Protein 6Q2F (pdb70)

Foldseek 3Di:
DDDLLVCLQPPDLVLFFAFEAEECQLADLVLLLVFLVLLLQRHNAYEYADANDDFDHPDPDGDAVDQVVLQSLLSNLVSCQVSNHAYAYACAHGHDAQFWAVQPQLFFFKAKWKDKDWFFAQDWFDDFDDAFDFEAALYGNDHHPPDRKDKFFAFKKKFKFFQFDDDDQFFKQKPVGDTFDSVQQVDPFLAAGTQHDADPVGFIKIKGAAPFWDKFFKKKWAKAPCVVSWKKKWKWADQPVPDTDTFGIFDYDNDMAMAGEAIDIHRMMMITIDGNTTRHIDTDNDGWQGRLCVLLFSADLFLVVSDHYPNFDWFTALVRMDTQRVQQDPSRDGGDNRHHDPPRMIMMMMTMMMMHNFFWDDDHPPNTIGGRGHLLAQVSLLVSSVVVQCSCVSNPLVQAPGRNAAYERPEDQGHTGQDDRCLVLLCVPLVDRCVSLVVSSVTGGHTTSLQNQQSSVSSLLSSQVSNLCRNVVSNLVSCVVSNHFYEYQYNAAAASRYASNVLSGLEYYEWEDDDLVVDTQFLRLLSLQRQLSCQFSVSLAYEYAQKYLQPLNDDLQRRLLSLLSCLLSQHLHYHYHHAYRDSDDQFAVEEDPPSMDDNQTCRWQVSSNSLVSLLSSSSSSVSSPAHWEFAEAEEAADTHYSCSLGSHPHDPQDDFLTHYGYDYQCSLQPAWADDAAWTAGPSGHIYNEYEYHHPRLEAPSSLVSVLVRQLVRYEYEAAQRDYYSHCSCVNVVNPPVSVVSSCQQCVPPQWDRHNNHIYHHDSRVVVVCVCPNDGAKDKDFDDPPFGWRWIWHDDPQFIKIKTWRAFQAKTWIWMKHQDAQFQKWKARSSNSDIGGFWWAGDDRIIIGTDIAHHGRMIMTTGRHGDPDRGDDDDDDDKDFDDWPFAKKKKAADPLFQAPRIDIDRGQAQQLPDPDLSSNLGAHKIKIKDKDADADQFDPPKWKKKFLADAQAKKFKAKQNRTQHMAGHPRRMTTCNVPYDHTMIIMMIIGGHGNVSLLLSCQDPPDPHSHDYSRDDHVPDDDDGHGRRDRITMMMD

Nearest PDB structures (foldseek):
  6q2f-assembly1_A  TM=1.001E+00  e=0.000E+00  Novosphingobium sp. PP1Y
  5mqn-assembly1_A  TM=7.821E-01  e=3.976E-82  Bacteroides thetaiotaomicron
  5mwk-assembly1_A  TM=7.846E-01  e=4.040E-81  Bacteroides thetaiotaomicron
  6mvf-assembly2_E  TM=7.268E-01  e=2.189E-05  Faecalibacterium prausnitzii L2-6
  6org-assembly2_B  TM=3.106E-01  e=8.704E-05  Streptococcus pneumoniae TIGR4

Radius of gyration: 33.05 Å; Cα contacts (8 Å, |Δi|>4): 2681; chains: 1; bounding box: 80×72×104 Å

Secondary structure (DSSP, 8-state):
---HHHHHHS--GGGSPEEEEE------HHHHHHHHH--TT---EEEEEB--------SSSPPP--HHHHHHHHHHHHHHHHHT-EEEEESSSBSBSSB-TTS-GGGB-EEEEEEEEEE-SSEE--SBPPPPP--SSSSTTPPPP-----EEEEEEEEEEEE--------EEE-SS-PEE-GGGGSSS-TT---PPPPBTTB--EEEEEEEEEEEEEEEEEE-S---------EEEEESSSS-EEEEEE----SS-EEEEEEEEEEEEEEEE-------EEEEESS-B-TTHHHHTT-----GGG-PPP----B-B-GGG-EE-GGGB-TTSBB--EE----TTEEEEEEEEEEEE---B-BS--GGG--BBB-TT-HHHHHHHHHHHH--HHHH-----SSSEEEEEEPPP------B----HHHHHHHSS--GGGGGGGGTB-BSBHHHHHHHHHHHHHHHHHHIIIIIIIHHHHHHHHTT-EEEE----SS--------TTSSB--B-----TTT---HHHHH--HHHHHHHHHS----EEE--B--TT---HHHHHHHHHHHHHHT--EEEES-------SSSSEE--BTTBB---STTSTT---HHHHHHHHHHHHHHHSSEE--SEEEE--SSS-HHHHTSSS--SSS-SSS-EEEE-HHIIIII-EEETTEEE-TTS-EESEEEE-TTTT--HHHHHHHHHHHHTT-EEESPPP---S-SHHHHTT-HHHHHHHHHHH--SSSEEEETTEEEE--S-HHHHHH-----SEEEESS-TT----EEEEEETTEEEEEEE--SSS-EEEEEEES--SEEEEEEETTTTEEEE--EEEETTEEEEEEEE-TT-EEEEEEEEEPSSSEE-PPP---EEEEE--S-EEEEE-SSSSS-SEEEESS---GGG-SSHHHHT--SEEEEEEEEEE-S--SSS--EEEE-BEEESEEEEEETTEEEEEE-SSS-EEE-TTT--SEEEEEEEEEE--SHHHHHHHTSTT-----EE-----TTPPPPP-EEEE--EEEE-

InterPro domains:
  IPR008979 Galactose-binding-like domain superfamily [SSF49785] (982-1139)
  IPR033400 Alpha-L-rhamnosidase RhaM [PF17132] (47-945)
  IPR054593 Beta-mannosidase-like, galactose-binding domain-like [PF22666] (1030-1109)

Structure (mmCIF, N/CA/C/O backbone):
data_6Q2F
#
_entry.id   6Q2F
#
_cell.length_a   80.809
_cell.length_b   114.570
_cell.length_c   158.797
_cell.angle_alpha   90.000
_cell.angle_beta   90.000
_cell.angle_gamma   90.000
#
_symmetry.space_group_name_H-M   'P 2 21 21'
#
loop_
_entity.id
_entity.type
_entity.pdbx_description
1 polymer 'Glycoside hydrolase family protein'
2 non-polymer 'SODIUM ION'
3 water water
#
loop_
_atom_site.group_PDB
_atom_site.id
_atom_site.type_symbol
_atom_site.label_atom_id
_atom_site.label_alt_id
_atom_site.label_comp_id
_atom_site.label_asym_id
_atom_site.label_entity_id
_atom_site.label_seq_id
_atom_site.pdbx_PDB_ins_code
_atom_site.Cartn_x
_atom_site.Cartn_y
_atom_site.Cartn_z
_atom_site.occupancy
_atom_site.B_iso_or_equiv
_atom_site.auth_seq_id
_atom_site.auth_comp_id
_atom_site.auth_asym_id
_atom_site.auth_atom_id
_atom_site.pdbx_PDB_model_num
ATOM 1 N N . GLU A 1 39 ? -12.90805 73.01764 31.11668 1.000 78.16943 38 GLU A N 1
ATOM 2 C CA . GLU A 1 39 ? -13.68503 72.50062 29.98668 1.000 79.69957 38 GLU A CA 1
ATOM 3 C C . GLU A 1 39 ? -12.89401 72.32261 28.67269 1.000 77.18250 38 GLU A C 1
ATOM 4 O O . GLU A 1 39 ? -13.02600 71.28159 28.02770 1.000 82.31713 38 GLU A O 1
ATOM 6 N N . PRO A 1 40 ? -12.10101 73.31960 28.24868 1.000 69.23821 39 PRO A N 1
ATOM 7 C CA . PRO A 1 40 ? -11.39399 73.17259 26.96770 1.000 62.69735 39 PRO A CA 1
ATOM 8 C C . PRO A 1 40 ? -10.37599 72.04659 27.00473 1.000 57.43369 39 PRO A C 1
ATOM 9 O O . PRO A 1 40 ? -9.73100 71.79461 28.02574 1.000 51.14790 39 PRO A O 1
ATOM 13 N N . SER A 1 41 ? -10.25097 71.35957 25.87274 1.000 55.81932 40 SER A N 1
ATOM 14 C CA . SER A 1 41 ? -9.20197 70.36757 25.71377 1.000 51.80687 40 SER A CA 1
ATOM 15 C C . SER A 1 41 ? -7.83497 71.03658 25.71178 1.000 49.77377 40 SER A C 1
ATOM 16 O O . SER A 1 41 ? -7.70697 72.25558 25.55376 1.000 42.98577 40 SER A O 1
ATOM 19 N N . LEU A 1 42 ? -6.79897 70.21259 25.87480 1.000 45.83917 41 LEU A N 1
ATOM 20 C CA . LEU A 1 42 ? -5.44697 70.74059 25.78481 1.000 43.17855 41 LEU A CA 1
ATOM 21 C C . LEU A 1 42 ? -5.16695 71.30057 24.38981 1.000 44.73226 41 LEU A C 1
ATOM 22 O O . LEU A 1 42 ? -4.44796 72.29957 24.24880 1.000 43.17685 41 LEU A O 1
ATOM 27 N N . GLU A 1 43 ? -5.75094 70.68755 23.35281 1.000 40.26606 42 GLU A N 1
ATOM 28 C CA . GLU A 1 43 ? -5.56792 71.19653 21.99480 1.000 42.66530 42 GLU A CA 1
ATOM 29 C C . GLU A 1 43 ? -6.17893 72.57953 21.83877 1.000 37.92789 42 GLU A C 1
ATOM 30 O O . GLU A 1 43 ? -5.58392 73.45752 21.20777 1.000 37.66261 42 GLU A O 1
ATOM 36 N N . GLN A 1 44 ? -7.37193 72.78653 22.39575 1.000 37.52855 43 GLN A N 1
ATOM 37 C CA . GLN A 1 44 ? -8.01294 74.09653 22.31473 1.000 40.23657 43 GLN A CA 1
ATOM 38 C C . GLN A 1 44 ? -7.25495 75.12654 23.13872 1.000 38.94959 43 GLN A C 1
ATOM 39 O O . GLN A 1 44 ? -7.02395 76.24854 22.68270 1.000 37.41572 43 GLN A O 1
ATOM 45 N N . ALA A 1 45 ? -6.86197 74.76256 24.36473 1.000 35.38388 44 ALA A N 1
ATOM 46 C CA . ALA A 1 45 ? -6.07398 75.68358 25.17373 1.000 31.17817 44 ALA A CA 1
ATOM 47 C C . ALA A 1 45 ? -4.76897 76.02957 24.47074 1.000 33.78652 44 ALA A C 1
ATOM 48 O O . ALA A 1 45 ? -4.31698 77.17758 24.51473 1.000 28.29449 44 ALA A O 1
ATOM 50 N N . PHE A 1 46 ? -4.14796 75.04157 23.80976 1.000 32.43149 45 PHE A N 1
ATOM 51 C CA . PHE A 1 46 ? -2.90595 75.31556 23.08977 1.000 30.93390 45 PHE A CA 1
ATOM 52 C C . PHE A 1 46 ? -3.13494 76.28254 21.94075 1.000 32.10218 45 PHE A C 1
ATOM 53 O O . PHE A 1 46 ? -2.28094 77.12954 21.66675 1.000 35.45305 45 PHE A O 1
ATOM 61 N N . LYS A 1 47 ? -4.27793 76.19553 21.27074 1.000 36.98014 46 LYS A N 1
ATOM 62 C CA . LYS A 1 47 ? -4.55392 77.16251 20.21772 1.000 40.24904 46 LYS A CA 1
ATOM 63 C C . LYS A 1 47 ? -4.70694 78.57752 20.78770 1.000 41.18686 46 LYS A C 1
ATOM 64 O O . LYS A 1 47 ? -4.12193 79.53051 20.25369 1.000 38.47290 46 LYS A O 1
ATOM 70 N N . ASP A 1 48 ? -5.46795 78.72653 21.88769 1.000 32.22243 47 ASP A N 1
ATOM 71 C CA . ASP A 1 48 ? -5.74697 80.02654 22.52266 1.000 33.65008 47 ASP A CA 1
ATOM 72 C C . ASP A 1 48 ? -5.51999 79.93656 24.02667 1.000 31.38732 47 ASP A C 1
ATOM 73 O O . ASP A 1 48 ? -6.44899 79.67157 24.79766 1.000 29.70934 47 ASP A O 1
ATOM 78 N N . PRO A 1 49 ? -4.28899 80.17358 24.47468 1.000 30.00053 48 PRO A N 1
ATOM 79 C CA . PRO A 1 49 ? -3.94801 79.88260 25.86669 1.000 29.28398 48 PRO A CA 1
ATOM 80 C C . PRO A 1 49 ? -4.77202 80.69561 26.82766 1.000 33.87938 48 PRO A C 1
ATOM 81 O O . PRO A 1 49 ? -5.17203 81.83960 26.53064 1.000 27.21833 48 PRO A O 1
ATOM 85 N N . PRO A 1 50 ? -5.08604 80.14863 28.00067 1.000 32.04988 49 PRO A N 1
ATOM 86 C CA . PRO A 1 50 ? -5.78305 80.92764 29.02665 1.000 28.14602 49 PRO A CA 1
ATOM 87 C C . PRO A 1 50 ? -4.83807 81.91166 29.70464 1.000 30.58215 49 PRO A C 1
ATOM 88 O O . PRO A 1 50 ? -3.61907 81.86066 29.53966 1.000 30.66331 49 PRO A O 1
ATOM 92 N N . SER A 1 51 ? -5.43808 82.81867 30.48962 1.000 28.35005 50 SER A N 1
ATOM 93 C CA . SER A 1 51 ? -4.67510 83.84568 31.20862 1.000 35.47270 50 SER A CA 1
ATOM 94 C C . SER A 1 51 ? -3.54110 83.24970 32.03064 1.000 28.87483 50 SER A C 1
ATOM 95 O O . SER A 1 51 ? -2.43411 83.79470 32.06965 1.000 25.45758 50 SER A O 1
ATOM 98 N N . SER A 1 52 ? -3.79911 82.12971 32.69465 1.000 25.27029 51 SER A N 1
ATOM 99 C CA . SER A 1 52 ? -2.78112 81.50672 33.52968 1.000 28.05798 51 SER A CA 1
ATOM 100 C C . SER A 1 52 ? -1.52510 81.14572 32.74870 1.000 28.34467 51 SER A C 1
ATOM 101 O O . SER A 1 52 ? -0.45611 80.98373 33.34572 1.000 26.09156 51 SER A O 1
ATOM 104 N N . ALA A 1 53 ? -1.63409 80.96370 31.43670 1.000 21.76865 52 ALA A N 1
ATOM 105 C CA . ALA A 1 53 ? -0.46907 80.61169 30.63972 1.000 22.78928 52 ALA A CA 1
ATOM 106 C C . ALA A 1 53 ? 0.23193 81.82868 30.06071 1.000 24.72802 52 ALA A C 1
ATOM 107 O O . ALA A 1 53 ? 1.34694 81.69868 29.54873 1.000 25.71023 52 ALA A O 1
ATOM 109 N N . ARG A 1 54 ? -0.37108 82.99168 30.14869 1.000 25.72185 53 ARG A N 1
ATOM 110 C CA . ARG A 1 54 ? 0.17393 84.12967 29.42668 1.000 27.13165 53 ARG A CA 1
ATOM 111 C C . ARG A 1 54 ? 1.25591 84.81969 30.25668 1.000 29.84925 53 ARG A C 1
ATOM 112 O O . ARG A 1 54 ? 1.12790 84.92571 31.47568 1.000 26.27371 53 ARG A O 1
ATOM 120 N N . PRO A 1 55 ? 2.34492 85.26368 29.63469 1.000 27.79192 54 PRO A N 1
ATOM 121 C CA . PRO A 1 55 ? 3.45291 85.79870 30.41669 1.000 24.08146 54 PRO A CA 1
ATOM 122 C C . PRO A 1 55 ? 3.09589 87.14571 31.01867 1.000 25.49749 54 PRO A C 1
ATOM 123 O O . PRO A 1 55 ? 2.18890 87.85370 30.56664 1.000 24.17794 54 PRO A O 1
ATOM 127 N N . ARG A 1 56 ? 3.82488 87.47973 32.07367 1.000 22.69374 55 ARG A N 1
ATOM 128 C CA . ARG A 1 56 ? 3.70986 88.76774 32.73265 1.000 30.04146 55 ARG A CA 1
ATOM 129 C C . ARG A 1 56 ? 4.84387 89.66874 32.25965 1.000 27.45701 55 ARG A C 1
ATOM 130 O O . ARG A 1 56 ? 5.79088 89.22173 31.60667 1.000 25.82499 55 ARG A O 1
ATOM 138 N N . VAL A 1 57 ? 4.74786 90.95574 32.59663 1.000 23.81392 56 VAL A N 1
ATOM 139 C CA . VAL A 1 57 ? 5.86186 91.87774 32.39263 1.000 26.77069 56 VAL A CA 1
ATOM 140 C C . VAL A 1 57 ? 6.10584 92.67276 33.67062 1.000 27.52535 56 VAL A C 1
ATOM 141 O O . VAL A 1 57 ? 5.19682 92.92977 34.46060 1.000 24.36662 56 VAL A O 1
ATOM 145 N N . TRP A 1 58 ? 7.35283 93.05477 33.87563 1.000 25.22658 57 TRP A N 1
ATOM 146 C CA . TRP A 1 58 ? 7.65081 94.09879 34.82662 1.000 23.56124 57 TRP A CA 1
ATOM 147 C C . TRP A 1 58 ? 7.32382 95.44478 34.18359 1.000 25.97890 57 TRP A C 1
ATOM 148 O O . TRP A 1 58 ? 7.46783 95.63476 32.96859 1.000 27.16873 57 TRP A O 1
ATOM 159 N N . TRP A 1 59 ? 6.85680 96.38079 35.00757 1.000 26.08964 58 TRP A N 1
ATOM 160 C CA . TRP A 1 59 ? 6.24180 97.62078 34.50954 1.000 23.94268 58 TRP A CA 1
ATOM 161 C C . TRP A 1 59 ? 6.71879 98.78079 35.38553 1.000 26.41229 58 TRP A C 1
ATOM 162 O O . TRP A 1 59 ? 6.02777 99.22580 36.30352 1.000 29.80757 58 TRP A O 1
ATOM 173 N N . HIS A 1 60 ? 7.91979 99.26479 35.09554 1.000 28.44463 59 HIS A N 1
ATOM 174 C CA . HIS A 1 60 ? 8.55477 100.27581 35.92753 1.000 31.43655 59 HIS A CA 1
ATOM 175 C C . HIS A 1 60 ? 7.98477 101.65680 35.63750 1.000 30.30377 59 HIS A C 1
ATOM 176 O O . HIS A 1 60 ? 7.87879 102.06178 34.48150 1.000 26.81179 59 HIS A O 1
ATOM 183 N N . TRP A 1 61 ? 7.62276 102.37682 36.69149 1.000 27.94013 60 TRP A N 1
ATOM 184 C CA . TRP A 1 61 ? 7.28975 103.79281 36.60746 1.000 28.70739 60 TRP A CA 1
ATOM 185 C C . TRP A 1 61 ? 8.57374 104.58282 36.84147 1.000 33.37746 60 TRP A C 1
ATOM 186 O O . TRP A 1 61 ? 9.10173 104.59284 37.95247 1.000 31.15069 60 TRP A O 1
ATOM 205 N N . ASN A 1 63 ? 10.77572 107.38185 37.70745 1.000 33.30461 62 ASN A N 1
ATOM 206 C CA . ASN A 1 63 ? 11.07671 108.68786 38.30243 1.000 27.73827 62 ASN A CA 1
ATOM 207 C C . ASN A 1 63 ? 9.90371 109.66185 38.16440 1.000 26.36718 62 ASN A C 1
ATOM 208 O O . ASN A 1 63 ? 10.07171 110.81384 37.76939 1.000 27.91867 62 ASN A O 1
ATOM 213 N N . GLY A 1 64 ? 8.70270 109.19885 38.49540 1.000 32.16919 63 GLY A N 1
ATOM 214 C CA . GLY A 1 64 ? 7.54670 110.07284 38.44037 1.000 29.95368 63 GLY A CA 1
ATOM 215 C C . GLY A 1 64 ? 6.98572 110.32982 37.04636 1.000 32.38453 63 GLY A C 1
ATOM 216 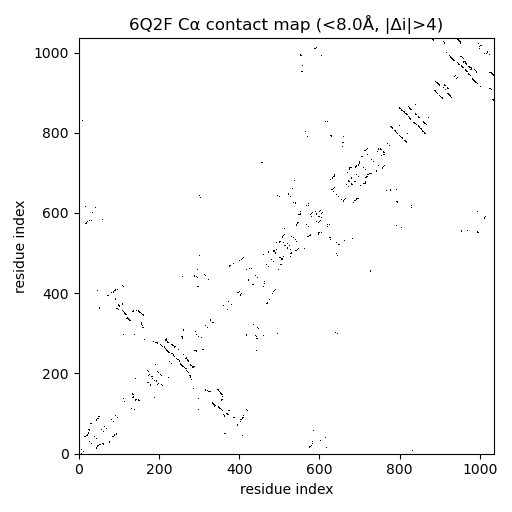O O . GLY A 1 64 ? 5.98372 111.05181 36.92533 1.000 28.30756 63 GLY A O 1
ATOM 217 N N . ASN A 1 65 ? 7.58773 109.77781 35.98937 1.000 32.09842 64 ASN A N 1
ATOM 218 C CA . ASN A 1 65 ? 7.07075 109.94478 34.62736 1.000 32.59117 64 ASN A CA 1
ATOM 219 C C . ASN A 1 65 ? 5.85676 109.03777 34.43536 1.000 34.39708 64 ASN A C 1
ATOM 220 O O . ASN A 1 65 ? 5.95077 107.91677 33.92738 1.000 28.37129 64 ASN A O 1
ATOM 225 N N . ILE A 1 66 ? 4.68675 109.54478 34.83034 1.000 30.72033 65 ILE A N 1
ATOM 226 C CA . ILE A 1 66 ? 3.47975 108.73277 34.97933 1.000 26.93233 65 ILE A CA 1
ATOM 227 C C . ILE A 1 66 ? 2.27675 109.56376 34.57531 1.000 31.64872 65 ILE A C 1
ATOM 228 O O . ILE A 1 66 ? 2.12574 110.69577 35.03429 1.000 30.34992 65 ILE A O 1
ATOM 233 N N . THR A 1 67 ? 1.39977 109.00074 33.74330 1.000 26.31871 66 THR A N 1
ATOM 234 C CA . THR A 1 67 ? 0.08777 109.59974 33.52428 1.000 32.18972 66 THR A CA 1
ATOM 235 C C . THR A 1 67 ? -0.95323 108.49073 33.45628 1.000 35.10829 66 THR A C 1
ATOM 236 O O . THR A 1 67 ? -0.65722 107.36273 33.04630 1.000 35.72724 66 THR A O 1
ATOM 240 N N . LYS A 1 68 ? -2.18923 108.83073 33.84026 1.000 24.02120 67 LYS A N 1
ATOM 241 C CA . LYS A 1 68 ? -3.29023 107.88972 33.67026 1.000 26.40724 67 LYS A CA 1
ATOM 242 C C . LYS A 1 68 ? -3.53521 107.58570 32.19926 1.000 29.40641 67 LYS A C 1
ATOM 243 O O . LYS A 1 68 ? -3.84520 106.44669 31.83627 1.000 30.22427 67 LYS A O 1
ATOM 249 N N . ASP A 1 69 ? -3.41020 108.59769 31.34125 1.000 27.08518 68 ASP A N 1
ATOM 250 C CA . ASP A 1 69 ? -3.59518 108.37466 29.91825 1.000 28.28956 68 ASP A CA 1
ATOM 251 C C . ASP A 1 69 ? -2.64817 107.30466 29.40928 1.000 26.71355 68 ASP A C 1
ATOM 252 O O . ASP A 1 69 ? -3.05516 106.41365 28.65929 1.000 33.05419 68 ASP A O 1
ATOM 257 N N . GLY A 1 70 ? -1.38818 107.36467 29.83029 1.000 27.09744 69 GLY A N 1
ATOM 258 C CA . GLY A 1 70 ? -0.42317 106.37667 29.40432 1.000 23.80660 69 GLY A CA 1
ATOM 259 C C . GLY A 1 70 ? -0.65917 105.00768 30.01834 1.000 28.36812 69 GLY A C 1
ATOM 260 O O . GLY A 1 70 ? -0.40416 103.98667 29.37336 1.000 28.79387 69 GLY A O 1
ATOM 261 N N . ILE A 1 71 ? -1.13718 104.96870 31.26333 1.000 26.40780 70 ILE A N 1
ATOM 262 C CA . ILE A 1 71 ? -1.39519 103.70270 31.93735 1.000 26.87757 70 ILE A CA 1
ATOM 263 C C . ILE A 1 71 ? -2.43718 102.90169 31.16735 1.000 27.96706 70 ILE A C 1
ATOM 264 O O . ILE A 1 71 ? -2.29117 101.68869 30.95337 1.000 25.64956 70 ILE A O 1
ATOM 269 N N . ARG A 1 72 ? -3.50917 103.57168 30.74132 1.000 25.19881 71 ARG A N 1
ATOM 270 C CA . ARG A 1 72 ? -4.54116 102.90166 29.96732 1.000 31.31340 71 ARG A CA 1
ATOM 271 C C . ARG A 1 72 ? -3.99214 102.37564 28.65034 1.000 30.58586 71 ARG A C 1
ATOM 272 O O . ARG A 1 72 ? -4.26013 101.22464 28.28435 1.000 25.46511 71 ARG A O 1
ATOM 280 N N . LYS A 1 73 ? -3.23213 103.20863 27.91633 1.000 24.14600 72 LYS A N 1
ATOM 281 C CA . LYS A 1 73 ? -2.68112 102.76462 26.64035 1.000 29.59715 72 LYS A CA 1
ATOM 282 C C . LYS A 1 73 ? -1.66511 101.64062 26.83238 1.000 29.28574 72 LYS A C 1
ATOM 283 O O . LYS A 1 73 ? -1.59010 100.72261 26.00839 1.000 32.38495 72 LYS A O 1
ATOM 289 N N . ASP A 1 74 ? -0.86313 101.70264 27.90339 1.000 21.76817 73 ASP A N 1
ATOM 290 C CA . ASP A 1 74 ? -0.00513 100.56465 28.24642 1.000 26.16358 73 ASP A CA 1
ATOM 291 C C . ASP A 1 74 ? -0.82112 99.29565 28.42143 1.000 28.57264 73 ASP A C 1
ATOM 292 O O . ASP A 1 74 ? -0.50311 98.24964 27.83645 1.000 32.91675 73 ASP A O 1
ATOM 297 N N . LEU A 1 75 ? -1.86114 99.35166 29.25941 1.000 29.75300 74 LEU A N 1
ATOM 298 C CA . LEU A 1 75 ? -2.55613 98.11466 29.59542 1.000 28.33154 74 LEU A CA 1
ATOM 299 C C . LEU A 1 75 ? -3.43012 97.64464 28.43942 1.000 30.78854 74 LEU A C 1
ATOM 300 O O . LEU A 1 75 ? -3.62111 96.43664 28.26343 1.000 30.03577 74 LEU A O 1
ATOM 305 N N . GLU A 1 76 ? -3.93111 98.57063 27.62140 1.000 28.49459 75 GLU A N 1
ATOM 306 C CA . GLU A 1 76 ? -4.64409 98.15561 26.42039 1.000 33.33873 75 GLU A CA 1
ATOM 307 C C . GLU A 1 76 ? -3.69308 97.51659 25.41242 1.000 36.16032 75 GLU A C 1
ATOM 308 O O . GLU A 1 76 ? -4.07906 96.57658 24.70843 1.000 31.99974 75 GLU A O 1
ATOM 314 N N . TRP A 1 77 ? -2.45208 98.01660 25.31342 1.000 27.87480 76 TRP A N 1
ATOM 315 C CA . TRP A 1 77 ? -1.46406 97.36159 24.45745 1.000 31.71465 76 TRP A CA 1
ATOM 316 C C . TRP A 1 77 ? -1.20206 95.92760 24.91747 1.000 31.31805 76 TRP A C 1
ATOM 317 O O . TRP A 1 77 ? -1.15505 94.99958 24.10549 1.000 31.00754 76 TRP A O 1
ATOM 336 N N . LYS A 1 79 ? -3.12408 93.89361 26.54448 1.000 25.39703 78 LYS A N 1
ATOM 337 C CA . LYS A 1 79 ? -4.22507 93.03160 26.12148 1.000 30.03067 78 LYS A CA 1
ATOM 338 C C . LYS A 1 79 ? -4.10705 92.66958 24.64849 1.000 31.48486 78 LYS A C 1
ATOM 339 O O . LYS A 1 79 ? -4.21304 91.49057 24.29650 1.000 37.15255 78 LYS A O 1
ATOM 345 N N . ARG A 1 80 ? -3.87804 93.66457 23.77247 1.000 27.70908 79 ARG A N 1
ATOM 346 C CA . ARG A 1 80 ? -3.78102 93.37654 22.33448 1.000 36.31553 79 ARG A CA 1
ATOM 347 C C . ARG A 1 80 ? -2.74801 92.29554 22.06351 1.000 32.17223 79 ARG A C 1
ATOM 348 O O . ARG A 1 80 ? -2.94700 91.41553 21.21952 1.000 35.17995 79 ARG A O 1
ATOM 356 N N . VAL A 1 81 ? -1.63402 92.34756 22.79352 1.000 29.31254 80 VAL A N 1
ATOM 357 C CA . VAL A 1 81 ? -0.46301 91.52856 22.53055 1.000 28.04389 80 VAL A CA 1
ATOM 358 C C . VAL A 1 81 ? -0.47802 90.21957 23.32657 1.000 30.35655 80 VAL A C 1
ATOM 359 O O . VAL A 1 81 ? 0.42599 89.39258 23.17060 1.000 29.95657 80 VAL A O 1
ATOM 363 N N . GLY A 1 82 ? -1.49303 90.00258 24.16456 1.000 27.29393 81 GLY A N 1
ATOM 364 C CA . GLY A 1 82 ? -1.67803 88.75559 24.88258 1.000 33.57850 81 GLY A CA 1
ATOM 365 C C . GLY A 1 82 ? -0.91605 88.61062 26.18359 1.000 30.92802 81 GLY A C 1
ATOM 366 O O . GLY A 1 82 ? -0.66505 87.48162 26.61061 1.000 29.81873 81 GLY A O 1
ATOM 367 N N . ILE A 1 83 ? -0.54406 89.70063 26.82258 1.000 27.33178 82 ILE A N 1
ATOM 368 C CA . ILE A 1 83 ? 0.17892 89.65265 28.08359 1.000 26.45290 82 ILE A CA 1
ATOM 369 C C . ILE A 1 83 ? -0.82209 89.37166 29.19158 1.000 24.38232 82 ILE A C 1
ATOM 370 O O . ILE A 1 83 ? -1.96109 89.83766 29.13556 1.000 28.52713 82 ILE A O 1
ATOM 375 N N . GLY A 1 84 ? -0.42610 88.55568 30.17060 1.000 27.67328 83 GLY A N 1
ATOM 376 C CA . GLY A 1 84 ? -1.36111 88.11769 31.18859 1.000 24.19007 83 GLY A CA 1
ATOM 377 C C . GLY A 1 84 ? -1.32013 88.92371 32.47658 1.000 25.43742 83 GLY A C 1
ATOM 378 O O . GLY A 1 84 ? -2.19414 88.78672 33.33457 1.000 27.22312 83 GLY A O 1
ATOM 379 N N . GLY A 1 85 ? -0.30814 89.75272 32.64858 1.000 22.61831 84 GLY A N 1
ATOM 380 C CA . GLY A 1 85 ? -0.21916 90.49474 33.89357 1.000 19.81169 84 GLY A CA 1
ATOM 381 C C . GLY A 1 85 ? 1.01984 91.35375 33.90857 1.000 24.84106 84 GLY A C 1
ATOM 382 O O . GLY A 1 85 ? 1.82685 91.34273 32.97158 1.000 20.99985 84 GLY A O 1
ATOM 383 N N . LEU A 1 86 ? 1.15582 92.10876 34.98856 1.000 23.12777 85 LEU A N 1
ATOM 384 C CA . LEU A 1 86 ? 2.19682 93.11977 35.04756 1.000 30.33125 85 LEU A CA 1
ATOM 385 C C . LEU A 1 86 ? 2.54680 93.37279 36.50156 1.000 30.18978 85 LEU A C 1
ATOM 386 O O . LEU A 1 86 ? 1.70678 93.23480 37.38755 1.000 25.84002 85 LEU A O 1
ATOM 391 N N . GLN A 1 87 ? 3.79879 93.73080 36.73657 1.000 27.27242 86 GLN A N 1
ATOM 392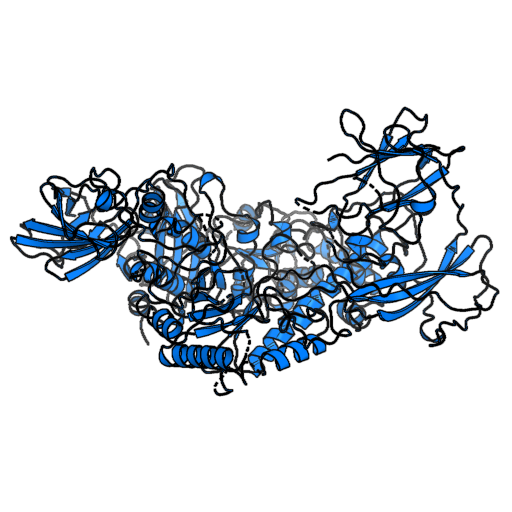 C CA . GLN A 1 87 ? 4.31277 93.88483 38.09358 1.000 21.77017 86 GLN A CA 1
ATOM 393 C C . GLN A 1 87 ? 4.92077 95.27383 38.18856 1.000 26.81182 86 GLN A C 1
ATOM 394 O O . GLN A 1 87 ? 5.94677 95.55482 37.56357 1.000 27.58655 86 GLN A O 1
ATOM 400 N N . ASN A 1 88 ? 4.25775 96.14584 38.92954 1.000 25.65082 87 ASN A N 1
ATOM 401 C CA . ASN A 1 88 ? 4.61275 97.55384 38.97252 1.000 22.21321 87 ASN A CA 1
ATOM 402 C C . ASN A 1 88 ? 5.77473 97.81786 39.92253 1.000 22.15568 87 ASN A C 1
ATOM 403 O O . ASN A 1 88 ? 5.88672 97.19188 40.97355 1.000 24.63621 87 ASN A O 1
ATOM 408 N N . PHE A 1 89 ? 6.62273 98.77986 39.55253 1.000 28.91907 88 PHE A N 1
ATOM 409 C CA . PHE A 1 89 ? 7.64472 99.34088 40.42954 1.000 26.55397 88 PHE A CA 1
ATOM 410 C C . PHE A 1 89 ? 7.62371 100.84687 40.28651 1.000 29.07876 88 PHE A C 1
ATOM 411 O O . PHE A 1 89 ? 7.58673 101.36586 39.15850 1.000 27.99219 88 PHE A O 1
ATOM 419 N N . ASP A 1 90 ? 7.64470 101.55189 41.41750 1.000 25.53600 89 ASP A N 1
ATOM 420 C CA . ASP A 1 90 ? 7.92369 102.98789 41.38648 1.000 31.87677 89 ASP A CA 1
ATOM 421 C C . ASP A 1 90 ? 9.42569 103.14290 41.58750 1.000 30.99723 89 ASP A C 1
ATOM 422 O O . ASP A 1 90 ? 9.91567 103.04992 42.71051 1.000 25.25363 89 ASP A O 1
ATOM 427 N N . ALA A 1 91 ? 10.15570 103.38289 40.50050 1.000 26.95231 90 ALA A N 1
ATOM 428 C CA . ALA A 1 91 ? 11.61770 103.33289 40.49752 1.000 25.88663 90 ALA A CA 1
ATOM 429 C C . ALA A 1 91 ? 12.19470 104.74290 40.47051 1.000 31.01979 90 ALA A C 1
ATOM 430 O O . ALA A 1 91 ? 12.01171 105.46988 39.48750 1.000 31.24085 90 ALA A O 1
ATOM 432 N N . ASN A 1 92 ? 12.91568 105.11292 41.53251 1.000 31.39553 91 ASN A N 1
ATOM 433 C CA . ASN A 1 92 ? 13.46267 106.46192 41.67850 1.000 34.12210 91 ASN A CA 1
ATOM 434 C C . ASN A 1 92 ? 14.87768 106.53192 41.10352 1.000 45.51429 91 ASN A C 1
ATOM 435 O O . ASN A 1 92 ? 15.84567 106.83793 41.79153 1.000 55.25397 91 ASN A O 1
ATOM 440 N N . LEU A 1 93 ? 14.98570 106.20990 39.81852 1.000 44.14058 92 LEU A N 1
ATOM 441 C CA . LEU A 1 93 ? 16.23371 106.33289 39.07754 1.000 33.76655 92 LEU A CA 1
ATOM 442 C C . LEU A 1 93 ? 16.17171 107.59788 38.23552 1.000 36.69614 92 LEU A C 1
ATOM 443 O O . LEU A 1 93 ? 15.16472 107.84986 37.56550 1.000 38.10318 92 LEU A O 1
ATOM 448 N N . GLN A 1 94 ? 17.24171 108.38388 38.27452 1.000 37.48747 93 GLN A N 1
ATOM 449 C CA . GLN A 1 94 ? 17.27671 109.66487 37.58250 1.000 37.47230 93 GLN A CA 1
ATOM 450 C C . GLN A 1 94 ? 16.91673 109.50985 36.10050 1.000 40.97026 93 GLN A C 1
ATOM 451 O O . GLN A 1 94 ? 17.60575 108.81384 35.35052 1.000 37.87055 93 GLN A O 1
ATOM 457 N N . THR A 1 95 ? 15.82174 110.15184 35.69447 1.000 36.04874 94 THR A N 1
ATOM 458 C CA . THR A 1 95 ? 15.24875 110.02281 34.35747 1.000 38.09663 94 THR A CA 1
ATOM 459 C C . THR A 1 95 ? 14.76375 111.39880 33.92544 1.000 35.07891 94 THR A C 1
ATOM 460 O O . THR A 1 95 ? 14.11774 112.09381 34.72242 1.000 36.17891 94 THR A O 1
ATOM 464 N N . PRO A 1 96 ? 15.03077 111.81779 32.68644 1.000 34.89470 95 PRO A N 1
ATOM 465 C CA . PRO A 1 96 ? 14.54677 113.13278 32.24941 1.000 37.94884 95 PRO A CA 1
ATOM 466 C C . PRO A 1 96 ? 13.03477 113.22377 32.37339 1.000 31.14501 95 PRO A C 1
ATOM 467 O O . PRO A 1 96 ? 12.30777 112.23977 32.21939 1.000 34.52735 95 PRO A O 1
ATOM 471 N N . GLN A 1 97 ? 12.57176 114.41578 32.71136 1.000 35.25618 96 GLN A N 1
ATOM 472 C CA . GLN A 1 97 ? 11.14575 114.66777 32.84934 1.000 42.94045 96 GLN A CA 1
ATOM 473 C C . GLN A 1 97 ? 10.56377 114.89675 31.46133 1.000 36.41044 96 GLN A C 1
ATOM 474 O O . GLN A 1 97 ? 10.91978 115.85674 30.78032 1.000 40.95442 96 GLN A O 1
ATOM 480 N N . ILE A 1 98 ? 9.68578 113.99674 31.03533 1.000 33.56300 97 ILE A N 1
ATOM 481 C CA . ILE A 1 98 ? 8.97880 114.12871 29.77132 1.000 39.77100 97 ILE A CA 1
ATOM 482 C C . ILE A 1 98 ? 7.49179 114.27171 29.98330 1.000 38.84508 97 ILE A C 1
ATOM 483 O O . ILE A 1 98 ? 6.73380 114.33669 29.01229 1.000 42.65116 97 ILE A O 1
ATOM 488 N N . VAL A 1 99 ? 7.05078 114.31973 31.22529 1.000 34.61038 98 VAL A N 1
ATOM 489 C CA . VAL A 1 99 ? 5.68777 114.65873 31.54227 1.000 34.77507 98 VAL A CA 1
ATOM 490 C C . VAL A 1 99 ? 5.63976 116.09974 32.02725 1.000 37.01566 98 VAL A C 1
ATOM 491 O O . VAL A 1 99 ? 6.63775 116.68775 32.45825 1.000 37.00807 98 VAL A O 1
ATOM 495 N N . ASP A 1 100 ? 4.43976 116.66573 31.97122 1.000 39.03345 99 ASP A N 1
ATOM 496 C CA . ASP A 1 100 ? 4.21174 118.01974 32.44820 1.000 36.95639 99 ASP A CA 1
ATOM 497 C C . ASP A 1 100 ? 4.59772 118.17276 33.92020 1.000 35.99768 99 ASP A C 1
ATOM 498 O O . ASP A 1 100 ? 5.17672 119.19277 34.31419 1.000 41.84978 99 ASP A O 1
ATOM 503 N N . HIS A 1 101 ? 4.31072 117.16377 34.74221 1.000 38.13112 100 HIS A N 1
ATOM 504 C CA . HIS A 1 101 ? 4.72170 117.19380 36.14222 1.000 39.97872 100 HIS A CA 1
ATOM 505 C C . HIS A 1 101 ? 4.90470 115.77681 36.67824 1.000 43.35268 100 HIS A C 1
ATOM 506 O O . HIS A 1 101 ? 4.03870 114.91080 36.49325 1.000 37.06562 100 HIS A O 1
ATOM 513 N N . ARG A 1 102 ? 6.02069 115.56082 37.36926 1.000 42.15072 101 ARG A N 1
ATOM 514 C CA . ARG A 1 102 ? 6.30969 114.25483 37.93728 1.000 38.09464 101 ARG A CA 1
ATOM 515 C C . ARG A 1 102 ? 5.30968 113.92084 39.03428 1.000 37.86465 101 ARG A C 1
ATOM 516 O O . ARG A 1 102 ? 4.90566 114.78585 39.81826 1.000 36.25319 101 ARG A O 1
ATOM 524 N N . LEU A 1 103 ? 4.89768 112.65584 39.07629 1.000 33.90368 102 LEU A N 1
ATOM 525 C CA . LEU A 1 103 ? 4.02267 112.16386 40.12929 1.000 34.94816 102 LEU A CA 1
ATOM 526 C C . LEU A 1 103 ? 4.89566 111.56888 41.22331 1.000 36.58517 102 LEU A C 1
ATOM 527 O O . LEU A 1 103 ? 5.63966 110.61888 40.97333 1.000 33.92043 102 LEU A O 1
ATOM 532 N N . VAL A 1 104 ? 4.81964 112.13889 42.42730 1.000 32.55304 103 VAL A N 1
ATOM 533 C CA . VAL A 1 104 ? 5.67863 111.72392 43.53232 1.000 24.52920 103 VAL A CA 1
ATOM 534 C C . VAL A 1 104 ? 5.00362 110.59192 44.30033 1.000 27.78340 103 VAL A C 1
ATOM 535 O O . VAL A 1 104 ? 3.83362 110.69893 44.69831 1.000 28.62764 103 VAL A O 1
ATOM 539 N N . TYR A 1 105 ? 5.76262 109.52793 44.54535 1.000 25.30609 104 TYR A N 1
ATOM 540 C CA . TYR A 1 105 ? 5.29162 108.31694 45.21336 1.000 24.97168 104 TYR A CA 1
ATOM 541 C C . TYR A 1 105 ? 4.41660 108.60896 46.43035 1.000 27.39968 104 TYR A C 1
ATOM 542 O O . TYR A 1 105 ? 4.83759 109.31097 47.35034 1.000 27.74313 104 TYR A O 1
ATOM 559 N N . THR A 1 107 ? 1.83159 110.50195 46.88729 1.000 31.51797 106 THR A N 1
ATOM 560 C CA . THR A 1 107 ? 1.03358 111.71795 46.93626 1.000 28.19482 106 THR A CA 1
ATOM 561 C C . THR A 1 107 ? -0.33741 111.45893 46.31524 1.000 31.08407 106 THR A C 1
ATOM 562 O O . THR A 1 107 ? -0.51639 110.48892 45.57325 1.000 30.30821 106 THR A O 1
ATOM 566 N N . PRO A 1 108 ? -1.32942 112.31093 46.61222 1.000 33.31167 107 PRO A N 1
ATOM 567 C CA . PRO A 1 108 ? -2.66741 112.10092 46.02720 1.000 31.87288 107 PRO A CA 1
ATOM 568 C C . PRO A 1 108 ? -2.67839 111.80390 44.53321 1.000 34.41482 107 PRO A C 1
ATOM 569 O O . PRO A 1 108 ? -3.29938 110.82089 44.11821 1.000 35.12902 107 PRO A O 1
ATOM 573 N N . GLU A 1 109 ? -1.97738 112.58589 43.71120 1.000 37.91167 108 GLU A N 1
ATOM 574 C CA . GLU A 1 109 ? -2.02236 112.33686 42.27321 1.000 36.80446 108 GLU A CA 1
ATOM 575 C C . GLU A 1 109 ? -1.36335 111.01486 41.91324 1.000 36.15568 108 GLU A C 1
ATOM 576 O O . GLU A 1 109 ? -1.84133 110.30984 41.01724 1.000 29.40549 108 GLU A O 1
ATOM 582 N N . TRP A 1 110 ? -0.27036 110.66688 42.59126 1.000 27.23338 109 TRP A N 1
ATOM 583 C CA . TRP A 1 110 ? 0.33565 109.35788 42.40128 1.000 23.14253 109 TRP A CA 1
ATOM 584 C C . TRP A 1 110 ? -0.63035 108.25188 42.81329 1.000 28.71337 109 TRP A C 1
ATOM 585 O O . TRP A 1 110 ? -0.80034 107.25187 42.09430 1.000 28.69803 109 TRP A O 1
ATOM 596 N N . LYS A 1 111 ? -1.28137 108.41389 43.96928 1.000 26.21431 110 LYS A N 1
ATOM 597 C CA . LYS A 1 111 ? -2.16637 107.35590 44.44228 1.000 29.38452 110 LYS A CA 1
ATOM 598 C C . LYS A 1 111 ? -3.34635 107.18288 43.50827 1.000 23.72346 110 LYS A C 1
ATOM 599 O O . LYS A 1 111 ? -3.78035 106.05087 43.25128 1.000 27.65987 110 LYS A O 1
ATOM 605 N N . ASP A 1 112 ? -3.86135 108.28587 42.97325 1.000 27.76940 111 ASP A N 1
ATOM 606 C CA . ASP A 1 112 ? -4.95834 108.18685 42.02123 1.000 29.42567 111 ASP A CA 1
ATOM 607 C C . ASP A 1 112 ? -4.50632 107.50683 40.73425 1.000 28.10842 111 ASP A C 1
ATOM 608 O O . ASP A 1 112 ? -5.25931 106.71982 40.14825 1.000 28.93522 111 ASP A O 1
ATOM 613 N N . ALA A 1 113 ? -3.27431 107.76383 40.30026 1.000 30.11482 112 ALA A N 1
ATOM 614 C CA . ALA A 1 113 ? -2.74230 107.02881 39.15628 1.000 31.41575 112 ALA A CA 1
ATOM 615 C C . ALA A 1 113 ? -2.68029 105.53382 39.44530 1.000 32.39895 112 ALA A C 1
ATOM 616 O O . ALA A 1 113 ? -3.11028 104.72080 38.62631 1.000 30.84111 112 ALA A O 1
ATOM 618 N N . PHE A 1 114 ? -2.16631 105.14884 40.60732 1.000 25.84577 113 PHE A N 1
ATOM 619 C CA . PHE A 1 114 ? -2.05831 103.72684 40.90634 1.000 26.12135 113 PHE A CA 1
ATOM 620 C C . PHE A 1 114 ? -3.43330 103.09084 41.03733 1.000 27.57289 113 PHE A C 1
ATOM 621 O O . PHE A 1 114 ? -3.65129 101.96783 40.56135 1.000 26.58921 113 PHE A O 1
ATOM 629 N N . ARG A 1 115 ? -4.35932 103.77984 41.70331 1.000 28.05151 114 ARG A N 1
ATOM 630 C CA . ARG A 1 115 ? -5.73232 103.29584 41.77730 1.000 26.43588 114 ARG A CA 1
ATOM 631 C C . ARG A 1 115 ? -6.29430 103.05182 40.38530 1.000 28.22913 114 ARG A C 1
ATOM 632 O O . ARG A 1 115 ? -6.96629 102.04581 40.13830 1.000 25.16618 114 ARG A O 1
ATOM 640 N N . PHE A 1 116 ? -6.03829 103.97880 39.46928 1.000 24.20486 115 PHE A N 1
ATOM 641 C CA . PHE A 1 116 ? -6.47527 103.80778 38.09428 1.000 22.90006 115 PHE A CA 1
ATOM 642 C C . PHE A 1 116 ? -5.83626 102.58477 37.46031 1.000 26.27508 115 PHE A C 1
ATOM 643 O O . PHE A 1 116 ? -6.51124 101.82176 36.76931 1.000 27.71102 115 PHE A O 1
ATOM 651 N N . ALA A 1 117 ? -4.53326 102.38978 37.67333 1.000 25.79661 116 ALA A N 1
ATOM 652 C CA . ALA A 1 117 ? -3.87425 101.18578 37.17936 1.000 22.52283 116 ALA A CA 1
ATOM 653 C C . ALA A 1 117 ? -4.54625 99.94078 37.71937 1.000 31.74304 116 ALA A C 1
ATOM 654 O O . ALA A 1 117 ? -4.74523 98.96377 36.99038 1.000 28.65271 116 ALA A O 1
ATOM 656 N N . ALA A 1 118 ? -4.91026 99.95280 38.99936 1.000 28.92115 117 ALA A N 1
ATOM 657 C CA . ALA A 1 118 ? -5.50527 98.75681 39.57837 1.000 27.64578 117 ALA A CA 1
ATOM 658 C C . ALA A 1 118 ? -6.87626 98.49479 38.96936 1.000 28.28702 117 ALA A C 1
ATOM 659 O O . ALA A 1 118 ? -7.23725 97.34479 38.70137 1.000 27.33203 117 ALA A O 1
ATOM 661 N N . HIS A 1 119 ? -7.65226 99.56078 38.73033 1.000 28.47851 118 HIS A N 1
ATOM 662 C CA . HIS A 1 119 ? -8.97625 99.37777 38.14832 1.000 31.46468 118 HIS A CA 1
ATOM 663 C C . HIS A 1 119 ? -8.88023 98.94875 36.69433 1.000 32.70673 118 HIS A C 1
ATOM 664 O O . HIS A 1 119 ? -9.72222 98.18374 36.21133 1.000 31.54368 118 HIS A O 1
ATOM 671 N N . GLU A 1 120 ? -7.86922 99.44374 35.97933 1.000 28.44950 119 GLU A N 1
ATOM 672 C CA . GLU A 1 120 ? -7.69020 99.04172 34.59034 1.000 30.54153 119 GLU A CA 1
ATOM 673 C C . GLU A 1 120 ? -7.25920 97.59072 34.50437 1.000 35.89782 119 GLU A C 1
ATOM 674 O O . GLU A 1 120 ? -7.70118 96.86470 33.60737 1.000 28.10447 119 GLU A O 1
ATOM 680 N N . ALA A 1 121 ? -6.38021 97.14974 35.40939 1.000 30.14873 120 ALA A N 1
ATOM 681 C CA . ALA A 1 121 ? -5.99220 95.74174 35.39941 1.000 27.03326 120 ALA A CA 1
ATOM 682 C C . ALA A 1 121 ? -7.18920 94.86274 35.72641 1.000 28.70808 120 ALA A C 1
ATOM 683 O O . ALA A 1 121 ? -7.41619 93.83973 35.07642 1.000 26.95934 120 ALA A O 1
ATOM 685 N N . ASP A 1 122 ? -7.98122 95.26075 36.72840 1.000 28.00405 121 ASP A N 1
ATOM 686 C CA . ASP A 1 122 ? -9.21222 94.54375 37.02139 1.000 28.94370 121 ASP A CA 1
ATOM 687 C C . ASP A 1 122 ? -10.11920 94.51073 35.79538 1.000 30.72526 121 ASP A C 1
ATOM 688 O O . ASP A 1 122 ? -10.59119 93.44572 35.39239 1.000 29.12478 121 ASP A O 1
ATOM 693 N N . ARG A 1 123 ? -10.36620 95.67372 35.18636 1.000 31.78271 122 ARG A N 1
ATOM 694 C CA . ARG A 1 123 ? -11.25418 95.74070 34.02735 1.000 31.78362 122 ARG A CA 1
ATOM 695 C C . ARG A 1 123 ? -10.72716 94.89368 32.86937 1.000 33.67296 122 ARG A C 1
ATOM 696 O O . ARG A 1 123 ? -11.49915 94.21667 32.18037 1.000 31.40521 122 ARG A O 1
ATOM 704 N N . LEU A 1 124 ? -9.41916 94.91868 32.64138 1.000 27.82923 123 LEU A N 1
ATOM 705 C CA . LEU A 1 124 ? -8.80214 94.25367 31.50740 1.000 27.80470 123 LEU A CA 1
ATOM 706 C C . LEU A 1 124 ? -8.37814 92.82167 31.80843 1.000 32.39968 123 LEU A C 1
ATOM 707 O O . LEU A 1 124 ? -7.84213 92.15166 30.91945 1.000 35.44376 123 LEU A O 1
ATOM 712 N N . ASP A 1 125 ? -8.60815 92.33569 33.02743 1.000 31.08370 124 ASP A N 1
ATOM 713 C CA . ASP A 1 125 ? -8.26715 90.96770 33.40946 1.000 33.54047 124 ASP A CA 1
ATOM 714 C C . ASP A 1 125 ? -6.76315 90.70770 33.27948 1.000 31.28943 124 ASP A C 1
ATOM 715 O O . ASP A 1 125 ? -6.32214 89.71470 32.70850 1.000 36.81971 124 ASP A O 1
ATOM 720 N N . LEU A 1 126 ? -5.98316 91.63572 33.84448 1.000 25.05645 125 LEU A N 1
ATOM 721 C CA . LEU A 1 126 ? -4.53516 91.51172 33.97450 1.000 19.96040 125 LEU A CA 1
ATOM 722 C C . LEU A 1 126 ? -4.19618 91.35575 35.44951 1.000 27.62002 125 LEU A C 1
ATOM 723 O O . LEU A 1 126 ? -4.67120 92.13376 36.27849 1.000 32.43259 125 LEU A O 1
ATOM 728 N N . GLU A 1 127 ? -3.37918 90.35976 35.77053 1.000 27.22612 126 GLU A N 1
ATOM 729 C CA . GLU A 1 127 ? -2.91120 90.17178 37.14154 1.000 30.50376 126 GLU A CA 1
ATOM 730 C C . GLU A 1 127 ? -1.89821 91.25479 37.49254 1.000 29.24505 126 GLU A C 1
ATOM 731 O O . GLU A 1 127 ? -0.81620 91.31078 36.90555 1.000 27.81781 126 GLU A O 1
ATOM 737 N N . LEU A 1 128 ? -2.22022 92.09480 38.47352 1.000 27.00283 127 LEU A N 1
ATOM 738 C CA . LEU A 1 128 ? -1.33723 93.18981 38.86251 1.000 25.82110 127 LEU A CA 1
ATOM 739 C C . LEU A 1 128 ? -0.57525 92.81184 40.12553 1.000 26.76122 127 LEU A C 1
ATOM 740 O O . LEU A 1 128 ? -1.17726 92.37085 41.10953 1.000 20.97097 127 LEU A O 1
ATOM 745 N N . ALA A 1 129 ? 0.74475 92.97784 40.09154 1.000 21.23224 128 ALA A N 1
ATOM 746 C CA . ALA A 1 129 ? 1.59474 92.77386 41.25256 1.000 23.08599 128 ALA A CA 1
ATOM 747 C C . ALA A 1 129 ? 2.34073 94.05487 41.60955 1.000 29.58348 128 ALA A C 1
ATOM 748 O O . ALA A 1 129 ? 2.57173 94.92886 40.76754 1.000 25.58941 128 ALA A O 1
ATOM 750 N N . ILE A 1 130 ? 2.72071 94.14889 42.88055 1.000 21.94976 129 ILE A N 1
ATOM 751 C CA . ILE A 1 130 ? 3.59070 95.21090 43.37055 1.000 25.67934 129 ILE A CA 1
ATOM 752 C C . ILE A 1 130 ? 4.78469 94.57292 44.05157 1.000 27.72761 129 ILE A C 1
ATOM 753 O O . ILE A 1 130 ? 4.73969 93.42193 44.47959 1.000 23.98792 129 ILE A O 1
ATOM 758 N N . ALA A 1 131 ? 5.86669 95.33993 44.14357 1.000 22.27438 130 ALA A N 1
ATOM 759 C CA . ALA A 1 131 ? 7.01568 94.89394 44.90960 1.000 23.78214 130 ALA A CA 1
ATOM 760 C C . ALA A 1 131 ? 6.72066 95.02297 46.40359 1.000 26.93178 130 ALA A C 1
ATOM 761 O O . ALA A 1 131 ? 5.79265 95.72197 46.81957 1.000 28.35687 130 ALA A O 1
ATOM 763 N N . ALA A 1 132 ? 7.53565 94.34298 47.21261 1.000 21.75145 131 ALA A N 1
ATOM 764 C CA . ALA A 1 132 ? 7.33863 94.30200 48.66161 1.000 22.49169 131 ALA A CA 1
ATOM 765 C C . ALA A 1 132 ? 7.92262 95.51902 49.38060 1.000 24.68150 131 ALA A C 1
ATOM 766 O O . ALA A 1 132 ? 7.97660 95.52704 50.60860 1.000 20.95938 131 ALA A O 1
ATOM 768 N N . SER A 1 133 ? 8.35362 96.54601 48.65459 1.000 30.11472 132 SER A N 1
ATOM 769 C CA . SER A 1 133 ? 8.89561 97.75302 49.26458 1.000 25.26041 132 SER A CA 1
ATOM 770 C C . SER A 1 133 ? 8.80562 98.87800 48.24456 1.000 29.61531 132 SER A C 1
ATOM 771 O O . SER A 1 133 ? 8.75364 98.61998 47.03956 1.000 28.33860 132 SER A O 1
ATOM 774 N N . PRO A 1 134 ? 8.77561 100.13301 48.68654 1.000 30.50167 133 PRO A N 1
ATOM 775 C CA . PRO A 1 134 ? 8.95862 101.23100 47.73352 1.000 26.07313 133 PRO A CA 1
ATOM 776 C C . PRO A 1 134 ? 10.25263 100.98699 46.97454 1.000 26.70987 133 PRO A C 1
ATOM 777 O O . PRO A 1 134 ? 11.24162 100.49500 47.53956 1.000 25.34049 133 PRO A O 1
ATOM 781 N N . GLY A 1 135 ? 10.24564 101.31497 45.68654 1.000 28.22203 134 GLY A N 1
ATOM 782 C CA . GLY A 1 135 ? 11.33466 100.90896 44.81556 1.000 25.98318 134 GLY A CA 1
ATOM 783 C C . GLY A 1 135 ? 11.07267 99.50395 44.33358 1.000 26.07575 134 GLY A C 1
ATOM 784 O O . GLY A 1 135 ? 9.96567 99.20194 43.89257 1.000 29.77161 134 GLY A O 1
ATOM 785 N N . TRP A 1 136 ? 12.05167 98.65196 44.45760 1.000 22.61518 135 TRP A N 1
ATOM 786 C CA . TRP A 1 136 ? 11.84868 97.29295 44.04962 1.000 25.84979 135 TRP A CA 1
ATOM 787 C C . TRP A 1 136 ? 12.31567 96.25697 45.00064 1.000 27.86030 135 TRP A C 1
ATOM 788 O O . TRP A 1 136 ? 11.86468 95.15396 44.93366 1.000 31.31722 135 TRP A O 1
ATOM 799 N N . SER A 1 137 ? 13.15466 96.59099 45.96165 1.000 24.27118 136 SER A N 1
ATOM 800 C CA . SER A 1 137 ? 13.60265 95.63600 46.96067 1.000 28.60612 136 SER A CA 1
ATOM 801 C C . SER A 1 137 ? 14.13163 96.30402 48.23367 1.000 32.79237 136 SER A C 1
ATOM 802 O O . SER A 1 137 ? 14.56363 97.39203 48.18066 1.000 31.24427 136 SER A O 1
ATOM 805 N N . GLU A 1 138 ? 14.08762 95.64904 49.38068 1.000 30.76235 137 GLU A N 1
ATOM 806 C CA . GLU A 1 138 ? 13.53862 94.33104 49.57969 1.000 23.55108 137 GLU A CA 1
ATOM 807 C C . GLU A 1 138 ? 12.27261 94.49505 50.39867 1.000 25.31111 137 GLU A C 1
ATOM 808 O O . GLU A 1 138 ? 11.20662 94.38704 49.88866 1.000 27.59125 137 GLU A O 1
ATOM 814 N N . THR A 1 139 ? 12.42659 94.77207 51.67767 1.000 25.66456 138 THR A N 1
ATOM 815 C CA . THR A 1 139 ? 11.33658 95.01408 52.59865 1.000 23.03868 138 THR A CA 1
ATOM 816 C C . THR A 1 139 ? 11.83856 96.04010 53.58064 1.000 31.67665 138 THR A C 1
ATOM 817 O O . THR A 1 139 ? 12.33355 95.73312 54.61865 1.000 30.09604 138 THR A O 1
ATOM 821 N N . GLY A 1 140 ? 11.69756 97.28609 53.20062 1.000 24.13071 139 GLY A N 1
ATOM 822 C CA . GLY A 1 140 ? 12.22655 98.39611 53.96361 1.000 26.99971 139 GLY A CA 1
ATOM 823 C C . GLY A 1 140 ? 11.47655 99.66710 53.61558 1.000 30.25056 139 GLY A C 1
ATOM 824 O O . GLY A 1 140 ? 10.92956 99.82008 52.51357 1.000 29.08548 139 GLY A O 1
ATOM 825 N N . GLY A 1 141 ? 11.45353 100.58111 54.58357 1.000 24.76240 140 GLY A N 1
ATOM 826 C CA . GLY A 1 141 ? 10.83253 101.87111 54.41454 1.000 22.05697 140 GLY A CA 1
ATOM 827 C C . GLY A 1 141 ? 10.89951 102.64713 55.71253 1.000 27.26479 140 GLY A C 1
ATOM 828 O O . GLY A 1 141 ? 11.26149 102.10715 56.76154 1.000 29.18052 140 GLY A O 1
ATOM 829 N N . PRO A 1 142 ? 10.56850 103.94413 55.67350 1.000 30.49160 141 PRO A N 1
ATOM 830 C CA . PRO A 1 142 ? 10.73548 104.76715 56.88049 1.000 32.32397 141 PRO A CA 1
ATOM 831 C C . PRO A 1 142 ? 9.80747 104.38516 58.01748 1.000 30.13592 141 PRO A C 1
ATOM 832 O O . PRO A 1 142 ? 9.97945 104.90818 59.11848 1.000 31.91700 141 PRO A O 1
ATOM 836 N N . TRP A 1 143 ? 8.82848 103.51515 57.80049 1.000 30.53766 142 TRP A N 1
ATOM 837 C CA . TRP A 1 143 ? 8.00346 103.08217 58.92148 1.000 28.74964 142 TRP A CA 1
ATOM 838 C C . TRP A 1 143 ? 8.65546 101.95318 59.71451 1.000 33.11852 142 TRP A C 1
ATOM 839 O O . TRP A 1 143 ? 8.06345 101.44219 60.67751 1.000 31.02375 142 TRP A O 1
ATOM 850 N N . VAL A 1 144 ? 9.87046 101.56518 59.35053 1.000 24.91366 143 VAL A N 1
ATOM 851 C CA . VAL A 1 144 ? 10.64346 100.60620 60.12755 1.000 25.89083 143 VAL A CA 1
ATOM 852 C C . VAL A 1 144 ? 11.37144 101.37822 61.22555 1.000 34.47582 143 VAL A C 1
ATOM 853 O O . VAL A 1 144 ? 12.30144 102.13922 60.94855 1.000 32.76460 143 VAL A O 1
ATOM 857 N N . LYS A 1 145 ? 10.94142 101.19823 62.46855 1.000 34.46424 144 LYS A N 1
ATOM 858 C CA . LYS A 1 145 ? 11.57041 101.89125 63.57955 1.000 33.68978 144 LYS A CA 1
ATOM 859 C C . LYS A 1 145 ? 13.04241 101.48526 63.66057 1.000 34.34764 144 LYS A C 1
ATOM 860 O O . LYS A 1 145 ? 13.39942 100.36826 63.27459 1.000 33.02597 144 LYS A O 1
ATOM 866 N N . PRO A 1 146 ? 13.91740 102.37727 64.14257 1.000 35.46783 145 PRO A N 1
ATOM 867 C CA . PRO A 1 146 ? 15.34740 102.02228 64.26359 1.000 30.89930 145 PRO A CA 1
ATOM 868 C C . PRO A 1 146 ? 15.59039 100.67729 64.94262 1.000 31.27028 145 PRO A C 1
ATOM 869 O O . PRO A 1 146 ? 16.39740 99.87029 64.45764 1.000 32.28354 145 PRO A O 1
ATOM 873 N N . GLN A 1 147 ? 14.89838 100.41131 66.05661 1.000 32.85918 146 GLN A N 1
ATOM 874 C CA . GLN A 1 147 ? 15.03138 99.13732 66.75863 1.000 38.54289 146 GLN A CA 1
ATOM 875 C C . GLN A 1 147 ? 14.73939 97.92930 65.86665 1.000 40.03425 146 GLN A C 1
ATOM 876 O O . GLN A 1 147 ? 15.25339 96.83931 66.13667 1.000 32.51511 146 GLN A O 1
ATOM 882 N N . ASP A 1 148 ? 13.95041 98.09628 64.80764 1.000 34.32883 147 ASP A N 1
ATOM 883 C CA . ASP A 1 148 ? 13.53842 96.98227 63.96265 1.000 31.23816 147 ASP A CA 1
ATOM 884 C C . ASP A 1 148 ? 14.35744 96.85225 62.67966 1.000 33.30850 147 ASP A C 1
ATOM 885 O O . ASP A 1 148 ? 14.00145 96.05024 61.80867 1.000 33.24696 147 ASP A O 1
ATOM 890 N N . GLY A 1 149 ? 15.44744 97.59825 62.54266 1.000 28.18317 148 GLY A N 1
ATOM 891 C CA . GLY A 1 149 ? 16.28045 97.42924 61.37268 1.000 29.42240 148 GLY A CA 1
ATOM 892 C C . GLY A 1 149 ? 17.21946 96.23925 61.49571 1.000 32.74014 148 GLY A C 1
ATOM 893 O O . GLY A 1 149 ? 17.32845 95.58926 62.54272 1.000 29.14815 148 GLY A O 1
ATOM 894 N N . LEU A 1 150 ? 17.91247 95.95423 60.39672 1.000 30.24893 149 LEU A N 1
ATOM 895 C CA . LEU A 1 150 ? 18.89248 94.87724 60.40075 1.000 33.38644 149 LEU A CA 1
ATOM 896 C C . LEU A 1 150 ? 19.97846 95.17026 61.42776 1.000 29.74471 149 LEU A C 1
ATOM 897 O O . LEU A 1 150 ? 20.40646 96.31226 61.58375 1.000 30.24372 149 LEU A O 1
ATOM 902 N N . LYS A 1 151 ? 20.42246 94.12827 62.13178 1.000 28.60324 150 LYS A N 1
ATOM 903 C CA . LYS A 1 151 ? 21.31244 94.26629 63.27879 1.000 28.74833 150 LYS A CA 1
ATOM 904 C C . LYS A 1 151 ? 22.56045 93.40829 63.11082 1.000 28.41923 150 LYS A C 1
ATOM 905 O O . LYS A 1 151 ? 22.49546 92.28328 62.60384 1.000 29.74136 150 LYS A O 1
ATOM 911 N N . LYS A 1 152 ? 23.68344 93.92131 63.60683 1.000 28.22749 151 LYS A N 1
ATOM 912 C CA . LYS A 1 152 ? 24.93544 93.18431 63.67886 1.000 31.14653 151 LYS A CA 1
ATOM 913 C C . LYS A 1 152 ? 25.41242 93.16234 65.12386 1.000 32.20901 151 LYS A C 1
ATOM 914 O O . LYS A 1 152 ? 25.22641 94.13135 65.86785 1.000 28.71394 151 LYS A O 1
ATOM 920 N N . LEU A 1 153 ? 26.06642 92.06734 65.49689 1.000 35.99862 152 LEU A N 1
ATOM 921 C CA . LEU A 1 153 ? 26.63741 91.94437 66.83090 1.000 34.37159 152 LEU A CA 1
ATOM 922 C C . LEU A 1 153 ? 27.86040 92.85338 66.97390 1.000 39.75373 152 LEU A C 1
ATOM 923 O O . LEU A 1 153 ? 28.67741 92.96536 66.05691 1.000 35.92704 152 LEU A O 1
ATOM 928 N N . VAL A 1 154 ? 27.97738 93.51739 68.13289 1.000 33.83931 153 VAL A N 1
ATOM 929 C CA . VAL A 1 154 ? 29.12337 94.36240 68.46689 1.000 28.86049 153 VAL A CA 1
ATOM 930 C C . VAL A 1 154 ? 29.48636 94.08243 69.91790 1.000 36.07711 153 VAL A C 1
ATOM 931 O O . VAL A 1 154 ? 28.70635 93.49844 70.67190 1.000 38.46630 153 VAL A O 1
ATOM 935 N N . TRP A 1 155 ? 30.67635 94.52344 70.32291 1.000 37.45821 154 TRP A N 1
ATOM 936 C CA . TRP A 1 155 ? 31.12433 94.15446 71.65892 1.000 40.22993 154 TRP A CA 1
ATOM 937 C C . TRP A 1 155 ? 32.21732 95.08747 72.13692 1.000 46.40535 154 TRP A C 1
ATOM 938 O O . TRP A 1 155 ? 32.94533 95.67747 71.33392 1.000 44.36744 154 TRP A O 1
ATOM 949 N N . SER A 1 156 ? 32.31531 95.19950 73.46292 1.000 50.14414 155 SER A N 1
ATOM 950 C CA . SER A 1 156 ? 33.48529 95.72351 74.14493 1.000 46.73082 155 SER A CA 1
ATOM 951 C C . SER A 1 156 ? 34.05529 94.62153 75.02495 1.000 50.96025 155 SER A C 1
ATOM 952 O O . SER A 1 156 ? 33.35329 93.67653 75.39596 1.000 42.02697 155 SER A O 1
ATOM 955 N N . GLU A 1 157 ? 35.33528 94.74454 75.32497 1.000 55.57403 156 GLU A N 1
ATOM 956 C CA . GLU A 1 157 ? 36.07328 93.79255 76.11699 1.000 55.47082 156 GLU A CA 1
ATOM 957 C C . GLU A 1 157 ? 36.81226 94.38457 77.28699 1.000 54.72155 156 GLU A C 1
ATOM 958 O O . GLU A 1 157 ? 37.36126 95.44158 77.21098 1.000 54.38323 156 GLU A O 1
ATOM 964 N N . THR A 1 158 ? 36.84725 93.66159 78.37600 1.000 55.35800 157 THR A N 1
ATOM 965 C CA . THR A 1 158 ? 37.53923 94.14961 79.55901 1.000 57.40904 157 THR A CA 1
ATOM 966 C C . THR A 1 158 ? 38.23723 92.97563 80.23203 1.000 54.17884 157 THR A C 1
ATOM 967 O O . THR A 1 158 ? 37.86223 91.81662 80.04205 1.000 59.03102 157 THR A O 1
ATOM 971 N N . THR A 1 159 ? 39.27822 93.27964 80.99704 1.000 53.87862 158 THR A N 1
ATOM 972 C CA . THR A 1 159 ? 40.00021 92.27966 81.76707 1.000 60.21833 158 THR A CA 1
ATOM 973 C C . THR A 1 159 ? 39.84219 92.55668 83.25706 1.000 62.96216 158 THR A C 1
ATOM 974 O O . THR A 1 159 ? 39.73618 93.71369 83.67904 1.000 64.54266 158 THR A O 1
ATOM 978 N N . LEU A 1 160 ? 39.82318 91.47969 84.04908 1.000 68.17372 159 LEU A N 1
ATOM 979 C CA . LEU A 1 160 ? 39.71916 91.54871 85.50308 1.000 63.01409 159 LEU A CA 1
ATOM 980 C C . LEU A 1 160 ? 40.66616 90.53873 86.13410 1.000 64.36132 159 LEU A C 1
ATOM 981 O O . LEU A 1 160 ? 41.08117 89.56672 85.49812 1.000 64.10501 159 LEU A O 1
ATOM 986 N N . ALA A 1 161 ? 40.96414 90.75775 87.42010 1.000 61.28459 160 ALA A N 1
ATOM 987 C CA . ALA A 1 161 ? 41.92214 89.94877 88.17013 1.000 54.74514 160 ALA A CA 1
ATOM 988 C C . ALA A 1 161 ? 41.33413 88.64077 88.70014 1.000 63.18038 160 ALA A C 1
ATOM 989 O O . ALA A 1 161 ? 41.93714 87.57577 88.53317 1.000 73.00212 160 ALA A O 1
ATOM 991 N N . GLY A 1 162 ? 40.17913 88.69378 89.35813 1.000 63.15600 161 GLY A N 1
ATOM 992 C CA . GLY A 1 162 ? 39.68612 87.50879 90.03914 1.000 67.12327 161 GLY A CA 1
ATOM 993 C C . GLY A 1 162 ? 40.13410 87.47081 91.48614 1.000 70.73063 161 GLY A C 1
ATOM 994 O O . GLY A 1 162 ? 41.28910 87.15382 91.78116 1.000 70.19642 161 GLY A O 1
ATOM 995 N N . GLY A 1 163 ? 39.21609 87.76782 92.39713 1.000 73.39217 162 GLY A N 1
ATOM 996 C CA . GLY A 1 163 ? 39.59107 88.17984 93.73213 1.000 80.43168 162 GLY A CA 1
ATOM 997 C C . GLY A 1 163 ? 39.52106 89.68984 93.78010 1.000 86.58986 162 GLY A C 1
ATOM 998 O O . GLY A 1 163 ? 40.40005 90.36986 94.31910 1.000 88.31233 162 GLY A O 1
ATOM 999 N N . GLN A 1 164 ? 38.46507 90.21983 93.17308 1.000 87.25340 163 GLN A N 1
ATOM 1000 C CA . GLN A 1 164 ? 38.22007 91.64883 93.07705 1.000 83.70854 163 GLN A CA 1
ATOM 1001 C C . GLN A 1 164 ? 36.77707 91.85181 92.64903 1.000 86.52915 163 GLN A C 1
ATOM 1002 O O . GLN A 1 164 ? 36.25808 91.08580 91.83104 1.000 90.72182 163 GLN A O 1
ATOM 1004 N N . ARG A 1 165 ? 36.13306 92.86382 93.22001 1.000 87.21704 164 ARG A N 1
ATOM 1005 C CA . ARG A 1 165 ? 34.82706 93.30081 92.75198 1.000 84.82147 164 ARG A CA 1
ATOM 1006 C C . ARG A 1 165 ? 35.04407 94.30879 91.62997 1.000 79.28698 164 ARG A C 1
ATOM 1007 O O . ARG A 1 165 ? 35.76607 95.29380 91.81397 1.000 84.95562 164 ARG A O 1
ATOM 1015 N N . PHE A 1 166 ? 34.44509 94.05177 90.46897 1.000 80.40532 165 PHE A N 1
ATOM 1016 C CA . PHE A 1 166 ? 34.59710 94.94575 89.32596 1.000 83.64296 165 PHE A CA 1
ATOM 1017 C C . PHE A 1 166 ? 34.18409 96.35776 89.70693 1.000 88.99716 165 PHE A C 1
ATOM 1018 O O . PHE A 1 166 ? 33.11808 96.57076 90.29291 1.000 85.46229 165 PHE A O 1
ATOM 1026 N N . VAL A 1 167 ? 35.02609 97.32476 89.35892 1.000 90.97924 166 VAL A N 1
ATOM 1027 C CA . VAL A 1 167 ? 34.82208 98.71676 89.72790 1.000 94.32130 166 VAL A CA 1
ATOM 1028 C C . VAL A 1 167 ? 34.62609 99.53474 88.46288 1.000 95.37722 166 VAL A C 1
ATOM 1029 O O . VAL A 1 167 ? 35.31911 99.32773 87.45790 1.000 100.08871 166 VAL A O 1
ATOM 1033 N N . GLY A 1 168 ? 33.67509 100.45374 88.51486 1.000 90.53331 167 GLY A N 1
ATOM 1034 C CA . GLY A 1 168 ? 33.40410 101.31472 87.38984 1.000 84.73014 167 GLY A CA 1
ATOM 1035 C C . GLY A 1 168 ? 32.43711 100.69770 86.39884 1.000 81.08374 167 GLY A C 1
ATOM 1036 O O . GLY A 1 168 ? 31.64811 99.79470 86.69784 1.000 78.48209 167 GLY A O 1
ATOM 1037 N N . ARG A 1 169 ? 32.52013 101.19668 85.17883 1.000 81.54844 168 ARG A N 1
ATOM 1038 C CA . ARG A 1 169 ? 31.54514 100.87166 84.15682 1.000 80.94020 168 ARG A CA 1
ATOM 1039 C C . ARG A 1 169 ? 32.15216 100.00364 83.06784 1.000 71.99742 168 ARG A C 1
ATOM 1040 O O . ARG A 1 169 ? 33.27717 100.24264 82.61786 1.000 66.60446 168 ARG A O 1
ATOM 1048 N N . LEU A 1 170 ? 31.39517 98.99264 82.65285 1.000 69.71826 169 LEU A N 1
ATOM 1049 C CA . LEU A 1 170 ? 31.71219 98.27362 81.42887 1.000 56.82604 169 LEU A CA 1
ATOM 1050 C C . LEU A 1 170 ? 31.54720 99.21260 80.24585 1.000 54.79972 169 LEU A C 1
ATOM 1051 O O . LEU A 1 170 ? 30.45220 99.73359 80.01683 1.000 58.98028 169 LEU A O 1
ATOM 1056 N N . ALA A 1 171 ? 32.63521 99.42959 79.50586 1.000 52.85966 170 ALA A N 1
ATOM 1057 C CA . ALA A 1 171 ? 32.58822 100.22557 78.28185 1.000 48.41470 170 ALA A CA 1
ATOM 1058 C C . ALA A 1 171 ? 31.44224 99.76655 77.38584 1.000 46.62346 170 ALA A C 1
ATOM 1059 O O . ALA A 1 171 ? 31.26424 98.57255 77.14386 1.000 45.61809 170 ALA A O 1
ATOM 1061 N N . SER A 1 172 ? 30.64924 100.72654 76.93481 1.000 49.91623 171 SER A N 1
ATOM 1062 C CA . SER A 1 172 ? 29.55625 100.44452 76.02380 1.000 49.37382 171 SER A CA 1
ATOM 1063 C C . SER A 1 172 ? 30.09727 99.89251 74.70382 1.000 49.03217 171 SER A C 1
ATOM 1064 O O . SER A 1 172 ? 31.12027 100.36350 74.20383 1.000 48.94857 171 SER A O 1
ATOM 1067 N N . PRO A 1 173 ? 29.45928 98.87349 74.13983 1.000 44.25080 172 PRO A N 1
ATOM 1068 C CA . PRO A 1 173 ? 29.78430 98.45547 72.77084 1.000 46.03697 172 PRO A CA 1
ATOM 1069 C C . PRO A 1 173 ? 29.50931 99.57646 71.78582 1.000 47.80677 172 PRO A C 1
ATOM 1070 O O . PRO A 1 173 ? 28.67230 100.45246 72.05079 1.000 38.75506 172 PRO A O 1
ATOM 1074 N N . PRO A 1 174 ? 30.17732 99.57944 70.63283 1.000 48.08266 173 PRO A N 1
ATOM 1075 C CA . PRO A 1 174 ? 29.90133 100.61143 69.62881 1.000 43.01398 173 PRO A CA 1
ATOM 1076 C C . PRO A 1 174 ? 28.41934 100.67741 69.30679 1.000 43.32109 173 PRO A C 1
ATOM 1077 O O . PRO A 1 174 ? 27.71634 99.66541 69.30279 1.000 43.98290 173 PRO A O 1
ATOM 1081 N N . GLY A 1 175 ? 27.94334 101.89541 69.05376 1.000 40.17886 174 GLY A N 1
ATOM 1082 C CA . GLY A 1 175 ? 26.60834 102.10939 68.54074 1.000 34.72583 174 GLY A CA 1
ATOM 1083 C C . GLY A 1 175 ? 26.56136 102.59337 67.10073 1.000 42.64423 174 GLY A C 1
ATOM 1084 O O . GLY A 1 175 ? 25.50336 102.99336 66.63871 1.000 36.62050 174 GLY A O 1
ATOM 1085 N N . THR A 1 176 ? 27.70137 102.56937 66.39575 1.000 39.49129 175 THR A N 1
ATOM 1086 C CA . THR A 1 176 ? 27.78438 103.09034 65.03674 1.000 40.52076 175 THR A CA 1
ATOM 1087 C C . THR A 1 176 ? 26.96740 102.25133 64.06074 1.000 39.61404 175 THR A C 1
ATOM 1088 O O . THR A 1 176 ? 27.07040 101.02233 64.03576 1.000 39.38734 175 THR A O 1
ATOM 1092 N N . THR A 1 177 ? 26.18241 102.92931 63.22872 1.000 40.86439 176 THR A N 1
ATOM 1093 C CA . THR A 1 177 ? 25.54542 102.27129 62.10072 1.000 37.15575 176 THR A CA 1
ATOM 1094 C C . THR A 1 177 ? 26.59944 101.92328 61.04574 1.000 38.81451 176 THR A C 1
ATOM 1095 O O . THR A 1 177 ? 27.42244 102.76328 60.67674 1.000 36.43246 176 THR A O 1
ATOM 1099 N N . GLY A 1 178 ? 26.58745 100.67727 60.56976 1.000 31.50785 177 GLY A N 1
ATOM 1100 C CA . GLY A 1 178 ? 27.64046 100.20826 59.70078 1.000 32.98260 177 GLY A CA 1
ATOM 1101 C C . GLY A 1 178 ? 27.78047 98.70226 59.78281 1.000 35.11171 177 GLY A C 1
ATOM 1102 O O . GLY A 1 178 ? 26.96146 98.02827 60.40681 1.000 30.07157 177 GLY A O 1
ATOM 1103 N N . PRO A 1 179 ? 28.82748 98.14526 59.14983 1.000 37.76497 178 PRO A N 1
ATOM 1104 C CA . PRO A 1 179 ? 28.89049 96.68625 58.96785 1.000 32.89028 178 PRO A CA 1
ATOM 1105 C C . PRO A 1 179 ? 29.57648 95.93428 60.10087 1.000 41.03112 178 PRO A C 1
ATOM 1106 O O . PRO A 1 179 ? 29.40748 94.71428 60.22289 1.000 35.79223 178 PRO A O 1
ATOM 1110 N N . PHE A 1 180 ? 30.43346 96.60129 60.85388 1.000 38.94241 179 PHE A N 1
ATOM 1111 C CA . PHE A 1 180 ? 31.17045 95.92831 61.89290 1.000 38.48246 179 PHE A CA 1
ATOM 1112 C C . PHE A 1 180 ? 31.75044 96.87033 62.92289 1.000 41.37541 179 PHE A C 1
ATOM 1113 O O . PHE A 1 180 ? 32.38744 97.81933 62.56488 1.000 37.34003 179 PHE A O 1
ATOM 1121 N N . GLN A 1 181 ? 31.52442 96.60035 64.19189 1.000 35.25385 180 GLN A N 1
ATOM 1122 C CA . GLN A 1 181 ? 32.06240 97.41037 65.26388 1.000 37.37239 180 GLN A CA 1
ATOM 1123 C C . GLN A 1 181 ? 31.86440 98.89636 65.03586 1.000 39.81169 180 GLN A C 1
ATOM 1124 O O . GLN A 1 181 ? 30.77040 99.38036 64.97784 1.000 39.17427 180 GLN A O 1
ATOM 1130 N N . THR A 1 182 ? 32.96940 99.61037 64.93986 1.000 37.04180 181 THR A N 1
ATOM 1131 C CA . THR A 1 182 ? 32.96440 101.03736 64.71184 1.000 41.11253 181 THR A CA 1
ATOM 1132 C C . THR A 1 182 ? 32.91041 101.48834 63.26183 1.000 47.44706 181 THR A C 1
ATOM 1133 O O . THR A 1 182 ? 32.83341 102.64933 63.02181 1.000 44.55899 181 THR A O 1
ATOM 1137 N N . LEU A 1 183 ? 32.95643 100.57932 62.31185 1.000 41.53409 182 LEU A N 1
ATOM 1138 C CA . LEU A 1 183 ? 32.99545 100.95130 60.90284 1.000 40.96814 182 LEU A CA 1
ATOM 1139 C C . LEU A 1 183 ? 31.71645 101.66329 60.47481 1.000 42.59310 182 LEU A C 1
ATOM 1140 O O . LEU A 1 183 ? 30.60744 101.27929 60.85380 1.000 44.90229 182 LEU A O 1
ATOM 1145 N N . HIS A 1 184 ? 31.87745 102.68428 59.64980 1.000 39.18757 183 HIS A N 1
ATOM 1146 C CA . HIS A 1 184 ? 30.76446 103.39326 59.03877 1.000 39.94610 183 HIS A CA 1
ATOM 1147 C C . HIS A 1 184 ? 30.36748 102.72124 57.73578 1.000 42.87947 183 HIS A C 1
ATOM 1148 O O . HIS A 1 184 ? 31.10649 101.89924 57.19080 1.000 45.26431 183 HIS A O 1
ATOM 1155 N N . PRO A 1 185 ? 29.19148 103.04623 57.19876 1.000 45.05198 184 PRO A N 1
ATOM 1156 C CA . PRO A 1 185 ? 28.86550 102.62521 55.83176 1.000 51.59757 184 PRO A CA 1
ATOM 1157 C C . PRO A 1 185 ? 29.73351 103.37419 54.83676 1.000 62.44927 184 PRO A C 1
ATOM 1158 O O . PRO A 1 185 ? 30.26351 104.44620 55.15875 1.000 62.84446 184 PRO A O 1
ATOM 1162 N N . PRO A 1 186 ? 29.91853 102.85318 53.62677 1.000 81.82975 185 PRO A N 1
ATOM 1163 C CA . PRO A 1 186 ? 30.91754 103.42517 52.71377 1.000 89.50740 185 PRO A CA 1
ATOM 1164 C C . PRO A 1 186 ? 30.48154 104.75015 52.09375 1.000 97.72383 185 PRO A C 1
ATOM 1165 O O . PRO A 1 186 ? 29.32254 105.16315 52.16873 1.000 93.62329 185 PRO A O 1
ATOM 1169 N N . VAL A 1 187 ? 31.47355 105.40815 51.48675 1.000 105.98744 186 VAL A N 1
ATOM 1170 C CA . VAL A 1 187 ? 31.33756 106.57613 50.60773 1.000 110.45917 186 VAL A CA 1
ATOM 1171 C C . VAL A 1 187 ? 29.94056 106.75812 50.00071 1.000 108.01491 186 VAL A C 1
ATOM 1172 O O . VAL A 1 187 ? 29.11755 107.51312 50.52369 1.000 106.62329 186 VAL A O 1
ATOM 1176 N N . GLY A 1 202 ? 22.18744 108.65223 59.07258 1.000 66.62399 201 GLY A N 1
ATOM 1177 C CA . GLY A 1 202 ? 22.38942 109.16425 60.41457 1.000 68.57087 201 GLY A CA 1
ATOM 1178 C C . GLY A 1 202 ? 21.59841 108.40126 61.46958 1.000 62.97819 201 GLY A C 1
ATOM 1179 O O . GLY A 1 202 ? 21.80139 108.60028 62.66958 1.000 62.51663 201 GLY A O 1
ATOM 1180 N N . VAL A 1 203 ? 20.68842 107.54225 61.03158 1.000 48.59650 202 VAL A N 1
ATOM 1181 C CA . VAL A 1 203 ? 19.85641 106.78326 61.96158 1.000 48.60397 202 VAL A CA 1
ATOM 1182 C C . VAL A 1 203 ? 20.69440 105.68428 62.60261 1.000 39.16554 202 VAL A C 1
ATOM 1183 O O . VAL A 1 203 ? 21.51741 105.03527 61.94563 1.000 34.30709 202 VAL A O 1
ATOM 1187 N N . SER A 1 204 ? 20.51539 105.48930 63.90261 1.000 33.99952 203 SER A N 1
ATOM 1188 C CA . SER A 1 204 ? 21.32838 104.51831 64.61263 1.000 41.16870 203 SER A CA 1
ATOM 1189 C C . SER A 1 204 ? 20.50937 103.91233 65.73663 1.000 38.18631 203 SER A C 1
ATOM 1190 O O . SER A 1 204 ? 19.48836 104.46133 66.14761 1.000 46.07414 203 SER A O 1
ATOM 1193 N N . TYR A 1 205 ? 20.97437 102.77033 66.23266 1.000 44.24399 204 TYR A N 1
ATOM 1194 C CA . TYR A 1 205 ? 20.35136 102.14235 67.39266 1.000 44.39804 204 TYR A CA 1
ATOM 1195 C C . TYR A 1 205 ? 21.33735 101.17136 68.01769 1.000 42.49161 204 TYR A C 1
ATOM 1196 O O . TYR A 1 205 ? 21.96436 100.38236 67.30571 1.000 38.80136 204 TYR A O 1
ATOM 1205 N N . ALA A 1 206 ? 21.48633 101.25339 69.33769 1.000 41.94680 205 ALA A N 1
ATOM 1206 C CA . ALA A 1 206 ? 22.36633 100.38640 70.10471 1.000 43.25582 205 ALA A CA 1
ATOM 1207 C C . ALA A 1 206 ? 21.51032 99.59941 71.08571 1.000 44.60163 205 ALA A C 1
ATOM 1208 O O . ALA A 1 206 ? 20.80431 100.18542 71.91069 1.000 41.06437 205 ALA A O 1
ATOM 1210 N N . GLY A 1 207 ? 21.54233 98.27041 70.97073 1.000 44.09059 206 GLY A N 1
ATOM 1211 C CA . GLY A 1 207 ? 20.83132 97.40542 71.87674 1.000 38.07725 206 GLY A CA 1
ATOM 1212 C C . GLY A 1 207 ? 21.79831 96.57444 72.70076 1.000 36.26247 206 GLY A C 1
ATOM 1213 O O . GLY A 1 207 ? 22.99931 96.50344 72.42478 1.000 40.06914 206 GLY A O 1
ATOM 1214 N N . GLU A 1 208 ? 21.24730 95.93545 73.71377 1.000 42.07053 207 GLU A N 1
ATOM 1215 C CA . GLU A 1 208 ? 22.00029 95.03547 74.56779 1.000 46.57704 207 GLU A CA 1
ATOM 1216 C C . GLU A 1 208 ? 21.76930 93.59346 74.15081 1.000 40.14451 207 GLU A C 1
ATOM 1217 O O . GLU A 1 208 ? 20.70631 93.23745 73.64280 1.000 40.59405 207 GLU A O 1
ATOM 1223 N N . VAL A 1 209 ? 22.79030 92.76547 74.36984 1.000 45.23498 208 VAL A N 1
ATOM 1224 C CA . VAL A 1 209 ? 22.73331 91.33547 74.09586 1.000 45.94272 208 VAL A CA 1
ATOM 1225 C C . VAL A 1 209 ? 23.03030 90.52349 75.34887 1.000 49.28916 208 VAL A C 1
ATOM 1226 O O . VAL A 1 209 ? 22.31530 89.57049 75.67188 1.000 50.09545 208 VAL A O 1
ATOM 1230 N N . GLY A 1 210 ? 24.08029 90.88750 76.06488 1.000 44.66396 209 GLY A N 1
ATOM 1231 C CA . GLY A 1 210 ? 24.40428 90.21852 77.30490 1.000 42.21728 209 GLY A CA 1
ATOM 1232 C C . GLY A 1 210 ? 25.83527 90.49853 77.70791 1.000 46.94553 209 GLY A C 1
ATOM 1233 O O . GLY A 1 210 ? 26.59028 91.16853 77.00291 1.000 45.93530 209 GLY A O 1
ATOM 1234 N N . VAL A 1 211 ? 26.18926 89.96155 78.87392 1.000 40.33992 210 VAL A N 1
ATOM 1235 C CA . VAL A 1 211 ? 27.52825 90.08057 79.42594 1.000 40.16147 210 VAL A CA 1
ATOM 1236 C C . VAL A 1 211 ? 28.01225 88.68558 79.76497 1.000 43.13808 210 VAL A C 1
ATOM 1237 O O . VAL A 1 211 ? 27.33125 87.94158 80.47897 1.000 46.90685 210 VAL A O 1
ATOM 1241 N N . LEU A 1 212 ? 29.17226 88.32457 79.24499 1.000 40.94843 211 LEU A N 1
ATOM 1242 C CA . LEU A 1 212 ? 29.77526 87.03358 79.50702 1.000 37.39944 211 LEU A CA 1
ATOM 1243 C C . LEU A 1 212 ? 31.15225 87.25659 80.10403 1.000 47.46523 211 LEU A C 1
ATOM 1244 O O . LEU A 1 212 ? 31.85325 88.20859 79.75402 1.000 49.14091 211 LEU A O 1
ATOM 1249 N N . ALA A 1 213 ? 31.51824 86.38361 81.02905 1.000 44.37553 212 ALA A N 1
ATOM 1250 C CA . ALA A 1 213 ? 32.85524 86.37462 81.59007 1.000 43.47281 212 ALA A CA 1
ATOM 1251 C C . ALA A 1 213 ? 33.39124 84.95863 81.50610 1.000 43.03687 212 ALA A C 1
ATOM 1252 O O . ALA A 1 213 ? 32.64125 83.98462 81.61110 1.000 45.56212 212 ALA A O 1
ATOM 1254 N N . PHE A 1 214 ? 34.69925 84.85163 81.31111 1.000 39.43783 213 PHE A N 1
ATOM 1255 C CA . PHE A 1 214 ? 35.33125 83.55063 81.19214 1.000 47.79566 213 PHE A CA 1
ATOM 1256 C C . PHE A 1 214 ? 36.80525 83.70664 81.50716 1.000 51.13008 213 PHE A C 1
ATOM 1257 O O . PHE A 1 214 ? 37.38525 84.76564 81.23715 1.000 49.26177 213 PHE A O 1
ATOM 1265 N N . PRO A 1 215 ? 37.42625 82.69465 82.10118 1.000 48.87238 214 PRO A N 1
ATOM 1266 C CA . PRO A 1 215 ? 38.85524 82.77866 82.40420 1.000 52.93873 214 PRO A CA 1
ATOM 1267 C C . PRO A 1 215 ? 39.68026 82.69265 81.13521 1.000 50.81878 214 PRO A C 1
ATOM 1268 O O . PRO A 1 215 ? 39.28227 82.08363 80.13922 1.000 50.45632 214 PRO A O 1
ATOM 1272 N N . VAL A 1 216 ? 40.85026 83.31165 81.18622 1.000 48.94914 215 VAL A N 1
ATOM 1273 C CA . VAL A 1 216 ? 41.70927 83.41664 80.01523 1.000 54.96232 215 VAL A CA 1
ATOM 1274 C C . VAL A 1 216 ? 43.13526 83.44665 80.55325 1.000 63.29155 215 VAL A C 1
ATOM 1275 O O . VAL A 1 216 ? 43.35625 83.92467 81.67724 1.000 66.68525 215 VAL A O 1
ATOM 1279 N N . PRO A 1 217 ? 44.11727 82.90564 79.83727 1.000 63.22767 216 PRO A N 1
ATOM 1280 C CA . PRO A 1 217 ? 45.48227 82.87966 80.37229 1.000 62.74199 216 PRO A CA 1
ATOM 1281 C C . PRO A 1 217 ? 46.17426 84.22466 80.21327 1.000 71.26103 216 PRO A C 1
ATOM 1282 O O . PRO A 1 217 ? 46.01827 84.91364 79.20026 1.000 72.54914 216 PRO A O 1
ATOM 1286 N N . ASP A 1 218 ? 46.93025 84.60568 81.24428 1.000 72.83734 218 ASP A N 1
ATOM 1287 C CA . ASP A 1 218 ? 47.82825 85.74668 81.12827 1.000 73.41658 218 ASP A CA 1
ATOM 1288 C C . ASP A 1 218 ? 48.73426 85.54267 79.92629 1.000 74.83735 218 ASP A C 1
ATOM 1289 O O . ASP A 1 218 ? 49.35827 84.49067 79.77531 1.000 74.56321 218 ASP A O 1
ATOM 1294 N N . ILE A 1 219 ? 48.77727 86.53765 79.05327 1.000 78.27676 219 ILE A N 1
ATOM 1295 C CA . ILE A 1 219 ? 49.41529 86.39963 77.75228 1.000 82.04406 219 ILE A CA 1
ATOM 1296 C C . ILE A 1 219 ? 50.55328 87.40564 77.66628 1.000 85.95756 219 ILE A C 1
ATOM 1297 O O . ILE A 1 219 ? 50.49327 88.48965 78.25626 1.000 78.86148 219 ILE A O 1
ATOM 1302 N N . ALA A 1 220 ? 51.61629 87.01363 76.95830 1.000 95.27697 220 ALA A N 1
ATOM 1303 C CA . ALA A 1 220 ? 52.74929 87.89363 76.70230 1.000 99.01661 220 ALA A CA 1
ATOM 1304 C C . ALA A 1 220 ? 52.31330 89.10062 75.88228 1.000 95.70981 220 ALA A C 1
ATOM 1305 O O . ALA A 1 220 ? 52.00532 88.96860 74.69328 1.000 98.12167 220 ALA A O 1
ATOM 1307 N N . SER A 1 221 ? 52.26529 90.27463 76.50626 1.000 88.91305 221 SER A N 1
ATOM 1308 C CA . SER A 1 221 ? 51.91329 91.47361 75.76224 1.000 81.83604 221 SER A CA 1
ATOM 1309 C C . SER A 1 221 ? 53.00030 91.78860 74.74124 1.000 78.67720 221 SER A C 1
ATOM 1310 O O . SER A 1 221 ? 54.16630 91.42161 74.90727 1.000 81.81117 221 SER A O 1
ATOM 1313 N N . LEU A 1 222 ? 52.61031 92.46558 73.66923 1.000 73.27426 222 LEU A N 1
ATOM 1314 C CA . LEU A 1 222 ? 53.57833 92.63057 72.59924 1.000 73.79277 222 LEU A CA 1
ATOM 1315 C C . LEU A 1 222 ? 54.05932 94.07157 72.50522 1.000 79.65810 222 LEU A C 1
ATOM 1316 O O . LEU A 1 222 ? 53.25232 95.00357 72.60420 1.000 82.55637 222 LEU A O 1
ATOM 1321 N N . PRO A 1 223 ? 55.36032 94.27957 72.31224 1.000 78.23168 223 PRO A N 1
ATOM 1322 C CA . PRO A 1 223 ? 55.87132 95.64057 72.12622 1.000 78.98302 223 PRO A CA 1
ATOM 1323 C C . PRO A 1 223 ? 55.29134 96.28855 70.88120 1.000 85.31745 223 PRO A C 1
ATOM 1324 O O . PRO A 1 223 ? 54.80235 95.62254 69.96521 1.000 87.25626 223 PRO A O 1
ATOM 1328 N N . VAL A 1 224 ? 55.34833 97.61455 70.86118 1.000 90.58609 224 VAL A N 1
ATOM 1329 C CA . VAL A 1 224 ? 54.91334 98.37553 69.69517 1.000 95.71187 224 VAL A CA 1
ATOM 1330 C C . VAL A 1 224 ? 56.05935 98.36952 68.69218 1.000 91.56856 224 VAL A C 1
ATOM 1331 O O . VAL A 1 224 ? 57.18535 98.76253 69.03219 1.000 95.14188 224 VAL A O 1
ATOM 1335 N N . PRO A 1 225 ? 55.83037 97.91750 67.46719 1.000 84.58762 225 PRO A N 1
ATOM 1336 C CA . PRO A 1 225 ? 56.91639 97.79449 66.49120 1.000 79.59080 225 PRO A CA 1
ATOM 1337 C C . PRO A 1 225 ? 57.19239 99.12148 65.78818 1.000 79.30914 225 PRO A C 1
ATOM 1338 O O . PRO A 1 225 ? 56.51938 100.12848 66.00216 1.000 78.67810 225 PRO A O 1
ATOM 1342 N N . ARG A 1 226 ? 58.22140 99.10647 64.94420 1.000 78.03886 226 ARG A N 1
ATOM 1343 C CA . ARG A 1 226 ? 58.47141 100.19346 64.00918 1.000 74.89883 226 ARG A CA 1
ATOM 1344 C C . ARG A 1 226 ? 57.74043 99.88243 62.70918 1.000 76.73065 226 ARG A C 1
ATOM 1345 O O . ARG A 1 226 ? 57.95244 98.82243 62.11120 1.000 79.25056 226 ARG A O 1
ATOM 1347 N N . ALA A 1 227 ? 56.87143 100.79142 62.28315 1.000 77.10794 227 ALA A N 1
ATOM 1348 C CA . ALA A 1 227 ? 56.02644 100.57540 61.11315 1.000 75.16214 227 ALA A CA 1
ATOM 1349 C C . ALA A 1 227 ? 56.71446 101.20039 59.91015 1.000 81.90265 227 ALA A C 1
ATOM 1350 O O . ALA A 1 227 ? 56.66845 102.41838 59.71813 1.000 81.40262 227 ALA A O 1
ATOM 1352 N N . LEU A 1 228 ? 57.26747 100.35138 59.07417 1.000 88.41620 228 LEU A N 1
ATOM 1353 C CA . LEU A 1 228 ? 57.91349 100.82236 57.88417 1.000 91.14958 228 LEU A CA 1
ATOM 1354 C C . LEU A 1 228 ? 57.09550 100.49034 56.66416 1.000 88.70253 228 LEU A C 1
ATOM 1355 O O . LEU A 1 228 ? 56.74551 99.36333 56.42518 1.000 84.88620 228 LEU A O 1
ATOM 1360 N N . ASP A 1 229 ? 56.81651 101.51932 55.90514 1.000 88.28313 229 ASP A N 1
ATOM 1361 C CA . ASP A 1 229 ? 56.09552 101.42530 54.68013 1.000 87.21499 229 ASP A CA 1
ATOM 1362 C C . ASP A 1 229 ? 57.03054 100.72329 53.69616 1.000 86.73738 229 ASP A C 1
ATOM 1363 O O . ASP A 1 229 ? 58.10854 100.31530 54.06018 1.000 82.65037 229 ASP A O 1
ATOM 1368 N N . GLY A 1 230 ? 56.62056 100.55027 52.45816 1.000 87.66108 230 GLY A N 1
ATOM 1369 C CA . GLY A 1 230 ? 57.44857 99.84226 51.50018 1.000 89.17226 230 GLY A CA 1
ATOM 1370 C C . GLY A 1 230 ? 58.73857 100.55726 51.18918 1.000 91.23344 230 GLY A C 1
ATOM 1371 O O . GLY A 1 230 ? 59.78658 99.94126 51.06321 1.000 95.58154 230 GLY A O 1
ATOM 1372 N N . ALA A 1 231 ? 58.64257 101.86426 51.05816 1.000 87.66818 231 ALA A N 1
ATOM 1373 C CA . ALA A 1 231 ? 59.77257 102.73526 50.80916 1.000 77.60520 231 ALA A CA 1
ATOM 1374 C C . ALA A 1 231 ? 60.75555 102.81628 51.95617 1.000 79.19420 231 ALA A C 1
ATOM 1375 O O . ALA A 1 231 ? 61.93556 102.97028 51.75719 1.000 83.96425 231 ALA A O 1
ATOM 1377 N N . GLY A 1 232 ? 60.25754 102.76430 53.17017 1.000 80.44931 232 GLY A N 1
ATOM 1378 C CA . GLY A 1 232 ? 61.11652 102.96932 54.31618 1.000 81.18931 232 GLY A CA 1
ATOM 1379 C C . GLY A 1 232 ? 60.65851 104.13433 55.17015 1.000 84.03948 232 GLY A C 1
ATOM 1380 O O . GLY A 1 232 ? 61.38449 104.57435 56.06615 1.000 86.48003 232 GLY A O 1
ATOM 1381 N N . ASN A 1 233 ? 59.46151 104.64932 54.89813 1.000 85.56717 233 ASN A N 1
ATOM 1382 C CA . ASN A 1 233 ? 58.89749 105.70233 55.73210 1.000 85.14415 233 ASN A CA 1
ATOM 1383 C C . ASN A 1 233 ? 58.52248 105.15235 57.10311 1.000 87.12786 233 ASN A C 1
ATOM 1384 O O . ASN A 1 233 ? 58.10348 103.99835 57.24112 1.000 88.80836 233 ASN A O 1
ATOM 1389 N N . VAL A 1 234 ? 58.67746 105.99037 58.12310 1.000 84.85322 234 VAL A N 1
ATOM 1390 C CA . VAL A 1 234 ? 58.32144 105.62339 59.48910 1.000 80.21488 234 VAL A CA 1
ATOM 1391 C C . VAL A 1 234 ? 56.88244 106.05238 59.73707 1.000 77.68006 234 VAL A C 1
ATOM 1392 O O . VAL A 1 234 ? 56.55843 107.24238 59.68105 1.000 73.98501 234 VAL A O 1
ATOM 1396 N N . LEU A 1 235 ? 56.02044 105.08139 60.00508 1.000 76.10707 235 LEU A N 1
ATOM 1397 C CA . LEU A 1 235 ? 54.60144 105.31538 60.20005 1.000 74.88087 235 LEU A CA 1
ATOM 1398 C C . LEU A 1 235 ? 54.26442 105.29640 61.68705 1.000 76.06167 235 LEU A C 1
ATOM 1399 O O . LEU A 1 235 ? 55.05741 104.85942 62.52307 1.000 74.34515 235 LEU A O 1
ATOM 1404 N N . ALA A 1 236 ? 53.06841 105.78340 62.01003 1.000 76.46935 236 ALA A N 1
ATOM 1405 C CA . ALA A 1 236 ? 52.58539 105.79942 63.39102 1.000 75.90801 236 ALA A CA 1
ATOM 1406 C C . ALA A 1 236 ? 52.07639 104.40343 63.74004 1.000 73.03443 236 ALA A C 1
ATOM 1407 O O . ALA A 1 236 ? 50.90540 104.07542 63.54303 1.000 75.22022 236 ALA A O 1
ATOM 1409 N N . GLY A 1 237 ? 52.97539 103.57444 64.27806 1.000 66.21601 237 GLY A N 1
ATOM 1410 C CA . GLY A 1 237 ? 52.63139 102.18344 64.53308 1.000 60.32167 237 GLY A CA 1
ATOM 1411 C C . GLY A 1 237 ? 51.46938 102.01445 65.49306 1.000 61.06713 237 GLY A C 1
ATOM 1412 O O . GLY A 1 237 ? 50.64539 101.10945 65.32807 1.000 61.54193 237 GLY A O 1
ATOM 1413 N N . LYS A 1 238 ? 51.38136 102.88147 66.50605 1.000 59.40339 238 LYS A N 1
ATOM 1414 C CA . LYS A 1 238 ? 50.34035 102.73248 67.51704 1.000 63.08051 238 LYS A CA 1
ATOM 1415 C C . LYS A 1 238 ? 48.95236 102.85246 66.90202 1.000 57.02298 238 LYS A C 1
ATOM 1416 O O . LYS A 1 238 ? 47.99035 102.28447 67.42902 1.000 56.12574 238 LYS A O 1
ATOM 1422 N N . ALA A 1 239 ? 48.83037 103.57145 65.78401 1.000 57.87974 239 ALA A N 1
ATOM 1423 C CA . ALA A 1 239 ? 47.55138 103.70643 65.09699 1.000 60.01999 239 ALA A CA 1
ATOM 1424 C C . ALA A 1 239 ? 47.07939 102.40442 64.46400 1.000 60.19761 239 ALA A C 1
ATOM 1425 O O . ALA A 1 239 ? 45.92040 102.32841 64.04699 1.000 65.09546 239 ALA A O 1
ATOM 1427 N N . LEU A 1 240 ? 47.93440 101.38342 64.38503 1.000 61.28243 240 LEU A N 1
ATOM 1428 C CA . LEU A 1 240 ? 47.48341 100.09941 63.86104 1.000 58.79106 240 LEU A CA 1
ATOM 1429 C C . LEU A 1 240 ? 46.62540 99.34042 64.87604 1.000 58.98377 240 LEU A C 1
ATOM 1430 O O . LEU A 1 240 ? 45.76641 98.54641 64.46804 1.000 58.88994 240 LEU A O 1
ATOM 1435 N N . VAL A 1 241 ? 46.84038 99.56044 66.18504 1.000 61.22378 241 VAL A N 1
ATOM 1436 C CA . VAL A 1 241 ? 46.00337 99.00446 67.24904 1.000 65.79212 241 VAL A CA 1
ATOM 1437 C C . VAL A 1 241 ? 45.02336 100.05346 67.74901 1.000 70.89867 241 VAL A C 1
ATOM 1438 O O . VAL A 1 241 ? 44.41335 99.88947 68.81101 1.000 68.95456 241 VAL A O 1
ATOM 1442 N N . ASP A 1 242 ? 44.88537 101.14845 67.01199 1.000 81.60688 242 ASP A N 1
ATOM 1443 C CA . ASP A 1 242 ? 44.04235 102.22845 67.48996 1.000 84.71332 242 ASP A CA 1
ATOM 1444 C C . ASP A 1 242 ? 42.62735 101.71445 67.74595 1.000 77.91567 242 ASP A C 1
ATOM 1445 O O . ASP A 1 242 ? 42.18636 100.70944 67.17796 1.000 67.95223 242 ASP A O 1
ATOM 1450 N N . ALA A 1 243 ? 41.91634 102.41146 68.63293 1.000 76.70048 243 ALA A N 1
ATOM 1451 C CA . ALA A 1 243 ? 40.48234 102.18446 68.77092 1.000 70.23049 243 ALA A CA 1
ATOM 1452 C C . ALA A 1 243 ? 39.75435 102.34443 67.44191 1.000 66.75032 243 ALA A C 1
ATOM 1453 O O . ALA A 1 243 ? 38.66136 101.79043 67.27690 1.000 74.43081 243 ALA A O 1
ATOM 1455 N N . ASP A 1 244 ? 40.34236 103.08442 66.49690 1.000 63.15468 244 ASP A N 1
ATOM 1456 C CA . ASP A 1 244 ? 39.78938 103.29440 65.16089 1.000 65.31332 244 ASP A CA 1
ATOM 1457 C C . ASP A 1 244 ? 40.44240 102.31439 64.18892 1.000 61.91303 244 ASP A C 1
ATOM 1458 O O . ASP A 1 244 ? 41.52740 102.57638 63.66093 1.000 63.35272 244 ASP A O 1
ATOM 1463 N N . ILE A 1 245 ? 39.75741 101.19638 63.92993 1.000 58.92898 245 ILE A N 1
ATOM 1464 C CA . ILE A 1 245 ? 40.24142 100.21637 62.96195 1.000 54.55813 245 ILE A CA 1
ATOM 1465 C C . ILE A 1 245 ? 40.19444 100.72634 61.52794 1.000 56.12840 245 ILE A C 1
ATOM 1466 O O . ILE A 1 245 ? 40.80745 100.11533 60.64596 1.000 59.64039 245 ILE A O 1
ATOM 1471 N N . ALA A 1 246 ? 39.47744 101.81734 61.26591 1.000 46.67125 246 ALA A N 1
ATOM 1472 C CA . ALA A 1 246 ? 39.49545 102.44931 59.95090 1.000 53.26170 246 ALA A CA 1
ATOM 1473 C C . ALA A 1 246 ? 40.59245 103.49732 59.80390 1.000 53.58991 246 ALA A C 1
ATOM 1474 O O . ALA A 1 246 ? 40.82746 103.97130 58.69090 1.000 55.38858 246 ALA A O 1
ATOM 1476 N N . GLY A 1 247 ? 41.25843 103.87734 60.88990 1.000 56.96682 247 GLY A N 1
ATOM 1477 C CA . GLY A 1 247 ? 42.28043 104.90234 60.81990 1.000 49.56366 247 GLY A CA 1
ATOM 1478 C C . GLY A 1 247 ? 43.63643 104.42235 61.28293 1.000 59.49789 247 GLY A C 1
ATOM 1479 O O . GLY A 1 247 ? 43.84841 104.19037 62.47693 1.000 64.13607 247 GLY A O 1
ATOM 1480 N N . GLY A 1 248 ? 44.56744 104.27634 60.34594 1.000 61.31432 248 GLY A N 1
ATOM 1481 C CA . GLY A 1 248 ? 45.88744 103.79035 60.68096 1.000 66.94007 248 GLY A CA 1
ATOM 1482 C C . GLY A 1 248 ? 46.99044 104.56835 60.00297 1.000 68.13129 248 GLY A C 1
ATOM 1483 O O . GLY A 1 248 ? 47.23143 105.73235 60.33495 1.000 70.98106 248 GLY A O 1
ATOM 1484 N N . VAL A 1 249 ? 47.66946 103.93734 59.05299 1.000 61.72498 249 VAL A N 1
ATOM 1485 C CA . VAL A 1 249 ? 48.79446 104.54533 58.36099 1.000 60.95346 249 VAL A CA 1
ATOM 1486 C C . VAL A 1 249 ? 48.54748 104.46930 56.86299 1.000 66.04898 249 VAL A C 1
ATOM 1487 O O . VAL A 1 249 ? 47.92249 103.52929 56.36600 1.000 60.38255 249 VAL A O 1
ATOM 1491 N N . THR A 1 250 ? 49.03649 105.47630 56.14298 1.000 74.37857 250 THR A N 1
ATOM 1492 C CA . THR A 1 250 ? 49.01651 105.47227 54.68498 1.000 76.51090 250 THR A CA 1
ATOM 1493 C C . THR A 1 250 ? 50.32552 104.88227 54.17601 1.000 78.36973 250 THR A C 1
ATOM 1494 O O . THR A 1 250 ? 51.39951 105.17328 54.70701 1.000 80.48491 250 THR A O 1
ATOM 1498 N N . LEU A 1 251 ? 50.23253 104.02825 53.16502 1.000 79.09928 251 LEU A N 1
ATOM 1499 C CA . LEU A 1 251 ? 51.40554 103.35325 52.62904 1.000 78.26886 251 LEU A CA 1
ATOM 1500 C C . LEU A 1 251 ? 51.87356 104.06123 51.36704 1.000 77.41723 251 LEU A C 1
ATOM 1501 O O . LEU A 1 251 ? 51.05957 104.53522 50.57002 1.000 79.17411 251 LEU A O 1
ATOM 1506 N N . ALA A 1 252 ? 53.18756 104.15124 51.19905 1.000 75.02652 252 ALA A N 1
ATOM 1507 C CA . ALA A 1 252 ? 53.75357 104.68722 49.97005 1.000 74.28700 252 ALA A CA 1
ATOM 1508 C C . ALA A 1 252 ? 53.95459 103.55820 48.96607 1.000 76.31071 252 ALA A C 1
ATOM 1509 O O . ALA A 1 252 ? 54.12359 102.39221 49.33709 1.000 69.57394 252 ALA A O 1
ATOM 1511 N N . ARG A 1 253 ? 53.91661 103.91618 47.69707 1.000 78.97427 253 ARG A N 1
ATOM 1512 C CA . ARG A 1 253 ? 54.09362 102.96117 46.63008 1.000 78.31661 253 ARG A CA 1
ATOM 1513 C C . ARG A 1 253 ? 55.53163 102.94617 46.17910 1.000 86.59703 253 ARG A C 1
ATOM 1514 O O . ARG A 1 253 ? 56.14563 103.96517 45.95110 1.000 85.21523 253 ARG A O 1
ATOM 1516 N N . VAL A 1 254 ? 56.05464 101.73417 46.04313 1.000 93.58508 254 VAL A N 1
ATOM 1517 C CA . VAL A 1 254 ? 57.41964 101.50717 45.59915 1.000 93.53137 254 VAL A CA 1
ATOM 1518 C C . VAL A 1 254 ? 57.35666 101.03814 44.15316 1.000 100.70929 254 VAL A C 1
ATOM 1519 O O . VAL A 1 254 ? 56.31667 100.56113 43.69915 1.000 92.04636 254 VAL A O 1
ATOM 1523 N N . ASP A 1 255 ? 58.45867 101.17314 43.42717 1.000 116.40665 255 ASP A N 1
ATOM 1524 C CA . ASP A 1 255 ? 58.47369 100.75412 42.03318 1.000 124.13065 255 ASP A CA 1
ATOM 1525 C C . ASP A 1 255 ? 58.15370 99.26811 41.99320 1.000 118.85213 255 ASP A C 1
ATOM 1526 O O . ASP A 1 255 ? 58.59069 98.50813 42.85821 1.000 126.35095 255 ASP A O 1
ATOM 1531 N N . GLY A 1 256 ? 57.38371 98.85609 40.99319 1.000 111.42175 256 GLY A N 1
ATOM 1532 C CA . GLY A 1 256 ? 56.98972 97.46609 40.87921 1.000 109.80827 256 GLY A CA 1
ATOM 1533 C C . GLY A 1 256 ? 55.82071 97.15210 41.79520 1.000 114.78007 256 GLY A C 1
ATOM 1534 O O . GLY A 1 256 ? 55.51471 95.98710 42.04921 1.000 116.91913 256 GLY A O 1
ATOM 1535 N N . LYS A 1 257 ? 55.16570 98.19811 42.29517 1.000 116.11866 257 LYS A N 1
ATOM 1536 C CA . LYS A 1 257 ? 54.02169 98.03411 43.19016 1.000 112.72327 257 LYS A CA 1
ATOM 1537 C C . LYS A 1 257 ? 54.42767 97.31614 44.48218 1.000 110.99464 257 LYS A C 1
ATOM 1538 O O . LYS A 1 257 ? 55.36566 97.74115 45.15618 1.000 114.42331 257 LYS A O 1
ATOM 1540 N N . ALA A 1 258 ? 53.73067 96.23614 44.82918 1.000 107.47266 258 ALA A N 1
ATOM 1541 C CA . ALA A 1 258 ? 54.04866 95.49516 46.04420 1.000 96.89059 258 ALA A CA 1
ATOM 1542 C C . ALA A 1 258 ? 53.98864 96.34418 47.31519 1.000 86.17966 258 ALA A C 1
ATOM 1543 O O . ALA A 1 258 ? 54.89763 96.27420 48.15020 1.000 89.50841 258 ALA A O 1
ATOM 1545 N N . PRO A 1 259 ? 52.87464 97.16618 47.45616 1.000 70.76344 259 PRO A N 1
ATOM 1546 C CA . PRO A 1 259 ? 52.86462 97.95420 48.70315 1.000 68.31696 259 PRO A CA 1
ATOM 1547 C C . PRO A 1 259 ? 52.91561 96.99021 49.88116 1.000 71.15559 259 PRO A C 1
ATOM 1548 O O . PRO A 1 259 ? 52.29061 95.93121 49.83217 1.000 65.12608 259 PRO A O 1
ATOM 1552 N N . LEU A 1 260 ? 53.66959 97.34323 50.91617 1.000 68.44347 260 LEU A N 1
ATOM 1553 C CA . LEU A 1 260 ? 53.84458 96.46125 52.05318 1.000 73.41055 260 LEU A CA 1
ATOM 1554 C C . LEU A 1 260 ? 53.93656 97.29727 53.31917 1.000 78.90364 260 LEU A C 1
ATOM 1555 O O . LEU A 1 260 ? 54.12056 98.51527 53.28115 1.000 85.13265 260 LEU A O 1
ATOM 1560 N N . LEU A 1 261 ? 53.77555 96.61529 54.44818 1.000 71.37387 261 LEU A N 1
ATOM 1561 C CA . LEU A 1 261 ? 53.85553 97.23031 55.76817 1.000 64.50799 261 LEU A CA 1
ATOM 1562 C C . LEU A 1 261 ? 54.76452 96.32033 56.58420 1.000 68.69990 261 LEU A C 1
ATOM 1563 O O . LEU A 1 261 ? 54.34652 95.23333 56.99321 1.000 71.58111 261 LEU A O 1
ATOM 1568 N N . ARG A 1 262 ? 56.00752 96.74933 56.78021 1.000 67.51843 262 ARG A N 1
ATOM 1569 C CA . ARG A 1 262 ? 56.96451 96.00035 57.57823 1.000 70.17383 262 ARG A CA 1
ATOM 1570 C C . ARG A 1 262 ? 56.78449 96.38137 59.03922 1.000 76.41587 262 ARG A C 1
ATOM 1571 O O . ARG A 1 262 ? 56.72648 97.56938 59.37820 1.000 84.31844 262 ARG A O 1
ATOM 1573 N N . LEU A 1 263 ? 56.67048 95.37939 59.89324 1.000 73.06566 263 LEU A N 1
ATOM 1574 C CA . LEU A 1 263 ? 56.66646 95.58141 61.33523 1.000 71.73551 263 LEU A CA 1
ATOM 1575 C C . LEU A 1 263 ? 57.95346 94.96042 61.86326 1.000 78.26978 263 LEU A C 1
ATOM 1576 O O . LEU A 1 263 ? 58.04246 93.74143 62.02628 1.000 82.09773 263 LEU A O 1
ATOM 1581 N N . ASP A 1 264 ? 58.95045 95.79843 62.12326 1.000 78.46865 264 ASP A N 1
ATOM 1582 C CA . ASP A 1 264 ? 60.22645 95.34244 62.65128 1.000 77.45145 264 ASP A CA 1
ATOM 1583 C C . ASP A 1 264 ? 60.26143 95.54747 64.16028 1.000 75.65730 264 ASP A C 1
ATOM 1584 O O . ASP A 1 264 ? 59.92541 96.62547 64.65626 1.000 72.14818 264 ASP A O 1
ATOM 1589 N N . TYR A 1 265 ? 60.63542 94.49948 64.86930 1.000 77.54890 265 TYR A N 1
ATOM 1590 C CA . TYR A 1 265 ? 60.75140 94.47250 66.31130 1.000 74.27757 265 TYR A CA 1
ATOM 1591 C C . TYR A 1 265 ? 62.23440 94.37352 66.69432 1.000 80.22063 265 TYR A C 1
ATOM 1592 O O . TYR A 1 265 ? 63.08341 94.14751 65.85534 1.000 82.47848 265 TYR A O 1
ATOM 1601 N N . GLN A 1 266 ? 62.53738 94.55854 67.96433 1.000 83.58282 266 GLN A N 1
ATOM 1602 C CA . GLN A 1 266 ? 63.90537 94.47055 68.45934 1.000 91.53838 266 GLN A CA 1
ATOM 1603 C C . GLN A 1 266 ? 64.23937 93.13756 69.10137 1.000 89.95958 266 GLN A C 1
ATOM 1604 O O . GLN A 1 266 ? 65.25936 92.98158 69.72939 1.000 93.93868 266 GLN A O 1
ATOM 1610 N N . ARG A 1 267 ? 63.35338 92.17956 68.97637 1.000 86.20804 267 ARG A N 1
ATOM 1611 C CA . ARG A 1 267 ? 63.57238 90.87257 69.55240 1.000 82.99626 267 ARG A CA 1
ATOM 1612 C C . ARG A 1 267 ? 62.63439 89.93655 68.82440 1.000 89.35409 267 ARG A C 1
ATOM 1613 O O . ARG A 1 267 ? 61.75740 90.40354 68.13638 1.000 82.78937 267 ARG A O 1
ATOM 1615 N N . PRO A 1 268 ? 62.79739 88.62855 68.92942 1.000 94.05467 268 PRO A N 1
ATOM 1616 C CA . PRO A 1 268 ? 61.79440 87.79454 68.27442 1.000 91.32928 268 PRO A CA 1
ATOM 1617 C C . PRO A 1 268 ? 60.54339 87.75355 69.12841 1.000 88.62214 268 PRO A C 1
ATOM 1618 O O . PRO A 1 268 ? 60.60538 87.74657 70.35641 1.000 92.22736 268 PRO A O 1
ATOM 1622 N N . VAL A 1 269 ? 59.39540 87.77753 68.46239 1.000 84.57779 269 VAL A N 1
ATOM 1623 C CA . VAL A 1 269 ? 58.11139 87.64354 69.13238 1.000 81.39092 269 VAL A CA 1
ATOM 1624 C C . VAL A 1 269 ? 57.38441 86.46052 68.51739 1.000 78.85109 269 VAL A C 1
ATOM 1625 O O . VAL A 1 269 ? 57.54242 86.16051 67.32939 1.000 76.23987 269 VAL A O 1
ATOM 1629 N N . THR A 1 270 ? 56.59440 85.77753 69.34039 1.000 77.92850 270 THR A N 1
ATOM 1630 C CA . THR A 1 270 ? 55.83241 84.60952 68.91439 1.000 77.45163 270 THR A CA 1
ATOM 1631 C C . THR A 1 270 ? 54.41341 85.05751 68.57337 1.000 72.93450 270 THR A C 1
ATOM 1632 O O . THR A 1 270 ? 53.67440 85.52152 69.44735 1.000 71.21346 270 THR A O 1
ATOM 1636 N N . VAL A 1 271 ? 54.04443 84.93249 67.30137 1.000 69.67384 271 VAL A N 1
ATOM 1637 C CA . VAL A 1 271 ? 52.75443 85.37848 66.78634 1.000 64.07098 271 VAL A CA 1
ATOM 1638 C C . VAL A 1 271 ? 51.92544 84.15847 66.41535 1.000 63.72704 271 VAL A C 1
ATOM 1639 O O . VAL A 1 271 ? 52.44946 83.19146 65.85137 1.000 65.05811 271 VAL A O 1
ATOM 1643 N N . ARG A 1 272 ? 50.65044 84.21447 66.74833 1.000 65.31952 272 ARG A N 1
ATOM 1644 C CA . ARG A 1 272 ? 49.70845 83.15846 66.42934 1.000 52.61344 272 ARG A CA 1
ATOM 1645 C C . ARG A 1 272 ? 48.53946 83.60744 65.56331 1.000 55.21267 272 ARG A C 1
ATOM 1646 O O . ARG A 1 272 ? 47.92047 82.80843 64.92732 1.000 57.73785 272 ARG A O 1
ATOM 1654 N N . SER A 1 273 ? 48.22945 84.89444 65.59529 1.000 59.43402 273 SER A N 1
ATOM 1655 C CA . SER A 1 273 ? 47.12546 85.39442 64.79827 1.000 53.26737 273 SER A CA 1
ATOM 1656 C C . SER A 1 273 ? 47.31246 86.85242 64.43125 1.000 54.33420 273 SER A C 1
ATOM 1657 O O . SER A 1 273 ? 48.00345 87.60043 65.12224 1.000 51.69086 273 SER A O 1
ATOM 1660 N N . ALA A 1 274 ? 46.67947 87.25140 63.33623 1.000 51.49038 274 ALA A N 1
ATOM 1661 C CA . ALA A 1 274 ? 46.73447 88.61239 62.89621 1.000 45.98340 274 ALA A CA 1
ATOM 1662 C C . ALA A 1 274 ? 45.40548 89.13138 62.39719 1.000 41.64221 274 ALA A C 1
ATOM 1663 O O . ALA A 1 274 ? 44.68049 88.43137 61.76219 1.000 42.90758 274 ALA A O 1
ATOM 1665 N N . THR A 1 275 ? 45.12047 90.39038 62.65316 1.000 47.71141 275 THR A N 1
ATOM 1666 C CA . THR A 1 275 ? 43.91447 91.03037 62.14714 1.000 49.32083 275 THR A CA 1
ATOM 1667 C C . THR A 1 275 ? 44.31348 92.22036 61.28312 1.000 47.81768 275 THR A C 1
ATOM 1668 O O . THR A 1 275 ? 45.16947 93.02137 61.68012 1.000 48.34881 275 THR A O 1
ATOM 1672 N N . VAL A 1 276 ? 43.69849 92.33534 60.10711 1.000 45.37863 276 VAL A N 1
ATOM 1673 C CA . VAL A 1 276 ? 43.98650 93.41232 59.16910 1.000 45.24019 276 VAL A CA 1
ATOM 1674 C C . VAL A 1 276 ? 42.67750 94.05331 58.72707 1.000 48.17075 276 VAL A C 1
ATOM 1675 O O . VAL A 1 276 ? 41.67351 93.36130 58.53507 1.000 49.32230 276 VAL A O 1
ATOM 1679 N N . PHE A 1 277 ? 42.68150 95.37731 58.57105 1.000 47.05921 277 PHE A N 1
ATOM 1680 C CA . PHE A 1 277 ? 41.60451 96.04129 57.84803 1.000 47.22213 277 PHE A CA 1
ATOM 1681 C C . PHE A 1 277 ? 42.16351 97.15828 56.98202 1.000 51.27931 277 PHE A C 1
ATOM 1682 O O . PHE A 1 277 ? 42.91950 98.01429 57.45602 1.000 51.54199 277 PHE A O 1
ATOM 1690 N N . VAL A 1 278 ? 41.78253 97.13226 55.71001 1.000 45.11455 278 VAL A N 1
ATOM 1691 C CA . VAL A 1 278 ? 42.07554 98.16124 54.72500 1.000 47.88171 278 VAL A CA 1
ATOM 1692 C C . VAL A 1 278 ? 40.74954 98.82423 54.36198 1.000 53.36226 278 VAL A C 1
ATOM 1693 O O . VAL A 1 278 ? 39.89455 98.18322 53.73297 1.000 57.26011 278 VAL A O 1
ATOM 1697 N N . PRO A 1 279 ? 40.51953 100.07624 54.75495 1.000 56.98744 279 PRO A N 1
ATOM 1698 C CA . PRO A 1 279 ? 39.25353 100.73623 54.41193 1.000 53.00177 279 PRO A CA 1
ATOM 1699 C C . PRO A 1 279 ? 39.03655 100.76020 52.90892 1.000 57.12301 279 PRO A C 1
ATOM 1700 O O . PRO A 1 279 ? 39.98456 100.69619 52.12394 1.000 60.18942 279 PRO A O 1
ATOM 1704 N N . ASN A 1 280 ? 37.76256 100.82719 52.51890 1.000 60.63758 280 ASN A N 1
ATOM 1705 C CA . ASN A 1 280 ? 37.34357 100.94717 51.12290 1.000 62.74415 280 ASN A CA 1
ATOM 1706 C C . ASN A 1 280 ? 38.13059 100.05116 50.16792 1.000 64.52397 280 ASN A C 1
ATOM 1707 O O . ASN A 1 280 ? 38.89660 100.55115 49.34092 1.000 73.65205 280 ASN A O 1
ATOM 1712 N N . VAL A 1 281 ? 37.98059 98.72716 50.28294 1.000 66.75883 281 VAL A N 1
ATOM 1713 C CA . VAL A 1 281 ? 38.54361 97.82814 49.28096 1.000 74.49433 281 VAL A CA 1
ATOM 1714 C C . VAL A 1 281 ? 37.58463 97.58212 48.12795 1.000 89.38069 281 VAL A C 1
ATOM 1715 O O . VAL A 1 281 ? 37.88964 96.76211 47.25497 1.000 95.62037 281 VAL A O 1
ATOM 1719 N N . ARG A 1 282 ? 36.43462 98.25612 48.10393 1.000 93.19988 282 ARG A N 1
ATOM 1720 C CA . ARG A 1 282 ? 35.41464 98.08910 47.06292 1.000 95.72952 282 ARG A CA 1
ATOM 1721 C C . ARG A 1 282 ? 35.97666 98.03208 45.63493 1.000 101.14615 282 ARG A C 1
ATOM 1722 O O . ARG A 1 282 ? 35.27767 98.31206 44.65991 1.000 99.63987 282 ARG A O 1
ATOM 1724 N N . GLY A 1 287 ? 36.33273 92.65301 41.54301 1.000 94.38356 287 GLY A N 1
ATOM 1725 C CA . GLY A 1 287 ? 35.70872 93.94601 41.76699 1.000 97.40304 287 GLY A CA 1
ATOM 1726 C C . GLY A 1 287 ? 36.31071 94.64804 42.97098 1.000 103.05891 287 GLY A C 1
ATOM 1727 O O . GLY A 1 287 ? 37.08670 95.61304 42.82698 1.000 107.95152 287 GLY A O 1
ATOM 1728 N N . ALA A 1 288 ? 35.95269 94.16805 44.16399 1.000 100.86630 288 ALA A N 1
ATOM 1729 C CA . ALA A 1 288 ? 36.64367 94.60608 45.36599 1.000 97.92961 288 ALA A CA 1
ATOM 1730 C C . ALA A 1 288 ? 38.02468 93.97208 45.34902 1.000 98.79687 288 ALA A C 1
ATOM 1731 O O . ALA A 1 288 ? 38.23767 92.90209 45.92603 1.000 94.54014 288 ALA A O 1
ATOM 1733 N N . ALA A 1 289 ? 38.97068 94.62507 44.67802 1.000 101.74620 289 ALA A N 1
ATOM 1734 C CA . ALA A 1 289 ? 40.21369 93.98807 44.25504 1.000 102.67730 289 ALA A CA 1
ATOM 1735 C C . ALA A 1 289 ? 41.33268 94.30409 45.24205 1.000 107.32870 289 ALA A C 1
ATOM 1736 O O . ALA A 1 289 ? 41.85667 95.42610 45.26804 1.000 107.97648 289 ALA A O 1
ATOM 1738 N N . PHE A 1 290 ? 41.68767 93.30211 46.05107 1.000 105.88602 290 PHE A N 1
ATOM 1739 C CA . PHE A 1 290 ? 42.92366 93.29212 46.82409 1.000 101.82182 290 PHE A CA 1
ATOM 1740 C C . PHE A 1 290 ? 43.06166 91.99814 47.60811 1.000 96.46654 290 PHE A C 1
ATOM 1741 O O . PHE A 1 290 ? 42.11665 91.54914 48.26411 1.000 94.33056 290 PHE A O 1
ATOM 1749 N N . ALA A 1 291 ? 44.23166 91.38914 47.52814 1.000 91.90117 291 ALA A N 1
ATOM 1750 C CA . ALA A 1 291 ? 44.60465 90.29916 48.40516 1.000 82.23755 291 ALA A CA 1
ATOM 1751 C C . ALA A 1 291 ? 45.64064 90.81918 49.38916 1.000 72.74657 291 ALA A C 1
ATOM 1752 O O . ALA A 1 291 ? 46.05663 91.98018 49.33815 1.000 77.61392 291 ALA A O 1
ATOM 1754 N N . GLY A 1 292 ? 46.06263 89.94719 50.29118 1.000 58.81474 292 GLY A N 1
ATOM 1755 C CA . GLY A 1 292 ? 47.11562 90.28821 51.22019 1.000 52.52870 292 GLY A CA 1
ATOM 1756 C C . GLY A 1 292 ? 47.78662 89.04122 51.74322 1.000 57.52924 292 GLY A C 1
ATOM 1757 O O . GLY A 1 292 ? 47.12662 88.01622 51.93523 1.000 62.87621 292 GLY A O 1
ATOM 1758 N N . THR A 1 293 ? 49.09361 89.10423 51.96624 1.000 58.16665 293 THR A N 1
ATOM 1759 C CA . THR A 1 293 ? 49.83961 87.96524 52.48026 1.000 62.29649 293 THR A CA 1
ATOM 1760 C C . THR A 1 293 ? 50.61459 88.38626 53.71927 1.000 66.36765 293 THR A C 1
ATOM 1761 O O . THR A 1 293 ? 51.16159 89.49127 53.78126 1.000 68.67597 293 THR A O 1
ATOM 1765 N N . LEU A 1 294 ? 50.63458 87.50528 54.70828 1.000 62.35820 294 LEU A N 1
ATOM 1766 C CA . LEU A 1 294 ? 51.40057 87.69030 55.92829 1.000 66.55035 294 LEU A CA 1
ATOM 1767 C C . LEU A 1 294 ? 52.68257 86.88031 55.80332 1.000 72.63838 294 LEU A C 1
ATOM 1768 O O . LEU A 1 294 ? 52.62558 85.65230 55.64834 1.000 74.26843 294 LEU A O 1
ATOM 1773 N N . GLU A 1 295 ? 53.81557 87.55431 55.95232 1.000 71.17140 295 GLU A N 1
ATOM 1774 C CA . GLU A 1 295 ? 55.11357 86.91132 55.88835 1.000 69.17754 295 GLU A CA 1
ATOM 1775 C C . GLU A 1 295 ? 55.90755 87.28434 57.11135 1.000 76.80304 295 GLU A C 1
ATOM 1776 O O . GLU A 1 295 ? 55.62554 88.26035 57.76433 1.000 76.90315 295 GLU A O 1
ATOM 1782 N N . SER A 1 296 ? 56.90055 86.48035 57.41938 1.000 81.86259 296 SER A N 1
ATOM 1783 C CA . SER A 1 296 ? 57.75454 86.71537 58.57639 1.000 90.26033 296 SER A CA 1
ATOM 1784 C C . SER A 1 296 ? 59.20954 86.69437 58.12841 1.000 100.37363 296 SER A C 1
ATOM 1785 O O . SER A 1 296 ? 59.67255 85.69836 57.55943 1.000 99.22935 296 SER A O 1
ATOM 1788 N N . SER A 1 297 ? 59.92253 87.79138 58.38240 1.000 104.08940 297 SER A N 1
ATOM 1789 C CA . SER A 1 297 ? 61.35154 87.88738 58.09141 1.000 104.26221 297 SER A CA 1
ATOM 1790 C C . SER A 1 297 ? 62.12252 87.42240 59.31843 1.000 100.58638 297 SER A C 1
ATOM 1791 O O . SER A 1 297 ? 62.21151 88.13642 60.32042 1.000 101.83233 297 SER A O 1
ATOM 1794 N N . GLN A 1 298 ? 62.67653 86.21540 59.24846 1.000 99.07566 298 GLN A N 1
ATOM 1795 C CA . GLN A 1 298 ? 63.58452 85.78542 60.30248 1.000 95.25124 298 GLN A CA 1
ATOM 1796 C C . GLN A 1 298 ? 64.82951 86.66343 60.32548 1.000 98.39358 298 GLN A C 1
ATOM 1797 O O . GLN A 1 298 ? 65.28750 87.08145 61.39648 1.000 97.15746 298 GLN A O 1
ATOM 1803 N N . ASP A 1 299 ? 65.36153 86.97241 59.15548 1.000 104.89532 299 ASP A N 1
ATOM 1804 C CA . ASP A 1 299 ? 66.55153 87.80041 59.01048 1.000 107.06075 299 ASP A CA 1
ATOM 1805 C C . ASP A 1 299 ? 66.33653 89.21841 58.58846 1.000 94.30534 299 ASP A C 1
ATOM 1806 O O . ASP A 1 299 ? 67.24752 90.00441 58.64246 1.000 98.37336 299 ASP A O 1
ATOM 1811 N N . GLY A 1 300 ? 65.14253 89.55340 58.16644 1.000 85.49763 300 GLY A N 1
ATOM 1812 C CA . GLY A 1 300 ? 64.88453 90.88639 57.70241 1.000 80.32917 300 GLY A CA 1
ATOM 1813 C C . GLY A 1 300 ? 64.98255 90.93736 56.20741 1.000 86.96191 300 GLY A C 1
ATOM 1814 O O . GLY A 1 300 ? 64.58755 91.92335 55.61939 1.000 81.93924 300 GLY A O 1
ATOM 1815 N N . LYS A 1 301 ? 65.51256 89.89236 55.58144 1.000 92.88776 301 LYS A N 1
ATOM 1816 C CA . LYS A 1 301 ? 65.53558 89.87833 54.12844 1.000 95.09729 301 LYS A CA 1
ATOM 1817 C C . LYS A 1 301 ? 65.06059 88.58032 53.49645 1.000 102.57122 301 LYS A C 1
ATOM 1818 O O . LYS A 1 301 ? 64.79661 88.54130 52.30745 1.000 99.82644 301 LYS A O 1
ATOM 1820 N N . THR A 1 302 ? 64.93959 87.52433 54.28747 1.000 109.86508 302 THR A N 1
ATOM 1821 C CA . THR A 1 302 ? 64.46260 86.24932 53.77148 1.000 111.77527 302 THR A CA 1
ATOM 1822 C C . THR A 1 302 ? 63.02559 86.13833 54.28846 1.000 106.37817 302 THR A C 1
ATOM 1823 O O . THR A 1 302 ? 62.82158 86.31334 55.47846 1.000 105.82678 302 THR A O 1
ATOM 1827 N N . TRP A 1 303 ? 62.04561 85.85631 53.42346 1.000 101.13603 303 TRP A N 1
ATOM 1828 C CA . TRP A 1 303 ? 60.65960 85.80231 53.86044 1.000 96.45115 303 TRP A CA 1
ATOM 1829 C C . TRP A 1 303 ? 60.04961 84.43830 53.58245 1.000 95.27928 303 TRP A C 1
ATOM 1830 O O . TRP A 1 303 ? 60.25563 83.85929 52.51246 1.000 100.99581 303 TRP A O 1
ATOM 1841 N N . THR A 1 304 ? 59.29460 83.94131 54.55045 1.000 88.43430 304 THR A N 1
ATOM 1842 C CA . THR A 1 304 ? 58.53061 82.70831 54.39246 1.000 81.76498 304 THR A CA 1
ATOM 1843 C C . THR A 1 304 ? 57.06460 83.04831 54.62143 1.000 81.20179 304 THR A C 1
ATOM 1844 O O . THR A 1 304 ? 56.69159 83.43732 55.74642 1.000 77.25569 304 THR A O 1
ATOM 1848 N N . PRO A 1 305 ? 56.20762 82.96029 53.60342 1.000 85.03842 305 PRO A N 1
ATOM 1849 C CA . PRO A 1 305 ? 54.79461 83.30428 53.80240 1.000 83.32404 305 PRO A CA 1
ATOM 1850 C C . PRO A 1 305 ? 54.14160 82.43330 54.86841 1.000 80.29968 305 PRO A C 1
ATOM 1851 O O . PRO A 1 305 ? 54.36261 81.22230 54.93843 1.000 81.55632 305 PRO A O 1
ATOM 1855 N N . ILE A 1 306 ? 53.34359 83.07831 55.71539 1.000 78.11703 306 ILE A N 1
ATOM 1856 C CA . ILE A 1 306 ? 52.59958 82.38432 56.76139 1.000 68.34996 306 ILE A CA 1
ATOM 1857 C C . ILE A 1 306 ? 51.22359 81.96331 56.26837 1.000 65.62860 306 ILE A C 1
ATOM 1858 O O . ILE A 1 306 ? 50.85559 80.78831 56.35039 1.000 67.88441 306 ILE A O 1
ATOM 1863 N N . LYS A 1 307 ? 50.46159 82.91530 55.73235 1.000 59.59253 307 LYS A N 1
ATOM 1864 C CA . LYS A 1 307 ? 49.09360 82.69328 55.28734 1.000 59.21149 307 LYS A CA 1
ATOM 1865 C C . LYS A 1 307 ? 48.62660 83.94027 54.55231 1.000 62.09174 307 LYS A C 1
ATOM 1866 O O . LYS A 1 307 ? 49.10059 85.04428 54.82630 1.000 60.53591 307 LYS A O 1
ATOM 1872 N N . ALA A 1 308 ? 47.70561 83.75025 53.61430 1.000 63.42445 308 ALA A N 1
ATOM 1873 C CA . ALA A 1 308 ? 47.10562 84.86524 52.89928 1.000 62.55305 308 ALA A CA 1
ATOM 1874 C C . ALA A 1 308 ? 45.87261 85.37024 53.64025 1.000 61.60976 308 ALA A C 1
ATOM 1875 O O . ALA A 1 308 ? 45.27460 84.66625 54.45726 1.000 65.27170 308 ALA A O 1
ATOM 1877 N N . LEU A 1 309 ? 45.49660 86.61124 53.33923 1.000 62.27939 309 LEU A N 1
ATOM 1878 C CA . LEU A 1 309 ? 44.34359 87.26124 53.95420 1.000 62.17111 309 LEU A CA 1
ATOM 1879 C C . LEU A 1 309 ? 43.45061 87.80622 52.85118 1.000 60.16186 309 LEU A C 1
ATOM 1880 O O . LEU A 1 309 ? 43.81861 88.77921 52.18517 1.000 65.52857 309 LEU A O 1
ATOM 1885 N N . GLU A 1 310 ? 42.28061 87.19521 52.65718 1.000 54.68897 310 GLU A N 1
ATOM 1886 C CA . GLU A 1 310 ? 41.26962 87.83420 51.82515 1.000 59.36356 310 GLU A CA 1
ATOM 1887 C C . GLU A 1 310 ? 40.74060 89.05720 52.55413 1.000 58.93359 310 GLU A C 1
ATOM 1888 O O . GLU A 1 310 ? 40.36859 88.97822 53.73012 1.000 62.56115 310 GLU A O 1
ATOM 1894 N N . LEU A 1 311 ? 40.72761 90.19319 51.86311 1.000 50.82638 311 LEU A N 1
ATOM 1895 C CA . LEU A 1 311 ? 40.30960 91.45620 52.44708 1.000 46.46234 311 LEU A CA 1
ATOM 1896 C C . LEU A 1 311 ? 38.89360 91.79419 52.00706 1.000 44.70840 311 LEU A C 1
ATOM 1897 O O . LEU A 1 311 ? 38.41162 91.32617 50.97006 1.000 46.47738 311 LEU A O 1
ATOM 1902 N N . SER A 1 312 ? 38.20059 92.57520 52.80304 1.000 41.19820 312 SER A N 1
ATOM 1903 C CA . SER A 1 312 ? 36.83959 92.91619 52.52002 1.000 37.21608 312 SER A CA 1
ATOM 1904 C C . SER A 1 312 ? 36.45257 94.15120 53.24999 1.000 35.42397 312 SER A C 1
ATOM 1905 O O . SER A 1 312 ? 37.27356 94.81521 53.80399 1.000 38.99206 312 SER A O 1
ATOM 1908 N N . ASN A 1 313 ? 35.16557 94.42219 53.25597 1.000 37.98254 313 ASN A N 1
ATOM 1909 C CA . ASN A 1 313 ? 34.59356 95.55220 53.93295 1.000 37.83784 313 ASN A CA 1
ATOM 1910 C C . ASN A 1 313 ? 34.63854 95.43622 55.43895 1.000 42.56349 313 ASN A C 1
ATOM 1911 O O . ASN A 1 313 ? 34.31353 96.34723 56.11593 1.000 44.01293 313 ASN A O 1
ATOM 1916 N N . VAL A 1 314 ? 35.02054 94.28923 55.95397 1.000 40.63731 314 VAL A N 1
ATOM 1917 C CA . VAL A 1 314 ? 35.16152 94.11626 57.38798 1.000 39.29385 314 VAL A CA 1
ATOM 1918 C C . VAL A 1 314 ? 36.52852 93.54627 57.65400 1.000 40.07419 314 VAL A C 1
ATOM 1919 O O . VAL A 1 314 ? 37.13253 93.04126 56.76402 1.000 44.28559 314 VAL A O 1
ATOM 1923 N N . PRO A 1 315 ? 37.02450 93.64429 58.86701 1.000 37.59158 315 PRO A N 1
ATOM 1924 C CA . PRO A 1 315 ? 38.38150 93.15230 59.12403 1.000 36.52688 315 PRO A CA 1
ATOM 1925 C C . PRO A 1 315 ? 38.51651 91.67229 58.79706 1.000 37.95048 315 PRO A C 1
ATOM 1926 O O . PRO A 1 315 ? 37.53352 90.94429 58.67906 1.000 37.23446 315 PRO A O 1
ATOM 1930 N N . THR A 1 316 ? 39.76352 91.23030 58.64508 1.000 35.72674 316 THR A N 1
ATOM 1931 C CA . THR A 1 316 ? 40.08353 89.82929 58.39411 1.000 41.22675 316 THR A CA 1
ATOM 1932 C C . THR A 1 316 ? 41.03851 89.35031 59.47413 1.000 45.00524 316 THR A C 1
ATOM 1933 O O . THR A 1 316 ? 42.11251 89.92932 59.65813 1.000 47.43605 316 THR A O 1
ATOM 1937 N N . THR A 1 317 ? 40.64751 88.30032 60.18614 1.000 43.59359 317 THR A N 1
ATOM 1938 C CA . THR A 1 317 ? 41.48850 87.68734 61.20016 1.000 45.07021 317 THR A CA 1
ATOM 1939 C C . THR A 1 317 ? 41.90151 86.30434 60.72219 1.000 47.12084 317 THR A C 1
ATOM 1940 O O . THR A 1 317 ? 41.06652 85.54833 60.22719 1.000 44.59182 317 THR A O 1
ATOM 1944 N N . ILE A 1 318 ? 43.18951 85.99534 60.83221 1.000 45.11764 318 ILE A N 1
ATOM 1945 C CA . ILE A 1 318 ? 43.70952 84.67534 60.51523 1.000 42.37347 318 ILE A CA 1
ATOM 1946 C C . ILE A 1 318 ? 44.51051 84.21636 61.71325 1.000 43.87945 318 ILE A C 1
ATOM 1947 O O . ILE A 1 318 ? 45.07449 85.03338 62.44225 1.000 53.38801 318 ILE A O 1
ATOM 1952 N N . SER A 1 319 ? 44.55951 82.90137 61.91327 1.000 45.43415 319 SER A N 1
ATOM 1953 C CA . SER A 1 319 ? 45.33650 82.29839 62.98229 1.000 48.72671 319 SER A CA 1
ATOM 1954 C C . SER A 1 319 ? 46.15551 81.15438 62.40532 1.000 52.93778 319 SER A C 1
ATOM 1955 O O . SER A 1 319 ? 45.78253 80.55436 61.39433 1.000 57.79357 319 SER A O 1
ATOM 1958 N N . PHE A 1 320 ? 47.26850 80.83940 63.06534 1.000 51.68800 320 PHE A N 1
ATOM 1959 C CA . PHE A 1 320 ? 48.21151 79.88939 62.49237 1.000 54.43089 320 PHE A CA 1
ATOM 1960 C C . PHE A 1 320 ? 49.07050 79.29041 63.59539 1.000 53.66019 320 PHE A C 1
ATOM 1961 O O . PHE A 1 320 ? 49.04248 79.73543 64.74538 1.000 53.42642 320 PHE A O 1
ATOM 1969 N N . ALA A 1 321 ? 49.82651 78.26141 63.22341 1.000 52.71129 321 ALA A N 1
ATOM 1970 C CA . ALA A 1 321 ? 50.86150 77.74743 64.10444 1.000 55.44497 321 ALA A CA 1
ATOM 1971 C C . ALA A 1 321 ? 51.86449 78.85844 64.41143 1.000 63.70018 321 ALA A C 1
ATOM 1972 O O . ALA A 1 321 ? 52.16450 79.67742 63.53342 1.000 65.51365 321 ALA A O 1
ATOM 1974 N N . PRO A 1 322 ? 52.40748 78.91246 65.62944 1.000 65.91836 322 PRO A N 1
ATOM 1975 C CA . PRO A 1 322 ? 53.19547 80.08447 66.04143 1.000 66.27648 322 PRO A CA 1
ATOM 1976 C C . PRO A 1 322 ? 54.38948 80.34546 65.13344 1.000 68.68512 322 PRO A C 1
ATOM 1977 O O . PRO A 1 322 ? 54.89949 79.45745 64.44746 1.000 71.48729 322 PRO A O 1
ATOM 1981 N N . VAL A 1 323 ? 54.83347 81.60046 65.14243 1.000 72.67976 323 VAL A N 1
ATOM 1982 C CA . VAL A 1 323 ? 55.97948 82.04845 64.35944 1.000 73.73793 323 VAL A CA 1
ATOM 1983 C C . VAL A 1 323 ? 56.86047 82.92847 65.23643 1.000 81.00368 323 VAL A C 1
ATOM 1984 O O . VAL A 1 323 ? 56.36945 83.87948 65.85241 1.000 87.70435 323 VAL A O 1
ATOM 1988 N N . GLU A 1 324 ? 58.15747 82.66348 65.27545 1.000 83.03079 324 GLU A N 1
ATOM 1989 C CA . GLU A 1 324 ? 59.04045 83.51349 66.05145 1.000 79.89333 324 GLU A CA 1
ATOM 1990 C C . GLU A 1 324 ? 59.87046 84.29948 65.06745 1.000 81.41316 324 GLU A C 1
ATOM 1991 O O . GLU A 1 324 ? 60.60847 83.75247 64.28147 1.000 81.87439 324 GLU A O 1
ATOM 1997 N N . ALA A 1 325 ? 59.72546 85.60148 65.11943 1.000 82.96585 325 ALA A N 1
ATOM 1998 C CA . ALA A 1 325 ? 60.41846 86.51847 64.22842 1.000 87.58539 325 ALA A CA 1
ATOM 1999 C C . ALA A 1 325 ? 60.41745 87.89948 64.85640 1.000 91.37894 325 ALA A C 1
ATOM 2000 O O . ALA A 1 325 ? 59.62644 88.19249 65.75639 1.000 92.32265 325 ALA A O 1
ATOM 2002 N N . ALA A 1 326 ? 61.33445 88.73848 64.37840 1.000 89.08500 326 ALA A N 1
ATOM 2003 C CA . ALA A 1 326 ? 61.37644 90.14548 64.73438 1.000 81.64192 326 ALA A CA 1
ATOM 2004 C C . ALA A 1 326 ? 60.90045 91.03346 63.60036 1.000 77.16549 326 ALA A C 1
ATOM 2005 O O . ALA A 1 326 ? 60.91045 92.26146 63.74134 1.000 83.89661 326 ALA A O 1
ATOM 2007 N N . HIS A 1 327 ? 60.49147 90.45044 62.47736 1.000 72.11826 327 HIS A N 1
ATOM 2008 C CA . HIS A 1 327 ? 60.03548 91.23142 61.34035 1.000 70.54181 327 HIS A CA 1
ATOM 2009 C C . HIS A 1 327 ? 58.81749 90.55541 60.73134 1.000 74.38802 327 HIS A C 1
ATOM 2010 O O . HIS A 1 327 ? 58.84750 89.35840 60.43336 1.000 69.85279 327 HIS A O 1
ATOM 2017 N N . PHE A 1 328 ? 57.75049 91.32440 60.55731 1.000 75.58130 328 PHE A N 1
ATOM 2018 C CA . PHE A 1 328 ? 56.52850 90.84239 59.93831 1.000 76.21695 328 PHE A CA 1
ATOM 2019 C C . PHE A 1 328 ? 56.09051 91.84937 58.89128 1.000 77.97513 328 PHE A C 1
ATOM 2020 O O . PHE A 1 328 ? 56.09550 93.05837 59.14827 1.000 79.89121 328 PHE A O 1
ATOM 2028 N N . ARG A 1 329 ? 55.73153 91.35135 57.71029 1.000 75.27610 329 ARG A N 1
ATOM 2029 C CA . ARG A 1 329 ? 55.33554 92.18633 56.58927 1.000 72.10907 329 ARG A CA 1
ATOM 2030 C C . ARG A 1 329 ? 53.91355 91.82632 56.18426 1.000 72.72466 329 ARG A C 1
ATOM 2031 O O . ARG A 1 329 ? 53.56155 90.64331 56.10927 1.000 71.54117 329 ARG A O 1
ATOM 2033 N N . LEU A 1 330 ? 53.09654 92.84731 55.95323 1.000 69.05599 330 LEU A N 1
ATOM 2034 C CA . LEU A 1 330 ? 51.82355 92.69629 55.26422 1.000 62.40527 330 LEU A CA 1
ATOM 2035 C C . LEU A 1 330 ? 52.03957 93.16127 53.83321 1.000 70.91632 330 LEU A C 1
ATOM 2036 O O . LEU A 1 330 ? 52.27057 94.35027 53.59220 1.000 69.58660 330 LEU A O 1
ATOM 2041 N N . VAL A 1 331 ? 51.97559 92.22826 52.88922 1.000 68.13303 331 VAL A N 1
ATOM 2042 C CA . VAL A 1 331 ? 52.18960 92.51824 51.47922 1.000 62.84822 331 VAL A CA 1
ATOM 2043 C C . VAL A 1 331 ? 50.83861 92.52922 50.78520 1.000 70.38158 331 VAL A C 1
ATOM 2044 O O . VAL A 1 331 ? 50.03761 91.60022 50.95421 1.000 75.43940 331 VAL A O 1
ATOM 2048 N N . LEU A 1 332 ? 50.58462 93.57221 50.00119 1.000 76.35577 332 LEU A N 1
ATOM 2049 C CA . LEU A 1 332 ? 49.28963 93.78219 49.35717 1.000 78.45112 332 LEU A CA 1
ATOM 2050 C C . LEU A 1 332 ? 49.41065 93.51917 47.85517 1.000 83.51989 332 LEU A C 1
ATOM 2051 O O . LEU A 1 332 ? 49.46865 94.44116 47.03816 1.000 90.79871 332 LEU A O 1
ATOM 2056 N N . ASN A 1 333 ? 49.44566 92.23816 47.49519 1.000 82.01546 333 ASN A N 1
ATOM 2057 C CA . ASN A 1 333 ? 49.39668 91.86514 46.09220 1.000 83.12504 333 ASN A CA 1
ATOM 2058 C C . ASN A 1 333 ? 48.04768 92.28213 45.50917 1.000 87.37598 333 ASN A C 1
ATOM 2059 O O . ASN A 1 333 ? 47.03467 92.27413 46.21116 1.000 89.28869 333 ASN A O 1
ATOM 2064 N N . PRO A 1 334 ? 48.00270 92.66611 44.22317 1.000 94.43573 334 PRO A N 1
ATOM 2065 C CA . PRO A 1 334 ? 46.74770 93.18309 43.66014 1.000 93.65818 334 PRO A CA 1
ATOM 2066 C C . PRO A 1 334 ? 45.71871 92.09308 43.35414 1.000 86.13703 334 PRO A C 1
ATOM 2067 O O . PRO A 1 334 ? 44.52671 92.40808 43.30612 1.000 82.40691 334 PRO A O 1
ATOM 2071 N N . PRO A 1 365 ? 45.67559 106.66815 47.65092 1.000 105.34430 364 PRO A N 1
ATOM 2072 C CA . PRO A 1 365 ? 46.14658 106.60917 49.02392 1.000 104.80664 364 PRO A CA 1
ATOM 2073 C C . PRO A 1 365 ? 45.79957 105.28118 49.62494 1.000 105.78830 364 PRO A C 1
ATOM 2074 O O . PRO A 1 365 ? 44.63757 105.06518 49.92393 1.000 109.54551 364 PRO A O 1
ATOM 2078 N N . ILE A 1 366 ? 46.76858 104.40819 49.80997 1.000 101.59573 365 ILE A N 1
ATOM 2079 C CA . ILE A 1 366 ? 46.48157 103.11619 50.38198 1.000 95.27709 365 ILE A CA 1
ATOM 2080 C C . ILE A 1 366 ? 46.66655 103.14722 51.88598 1.000 88.29645 365 ILE A C 1
ATOM 2081 O O . ILE A 1 366 ? 47.75755 103.06523 52.38000 1.000 88.74193 365 ILE A O 1
ATOM 2094 N N . VAL A 1 368 ? 46.06451 101.58928 55.62600 1.000 65.13597 367 VAL A N 1
ATOM 2095 C CA . VAL A 1 368 ? 45.84751 100.34728 56.31402 1.000 61.28735 367 VAL A CA 1
ATOM 2096 C C . VAL A 1 368 ? 45.33249 100.81030 57.65300 1.000 56.62690 367 VAL A C 1
ATOM 2097 O O . VAL A 1 368 ? 46.05048 101.38332 58.41500 1.000 57.52586 367 VAL A O 1
ATOM 2101 N N . GLY A 1 369 ? 44.06149 100.57830 57.92299 1.000 55.04141 368 GLY A N 1
ATOM 2102 C CA . GLY A 1 369 ? 43.45047 101.05432 59.14698 1.000 49.05653 368 GLY A CA 1
ATOM 2103 C C . GLY A 1 369 ? 43.82446 100.25934 60.38399 1.000 51.94719 368 GLY A C 1
ATOM 2104 O O . GLY A 1 369 ? 44.01344 100.83436 61.45599 1.000 53.06369 368 GLY A O 1
ATOM 2105 N N . GLN A 1 370 ? 43.93146 98.94134 60.25401 1.000 49.08142 369 GLN A N 1
ATOM 2106 C CA . GLN A 1 370 ? 44.28645 98.07836 61.36703 1.000 45.14244 369 GLN A CA 1
ATOM 2107 C C . GLN A 1 370 ? 45.24846 97.00535 60.88706 1.000 51.21270 369 GLN A C 1
ATOM 2108 O O . GLN A 1 370 ? 45.05948 96.42234 59.81507 1.000 52.92343 369 GLN A O 1
ATOM 2114 N N . PHE A 1 371 ? 46.27245 96.74137 61.69808 1.000 51.19137 370 PHE A N 1
ATOM 2115 C CA . PHE A 1 371 ? 47.18546 95.62737 61.45011 1.000 54.03118 370 PHE A CA 1
ATOM 2116 C C . PHE A 1 371 ? 47.71144 95.20339 62.81712 1.000 55.99420 370 PHE A C 1
ATOM 2117 O O . PHE A 1 371 ? 48.62944 95.83241 63.35312 1.000 57.78060 370 PHE A O 1
ATOM 2125 N N . GLU A 1 372 ? 47.12544 94.14440 63.36813 1.000 59.46019 371 GLU A N 1
ATOM 2126 C CA . GLU A 1 372 ? 47.33643 93.75442 64.75514 1.000 58.20304 371 GLU A CA 1
ATOM 2127 C C . GLU A 1 372 ? 47.81943 92.31443 64.81217 1.000 54.34260 371 GLU A C 1
ATOM 2128 O O . GLU A 1 372 ? 47.18144 91.42041 64.24617 1.000 59.17608 371 GLU A O 1
ATOM 2134 N N . LEU A 1 373 ? 48.93942 92.09444 65.49219 1.000 52.17842 372 LEU A N 1
ATOM 2135 C CA . LEU A 1 373 ? 49.45843 90.75445 65.72621 1.000 53.05411 372 LEU A CA 1
ATOM 2136 C C . LEU A 1 373 ? 49.08341 90.30447 67.13622 1.000 58.44428 372 LEU A C 1
ATOM 2137 O O . LEU A 1 373 ? 49.09439 91.10348 68.07720 1.000 65.56557 372 LEU A O 1
ATOM 2142 N N . HIS A 1 374 ? 48.75841 89.02147 67.27523 1.000 53.94065 373 HIS A N 1
ATOM 2143 C CA . HIS A 1 374 ? 48.28840 88.45649 68.53424 1.000 57.65095 373 HIS A CA 1
ATOM 2144 C C . HIS A 1 374 ? 49.20640 87.32950 68.98826 1.000 60.43607 373 HIS A C 1
ATOM 2145 O O . HIS A 1 374 ? 49.58841 86.47049 68.18528 1.000 64.26673 373 HIS A O 1
ATOM 2152 N N . SER A 1 375 ? 49.54638 87.32552 70.28227 1.000 62.45337 374 SER A N 1
ATOM 2153 C CA . SER A 1 375 ? 50.26938 86.18953 70.85030 1.000 60.29683 374 SER A CA 1
ATOM 2154 C C . SER A 1 375 ? 49.39138 84.94653 70.88630 1.000 63.62862 374 SER A C 1
ATOM 2155 O O . SER A 1 375 ? 49.87639 83.83053 70.67533 1.000 63.49360 374 SER A O 1
ATOM 2158 N N . ASP A 1 376 ? 48.10238 85.11553 71.16529 1.000 59.71791 375 ASP A N 1
ATOM 2159 C CA . ASP A 1 376 ? 47.20938 83.98553 71.35229 1.000 57.88438 375 ASP A CA 1
ATOM 2160 C C . ASP A 1 376 ? 46.57340 83.55050 70.03329 1.000 61.56789 375 ASP A C 1
ATOM 2161 O O . ASP A 1 376 ? 46.60041 84.26149 69.02328 1.000 62.54518 375 ASP A O 1
ATOM 2166 N N . ALA A 1 377 ? 46.00340 82.35350 70.05730 1.000 57.08830 376 ALA A N 1
ATOM 2167 C CA . ALA A 1 377 ? 45.27942 81.81548 68.91930 1.000 47.72287 376 ALA A CA 1
ATOM 2168 C C . ALA A 1 377 ? 43.84842 82.32747 68.94727 1.000 45.07985 376 ALA A C 1
ATOM 2169 O O . ALA A 1 377 ? 43.15741 82.19549 69.96127 1.000 47.48368 376 ALA A O 1
ATOM 2171 N N . LEU A 1 378 ? 43.41143 82.91645 67.84226 1.000 42.00373 377 LEU A N 1
ATOM 2172 C CA . LEU A 1 378 ? 42.04443 83.39145 67.70923 1.000 39.28989 377 LEU A CA 1
ATOM 2173 C C . LEU A 1 378 ? 41.28945 82.46743 66.75924 1.000 44.79418 377 LEU A C 1
ATOM 2174 O O . LEU A 1 378 ? 41.87746 81.62242 66.07426 1.000 45.56716 377 LEU A O 1
ATOM 2179 N N . VAL A 1 379 ? 39.96645 82.62542 66.72722 1.000 46.12166 378 VAL A N 1
ATOM 2180 C CA . VAL A 1 379 ? 39.18546 81.90240 65.73522 1.000 42.71327 378 VAL A CA 1
ATOM 2181 C C . VAL A 1 379 ? 39.64048 82.33638 64.35222 1.000 43.35744 378 VAL A C 1
ATOM 2182 O O . VAL A 1 379 ? 39.55648 83.51738 63.99120 1.000 42.74395 378 VAL A O 1
ATOM 2186 N N . ASP A 1 380 ? 40.14649 81.38437 63.57724 1.000 48.03699 379 ASP A N 1
ATOM 2187 C CA . ASP A 1 380 ? 40.61351 81.69636 62.23824 1.000 44.63301 379 ASP A CA 1
ATOM 2188 C C . ASP A 1 380 ? 39.44752 82.15234 61.36922 1.000 41.56434 379 ASP A C 1
ATOM 2189 O O . ASP A 1 380 ? 38.42152 81.47333 61.28322 1.000 40.89289 379 ASP A O 1
ATOM 2194 N N . ARG A 1 381 ? 39.60352 83.32333 60.75320 1.000 38.75600 380 ARG A N 1
ATOM 2195 C CA . ARG A 1 381 ? 38.59053 83.91631 59.87918 1.000 37.08490 380 ARG A CA 1
ATOM 2196 C C . ARG A 1 381 ? 37.22252 83.98831 60.55416 1.000 40.27379 380 ARG A C 1
ATOM 2197 O O . ARG A 1 381 ? 36.18853 83.64330 59.96615 1.000 34.33203 380 ARG A O 1
ATOM 2205 N N . TYR A 1 382 ? 37.21750 84.49933 61.79615 1.000 38.80930 381 TYR A N 1
ATOM 2206 C CA . TYR A 1 382 ? 35.97849 84.53334 62.56914 1.000 32.92429 381 TYR A CA 1
ATOM 2207 C C . TYR A 1 382 ? 34.97450 85.51033 61.97211 1.000 31.95275 381 TYR A C 1
ATOM 2208 O O . TYR A 1 382 ? 33.76450 85.27032 62.03410 1.000 35.18364 381 TYR A O 1
ATOM 2217 N N . GLU A 1 383 ? 35.45150 86.62632 61.40210 1.000 32.33096 382 GLU A N 1
ATOM 2218 C CA . GLU A 1 383 ? 34.52950 87.61431 60.84707 1.000 29.14377 382 GLU A CA 1
ATOM 2219 C C . GLU A 1 383 ? 33.59152 86.97929 59.82607 1.000 34.75342 382 GLU A C 1
ATOM 2220 O O . GLU A 1 383 ? 32.37352 87.18628 59.87705 1.000 34.79706 382 GLU A O 1
ATOM 2226 N N . THR A 1 384 ? 34.13253 86.18928 58.89009 1.000 35.15905 383 THR A N 1
ATOM 2227 C CA . THR A 1 384 ? 33.24955 85.57226 57.90308 1.000 30.43417 383 THR A CA 1
ATOM 2228 C C . THR A 1 384 ? 32.44155 84.43626 58.52309 1.000 31.52902 383 THR A C 1
ATOM 2229 O O . THR A 1 384 ? 31.25455 84.28525 58.22108 1.000 35.27958 383 THR A O 1
ATOM 2233 N N . LYS A 1 385 ? 33.04754 83.65828 59.42811 1.000 38.22901 384 LYS A N 1
ATOM 2234 C CA . LYS A 1 385 ? 32.31453 82.55229 60.04712 1.000 38.49911 384 LYS A CA 1
ATOM 2235 C C . LYS A 1 385 ? 31.17052 83.05229 60.91610 1.000 32.32672 384 LYS A C 1
ATOM 2236 O O . LYS A 1 385 ? 30.16752 82.35229 61.07309 1.000 29.88167 384 LYS A O 1
ATOM 2242 N N . ALA A 1 386 ? 31.29651 84.25530 61.46908 1.000 30.06469 385 ALA A N 1
ATOM 2243 C CA . ALA A 1 386 ? 30.23950 84.85531 62.27206 1.000 28.97296 385 ALA A CA 1
ATOM 2244 C C . ALA A 1 386 ? 29.21050 85.57729 61.42403 1.000 30.01803 385 ALA A C 1
ATOM 2245 O O . ALA A 1 386 ? 28.26949 86.15230 61.98001 1.000 27.49764 385 ALA A O 1
ATOM 2247 N N . GLY A 1 387 ? 29.36652 85.58127 60.10603 1.000 30.16560 386 GLY A N 1
ATOM 2248 C CA . GLY A 1 387 ? 28.36353 86.17126 59.24601 1.000 27.26885 386 GLY A CA 1
ATOM 2249 C C . GLY A 1 387 ? 28.50753 87.65325 58.97899 1.000 29.66327 386 GLY A C 1
ATOM 2250 O O . GLY A 1 387 ? 27.57653 88.25924 58.43897 1.000 28.83509 386 GLY A O 1
ATOM 2251 N N . PHE A 1 388 ? 29.63152 88.26426 59.34500 1.000 27.20830 387 PHE A N 1
ATOM 2252 C CA . PHE A 1 388 ? 29.83052 89.66126 58.99298 1.000 35.28927 387 PHE A CA 1
ATOM 2253 C C . PHE A 1 388 ? 30.16654 89.83424 57.51798 1.000 41.97126 387 PHE A C 1
ATOM 2254 O O . PHE A 1 388 ? 29.98354 90.92923 56.98396 1.000 38.53328 387 PHE A O 1
ATOM 2262 N N . VAL A 1 389 ? 30.65255 88.78123 56.86000 1.000 41.35463 388 VAL A N 1
ATOM 2263 C CA . VAL A 1 389 ? 30.97357 88.81421 55.43500 1.000 34.59822 388 VAL A CA 1
ATOM 2264 C C . VAL A 1 389 ? 30.91858 87.38320 54.92903 1.000 35.69556 388 VAL A C 1
ATOM 2265 O O . VAL A 1 389 ? 31.26758 86.44621 55.65104 1.000 33.56932 388 VAL A O 1
ATOM 2277 N N . SER A 1 391 ? 31.46962 83.83417 52.87109 1.000 36.41142 390 SER A N 1
ATOM 2278 C CA . SER A 1 391 ? 32.42063 82.97716 52.18511 1.000 32.10341 390 SER A CA 1
ATOM 2279 C C . SER A 1 391 ? 31.62465 82.09915 51.23512 1.000 34.48193 390 SER A C 1
ATOM 2280 O O . SER A 1 391 ? 30.46765 81.76414 51.50411 1.000 35.06032 390 SER A O 1
ATOM 2283 N N . ARG A 1 392 ? 32.21367 81.78313 50.11713 1.000 33.07368 391 ARG A N 1
ATOM 2284 C CA . ARG A 1 392 ? 31.56668 80.97511 49.15213 1.000 34.90255 391 ARG A CA 1
ATOM 2285 C C . ARG A 1 392 ? 31.33968 79.56212 49.64415 1.000 36.67313 391 ARG A C 1
ATOM 2286 O O . ARG A 1 392 ? 30.33769 78.97111 49.40215 1.000 41.62707 391 ARG A O 1
ATOM 2294 N N . ASP A 1 393 ? 32.30768 79.03713 50.34617 1.000 37.80519 392 ASP A N 1
ATOM 2295 C CA . ASP A 1 393 ? 32.31467 77.66214 50.83620 1.000 37.69376 392 ASP A CA 1
ATOM 2296 C C . ASP A 1 393 ? 32.93566 77.69317 52.22120 1.000 35.24694 392 ASP A C 1
ATOM 2297 O O . ASP A 1 393 ? 34.15565 77.81117 52.35422 1.000 34.76544 392 ASP A O 1
ATOM 2302 N N . TYR A 1 394 ? 32.09764 77.58818 53.25319 1.000 34.17876 393 TYR A N 1
ATOM 2303 C CA . TYR A 1 394 ? 32.62763 77.66420 54.60320 1.000 35.13638 393 TYR A CA 1
ATOM 2304 C C . TYR A 1 394 ? 33.43063 76.42421 54.97023 1.000 39.60336 393 TYR A C 1
ATOM 2305 O O . TYR A 1 394 ? 34.22961 76.47423 55.91324 1.000 35.79133 393 TYR A O 1
ATOM 2314 N N . TYR A 1 395 ? 33.26064 75.31820 54.24124 1.000 36.24404 394 TYR A N 1
ATOM 2315 C CA . TYR A 1 395 ? 34.09064 74.15421 54.52727 1.000 38.05059 394 TYR A CA 1
ATOM 2316 C C . TYR A 1 395 ? 35.49965 74.35221 54.00129 1.000 37.75829 394 TYR A C 1
ATOM 2317 O O . TYR A 1 395 ? 36.42764 73.69322 54.47431 1.000 37.82387 394 TYR A O 1
ATOM 2326 N N . ALA A 1 396 ? 35.67466 75.25119 53.02528 1.000 41.07404 395 ALA A N 1
ATOM 2327 C CA . ALA A 1 396 ? 36.98966 75.49719 52.44429 1.000 38.42242 395 ALA A CA 1
ATOM 2328 C C . ALA A 1 396 ? 37.90665 76.28121 53.37929 1.000 42.89186 395 ALA A C 1
ATOM 2329 O O . ALA A 1 396 ? 39.11565 76.32821 53.13831 1.000 48.79985 395 ALA A O 1
ATOM 2331 N N . LEU A 1 397 ? 37.36663 76.90222 54.43127 1.000 42.30886 396 LEU A N 1
ATOM 2332 C CA . LEU A 1 397 ? 38.17762 77.65324 55.39427 1.000 47.41427 396 LEU A CA 1
ATOM 2333 C C . LEU A 1 397 ? 38.88861 76.66726 56.31930 1.000 51.60586 396 LEU A C 1
ATOM 2334 O O . LEU A 1 397 ? 38.52259 76.46427 57.47530 1.000 55.79482 396 LEU A O 1
ATOM 2339 N N . VAL A 1 398 ? 39.93862 76.04625 55.79932 1.000 55.40573 397 VAL A N 1
ATOM 2340 C CA . VAL A 1 398 ? 40.67861 75.05227 56.57435 1.000 54.53097 397 VAL A CA 1
ATOM 2341 C C . VAL A 1 398 ? 41.58060 75.77229 57.56735 1.000 53.91956 397 VAL A C 1
ATOM 2342 O O . VAL A 1 398 ? 42.36660 76.65428 57.19534 1.000 51.44158 397 VAL A O 1
ATOM 2346 N N . GLY A 1 399 ? 41.46058 75.40731 58.83235 1.000 58.86735 398 GLY A N 1
ATOM 2347 C CA . GLY A 1 399 ? 42.22656 76.05633 59.86935 1.000 54.43683 398 GLY A CA 1
ATOM 2348 C C . GLY A 1 399 ? 43.61256 75.47333 59.99738 1.000 53.93473 398 GLY A C 1
ATOM 2349 O O . GLY A 1 399 ? 43.96058 74.43733 59.40340 1.000 56.75042 398 GLY A O 1
ATOM 2350 N N . PRO A 1 400 ? 44.44455 76.14135 60.79038 1.000 52.23079 399 PRO A N 1
ATOM 2351 C CA . PRO A 1 400 ? 45.74455 75.56436 61.12340 1.000 53.93664 399 PRO A CA 1
ATOM 2352 C C . PRO A 1 400 ? 45.54554 74.30737 61.94742 1.000 63.88791 399 PRO A C 1
ATOM 2353 O O . PRO A 1 400 ? 44.53254 74.13338 62.63041 1.000 70.09932 399 PRO A O 1
ATOM 2357 N N . HIS A 1 401 ? 46.51755 73.40637 61.86245 1.000 64.12250 400 HIS A N 1
ATOM 2358 C CA . HIS A 1 401 ? 46.41855 72.12538 62.53947 1.000 71.25786 400 HIS A CA 1
ATOM 2359 C C . HIS A 1 401 ? 47.11653 72.12841 63.89648 1.000 72.51147 400 HIS A C 1
ATOM 2360 O O . HIS A 1 401 ? 47.53953 71.06842 64.37150 1.000 86.75503 400 HIS A O 1
ATOM 2367 N N . ASP A 1 402 ? 47.20451 73.29042 64.54646 1.000 62.62850 401 ASP A N 1
ATOM 2368 C CA . ASP A 1 402 ? 48.03650 73.50644 65.72847 1.000 60.54196 401 ASP A CA 1
ATOM 2369 C C . ASP A 1 402 ? 47.52648 72.82346 66.99747 1.000 59.02898 401 ASP A C 1
ATOM 2370 O O . ASP A 1 402 ? 48.18547 72.95348 68.03448 1.000 65.97425 401 ASP A O 1
ATOM 2375 N N . ASN A 1 403 ? 46.38649 72.13445 66.96547 1.000 61.14263 402 ASN A N 1
ATOM 2376 C CA . ASN A 1 403 ? 45.90248 71.34347 68.10547 1.000 74.46350 402 ASN A CA 1
ATOM 2377 C C . ASN A 1 403 ? 45.68546 72.18749 69.36246 1.000 70.04417 402 ASN A C 1
ATOM 2378 O O . ASN A 1 403 ? 45.82544 71.69051 70.48247 1.000 74.91351 402 ASN A O 1
ATOM 2383 N N . VAL A 1 404 ? 45.33545 73.46348 69.19443 1.000 64.56261 403 VAL A N 1
ATOM 2384 C CA . VAL A 1 404 ? 45.07643 74.32550 70.33941 1.000 60.17202 403 VAL A CA 1
ATOM 2385 C C . VAL A 1 404 ? 43.65043 74.11150 70.83640 1.000 58.75294 403 VAL A C 1
ATOM 2386 O O . VAL A 1 404 ? 42.77344 73.61849 70.12540 1.000 64.68514 403 VAL A O 1
ATOM 2390 N N . THR A 1 405 ? 43.42141 74.49052 72.08639 1.000 54.25933 404 THR A N 1
ATOM 2391 C CA . THR A 1 405 ? 42.09140 74.51352 72.67837 1.000 48.68201 404 THR A CA 1
ATOM 2392 C C . THR A 1 405 ? 41.92139 75.84553 73.38135 1.000 45.01848 404 THR A C 1
ATOM 2393 O O . THR A 1 405 ? 42.82638 76.28855 74.08835 1.000 47.87496 404 THR A O 1
ATOM 2397 N N . GLY A 1 406 ? 40.77839 76.48453 73.17232 1.000 47.81516 405 GLY A N 1
ATOM 2398 C CA . GLY A 1 406 ? 40.55638 77.80053 73.73530 1.000 50.25849 405 GLY A CA 1
ATOM 2399 C C . GLY A 1 406 ? 39.82736 77.77155 75.05929 1.000 49.58647 405 GLY A C 1
ATOM 2400 O O . GLY A 1 406 ? 40.08235 76.89857 75.89531 1.000 46.83780 405 GLY A O 1
ATOM 2401 N N . VAL A 1 407 ? 38.91535 78.72855 75.25126 1.000 46.31796 406 VAL A N 1
ATOM 2402 C CA . VAL A 1 407 ? 38.16134 78.81857 76.49325 1.000 47.27799 406 VAL A CA 1
ATOM 2403 C C . VAL A 1 407 ? 37.28034 77.58857 76.65826 1.000 45.20531 406 VAL A C 1
ATOM 2404 O O . VAL A 1 407 ? 36.61435 77.14255 75.71026 1.000 45.78257 406 VAL A O 1
ATOM 2408 N N . ASP A 1 408 ? 37.26133 77.04059 77.86627 1.000 43.17747 407 ASP A N 1
ATOM 2409 C CA . ASP A 1 408 ? 36.33933 75.95759 78.17727 1.000 47.02485 407 ASP A CA 1
ATOM 2410 C C . ASP A 1 408 ? 34.92232 76.51458 78.19925 1.000 46.94493 407 ASP A C 1
ATOM 2411 O O . ASP A 1 408 ? 34.65231 77.45659 78.95223 1.000 48.79227 407 ASP A O 1
ATOM 2416 N N . PRO A 1 409 ? 34.00134 75.98356 77.39424 1.000 41.39603 408 PRO A N 1
ATOM 2417 C CA . PRO A 1 409 ? 32.62533 76.51256 77.40822 1.000 42.70139 408 PRO A CA 1
ATOM 2418 C C . PRO A 1 409 ? 31.99332 76.50058 78.79021 1.000 43.98589 408 PRO A C 1
ATOM 2419 O O . PRO A 1 409 ? 31.29831 77.45558 79.15919 1.000 44.62776 408 PRO A O 1
ATOM 2423 N N . ASP A 1 410 ? 32.21831 75.44359 79.57023 1.000 43.09929 409 ASP A N 1
ATOM 2424 C CA . ASP A 1 410 ? 31.64729 75.37861 80.91222 1.000 47.67622 409 ASP A CA 1
ATOM 2425 C C . ASP A 1 410 ? 32.16328 76.48563 81.82121 1.000 51.23940 409 ASP A C 1
ATOM 2426 O O . ASP A 1 410 ? 31.49626 76.81964 82.80820 1.000 53.76452 409 ASP A O 1
ATOM 2431 N N . SER A 1 411 ? 33.32228 77.06663 81.50222 1.000 50.28766 410 SER A N 1
ATOM 2432 C CA . SER A 1 411 ? 33.86426 78.16764 82.29221 1.000 51.28168 410 SER A CA 1
ATOM 2433 C C . SER A 1 411 ? 33.14026 79.48263 82.04518 1.000 49.21649 410 SER A C 1
ATOM 2434 O O . SER A 1 411 ? 33.28825 80.40865 82.84917 1.000 51.24917 410 SER A O 1
ATOM 2437 N N . VAL A 1 412 ? 32.39727 79.60661 80.94217 1.000 44.83403 411 VAL A N 1
ATOM 2438 C CA . VAL A 1 412 ? 31.79327 80.89160 80.60614 1.000 44.60583 411 VAL A CA 1
ATOM 2439 C C . VAL A 1 412 ? 30.62626 81.17061 81.54112 1.000 44.24984 411 VAL A C 1
ATOM 2440 O O . VAL A 1 412 ? 29.76126 80.31261 81.75312 1.000 43.76198 411 VAL A O 1
ATOM 2444 N N . ILE A 1 413 ? 30.59425 82.38062 82.09410 1.000 46.28290 412 ILE A N 1
ATOM 2445 C CA . ILE A 1 413 ? 29.57723 82.79463 83.05108 1.000 47.05030 412 ILE A CA 1
ATOM 2446 C C . ILE A 1 413 ? 28.73224 83.89562 82.43205 1.000 45.62829 412 ILE A C 1
ATOM 2447 O O . ILE A 1 413 ? 29.25824 84.82661 81.81404 1.000 44.76139 412 ILE A O 1
ATOM 2452 N N . ASP A 1 414 ? 27.42223 83.79462 82.61804 1.000 43.72592 413 ASP A N 1
ATOM 2453 C CA . ASP A 1 414 ? 26.48024 84.79561 82.13201 1.000 38.84936 413 ASP A CA 1
ATOM 2454 C C . ASP A 1 414 ? 26.26222 85.82662 83.22599 1.000 38.94183 413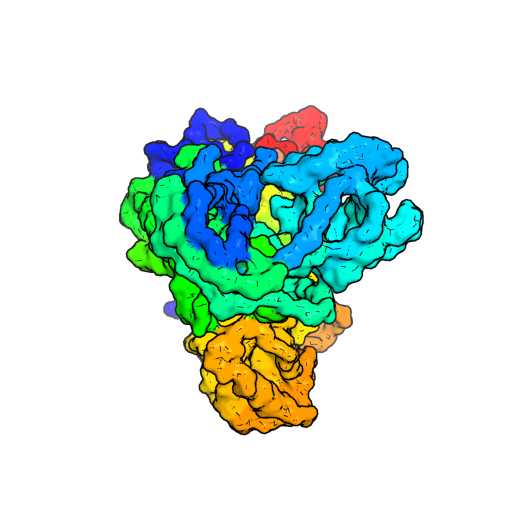 ASP A C 1
ATOM 2455 O O . ASP A 1 414 ? 25.52821 85.58363 84.18098 1.000 54.67313 413 ASP A O 1
ATOM 2460 N N . LEU A 1 415 ? 26.86722 87.00062 83.06398 1.000 45.16733 414 LEU A N 1
ATOM 2461 C CA . LEU A 1 415 ? 26.71920 88.10564 83.99996 1.000 47.03441 414 LEU A CA 1
ATOM 2462 C C . LEU A 1 415 ? 25.66020 89.11863 83.56893 1.000 44.10506 414 LEU A C 1
ATOM 2463 O O . LEU A 1 415 ? 25.67319 90.24863 84.06491 1.000 50.72739 414 LEU A O 1
ATOM 2468 N N . THR A 1 416 ? 24.75121 88.74761 82.66292 1.000 50.95053 415 THR A N 1
ATOM 2469 C CA . THR A 1 416 ? 23.78422 89.71560 82.14290 1.000 54.81358 415 THR A CA 1
ATOM 2470 C C . THR A 1 416 ? 22.99420 90.37161 83.27188 1.000 67.76462 415 THR A C 1
ATOM 2471 O O . THR A 1 416 ? 22.81919 91.59661 83.29085 1.000 71.58552 415 THR A O 1
ATOM 2475 N N . ASP A 1 417 ? 22.51719 89.56362 84.22188 1.000 74.07291 416 ASP A N 1
ATOM 2476 C CA . ASP A 1 417 ? 21.91817 90.00464 85.47987 1.000 77.38694 416 ASP A CA 1
ATOM 2477 C C . ASP A 1 417 ? 22.58516 91.23465 86.08786 1.000 78.05074 416 ASP A C 1
ATOM 2478 O O . ASP A 1 417 ? 21.91215 92.17966 86.50983 1.000 82.77561 416 ASP A O 1
ATOM 2483 N N . LYS A 1 418 ? 23.91116 91.20866 86.16187 1.000 75.42088 417 LYS A N 1
ATOM 2484 C CA . LYS A 1 418 ? 24.64614 92.10968 87.03387 1.000 70.85825 417 LYS A CA 1
ATOM 2485 C C . LYS A 1 418 ? 24.95314 93.46367 86.40785 1.000 66.00426 417 LYS A C 1
ATOM 2486 O O . LYS A 1 418 ? 25.43813 94.35168 87.11385 1.000 67.10571 417 LYS A O 1
ATOM 2492 N N . LEU A 1 419 ? 24.71016 93.65065 85.11385 1.000 65.41196 418 LEU A N 1
ATOM 2493 C CA . LEU A 1 419 ? 24.95216 94.95264 84.51183 1.000 71.09265 418 LEU A CA 1
ATOM 2494 C C . LEU A 1 419 ? 23.79715 95.89164 84.83780 1.000 70.98983 418 LEU A C 1
ATOM 2495 O O . LEU A 1 419 ? 22.63116 95.56463 84.59279 1.000 73.86298 418 LEU A O 1
ATOM 2500 N N . LYS A 1 420 ? 24.12314 97.05265 85.39979 1.000 68.90328 419 LYS A N 1
ATOM 2501 C CA . LYS A 1 420 ? 23.14013 98.08065 85.70876 1.000 75.83538 419 LYS A CA 1
ATOM 2502 C C . LYS A 1 420 ? 23.10914 99.11863 84.59374 1.000 83.10527 419 LYS A C 1
ATOM 2503 O O . LYS A 1 420 ? 24.11015 99.34562 83.90675 1.000 85.35639 419 LYS A O 1
ATOM 2509 N N . ALA A 1 421 ? 21.94314 99.75662 84.42672 1.000 86.56161 420 ALA A N 1
ATOM 2510 C CA . ALA A 1 421 ? 21.80915 100.84561 83.45870 1.000 89.87632 420 ALA A CA 1
ATOM 2511 C C . ALA A 1 421 ? 22.92215 101.87461 83.60569 1.000 93.90471 420 ALA A C 1
ATOM 2512 O O . ALA A 1 421 ? 23.33416 102.49660 82.61669 1.000 91.68111 420 ALA A O 1
ATOM 2514 N N . ASP A 1 422 ? 23.42713 102.05564 84.82970 1.000 95.03170 421 ASP A N 1
ATOM 2515 C CA . ASP A 1 422 ? 24.54412 102.96164 85.06670 1.000 98.63866 421 ASP A CA 1
ATOM 2516 C C . ASP A 1 422 ? 25.75913 102.61764 84.21972 1.000 98.54570 421 ASP A C 1
ATOM 2517 O O . ASP A 1 422 ? 26.60613 103.48664 83.99972 1.000 100.97693 421 ASP A O 1
ATOM 2522 N N . GLY A 1 423 ? 25.84715 101.38263 83.71574 1.000 94.75786 422 GLY A N 1
ATOM 2523 C CA . GLY A 1 423 ? 27.05616 100.87262 83.10976 1.000 88.80166 422 GLY A CA 1
ATOM 2524 C C . GLY A 1 423 ? 27.93115 100.07764 84.05479 1.000 81.33975 422 GLY A C 1
ATOM 2525 O O . GLY A 1 423 ? 28.87916 99.42464 83.60181 1.000 76.92726 422 GLY A O 1
ATOM 2526 N N . THR A 1 424 ? 27.63713 100.11166 85.34878 1.000 75.31431 423 THR A N 1
ATOM 2527 C CA . THR A 1 424 ? 28.41412 99.39568 86.34181 1.000 70.33881 423 THR A CA 1
ATOM 2528 C C . THR A 1 424 ? 28.06113 97.91568 86.34682 1.000 60.77411 423 THR A C 1
ATOM 2529 O O . THR A 1 424 ? 26.95513 97.51067 85.97282 1.000 62.06489 423 THR A O 1
ATOM 2533 N N . LEU A 1 425 ? 29.01912 97.10469 86.78285 1.000 64.13374 424 LEU A N 1
ATOM 2534 C CA . LEU A 1 425 ? 28.85513 95.65769 86.86487 1.000 65.51768 424 LEU A CA 1
ATOM 2535 C C . LEU A 1 425 ? 29.09711 95.22671 88.30288 1.000 66.26424 424 LEU A C 1
ATOM 2536 O O . LEU A 1 425 ? 30.18010 95.45873 88.84389 1.000 66.51292 424 LEU A O 1
ATOM 2541 N N . ASP A 1 426 ? 28.09311 94.67372 88.95887 1.000 69.12306 425 ASP A N 1
ATOM 2542 C CA . ASP A 1 426 ? 28.22209 94.25074 90.34088 1.000 75.89448 425 ASP A CA 1
ATOM 2543 C C . ASP A 1 426 ? 28.57610 92.76874 90.36091 1.000 73.40552 425 ASP A C 1
ATOM 2544 O O . ASP A 1 426 ? 27.70810 91.93074 90.33291 1.000 73.35857 425 ASP A O 1
ATOM 2549 N N . TRP A 1 427 ? 29.86510 92.46075 90.43193 1.000 67.75272 426 TRP A N 1
ATOM 2550 C CA . TRP A 1 427 ? 30.35010 91.09075 90.37196 1.000 63.81157 426 TRP A CA 1
ATOM 2551 C C . TRP A 1 427 ? 31.57709 90.89977 91.24698 1.000 68.85957 426 TRP A C 1
ATOM 2552 O O . TRP A 1 427 ? 32.48909 91.72677 91.24998 1.000 69.76673 426 TRP A O 1
ATOM 2563 N N . ALA A 1 428 ? 31.58709 89.79478 91.98300 1.000 67.00157 427 ALA A N 1
ATOM 2564 C CA . ALA A 1 428 ? 32.77108 89.36480 92.71902 1.000 67.37683 427 ALA A CA 1
ATOM 2565 C C . ALA A 1 428 ? 33.48710 88.33379 91.85704 1.000 65.32878 427 ALA A C 1
ATOM 2566 O O . ALA A 1 428 ? 33.07010 87.17478 91.77906 1.000 67.40286 427 ALA A O 1
ATOM 2568 N N . ALA A 1 429 ? 34.56010 88.76278 91.19805 1.000 66.00217 428 ALA A N 1
ATOM 2569 C CA . ALA A 1 429 ? 35.29712 87.90177 90.28607 1.000 68.25230 428 ALA A CA 1
ATOM 2570 C C . ALA A 1 429 ? 35.94811 86.76479 91.06110 1.000 71.67218 428 ALA A C 1
ATOM 2571 O O . ALA A 1 429 ? 36.86510 87.00680 91.85311 1.000 74.77654 428 ALA A O 1
ATOM 2573 N N . PRO A 1 430 ? 35.50412 85.52178 90.87411 1.000 61.93024 429 PRO A N 1
ATOM 2574 C CA . PRO A 1 430 ? 36.09111 84.41980 91.64314 1.000 62.76430 429 PRO A CA 1
ATOM 2575 C C . PRO A 1 430 ? 37.58212 84.28380 91.37616 1.000 65.53479 429 PRO A C 1
ATOM 2576 O O . PRO A 1 430 ? 38.08613 84.62778 90.30116 1.000 62.64360 429 PRO A O 1
ATOM 2580 N N . LYS A 1 431 ? 38.29011 83.80782 92.39518 1.000 60.49423 430 LYS A N 1
ATOM 2581 C CA . LYS A 1 431 ? 39.72511 83.59382 92.30420 1.000 63.25418 430 LYS A CA 1
ATOM 2582 C C . LYS A 1 431 ? 40.05213 82.55481 91.23722 1.000 63.82574 430 LYS A C 1
ATOM 2583 O O . LYS A 1 431 ? 39.29113 81.61680 90.99222 1.000 59.93565 430 LYS A O 1
ATOM 2589 N N . LEU A 1 432 ? 41.20414 82.72080 90.61223 1.000 63.00270 431 LEU A N 1
ATOM 2590 C CA . LEU A 1 432 ? 41.63615 81.85279 89.53425 1.000 64.90971 431 LEU A CA 1
ATOM 2591 C C . LEU A 1 432 ? 43.02215 81.31780 89.84028 1.000 67.49836 431 LEU A C 1
ATOM 2592 O O . LEU A 1 432 ? 43.75814 81.90581 90.64028 1.000 76.53437 431 LEU A O 1
ATOM 2597 N N . PRO A 1 433 ? 43.41016 80.20179 89.22330 1.000 72.06985 432 PRO A N 1
ATOM 2598 C CA . PRO A 1 433 ? 44.82217 79.79379 89.24633 1.000 72.85335 432 PRO A CA 1
ATOM 2599 C C . PRO A 1 433 ? 45.76317 80.91179 88.81732 1.000 79.75907 432 PRO A C 1
ATOM 2600 O O . PRO A 1 433 ? 45.33617 81.88778 88.19230 1.000 83.37592 432 PRO A O 1
ATOM 2604 N N . ALA A 1 434 ? 47.04116 80.78880 89.15934 1.000 82.30243 433 ALA A N 1
ATOM 2605 C CA . ALA A 1 434 ? 48.02116 81.79880 88.79234 1.000 80.32923 433 ALA A CA 1
ATOM 2606 C C . ALA A 1 434 ? 48.26518 81.75878 87.29234 1.000 75.73489 433 ALA A C 1
ATOM 2607 O O . ALA A 1 434 ? 48.23619 80.69577 86.67136 1.000 76.99673 433 ALA A O 1
ATOM 2609 N N . GLY A 1 435 ? 48.50618 82.93377 86.71532 1.000 75.76929 434 GLY A N 1
ATOM 2610 C CA . GLY A 1 435 ? 48.67320 83.03975 85.27832 1.000 71.30077 434 GLY A CA 1
ATOM 2611 C C . GLY A 1 435 ? 47.37621 83.03473 84.50031 1.000 72.81702 434 GLY A C 1
ATOM 2612 O O . GLY A 1 435 ? 47.37423 82.68571 83.31631 1.000 71.19641 434 GLY A O 1
ATOM 2613 N N . GLN A 1 436 ? 46.27120 83.42574 85.13329 1.000 78.10872 435 GLN A N 1
ATOM 2614 C CA . GLN A 1 436 ? 44.94221 83.29072 84.54027 1.000 77.88377 435 GLN A CA 1
ATOM 2615 C C . GLN A 1 436 ? 44.09420 84.45373 85.03524 1.000 77.91425 435 GLN A C 1
ATOM 2616 O O . GLN A 1 436 ? 43.85918 84.57274 86.24324 1.000 80.65674 435 GLN A O 1
ATOM 2622 N N . HIS A 1 437 ? 43.63621 85.31071 84.12622 1.000 72.67423 436 HIS A N 1
ATOM 2623 C CA . HIS A 1 437 ? 42.76620 86.41871 84.50320 1.000 62.57832 436 HIS A CA 1
ATOM 2624 C C . HIS A 1 437 ? 41.39521 86.27670 83.85218 1.000 61.34433 436 HIS A C 1
ATOM 2625 O O . HIS A 1 437 ? 41.14322 85.36768 83.05219 1.000 56.32828 436 HIS A O 1
ATOM 2632 N N . TRP A 1 438 ? 40.49520 87.18270 84.23015 1.000 58.01386 437 TRP A N 1
ATOM 2633 C CA . TRP A 1 438 ? 39.13321 87.18968 83.71814 1.000 52.86972 437 TRP A CA 1
ATOM 2634 C C . TRP A 1 438 ? 39.01722 88.07566 82.48612 1.000 56.56243 437 TRP A C 1
ATOM 2635 O O . TRP A 1 438 ? 39.64622 89.13467 82.39711 1.000 58.07496 437 TRP A O 1
ATOM 2646 N N . ARG A 1 439 ? 38.13423 87.68165 81.60111 1.000 48.32523 438 ARG A N 1
ATOM 2647 C CA . ARG A 1 439 ? 37.81824 88.46663 80.45510 1.000 52.41385 438 ARG A CA 1
ATOM 2648 C C . ARG A 1 439 ? 36.33224 88.64862 80.49808 1.000 51.91925 438 ARG A C 1
ATOM 2649 O O . ARG A 1 439 ? 35.60824 87.71662 80.61708 1.000 51.76794 438 ARG A O 1
ATOM 2657 N N . VAL A 1 440 ? 35.90524 89.88562 80.39405 1.000 55.09660 439 VAL A N 1
ATOM 2658 C CA . VAL A 1 440 ? 34.51224 90.19661 80.42003 1.000 49.54851 439 VAL A CA 1
ATOM 2659 C C . VAL A 1 440 ? 34.13025 90.76559 79.07701 1.000 47.00223 439 VAL A C 1
ATOM 2660 O O . VAL A 1 440 ? 34.67725 91.72959 78.62401 1.000 43.87664 439 VAL A O 1
ATOM 2664 N N . LEU A 1 441 ? 33.15226 90.12858 78.47801 1.000 42.05595 440 LEU A N 1
ATOM 2665 C CA . LEU A 1 441 ? 32.66828 90.48856 77.18600 1.000 46.41079 440 LEU A CA 1
ATOM 2666 C C . LEU A 1 441 ? 31.29227 91.08455 77.26597 1.000 43.94168 440 LEU A C 1
ATOM 2667 O O . LEU A 1 441 ? 30.38227 90.47055 77.75197 1.000 40.56208 440 LEU A O 1
ATOM 2672 N N . ARG A 1 442 ? 31.16428 92.29754 76.77395 1.000 42.43395 441 ARG A N 1
ATOM 2673 C CA . ARG A 1 442 ? 29.89227 92.93354 76.75893 1.000 44.74252 441 ARG A CA 1
ATOM 2674 C C . ARG A 1 442 ? 29.43329 92.91151 75.31592 1.000 44.41875 441 ARG A C 1
ATOM 2675 O O . ARG A 1 442 ? 29.98630 93.55950 74.46792 1.000 44.85558 441 ARG A O 1
ATOM 2683 N N . LEU A 1 443 ? 28.39230 92.14350 75.07592 1.000 40.15508 442 LEU A N 1
ATOM 2684 C CA . LEU A 1 443 ? 27.82032 92.00948 73.75191 1.000 39.68754 442 LEU A CA 1
ATOM 2685 C C . LEU A 1 443 ? 26.64831 92.96547 73.60988 1.000 39.11219 442 LEU A C 1
ATOM 2686 O O . LEU A 1 443 ? 25.83930 93.11249 74.53087 1.000 37.13891 442 LEU A O 1
ATOM 2691 N N . GLY A 1 444 ? 26.56133 93.60746 72.45487 1.000 32.26312 443 GLY A N 1
ATOM 2692 C CA . GLY A 1 444 ? 25.39933 94.40545 72.12684 1.000 30.50322 443 GLY A CA 1
ATOM 2693 C C . GLY A 1 444 ? 25.09835 94.24842 70.65984 1.000 37.44051 443 GLY A C 1
ATOM 2694 O O . GLY A 1 444 ? 25.71036 93.41241 69.98386 1.000 39.82295 443 GLY A O 1
ATOM 2695 N N . TYR A 1 445 ? 24.15035 95.02441 70.15182 1.000 33.19906 444 TYR A N 1
ATOM 2696 C CA . TYR A 1 445 ? 23.94637 95.08639 68.71681 1.000 33.81032 444 TYR A CA 1
ATOM 2697 C C . TYR A 1 445 ? 23.78237 96.53538 68.28779 1.000 32.08786 444 TYR A C 1
ATOM 2698 O O . TYR A 1 445 ? 23.49835 97.43139 69.09377 1.000 35.99068 444 TYR A O 1
ATOM 2707 N N . SER A 1 446 ? 23.97038 96.74536 66.99479 1.000 30.16248 445 SER A N 1
ATOM 2708 C CA . SER A 1 446 ? 23.75739 98.04535 66.38877 1.000 35.21834 445 SER A CA 1
ATOM 2709 C C . SER A 1 446 ? 23.30541 97.80832 64.95176 1.000 35.68174 445 SER A C 1
ATOM 2710 O O . SER A 1 446 ? 23.23442 96.67032 64.48478 1.000 32.26792 445 SER A O 1
ATOM 2713 N N . LEU A 1 447 ? 22.98341 98.89031 64.25474 1.000 32.74725 446 LEU A N 1
ATOM 2714 C CA . LEU A 1 447 ? 22.33943 98.80729 62.94974 1.000 30.86786 446 LEU A CA 1
ATOM 2715 C C . LEU A 1 447 ? 23.33944 98.65428 61.80675 1.000 33.61357 446 LEU A C 1
ATOM 2716 O O . LEU A 1 447 ? 24.44744 99.19828 61.83876 1.000 38.25673 446 LEU A O 1
ATOM 2721 N N . LEU A 1 448 ? 22.92446 97.89326 60.78676 1.000 32.30828 447 LEU A N 1
ATOM 2722 C CA . LEU A 1 448 ? 23.60648 97.91824 59.49377 1.000 34.84516 447 LEU A CA 1
ATOM 2723 C C . LEU A 1 448 ? 23.35548 99.23023 58.75874 1.000 34.95015 447 LEU A C 1
ATOM 2724 O O . LEU A 1 448 ? 24.23949 99.73722 58.05975 1.000 33.62892 447 LEU A O 1
ATOM 2729 N N . GLY A 1 449 ? 22.13748 99.76222 58.86872 1.000 30.21274 448 GLY A N 1
ATOM 2730 C CA . GLY A 1 449 ? 21.72948 100.95521 58.16769 1.000 31.41903 448 GLY A CA 1
ATOM 2731 C C . GLY A 1 449 ? 21.22650 100.75819 56.75769 1.000 33.91064 448 GLY A C 1
ATOM 2732 O O . GLY A 1 449 ? 20.86250 101.74818 56.11267 1.000 29.49033 448 GLY A O 1
ATOM 2733 N N . THR A 1 450 ? 21.18551 99.52718 56.25171 1.000 31.57593 449 THR A N 1
ATOM 2734 C CA . THR A 1 450 ? 20.77953 99.36716 54.86471 1.000 31.80047 449 THR A CA 1
ATOM 2735 C C . THR A 1 450 ? 19.29053 99.65815 54.69768 1.000 30.12478 449 THR A C 1
ATOM 2736 O O . THR A 1 450 ? 18.48152 99.52116 55.61667 1.000 31.19512 449 THR A O 1
ATOM 2740 N N . THR A 1 451 ? 18.94055 99.97013 53.45967 1.000 24.54142 450 THR A N 1
ATOM 2741 C CA . THR A 1 451 ? 17.76655 100.73212 53.09765 1.000 29.23903 450 THR A CA 1
ATOM 2742 C C . THR A 1 451 ? 17.12057 100.05309 51.88265 1.000 25.77948 450 THR A C 1
ATOM 2743 O O . THR A 1 451 ? 17.78158 99.32009 51.14667 1.000 25.21694 450 THR A O 1
ATOM 2747 N N . ASN A 1 452 ? 15.81557 100.24009 51.68363 1.000 26.27006 451 ASN A N 1
ATOM 2748 C CA . ASN A 1 452 ? 15.21759 99.79706 50.42163 1.000 28.70604 451 ASN A CA 1
ATOM 2749 C C . ASN A 1 452 ? 15.66960 100.73005 49.29162 1.000 27.66973 451 ASN A C 1
ATOM 2750 O O . ASN A 1 452 ? 16.02059 101.88205 49.53660 1.000 26.75951 451 ASN A O 1
ATOM 2755 N N . HIS A 1 453 ? 15.66262 100.21703 48.05063 1.000 27.69889 452 HIS A N 1
ATOM 2756 C CA . HIS A 1 453 ? 16.01263 100.99401 46.83862 1.000 32.29134 452 HIS A CA 1
ATOM 2757 C C . HIS A 1 453 ? 15.14365 100.57299 45.64561 1.000 34.53926 452 HIS A C 1
ATOM 2758 O O . HIS A 1 453 ? 14.61265 99.45899 45.64062 1.000 28.03434 452 HIS A O 1
ATOM 2765 N N . PRO A 1 454 ? 14.97866 101.44797 44.62960 1.000 32.72589 453 PRO A N 1
ATOM 2766 C CA . PRO A 1 454 ? 15.28965 102.87797 44.57258 1.000 31.27873 453 PRO A CA 1
ATOM 2767 C C . PRO A 1 454 ? 14.01965 103.71297 44.70455 1.000 29.46802 453 PRO A C 1
ATOM 2768 O O . PRO A 1 454 ? 13.17766 103.76895 43.79954 1.000 27.02576 453 PRO A O 1
ATOM 2772 N N . ALA A 1 455 ? 13.87363 104.32899 45.86554 1.000 26.35547 454 ALA A N 1
ATOM 2773 C CA . ALA A 1 455 ? 12.72762 105.12399 46.25651 1.000 24.68844 454 ALA A CA 1
ATOM 2774 C C . ALA A 1 455 ? 13.17761 106.54599 46.55049 1.000 29.89545 454 ALA A C 1
ATOM 2775 O O . ALA A 1 455 ? 14.36560 106.79300 46.79951 1.000 31.94909 454 ALA A O 1
ATOM 2777 N N . PRO A 1 456 ? 12.26261 107.50299 46.52947 1.000 34.04001 455 PRO A N 1
ATOM 2778 C CA . PRO A 1 456 ? 12.60159 108.85400 46.97845 1.000 34.86655 455 PRO A CA 1
ATOM 2779 C C . PRO A 1 456 ? 12.91257 108.84802 48.46346 1.000 39.18667 455 PRO A C 1
ATOM 2780 O O . PRO A 1 456 ? 12.52057 107.91003 49.17947 1.000 39.98044 455 PRO A O 1
ATOM 2784 N N . PRO A 1 457 ? 13.63256 109.86003 48.95645 1.000 39.55211 456 PRO A N 1
ATOM 2785 C CA . PRO A 1 457 ? 13.99955 109.87806 50.38245 1.000 37.44591 456 PRO A CA 1
ATOM 2786 C C . PRO A 1 457 ? 12.83653 109.66107 51.33344 1.000 39.98672 456 PRO A C 1
ATOM 2787 O O . PRO A 1 457 ? 12.99052 108.92208 52.31246 1.000 47.73570 456 PRO A O 1
ATOM 2791 N N . GLU A 1 458 ? 11.69853 110.24606 51.05142 1.000 38.05975 457 GLU A N 1
ATOM 2792 C CA . GLU A 1 458 ? 10.54052 110.11407 51.90840 1.000 41.90705 457 GLU A CA 1
ATOM 2793 C C . GLU A 1 458 ? 10.01553 108.69707 52.03342 1.000 40.82940 457 GLU A C 1
ATOM 2794 O O . GLU A 1 458 ? 9.31552 108.38908 52.93542 1.000 36.52256 457 GLU A O 1
ATOM 2800 N N . ALA A 1 459 ? 10.33354 107.86305 51.07744 1.000 34.18262 458 ALA A N 1
ATOM 2801 C CA . ALA A 1 459 ? 9.87455 106.48205 51.02545 1.000 30.50909 458 ALA A CA 1
ATOM 2802 C C . ALA A 1 459 ? 11.03555 105.51806 51.19248 1.000 28.52063 458 ALA A C 1
ATOM 2803 O O . ALA A 1 459 ? 10.93356 104.34605 50.81450 1.000 26.60383 458 ALA A O 1
ATOM 2805 N N . THR A 1 460 ? 12.15154 106.02307 51.70149 1.000 27.11646 459 THR A N 1
ATOM 2806 C CA . THR A 1 460 ? 13.38354 105.27608 51.90052 1.000 34.58813 459 THR A CA 1
ATOM 2807 C C . THR A 1 460 ? 13.62653 105.15910 53.39352 1.000 35.08513 459 THR A C 1
ATOM 2808 O O . THR A 1 460 ? 13.53651 106.16011 54.11051 1.000 28.72325 459 THR A O 1
ATOM 2812 N N . GLY A 1 461 ? 13.92552 103.95411 53.85655 1.000 31.01457 460 GLY A N 1
ATOM 2813 C CA . GLY A 1 461 ? 14.23651 103.75914 55.26055 1.000 25.26924 460 GLY A CA 1
ATOM 2814 C C . GLY A 1 461 ? 14.74851 102.35314 55.48358 1.000 25.66992 460 GLY A C 1
ATOM 2815 O O . GLY A 1 461 ? 14.95653 101.58913 54.54360 1.000 29.37884 460 GLY A O 1
ATOM 2816 N N . LEU A 1 462 ? 14.92750 102.01116 56.74959 1.000 28.97564 461 LEU A N 1
ATOM 2817 C CA . LEU A 1 462 ? 15.62550 100.78017 57.09662 1.000 31.04690 461 LEU A CA 1
ATOM 2818 C C . LEU A 1 462 ? 14.94851 99.54416 56.51363 1.000 31.83753 461 LEU A C 1
ATOM 2819 O O . LEU A 1 462 ? 13.72451 99.39715 56.57261 1.000 27.98446 461 LEU A O 1
ATOM 2824 N N . GLU A 1 463 ? 15.76152 98.65715 55.94565 1.000 26.10630 462 GLU A N 1
ATOM 2825 C CA . GLU A 1 463 ? 15.33653 97.28615 55.74067 1.000 23.32329 462 GLU A CA 1
ATOM 2826 C C . GLU A 1 463 ? 14.95251 96.67017 57.08367 1.000 27.03512 462 GLU A C 1
ATOM 2827 O O . GLU A 1 463 ? 15.70550 96.75118 58.05268 1.000 28.67957 462 GLU A O 1
ATOM 2833 N N . VAL A 1 464 ? 13.76652 96.06816 57.14667 1.000 32.35646 463 VAL A N 1
ATOM 2834 C CA . VAL A 1 464 ? 13.31650 95.45218 58.38967 1.000 25.32965 463 VAL A CA 1
ATOM 2835 C C . VAL A 1 464 ? 14.19950 94.24419 58.71670 1.000 33.18519 463 VAL A C 1
ATOM 2836 O O . VAL A 1 464 ? 14.72252 93.56218 57.82572 1.000 27.91218 463 VAL A O 1
ATOM 2840 N N . ASP A 1 465 ? 14.38849 93.99621 60.00671 1.000 29.80784 464 ASP A N 1
ATOM 2841 C CA . ASP A 1 465 ? 15.16248 92.86322 60.50173 1.000 27.57879 464 ASP A CA 1
ATOM 2842 C C . ASP A 1 465 ? 14.59350 91.55821 59.94475 1.000 28.23442 464 ASP A C 1
ATOM 2843 O O . ASP A 1 465 ? 13.50249 91.13421 60.32574 1.000 24.30181 464 ASP A O 1
ATOM 2848 N N . LYS A 1 466 ? 15.32251 90.92920 59.01977 1.000 24.23096 465 LYS A N 1
ATOM 2849 C CA . LYS A 1 466 ? 14.79953 89.79218 58.27578 1.000 27.55147 465 LYS A CA 1
ATOM 2850 C C . LYS A 1 466 ? 14.67752 88.53120 59.12780 1.000 35.87492 465 LYS A C 1
ATOM 2851 O O . LYS A 1 466 ? 14.04953 87.56219 58.68280 1.000 32.19128 465 LYS A O 1
ATOM 2857 N N . PHE A 1 467 ? 15.26951 88.51522 60.32080 1.000 32.39432 466 PHE A N 1
ATOM 2858 C CA . PHE A 1 467 ? 15.21550 87.35923 61.20682 1.000 30.35591 466 PHE A CA 1
ATOM 2859 C C . PHE A 1 467 ? 14.14148 87.47424 62.28281 1.000 33.60469 466 PHE A C 1
ATOM 2860 O O . PHE A 1 467 ? 14.00848 86.55926 63.09982 1.000 36.59915 466 PHE A O 1
ATOM 2868 N N . ASP A 1 468 ? 13.37748 88.56324 62.29478 1.000 31.41315 467 ASP A N 1
ATOM 2869 C CA . ASP A 1 468 ? 12.39446 88.86125 63.33576 1.000 27.96271 467 ASP A CA 1
ATOM 2870 C C . ASP A 1 468 ? 11.00247 88.86424 62.71974 1.000 28.01949 467 ASP A C 1
ATOM 2871 O O . ASP A 1 468 ? 10.60148 89.85023 62.09872 1.000 27.93146 467 ASP A O 1
ATOM 2876 N N . GLY A 1 469 ? 10.25847 87.77524 62.93875 1.000 29.79997 468 GLY A N 1
ATOM 2877 C CA . GLY A 1 469 ? 8.97448 87.61322 62.26774 1.000 26.13834 468 GLY A CA 1
ATOM 2878 C C . GLY A 1 469 ? 7.97947 88.71222 62.60471 1.000 30.12424 468 GLY A C 1
ATOM 2879 O O . GLY A 1 469 ? 7.22048 89.17021 61.74269 1.000 22.25170 468 GLY A O 1
ATOM 2880 N N . GLU A 1 470 ? 7.93946 89.12624 63.87770 1.000 27.83469 469 GLU A N 1
ATOM 2881 C CA . GLU A 1 470 ? 7.02445 90.19225 64.25767 1.000 28.64045 469 GLU A CA 1
ATOM 2882 C C . GLU A 1 470 ? 7.36245 91.49624 63.54065 1.000 34.53564 469 GLU A C 1
ATOM 2883 O O . GLU A 1 470 ? 6.46445 92.22422 63.11063 1.000 26.58256 469 GLU A O 1
ATOM 2889 N N . ALA A 1 471 ? 8.64845 91.82824 63.43867 1.000 33.10364 470 ALA A N 1
ATOM 2890 C CA . ALA A 1 471 ? 9.03345 93.08023 62.79665 1.000 29.12934 470 ALA A CA 1
ATOM 2891 C C . ALA A 1 471 ? 8.68147 93.04121 61.31065 1.000 28.13314 470 ALA A C 1
ATOM 2892 O O . ALA A 1 471 ? 8.15548 94.01620 60.75663 1.000 27.57960 470 ALA A O 1
ATOM 2894 N N . VAL A 1 472 ? 8.94049 91.89620 60.66667 1.000 23.79185 471 VAL A N 1
ATOM 2895 C CA . VAL A 1 472 ? 8.58451 91.70517 59.26667 1.000 26.85984 471 VAL A CA 1
ATOM 2896 C C . VAL A 1 472 ? 7.08551 91.88416 59.07464 1.000 29.24485 471 VAL A C 1
ATOM 2897 O O . VAL A 1 472 ? 6.64252 92.58215 58.15363 1.000 27.26123 471 VAL A O 1
ATOM 2901 N N . ARG A 1 473 ? 6.28150 91.29718 59.96764 1.000 27.30567 472 ARG A N 1
ATOM 2902 C CA . ARG A 1 473 ? 4.82950 91.38817 59.84662 1.000 28.37705 472 ARG A CA 1
ATOM 2903 C C . ARG A 1 473 ? 4.34549 92.82017 59.99159 1.000 28.54215 472 ARG A C 1
ATOM 2904 O O . ARG A 1 473 ? 3.46350 93.26315 59.24758 1.000 28.64867 472 ARG A O 1
ATOM 2912 N N . GLU A 1 474 ? 4.88948 93.54918 60.96959 1.000 24.28725 473 GLU A N 1
ATOM 2913 C CA . GLU A 1 474 ? 4.51847 94.94919 61.13956 1.000 28.95373 473 GLU A CA 1
ATOM 2914 C C . GLU A 1 474 ? 4.91748 95.75417 59.91556 1.000 25.46922 473 GLU A C 1
ATOM 2915 O O . GLU A 1 474 ? 4.14048 96.57016 59.41853 1.000 26.00552 473 GLU A O 1
ATOM 2921 N N . TYR A 1 475 ? 6.13449 95.53717 59.41658 1.000 25.79037 474 TYR A N 1
ATOM 2922 C CA . TYR A 1 475 ? 6.53950 96.19515 58.18057 1.000 28.88723 474 TYR A CA 1
ATOM 2923 C C . TYR A 1 475 ? 5.51652 95.95313 57.07056 1.000 30.96517 474 TYR A C 1
ATOM 2924 O O . TYR A 1 475 ? 5.02252 96.89711 56.45054 1.000 26.03482 474 TYR A O 1
ATOM 2933 N N . LEU A 1 476 ? 5.16753 94.68712 56.82758 1.000 30.39827 475 LEU A N 1
ATOM 2934 C CA . LEU A 1 476 ? 4.38254 94.35210 55.64057 1.000 27.14138 475 LEU A CA 1
ATOM 2935 C C . LEU A 1 476 ? 2.90654 94.69010 55.81655 1.000 29.59963 475 LEU A C 1
ATOM 2936 O O . LEU A 1 476 ? 2.24655 95.09308 54.85353 1.000 26.99712 475 LEU A O 1
ATOM 2941 N N . GLU A 1 477 ? 2.36052 94.53011 57.02654 1.000 24.22799 476 GLU A N 1
ATOM 2942 C CA . GLU A 1 477 ? 0.97352 94.93511 57.23252 1.000 24.03427 476 GLU A CA 1
ATOM 2943 C C . GLU A 1 477 ? 0.81352 96.42711 56.99049 1.000 25.76565 476 GLU A C 1
ATOM 2944 O O . GLU A 1 477 ? -0.15148 96.85909 56.35047 1.000 30.73950 476 GLU A O 1
ATOM 2950 N N . HIS A 1 478 ? 1.76951 97.22412 57.46249 1.000 22.25202 477 HIS A N 1
ATOM 2951 C CA . HIS A 1 478 ? 1.72150 98.65611 57.20547 1.000 23.83790 477 HIS A CA 1
ATOM 2952 C C . HIS A 1 478 ? 1.83852 98.92809 55.71347 1.000 26.22578 477 HIS A C 1
ATOM 2953 O O . HIS A 1 478 ? 1.08853 99.73708 55.15744 1.000 28.09742 477 HIS A O 1
ATOM 2960 N N . TYR A 1 479 ? 2.77153 98.24308 55.04549 1.000 23.37881 478 TYR A N 1
ATOM 2961 C CA . TYR A 1 479 ? 2.99855 98.50006 53.62949 1.000 28.35931 478 TYR A CA 1
ATOM 2962 C C . TYR A 1 479 ? 1.75056 98.18304 52.82448 1.000 35.39391 478 TYR A C 1
ATOM 2963 O O . TYR A 1 479 ? 1.32357 98.97303 51.97446 1.000 27.87349 478 TYR A O 1
ATOM 2972 N N . ILE A 1 480 ? 1.14256 97.02605 53.09249 1.000 32.62657 479 ILE A N 1
ATOM 2973 C CA . ILE A 1 480 ? -0.08543 96.65103 52.40448 1.000 28.35879 479 ILE A CA 1
ATOM 2974 C C . ILE A 1 480 ? -1.19343 97.65903 52.69845 1.000 30.22782 479 ILE A C 1
ATOM 2975 O O . ILE A 1 480 ? -1.97042 98.02501 51.80643 1.000 35.68465 479 ILE A O 1
ATOM 2980 N N . GLY A 1 481 ? -1.25145 98.15505 53.94144 1.000 24.72840 480 GLY A N 1
ATOM 2981 C CA . GLY A 1 481 ? -2.19046 99.22505 54.27041 1.000 22.06623 480 GLY A CA 1
ATOM 2982 C C . GLY A 1 481 ? -2.04245 100.45504 53.38739 1.000 28.98864 480 GLY A C 1
ATOM 2983 O O . GLY A 1 481 ? -3.03545 101.07603 53.00937 1.000 25.58198 480 GLY A O 1
ATOM 2992 N N . TYR A 1 483 ? -1.11241 100.49899 50.29040 1.000 24.71353 482 TYR A N 1
ATOM 2993 C CA . TYR A 1 483 ? -1.66140 100.22097 48.96540 1.000 24.11006 482 TYR A CA 1
ATOM 2994 C C . TYR A 1 483 ? -3.17140 100.04696 48.99338 1.000 27.72738 482 TYR A C 1
ATOM 2995 O O . TYR A 1 483 ? -3.84538 100.39395 48.01737 1.000 29.38775 482 TYR A O 1
ATOM 3004 N N . LYS A 1 484 ? -3.72141 99.54398 50.10238 1.000 26.57138 483 LYS A N 1
ATOM 3005 C CA . LYS A 1 484 ? -5.17341 99.55198 50.26236 1.000 27.40768 483 LYS A CA 1
ATOM 3006 C C . LYS A 1 484 ? -5.71442 100.96997 50.32834 1.000 28.76505 483 LYS A C 1
ATOM 3007 O O . LYS A 1 484 ? -6.82141 101.24396 49.84632 1.000 29.37898 483 LYS A O 1
ATOM 3013 N N . ASP A 1 485 ? -4.96943 101.88199 50.93733 1.000 30.40954 484 ASP A N 1
ATOM 3014 C CA . ASP A 1 485 ? -5.39943 103.26898 50.90130 1.000 30.81122 484 ASP A CA 1
ATOM 3015 C C . ASP A 1 485 ? -5.25742 103.84096 49.49630 1.000 31.75703 484 ASP A C 1
ATOM 3016 O O . ASP A 1 485 ? -6.16941 104.51195 48.99527 1.000 29.79890 484 ASP A O 1
ATOM 3021 N N . ALA A 1 486 ? -4.14041 103.55496 48.83032 1.000 23.89376 485 ALA A N 1
ATOM 3022 C CA . ALA A 1 486 ? -3.91939 104.10694 47.49031 1.000 26.08590 485 ALA A CA 1
ATOM 3023 C C . ALA A 1 486 ? -4.92038 103.54792 46.48131 1.000 33.58413 485 ALA A C 1
ATOM 3024 O O . ALA A 1 486 ? -5.63237 104.30490 45.81128 1.000 28.81940 485 ALA A O 1
ATOM 3026 N N . ALA A 1 487 ? -4.98737 102.21991 46.35733 1.000 23.71639 486 ALA A N 1
ATOM 3027 C CA . ALA A 1 487 ? -5.83235 101.59090 45.35032 1.000 29.53784 486 ALA A CA 1
ATOM 3028 C C . ALA A 1 487 ? -7.28536 101.48690 45.78431 1.000 27.42500 486 ALA A C 1
ATOM 3029 O O . ALA A 1 487 ? -8.15935 101.29588 44.93330 1.000 27.71617 486 ALA A O 1
ATOM 3031 N N . GLY A 1 488 ? -7.56138 101.63392 47.08030 1.000 30.00544 487 GLY A N 1
ATOM 3032 C CA . GLY A 1 488 ? -8.84038 101.26492 47.64729 1.000 24.23285 487 GLY A CA 1
ATOM 3033 C C . GLY A 1 488 ? -8.78938 99.81493 48.08531 1.000 32.03536 487 GLY A C 1
ATOM 3034 O O . GLY A 1 488 ? -8.18637 98.97592 47.41033 1.000 34.42740 487 GLY A O 1
ATOM 3035 N N . PRO A 1 489 ? -9.41040 99.48594 49.22631 1.000 30.97268 488 PRO A N 1
ATOM 3036 C CA . PRO A 1 489 ? -9.32340 98.10095 49.73233 1.000 30.20639 488 PRO A CA 1
ATOM 3037 C C . PRO A 1 489 ? -10.01038 97.09193 48.82734 1.000 30.06713 488 PRO A C 1
ATOM 3038 O O . PRO A 1 489 ? -9.63838 95.91693 48.84636 1.000 32.82077 488 PRO A O 1
ATOM 3042 N N . ASP A 1 490 ? -10.98137 97.51492 48.01332 1.000 30.98727 489 ASP A N 1
ATOM 3043 C CA . ASP A 1 490 ? -11.57836 96.60790 47.03933 1.000 28.21988 489 ASP A CA 1
ATOM 3044 C C . ASP A 1 490 ? -10.60934 96.24188 45.92335 1.000 33.95901 489 ASP A C 1
ATOM 3045 O O . ASP A 1 490 ? -10.90233 95.33787 45.13436 1.000 33.21150 489 ASP A O 1
ATOM 3058 N N . VAL A 1 492 ? -7.25634 95.44591 46.39940 1.000 27.98838 491 VAL A N 1
ATOM 3059 C CA . VAL A 1 492 ? -6.10535 94.73292 46.92443 1.000 25.36187 491 VAL A CA 1
ATOM 3060 C C . VAL A 1 492 ? -6.60135 93.37892 47.42244 1.000 31.16760 491 VAL A C 1
ATOM 3061 O O . VAL A 1 492 ? -7.45436 93.31194 48.31843 1.000 32.00015 491 VAL A O 1
ATOM 3065 N N . GLY A 1 493 ? -6.07533 92.30192 46.84447 1.000 29.45508 492 GLY A N 1
ATOM 3066 C CA . GLY A 1 493 ? -6.50633 90.96992 47.24948 1.000 27.73479 492 GLY A CA 1
ATOM 3067 C C . GLY A 1 493 ? -7.10532 90.21390 46.08349 1.000 25.63523 492 GLY A C 1
ATOM 3068 O O . GLY A 1 493 ? -6.37530 89.81889 45.17350 1.000 23.38700 492 GLY A O 1
ATOM 3069 N N . LYS A 1 494 ? -8.42632 90.02890 46.08847 1.000 23.98762 493 LYS A N 1
ATOM 3070 C CA . LYS A 1 494 ? -9.08530 89.25688 45.04147 1.000 29.22046 493 LYS A CA 1
ATOM 3071 C C . LYS A 1 494 ? -9.25128 90.03986 43.74546 1.000 33.31569 493 LYS A C 1
ATOM 3072 O O . LYS A 1 494 ? -9.49527 89.43484 42.69847 1.000 36.70140 493 LYS A O 1
ATOM 3078 N N . ARG A 1 495 ? -9.10629 91.36186 43.79144 1.000 31.54332 494 ARG A N 1
ATOM 3079 C CA . ARG A 1 495 ? -9.26828 92.20784 42.62443 1.000 29.15013 494 ARG A CA 1
ATOM 3080 C C . ARG A 1 495 ? -8.18328 93.27084 42.64842 1.000 29.52599 494 ARG A C 1
ATOM 3081 O O . ARG A 1 495 ? -7.66730 93.62286 43.71342 1.000 24.61822 494 ARG A O 1
ATOM 3089 N N . GLY A 1 496 ? -7.83527 93.77783 41.46742 1.000 27.60196 495 GLY A N 1
ATOM 3090 C CA . GLY A 1 496 ? -6.84127 94.83283 41.36642 1.000 26.26140 495 GLY A CA 1
ATOM 3091 C C . GLY A 1 496 ? -5.43827 94.30584 41.59744 1.000 29.29882 495 GLY A C 1
ATOM 3092 O O . GLY A 1 496 ? -4.89226 93.59183 40.74846 1.000 27.16952 495 GLY A O 1
ATOM 3093 N N . VAL A 1 497 ? -4.82929 94.67686 42.72345 1.000 24.61558 496 VAL A N 1
ATOM 3094 C CA . VAL A 1 497 ? -3.52429 94.13387 43.10147 1.000 31.06584 496 VAL A CA 1
ATOM 3095 C C . VAL A 1 497 ? -3.73729 92.69788 43.58549 1.000 32.12197 496 VAL A C 1
ATOM 3096 O O . VAL A 1 497 ? -4.42031 92.46289 44.58449 1.000 23.92049 496 VAL A O 1
ATOM 3100 N N . ARG A 1 498 ? -3.19528 91.72987 42.84451 1.000 26.34809 497 ARG A N 1
ATOM 3101 C CA . ARG A 1 498 ? -3.38628 90.32587 43.17853 1.000 24.87142 497 ARG A CA 1
ATOM 3102 C C . ARG A 1 498 ? -2.17528 89.72189 43.84856 1.000 26.77811 497 ARG A C 1
ATOM 3103 O O . ARG A 1 498 ? -2.27529 88.61390 44.38557 1.000 28.87276 497 ARG A O 1
ATOM 3111 N N . ALA A 1 499 ? -1.02429 90.38889 43.79056 1.000 25.95255 498 ALA A N 1
ATOM 3112 C CA . ALA A 1 499 ? 0.17871 89.67790 44.16459 1.000 24.06995 498 ALA A CA 1
ATOM 3113 C C . ALA A 1 499 ? 1.23470 90.62691 44.66759 1.000 22.06542 498 ALA A C 1
ATOM 3114 O O . ALA A 1 499 ? 1.25070 91.81991 44.33457 1.000 24.81534 498 ALA A O 1
ATOM 3116 N N . LEU A 1 500 ? 2.14869 90.04793 45.42661 1.000 25.21297 499 LEU A N 1
ATOM 3117 C CA . LEU A 1 500 ? 3.30668 90.70094 46.00261 1.000 21.62832 499 LEU A CA 1
ATOM 3118 C C . LEU A 1 500 ? 4.53869 90.06994 45.38264 1.000 27.53076 499 LEU A C 1
ATOM 3119 O O . LEU A 1 500 ? 4.55970 88.86494 45.12766 1.000 28.84472 499 LEU A O 1
ATOM 3124 N N . LEU A 1 501 ? 5.56169 90.86494 45.13464 1.000 27.76361 500 LEU A N 1
ATOM 3125 C CA . LEU A 1 501 ? 6.81370 90.34594 44.60966 1.000 29.49866 500 LEU A CA 1
ATOM 3126 C C . LEU A 1 501 ? 7.90669 90.65296 45.61767 1.000 27.64833 500 LEU A C 1
ATOM 3127 O O . LEU A 1 501 ? 8.08968 91.81796 45.98766 1.000 26.41376 500 LEU A O 1
ATOM 3132 N N . THR A 1 502 ? 8.61669 89.61397 46.08070 1.000 20.94389 501 THR A N 1
ATOM 3133 C CA . THR A 1 502 ? 9.83968 89.81599 46.84971 1.000 25.36063 501 THR A CA 1
ATOM 3134 C C . THR A 1 502 ? 10.98769 89.64897 45.86173 1.000 27.72713 501 THR A C 1
ATOM 3135 O O . THR A 1 502 ? 11.29770 88.53197 45.43475 1.000 28.60605 501 THR A O 1
ATOM 3139 N N . ASP A 1 503 ? 11.55569 90.77797 45.44772 1.000 28.44769 502 ASP A N 1
ATOM 3140 C CA . ASP A 1 503 ? 12.68570 90.81796 44.53473 1.000 23.95484 502 ASP A CA 1
ATOM 3141 C C . ASP A 1 503 ? 13.88170 90.11198 45.17676 1.000 28.57901 502 ASP A C 1
ATOM 3142 O O . ASP A 1 503 ? 13.89168 89.82099 46.37777 1.000 26.85690 502 ASP A O 1
ATOM 3147 N N . SER A 1 504 ? 14.89871 89.83097 44.35978 1.000 25.05706 503 SER A N 1
ATOM 3148 C CA . SER A 1 504 ? 16.09070 89.15998 44.87880 1.000 26.62167 503 SER A CA 1
ATOM 3149 C C . SER A 1 504 ? 16.75169 90.03600 45.94080 1.000 27.02574 503 SER A C 1
ATOM 3150 O O . SER A 1 504 ? 16.73568 91.26600 45.85378 1.000 29.41297 503 SER A O 1
ATOM 3153 N N . ILE A 1 505 ? 17.31768 89.40002 46.97382 1.000 28.01438 504 ILE A N 1
ATOM 3154 C CA . ILE A 1 505 ? 17.64466 90.10904 48.20981 1.000 26.00308 504 ILE A CA 1
ATOM 3155 C C . ILE A 1 505 ? 19.12665 90.44105 48.26582 1.000 26.54891 504 ILE A C 1
ATOM 3156 O O . ILE A 1 505 ? 19.98166 89.60105 47.97085 1.000 28.11824 504 ILE A O 1
ATOM 3161 N N . GLU A 1 506 ? 19.42264 91.68905 48.62081 1.000 28.18144 505 GLU A N 1
ATOM 3162 C CA . GLU A 1 506 ? 20.78664 92.13806 48.88682 1.000 33.04953 505 GLU A CA 1
ATOM 3163 C C . GLU A 1 506 ? 20.67362 93.30208 49.87080 1.000 31.68070 505 GLU A C 1
ATOM 3164 O O . GLU A 1 506 ? 20.42362 94.43807 49.46078 1.000 35.64074 505 GLU A O 1
ATOM 3170 N N . VAL A 1 507 ? 20.83361 93.00210 51.16681 1.000 26.96747 506 VAL A N 1
ATOM 3171 C CA . VAL A 1 507 ? 20.60559 93.98111 52.22679 1.000 24.40821 506 VAL A CA 1
ATOM 3172 C C . VAL A 1 507 ? 21.79158 94.04313 53.18380 1.000 30.52090 506 VAL A C 1
ATOM 3173 O O . VAL A 1 507 ? 21.67656 94.58815 54.28679 1.000 34.34499 506 VAL A O 1
ATOM 3177 N N . GLY A 1 508 ? 22.93758 93.50713 52.77483 1.000 30.10354 507 GLY A N 1
ATOM 3178 C CA . GLY A 1 508 ? 24.10357 93.50015 53.64684 1.000 26.83369 507 GLY A CA 1
ATOM 3179 C C . GLY A 1 508 ? 24.12356 92.28717 54.55886 1.000 34.16439 507 GLY A C 1
ATOM 3180 O O . GLY A 1 508 ? 23.30657 91.37116 54.43886 1.000 30.30959 507 GLY A O 1
ATOM 3181 N N . GLU A 1 509 ? 25.06855 92.28918 55.50387 1.000 29.21308 508 GLU A N 1
ATOM 3182 C CA . GLU A 1 509 ? 25.37155 91.09220 56.29190 1.000 29.13647 508 GLU A CA 1
ATOM 3183 C C . GLU A 1 509 ? 24.95753 91.32922 57.73689 1.000 33.68120 508 GLU A C 1
ATOM 3184 O O . GLU A 1 509 ? 25.71551 91.91023 58.51589 1.000 32.72375 508 GLU A O 1
ATOM 3190 N N . ALA A 1 510 ? 23.76052 90.86522 58.08988 1.000 29.55395 509 ALA A N 1
ATOM 3191 C CA . ALA A 1 510 ? 23.24451 90.97724 59.44687 1.000 29.45754 509 ALA A CA 1
ATOM 3192 C C . ALA A 1 510 ? 23.39850 89.64225 60.17289 1.000 27.42776 509 ALA A C 1
ATOM 3193 O O . ALA A 1 510 ? 23.24752 88.57024 59.57491 1.000 30.86824 509 ALA A O 1
ATOM 3195 N N . ASN A 1 511 ? 23.71449 89.70327 61.46890 1.000 24.44458 510 ASN A N 1
ATOM 3196 C CA . ASN A 1 511 ? 23.95848 88.45228 62.18092 1.000 29.87347 510 ASN A CA 1
ATOM 3197 C C . ASN A 1 511 ? 23.47346 88.50630 63.62091 1.000 31.27291 510 ASN A C 1
ATOM 3198 O O . ASN A 1 511 ? 24.00745 87.77632 64.47493 1.000 32.92465 510 ASN A O 1
ATOM 3203 N N . TRP A 1 512 ? 22.51345 89.37431 63.93588 1.000 28.99489 511 TRP A N 1
ATOM 3204 C CA . TRP A 1 512 ? 21.88844 89.35132 65.25088 1.000 31.70011 511 TRP A CA 1
ATOM 3205 C C . TRP A 1 512 ? 20.40844 89.67431 65.11185 1.000 31.73593 511 TRP A C 1
ATOM 3206 O O . TRP A 1 512 ? 19.98645 90.42930 64.23084 1.000 30.50112 511 TRP A O 1
ATOM 3217 N N . THR A 1 513 ? 19.62143 89.08533 65.99885 1.000 28.06522 512 THR A N 1
ATOM 3218 C CA . THR A 1 513 ? 18.21743 89.43432 66.11283 1.000 27.19682 512 THR A CA 1
ATOM 3219 C C . THR A 1 513 ? 17.84041 89.15134 67.55883 1.000 28.32099 512 THR A C 1
ATOM 3220 O O . THR A 1 513 ? 18.42540 88.25335 68.17685 1.000 38.00185 512 THR A O 1
ATOM 3224 N N . PRO A 1 514 ? 16.91440 89.91535 68.13880 1.000 29.69024 513 PRO A N 1
ATOM 3225 C CA . PRO A 1 514 ? 16.76238 89.88137 69.61180 1.000 31.56032 513 PRO A CA 1
ATOM 3226 C C . PRO A 1 514 ? 16.41738 88.50738 70.19582 1.000 30.20312 513 PRO A C 1
ATOM 3227 O O . PRO A 1 514 ? 16.88936 88.18340 71.29183 1.000 32.72079 513 PRO A O 1
ATOM 3231 N N . ARG A 1 515 ? 15.64439 87.68036 69.49282 1.000 29.49502 514 ARG A N 1
ATOM 3232 C CA . ARG A 1 515 ? 15.28939 86.35137 69.97884 1.000 29.59451 514 ARG A CA 1
ATOM 3233 C C . ARG A 1 515 ? 16.32440 85.29937 69.62587 1.000 31.39480 514 ARG A C 1
ATOM 3234 O O . ARG A 1 515 ? 16.06740 84.11337 69.84288 1.000 32.52579 514 ARG A O 1
ATOM 3250 N N . LEU A 1 517 ? 19.05339 83.84640 70.82693 1.000 30.76848 516 LEU A N 1
ATOM 3251 C CA . LEU A 1 517 ? 19.42938 82.76841 71.74295 1.000 32.45287 516 LEU A CA 1
ATOM 3252 C C . LEU A 1 517 ? 18.32938 81.71441 71.84495 1.000 32.86657 516 LEU A C 1
ATOM 3253 O O . LEU A 1 517 ? 18.60739 80.51241 71.78497 1.000 31.84610 516 LEU A O 1
ATOM 3258 N N . GLU A 1 518 ? 17.07038 82.14341 71.97593 1.000 29.56573 517 GLU A N 1
ATOM 3259 C CA . GLU A 1 518 ? 15.96338 81.18540 71.98193 1.000 30.85214 517 GLU A CA 1
ATOM 3260 C C . GLU A 1 518 ? 15.85340 80.46738 70.64394 1.000 30.46756 517 GLU A C 1
ATOM 3261 O O . GLU A 1 518 ? 15.61741 79.25438 70.60395 1.000 32.72263 517 GLU A O 1
ATOM 3267 N N . GLN A 1 519 ? 15.97942 81.20637 69.53493 1.000 26.96127 518 GLN A N 1
ATOM 3268 C CA . GLN A 1 519 ? 15.88144 80.57534 68.22194 1.000 24.75996 518 GLN A CA 1
ATOM 3269 C C . GLN A 1 519 ? 16.97944 79.54535 68.04897 1.000 29.30921 518 GLN A C 1
ATOM 3270 O O . GLN A 1 519 ? 16.73545 78.44934 67.54098 1.000 28.31311 518 GLN A O 1
ATOM 3276 N N . PHE A 1 520 ? 18.20544 79.88636 68.44198 1.000 32.12028 519 PHE A N 1
ATOM 3277 C CA . PHE A 1 520 ? 19.31044 78.94236 68.30801 1.000 32.12369 519 PHE A CA 1
ATOM 3278 C C . PHE A 1 520 ? 19.04444 77.68737 69.13002 1.000 30.55115 519 PHE A C 1
ATOM 3279 O O . PHE A 1 520 ? 19.22045 76.56537 68.64704 1.000 27.21957 519 PHE A O 1
ATOM 3287 N N . GLN A 1 521 ? 18.61642 77.86339 70.38601 1.000 29.12314 520 GLN A N 1
ATOM 3288 C CA . GLN A 1 521 ? 18.30341 76.71840 71.23003 1.000 31.12032 520 GLN A CA 1
ATOM 3289 C C . GLN A 1 521 ? 17.22242 75.85039 70.60003 1.000 32.08711 520 GLN A C 1
ATOM 3290 O O . GLN A 1 521 ? 17.33643 74.61839 70.57505 1.000 32.48614 520 GLN A O 1
ATOM 3296 N N . ARG A 1 522 ? 16.16443 76.46937 70.08200 1.000 29.32775 521 ARG A N 1
ATOM 3297 C CA . ARG A 1 522 ? 15.06244 75.67636 69.55300 1.000 27.67026 521 ARG A CA 1
ATOM 3298 C C . ARG A 1 522 ? 15.47246 74.95234 68.27202 1.000 32.61000 521 ARG A C 1
ATOM 3299 O O . ARG A 1 522 ? 15.05647 73.81334 68.03803 1.000 31.89087 521 ARG A O 1
ATOM 3307 N N . LEU A 1 523 ? 16.30247 75.59033 67.43602 1.000 35.21852 522 LEU A N 1
ATOM 3308 C CA . LEU A 1 523 ? 16.62649 75.00532 66.13703 1.000 32.63402 522 LEU A CA 1
ATOM 3309 C C . LEU A 1 523 ? 17.84649 74.10132 66.17706 1.000 29.20449 522 LEU A C 1
ATOM 3310 O O . LEU A 1 523 ? 17.91050 73.14931 65.39708 1.000 34.02656 522 LEU A O 1
ATOM 3315 N N . ARG A 1 524 ? 18.83648 74.39734 67.02007 1.000 30.18826 523 ARG A N 1
ATOM 3316 C CA . ARG A 1 524 ? 20.05848 73.60034 67.06110 1.000 26.20803 523 ARG A CA 1
ATOM 3317 C C . ARG A 1 524 ? 20.11247 72.65036 68.25011 1.000 27.30483 523 ARG A C 1
ATOM 3318 O O . ARG A 1 524 ? 20.96847 71.75737 68.27214 1.000 28.90441 523 ARG A O 1
ATOM 3326 N N . GLY A 1 525 ? 19.26446 72.84337 69.25410 1.000 28.33778 524 GLY A N 1
ATOM 3327 C CA . GLY A 1 525 ? 19.19744 71.92739 70.37411 1.000 29.63048 524 GLY A CA 1
ATOM 3328 C C . GLY A 1 525 ? 20.19043 72.14841 71.49312 1.000 34.89273 524 GLY A C 1
ATOM 3329 O O . GLY A 1 525 ? 20.30042 71.27743 72.35814 1.000 41.18334 524 GLY A O 1
ATOM 3330 N N . TYR A 1 526 ? 20.94342 73.25042 71.49812 1.000 32.45123 525 TYR A N 1
ATOM 3331 C CA . TYR A 1 526 ? 21.84241 73.52744 72.61412 1.000 31.41261 525 TYR A CA 1
ATOM 3332 C C . TYR A 1 526 ? 21.97940 75.03344 72.80810 1.000 35.12912 525 TYR A C 1
ATOM 3333 O O . TYR A 1 526 ? 21.63041 75.82743 71.93308 1.000 39.83634 525 TYR A O 1
ATOM 3342 N N . ASP A 1 527 ? 22.49438 75.40546 73.97910 1.000 29.52093 526 ASP A N 1
ATOM 3343 C CA . ASP A 1 527 ? 22.61737 76.79847 74.40208 1.000 33.53890 526 ASP A CA 1
ATOM 3344 C C . ASP A 1 527 ? 23.80838 77.46746 73.71209 1.000 31.86233 526 ASP A C 1
ATOM 3345 O O . ASP A 1 527 ? 24.95038 77.02647 73.86711 1.000 37.19039 526 ASP A O 1
ATOM 3350 N N . ALA A 1 528 ? 23.55638 78.54045 72.96007 1.000 31.57365 527 ALA A N 1
ATOM 3351 C CA . ALA A 1 528 ? 24.65139 79.24245 72.29207 1.000 29.68366 527 ALA A CA 1
ATOM 3352 C C . ALA A 1 528 ? 25.48037 80.11646 73.23107 1.000 36.35704 527 ALA A C 1
ATOM 3353 O O . ALA A 1 528 ? 26.60238 80.48346 72.86608 1.000 37.47400 527 ALA A O 1
ATOM 3355 N N . ARG A 1 529 ? 24.98836 80.42648 74.43506 1.000 32.64814 528 ARG A N 1
ATOM 3356 C CA . ARG A 1 529 ? 25.65234 81.41050 75.29405 1.000 37.14458 528 ARG A CA 1
ATOM 3357 C C . ARG A 1 529 ? 27.12434 81.11651 75.56207 1.000 38.97070 528 ARG A C 1
ATOM 3358 O O . ARG A 1 529 ? 27.94334 82.04251 75.43207 1.000 38.55964 528 ARG A O 1
ATOM 3366 N N . PRO A 1 530 ? 27.53634 79.89651 75.91810 1.000 34.38997 529 PRO A N 1
ATOM 3367 C CA . PRO A 1 530 ? 28.96734 79.67352 76.17512 1.000 35.80564 529 PRO A CA 1
ATOM 3368 C C . PRO A 1 530 ? 29.82635 79.83551 74.93413 1.000 39.07496 529 PRO A C 1
ATOM 3369 O O . PRO A 1 530 ? 31.04835 80.02152 75.05714 1.000 36.03299 529 PRO A O 1
ATOM 3373 N N . TRP A 1 531 ? 29.22337 79.78249 73.74712 1.000 36.36088 530 TRP A N 1
ATOM 3374 C CA . TRP A 1 531 ? 29.95138 79.84147 72.49013 1.000 40.31542 530 TRP A CA 1
ATOM 3375 C C . TRP A 1 531 ? 29.98239 81.23246 71.87111 1.000 38.05951 530 TRP A C 1
ATOM 3376 O O . TRP A 1 531 ? 30.81540 81.47845 70.98812 1.000 34.95152 530 TRP A O 1
ATOM 3387 N N . LEU A 1 532 ? 29.13438 82.15246 72.33308 1.000 35.78225 531 LEU A N 1
ATOM 3388 C CA . LEU A 1 532 ? 29.12638 83.50746 71.78306 1.000 35.88071 531 LEU A CA 1
ATOM 3389 C C . LEU A 1 532 ? 30.50838 84.14046 71.64607 1.000 36.49088 531 LEU A C 1
ATOM 3390 O O . LEU A 1 532 ? 30.71539 84.86445 70.65806 1.000 34.74591 531 LEU A O 1
ATOM 3395 N N . PRO A 1 533 ? 31.48037 83.92748 72.55209 1.000 33.12113 532 PRO A N 1
ATOM 3396 C CA . PRO A 1 533 ? 32.78337 84.58848 72.36109 1.000 30.64955 532 PRO A CA 1
ATOM 3397 C C . PRO A 1 533 ? 33.44738 84.25346 71.04211 1.000 36.32263 532 PRO A C 1
ATOM 3398 O O . PRO A 1 533 ? 34.24039 85.06046 70.54211 1.000 41.57597 532 PRO A O 1
ATOM 3402 N N . ALA A 1 534 ? 33.13540 83.09445 70.45612 1.000 31.52845 533 ALA A N 1
ATOM 3403 C CA . ALA A 1 534 ? 33.65841 82.75743 69.13513 1.000 31.77855 533 ALA A CA 1
ATOM 3404 C C . ALA A 1 534 ? 33.21542 83.75542 68.07911 1.000 34.79658 533 ALA A C 1
ATOM 3405 O O . ALA A 1 534 ? 33.94344 84.00040 67.11012 1.000 36.71562 533 ALA A O 1
ATOM 3407 N N . LEU A 1 535 ? 32.01442 84.31341 68.22409 1.000 37.03473 534 LEU A N 1
ATOM 3408 C CA . LEU A 1 535 ? 31.53143 85.31640 67.27807 1.000 35.44610 534 LEU A CA 1
ATOM 3409 C C . LEU A 1 535 ? 32.38242 86.57640 67.29706 1.000 39.50554 534 LEU A C 1
ATOM 3410 O O . LEU A 1 535 ? 32.30543 87.37938 66.35604 1.000 34.79753 534 LEU A O 1
ATOM 3415 N N . THR A 1 536 ? 33.18041 86.77642 68.34906 1.000 35.62700 535 THR A N 1
ATOM 3416 C CA . THR A 1 536 ? 34.04440 87.94042 68.46706 1.000 40.18803 535 THR A CA 1
ATOM 3417 C C . THR A 1 536 ? 35.51841 87.60543 68.28708 1.000 43.87693 535 THR A C 1
ATOM 3418 O O . THR A 1 536 ? 36.36140 88.48143 68.48808 1.000 39.79980 535 THR A O 1
ATOM 3422 N N . GLY A 1 537 ? 35.85642 86.36442 67.92511 1.000 38.03136 536 GLY A N 1
ATOM 3423 C CA . GLY A 1 537 ? 37.22742 85.97143 67.70213 1.000 34.97746 536 GLY A CA 1
ATOM 3424 C C . GLY A 1 537 ? 37.82041 85.08645 68.77815 1.000 37.50160 536 GLY A C 1
ATOM 3425 O O . GLY A 1 537 ? 38.87542 84.48545 68.54317 1.000 37.02247 536 GLY A O 1
ATOM 3426 N N . THR A 1 538 ? 37.19139 84.98646 69.94814 1.000 41.00147 537 THR A N 1
ATOM 3427 C CA . THR A 1 538 ? 37.77138 84.22448 71.05216 1.000 41.67126 537 THR A CA 1
ATOM 3428 C C . THR A 1 538 ? 37.50139 82.74148 70.84418 1.000 35.01393 537 THR A C 1
ATOM 3429 O O . THR A 1 538 ? 36.34739 82.30447 70.85618 1.000 38.76664 537 THR A O 1
ATOM 3433 N N . LEU A 1 539 ? 38.56540 81.96448 70.66621 1.000 42.68785 538 LEU A N 1
ATOM 3434 C CA . LEU A 1 539 ? 38.42041 80.52548 70.50823 1.000 45.54173 538 LEU A CA 1
ATOM 3435 C C . LEU A 1 539 ? 37.77539 79.92449 71.74723 1.000 41.91385 538 LEU A C 1
ATOM 3436 O O . LEU A 1 539 ? 38.21238 80.17751 72.86923 1.000 45.44627 538 LEU A O 1
ATOM 3441 N N . VAL A 1 540 ? 36.71840 79.14748 71.53723 1.000 38.76440 539 VAL A N 1
ATOM 3442 C CA . VAL A 1 540 ? 36.04639 78.39850 72.58923 1.000 39.88724 539 VAL A CA 1
ATOM 3443 C C . VAL A 1 540 ? 36.18740 76.92749 72.24426 1.000 39.71750 539 VAL A C 1
ATOM 3444 O O . VAL A 1 540 ? 35.84042 76.51847 71.13226 1.000 38.00222 539 VAL A O 1
ATOM 3448 N N . GLY A 1 541 ? 36.70439 76.13851 73.18828 1.000 47.51287 540 GLY A N 1
ATOM 3449 C CA . GLY A 1 541 ? 36.98540 74.73651 72.91830 1.000 43.78027 540 GLY A CA 1
ATOM 3450 C C . GLY A 1 541 ? 37.99341 74.60349 71.78932 1.000 43.75112 540 GLY A C 1
ATOM 3451 O O . GLY A 1 541 ? 38.81941 75.49249 71.54531 1.000 51.08709 540 GLY A O 1
ATOM 3452 N N . THR A 1 542 ? 37.92843 73.47748 71.08633 1.000 39.68205 541 THR A N 1
ATOM 3453 C CA . THR A 1 542 ? 38.82144 73.26347 69.95735 1.000 39.34893 541 THR A CA 1
ATOM 3454 C C . THR A 1 542 ? 38.39946 74.13745 68.78433 1.000 40.14308 541 THR A C 1
ATOM 3455 O O . THR A 1 542 ? 37.26945 74.62844 68.72131 1.000 40.12240 541 THR A O 1
ATOM 3459 N N . ARG A 1 543 ? 39.32247 74.32644 67.83634 1.000 38.73464 542 ARG A N 1
ATOM 3460 C CA . ARG A 1 543 ? 38.97948 75.06542 66.62232 1.000 39.07449 542 ARG A CA 1
ATOM 3461 C C . ARG A 1 543 ? 37.78149 74.44640 65.92632 1.000 37.46368 542 ARG A C 1
ATOM 3462 O O . ARG A 1 543 ? 36.93350 75.15939 65.37529 1.000 39.47730 542 ARG A O 1
ATOM 3470 N N . GLU A 1 544 ? 37.69850 73.11640 65.93334 1.000 40.85458 543 GLU A N 1
ATOM 3471 C CA . GLU A 1 544 ? 36.60051 72.44639 65.24933 1.000 40.77319 543 GLU A CA 1
ATOM 3472 C C . GLU A 1 544 ? 35.27250 72.72939 65.93931 1.000 39.17781 543 GLU A C 1
ATOM 3473 O O . GLU A 1 544 ? 34.26351 72.98438 65.27529 1.000 40.73322 543 GLU A O 1
ATOM 3479 N N . GLN A 1 545 ? 35.25448 72.70041 67.27631 1.000 37.86503 544 GLN A N 1
ATOM 3480 C CA . GLN A 1 545 ? 34.03147 73.00442 68.01229 1.000 35.52776 544 GLN A CA 1
ATOM 3481 C C . GLN A 1 545 ? 33.56347 74.43341 67.76026 1.000 34.80830 544 GLN A C 1
ATOM 3482 O O . GLN A 1 545 ? 32.36447 74.68540 67.60024 1.000 34.25948 544 GLN A O 1
ATOM 3488 N N . SER A 1 546 ? 34.48946 75.39242 67.75526 1.000 35.07494 545 SER A N 1
ATOM 3489 C CA . SER A 1 546 ? 34.08746 76.76641 67.47423 1.000 31.47925 545 SER A CA 1
ATOM 3490 C C . SER A 1 546 ? 33.63848 76.90339 66.03122 1.000 29.56397 545 SER A C 1
ATOM 3491 O O . SER A 1 546 ? 32.66448 77.60438 65.74620 1.000 33.59451 545 SER A O 1
ATOM 3494 N N . ASP A 1 547 ? 34.30550 76.19937 65.11124 1.000 37.10916 546 ASP A N 1
ATOM 3495 C CA . ASP A 1 547 ? 33.88251 76.23735 63.71324 1.000 32.91494 546 ASP A CA 1
ATOM 3496 C C . ASP A 1 547 ? 32.50052 75.61734 63.54223 1.000 36.97168 546 ASP A C 1
ATOM 3497 O O . ASP A 1 547 ? 31.69053 76.10533 62.74221 1.000 36.05029 546 ASP A O 1
ATOM 3502 N N . ARG A 1 548 ? 32.20351 74.54735 64.29224 1.000 31.10755 547 ARG A N 1
ATOM 3503 C CA . ARG A 1 548 ? 30.87152 73.96034 64.20023 1.000 31.32607 547 ARG A CA 1
ATOM 3504 C C . ARG A 1 548 ? 29.83550 74.84235 64.87521 1.000 27.91730 547 ARG A C 1
ATOM 3505 O O . ARG A 1 548 ? 28.71251 74.97334 64.37719 1.000 28.37218 547 ARG A O 1
ATOM 3513 N N . PHE A 1 549 ? 30.19349 75.48737 65.98920 1.000 27.52092 548 PHE A N 1
ATOM 3514 C CA . PHE A 1 549 ? 29.24448 76.42937 66.56317 1.000 26.30771 548 PHE A CA 1
ATOM 3515 C C . PHE A 1 549 ? 28.92648 77.54036 65.57815 1.000 25.05475 548 PHE A C 1
ATOM 3516 O O . PHE A 1 549 ? 27.76148 77.92035 65.41513 1.000 31.37988 548 PHE A O 1
ATOM 3524 N N . LEU A 1 550 ? 29.95049 78.09035 64.92816 1.000 30.23511 549 LEU A N 1
ATOM 3525 C CA . LEU A 1 550 ? 29.70550 79.18334 63.99514 1.000 29.27457 549 LEU A CA 1
ATOM 3526 C C . LEU A 1 550 ? 28.85351 78.71131 62.82413 1.000 27.46700 549 LEU A C 1
ATOM 3527 O O . LEU A 1 550 ? 27.91752 79.41330 62.41611 1.000 32.06632 549 LEU A O 1
ATOM 3532 N N . TYR A 1 551 ? 29.12753 77.50831 62.30016 1.000 31.97554 550 TYR A N 1
ATOM 3533 C CA . TYR A 1 551 ? 28.23254 76.88929 61.32215 1.000 30.82800 550 TYR A CA 1
ATOM 3534 C C . TYR A 1 551 ? 26.79354 76.85729 61.82914 1.000 28.27628 550 TYR A C 1
ATOM 3535 O O . TYR A 1 551 ? 25.85754 77.23428 61.11212 1.000 28.08095 550 TYR A O 1
ATOM 3544 N N . ASP A 1 552 ? 26.60052 76.38531 63.06514 1.000 25.96793 551 ASP A N 1
ATOM 3545 C CA . ASP A 1 552 ? 25.26651 76.33531 63.66312 1.000 24.53341 551 ASP A CA 1
ATOM 3546 C C . ASP A 1 552 ? 24.66151 77.72731 63.78309 1.000 27.43183 551 ASP A C 1
ATOM 3547 O O . ASP A 1 552 ? 23.44451 77.90530 63.63608 1.000 26.49725 551 ASP A O 1
ATOM 3552 N N . TYR A 1 553 ? 25.49450 78.72432 64.07809 1.000 27.02982 552 TYR A N 1
ATOM 3553 C CA . TYR A 1 553 ? 24.98749 80.08532 64.18706 1.000 28.20784 552 TYR A CA 1
ATOM 3554 C C . TYR A 1 553 ? 24.55851 80.60430 62.82405 1.000 28.57518 552 TYR A C 1
ATOM 3555 O O . TYR A 1 553 ? 23.45151 81.13029 62.67303 1.000 27.90193 552 TYR A O 1
ATOM 3564 N N . ARG A 1 554 ? 25.41052 80.42828 61.80906 1.000 24.14808 553 ARG A N 1
ATOM 3565 C CA . ARG A 1 554 ? 25.03454 80.81026 60.45305 1.000 23.80302 553 ARG A CA 1
ATOM 3566 C C . ARG A 1 554 ? 23.78755 80.07025 60.01605 1.000 30.15019 553 ARG A C 1
ATOM 3567 O O . ARG A 1 554 ? 22.92055 80.64124 59.34603 1.000 34.35959 553 ARG A O 1
ATOM 3575 N N . ARG A 1 555 ? 23.65955 78.80226 60.41806 1.000 25.91205 554 ARG A N 1
ATOM 3576 C CA . ARG A 1 555 ? 22.50555 78.02424 59.98106 1.000 23.57369 554 ARG A CA 1
ATOM 3577 C C . ARG A 1 555 ? 21.22854 78.53425 60.62904 1.000 22.14484 554 ARG A C 1
ATOM 3578 O O . ARG A 1 555 ? 20.15255 78.52423 60.01002 1.000 24.11054 554 ARG A O 1
ATOM 3586 N N . THR A 1 556 ? 21.32053 78.99727 61.86403 1.000 23.55766 555 THR A N 1
ATOM 3587 C CA . THR A 1 556 ? 20.13751 79.55827 62.49901 1.000 22.49663 555 THR A CA 1
ATOM 3588 C C . THR A 1 556 ? 19.68452 80.82726 61.79098 1.000 24.23942 555 THR A C 1
ATOM 3589 O O . THR A 1 556 ? 18.48052 81.05525 61.61796 1.000 23.85185 555 THR A O 1
ATOM 3593 N N . LEU A 1 557 ? 20.63052 81.66526 61.37498 1.000 26.35239 556 LEU A N 1
ATOM 3594 C CA . LEU A 1 557 ? 20.25953 82.86924 60.63996 1.000 28.97586 556 LEU A CA 1
ATOM 3595 C C . LEU A 1 557 ? 19.56954 82.49322 59.32995 1.000 28.40553 556 LEU A C 1
ATOM 3596 O O . LEU A 1 557 ? 18.53155 83.06121 58.97393 1.000 28.74710 556 LEU A O 1
ATOM 3601 N N . ALA A 1 558 ? 20.12656 81.50221 58.61898 1.000 23.65805 557 ALA A N 1
ATOM 3602 C CA . ALA A 1 558 ? 19.50458 81.04419 57.37698 1.000 22.88490 557 ALA A CA 1
ATOM 3603 C C . ALA A 1 558 ? 18.11057 80.49819 57.63897 1.000 26.25327 557 ALA A C 1
ATOM 3604 O O . ALA A 1 558 ? 17.18058 80.79017 56.88495 1.000 25.94260 557 ALA A O 1
ATOM 3606 N N . ASP A 1 559 ? 17.93956 79.72720 58.72398 1.000 26.83102 558 ASP A N 1
ATOM 3607 C CA . ASP A 1 559 ? 16.61556 79.20920 59.06997 1.000 24.60676 558 ASP A CA 1
ATOM 3608 C C . ASP A 1 559 ? 15.62955 80.34420 59.31494 1.000 24.86660 558 ASP A C 1
ATOM 3609 O O . ASP A 1 559 ? 14.46656 80.28119 58.89892 1.000 27.40577 558 ASP A O 1
ATOM 3614 N N . LEU A 1 560 ? 16.06854 81.38022 60.02893 1.000 21.61656 559 LEU A N 1
ATOM 3615 C CA . LEU A 1 560 ? 15.14453 82.44922 60.38890 1.000 26.46273 559 LEU A CA 1
ATOM 3616 C C . LEU A 1 560 ? 14.80254 83.31820 59.17888 1.000 25.72809 559 LEU A C 1
ATOM 3617 O O . LEU A 1 560 ? 13.66554 83.77219 59.04086 1.000 23.98819 559 LEU A O 1
ATOM 3622 N N . LEU A 1 561 ? 15.76355 83.52919 58.27789 1.000 21.09596 560 LEU A N 1
ATOM 3623 C CA . LEU A 1 561 ? 15.46057 84.23017 57.02787 1.000 21.78267 560 LEU A CA 1
ATOM 3624 C C . LEU A 1 561 ? 14.27358 83.57515 56.32787 1.000 24.36903 560 LEU A C 1
ATOM 3625 O O . LEU A 1 561 ? 13.28658 84.23614 55.99084 1.000 28.84684 560 LEU A O 1
ATOM 3630 N N . ALA A 1 562 ? 14.33359 82.24715 56.17089 1.000 21.23186 561 ALA A N 1
ATOM 3631 C CA . ALA A 1 562 ? 13.28460 81.52813 55.45489 1.000 22.79405 561 ALA A CA 1
ATOM 3632 C C . ALA A 1 562 ? 11.96559 81.56514 56.20887 1.000 24.78808 561 ALA A C 1
ATOM 3633 O O . ALA A 1 562 ? 10.90660 81.78013 55.61285 1.000 25.36960 561 ALA A O 1
ATOM 3635 N N . SER A 1 563 ? 11.99857 81.34516 57.51887 1.000 23.11609 562 SER A N 1
ATOM 3636 C CA . SER A 1 563 ? 10.73156 81.30017 58.24286 1.000 21.27024 562 SER A CA 1
ATOM 3637 C C . SER A 1 563 ? 10.24555 82.68217 58.66083 1.000 27.73606 562 SER A C 1
ATOM 3638 O O . SER A 1 563 ? 9.06655 83.00216 58.48281 1.000 29.97344 562 SER A O 1
ATOM 3641 N N . GLU A 1 564 ? 11.13454 83.50618 59.21183 1.000 28.07438 563 GLU A N 1
ATOM 3642 C CA . GLU A 1 564 ? 10.69153 84.76419 59.80680 1.000 24.77076 563 GLU A CA 1
ATOM 3643 C C . GLU A 1 564 ? 10.49354 85.85817 58.75678 1.000 24.40240 563 GLU A C 1
ATOM 3644 O O . GLU A 1 564 ? 9.59853 86.68817 58.89576 1.000 28.23106 563 GLU A O 1
ATOM 3650 N N . HIS A 1 565 ? 11.27755 85.85916 57.69479 1.000 17.23064 564 HIS A N 1
ATOM 3651 C CA . HIS A 1 565 ? 11.02256 86.79314 56.58578 1.000 23.83489 564 HIS A CA 1
ATOM 3652 C C . HIS A 1 565 ? 10.06558 86.18412 55.56577 1.000 23.05959 564 HIS A C 1
ATOM 3653 O O . HIS A 1 565 ? 8.91158 86.60412 55.45575 1.000 23.35801 564 HIS A O 1
ATOM 3660 N N . TYR A 1 566 ? 10.52359 85.17511 54.82979 1.000 23.64085 565 TYR A N 1
ATOM 3661 C CA . TYR A 1 566 ? 9.74161 84.70509 53.68479 1.000 25.26681 565 TYR A CA 1
ATOM 3662 C C . TYR A 1 566 ? 8.47561 83.95309 54.10179 1.000 20.31700 565 TYR A C 1
ATOM 3663 O O . TYR A 1 566 ? 7.42661 84.11908 53.47277 1.000 23.30528 565 TYR A O 1
ATOM 3672 N N . GLY A 1 567 ? 8.52659 83.18411 55.19080 1.000 25.35861 566 GLY A N 1
ATOM 3673 C CA . GLY A 1 567 ? 7.29659 82.60411 55.71979 1.000 18.64129 566 GLY A CA 1
ATOM 3674 C C . GLY A 1 567 ? 6.28458 83.66412 56.14476 1.000 23.32717 566 GLY A C 1
ATOM 3675 O O . GLY A 1 567 ? 5.10159 83.59911 55.80075 1.000 27.24234 566 GLY A O 1
ATOM 3676 N N . THR A 1 568 ? 6.75157 84.68113 56.87375 1.000 25.00545 567 THR A N 1
ATOM 3677 C CA . THR A 1 568 ? 5.86256 85.75613 57.32272 1.000 22.96935 567 THR A CA 1
ATOM 3678 C C . THR A 1 568 ? 5.30757 86.54911 56.14170 1.000 26.25945 567 THR A C 1
ATOM 3679 O O . THR A 1 568 ? 4.12357 86.90811 56.11868 1.000 26.45680 567 THR A O 1
ATOM 3683 N N . VAL A 1 569 ? 6.14758 86.81910 55.14171 1.000 26.53325 568 VAL A N 1
ATOM 3684 C CA . VAL A 1 569 ? 5.68259 87.56008 53.97269 1.000 22.85514 568 VAL A CA 1
ATOM 3685 C C . VAL A 1 569 ? 4.53860 86.80706 53.31269 1.000 25.16488 568 VAL A C 1
ATOM 3686 O O . VAL A 1 569 ? 3.48561 87.38205 53.00167 1.000 21.65549 568 VAL A O 1
ATOM 3690 N N . ALA A 1 570 ? 4.70461 85.48406 53.15671 1.000 17.72582 569 ALA A N 1
ATOM 3691 C CA . ALA A 1 570 ? 3.66062 84.68305 52.52471 1.000 22.98515 569 ALA A CA 1
ATOM 3692 C C . ALA A 1 570 ? 2.41561 84.63806 53.39370 1.000 23.73426 569 ALA A C 1
ATOM 3693 O O . ALA A 1 570 ? 1.29562 84.72304 52.88868 1.000 26.47155 569 ALA A O 1
ATOM 3695 N N . ASP A 1 571 ? 2.59160 84.51408 54.71170 1.000 21.23492 570 ASP A N 1
ATOM 3696 C CA . ASP A 1 571 ? 1.44158 84.49709 55.61869 1.000 18.22803 570 ASP A CA 1
ATOM 3697 C C . ASP A 1 571 ? 0.63458 85.78108 55.50766 1.000 24.71360 570 ASP A C 1
ATOM 3698 O O . ASP A 1 571 ? -0.59142 85.75607 55.37364 1.000 26.89347 570 ASP A O 1
ATOM 3703 N N . VAL A 1 572 ? 1.32157 86.92009 55.58665 1.000 17.42260 571 VAL A N 1
ATOM 3704 C CA . VAL A 1 572 ? 0.63757 88.21108 55.53462 1.000 20.43825 571 VAL A CA 1
ATOM 3705 C C . VAL A 1 572 ? -0.02841 88.40806 54.18161 1.000 25.09188 571 VAL A C 1
ATOM 3706 O O . VAL A 1 572 ? -1.16241 88.88005 54.09958 1.000 27.65674 571 VAL A O 1
ATOM 3710 N N . ALA A 1 573 ? 0.66160 88.04504 53.09962 1.000 25.92555 572 ALA A N 1
ATOM 3711 C CA . ALA A 1 573 ? 0.04762 88.13502 51.77761 1.000 23.78527 572 ALA A CA 1
ATOM 3712 C C . ALA A 1 573 ? -1.22238 87.30801 51.72061 1.000 26.32651 572 ALA A C 1
ATOM 3713 O O . ALA A 1 573 ? -2.27037 87.78100 51.26559 1.000 24.15033 572 ALA A O 1
ATOM 3715 N N . HIS A 1 574 ? -1.14838 86.07502 52.21863 1.000 20.77797 573 HIS A N 1
ATOM 3716 C CA . HIS A 1 574 ? -2.29837 85.18302 52.17063 1.000 24.04546 573 HIS A CA 1
ATOM 3717 C C . HIS A 1 574 ? -3.44239 85.69503 53.02060 1.000 28.24949 573 HIS A C 1
ATOM 3718 O O . HIS A 1 574 ? -4.60738 85.60001 52.61859 1.000 32.71121 573 HIS A O 1
ATOM 3725 N N . GLU A 1 575 ? -3.13140 86.25105 54.18960 1.000 23.79111 574 GLU A N 1
ATOM 3726 C CA . GLU A 1 575 ? -4.17142 86.84005 55.01858 1.000 21.15798 574 GLU A CA 1
ATOM 3727 C C . GLU A 1 575 ? -4.88941 87.96704 54.29855 1.000 26.45003 574 GLU A C 1
ATOM 3728 O O . GLU A 1 575 ? -6.04042 88.25204 54.62453 1.000 31.14680 574 GLU A O 1
ATOM 3734 N N . ASN A 1 576 ? -4.24140 88.59203 53.31355 1.000 26.79078 575 ASN A N 1
ATOM 3735 C CA . ASN A 1 576 ? -4.82440 89.66701 52.52352 1.000 27.98795 575 ASN A CA 1
ATOM 3736 C C . ASN A 1 576 ? -5.23738 89.21699 51.11953 1.000 31.18256 575 ASN A C 1
ATOM 3737 O O . ASN A 1 576 ? -5.42237 90.05997 50.23651 1.000 26.90572 575 ASN A O 1
ATOM 3742 N N . ASP A 1 577 ? -5.37337 87.90498 50.89254 1.000 30.83740 576 ASP A N 1
ATOM 3743 C CA . ASP A 1 577 ? -5.81135 87.35096 49.60155 1.000 30.45388 576 ASP A CA 1
ATOM 3744 C C . ASP A 1 577 ? -4.84134 87.66595 48.46855 1.000 30.90631 576 ASP A C 1
ATOM 3745 O O . ASP A 1 577 ? -5.24532 87.75393 47.31155 1.000 30.53347 576 ASP A O 1
ATOM 3750 N N . LEU A 1 578 ? -3.57134 87.84396 48.79657 1.000 27.87334 577 LEU A N 1
ATOM 3751 C CA . LEU A 1 578 ? -2.53133 88.08095 47.81158 1.000 25.78171 577 LEU A CA 1
ATOM 3752 C C . LEU A 1 578 ? -1.69532 86.81695 47.61461 1.000 30.21221 577 LEU A C 1
ATOM 3753 O O . LEU A 1 578 ? -1.51733 86.01896 48.53962 1.000 32.53288 577 LEU A O 1
ATOM 3758 N N . LYS A 1 579 ? -1.17231 86.64993 46.39862 1.000 26.49884 578 LYS A N 1
ATOM 3759 C CA . LYS A 1 579 ? -0.14630 85.64993 46.12565 1.000 24.72578 578 LYS A CA 1
ATOM 3760 C C . LYS A 1 579 ? 1.23270 86.29194 46.19666 1.000 26.82592 578 LYS A C 1
ATOM 3761 O O . LYS A 1 579 ? 1.38069 87.51094 46.12064 1.000 27.78700 578 LYS A O 1
ATOM 3767 N N . VAL A 1 580 ? 2.25070 85.45095 46.35268 1.000 21.11774 579 VAL A N 1
ATOM 3768 C CA . VAL A 1 580 ? 3.64070 85.90795 46.43669 1.000 17.24164 579 VAL A CA 1
ATOM 3769 C C . VAL A 1 580 ? 4.43472 85.29894 45.29071 1.000 24.38789 579 VAL A C 1
ATOM 3770 O O . VAL A 1 580 ? 4.51872 84.06694 45.17673 1.000 23.86377 579 VAL A O 1
ATOM 3774 N N . TYR A 1 581 ? 4.98472 86.16193 44.43471 1.000 23.00686 580 TYR A N 1
ATOM 3775 C CA . TYR A 1 581 ? 6.11174 85.82592 43.57073 1.000 24.02275 580 TYR A CA 1
ATOM 3776 C C . TYR A 1 581 ? 7.39472 85.99294 44.37774 1.000 24.96353 580 TYR A C 1
ATOM 3777 O O . TYR A 1 581 ? 7.64371 87.06895 44.93173 1.000 27.48210 580 TYR A O 1
ATOM 3786 N N . GLY A 1 582 ? 8.22073 84.95394 44.43077 1.000 23.17690 581 GLY A N 1
ATOM 3787 C CA . GLY A 1 582 ? 9.33872 85.00696 45.36078 1.000 14.93548 581 GLY A CA 1
ATOM 3788 C C . GLY A 1 582 ? 10.66873 84.64196 44.72980 1.000 25.51901 581 GLY A C 1
ATOM 3789 O O . GLY A 1 582 ? 10.91873 83.47795 44.40383 1.000 22.31738 581 GLY A O 1
ATOM 3790 N N . GLU A 1 583 ? 11.52972 85.64096 44.56980 1.000 23.50757 582 GLU A N 1
ATOM 3791 C CA . GLU A 1 583 ? 12.90073 85.39296 44.16982 1.000 24.91406 582 GLU A CA 1
ATOM 3792 C C . GLU A 1 583 ? 13.71771 85.12598 45.42084 1.000 28.16730 582 GLU A C 1
ATOM 3793 O O . GLU A 1 583 ? 13.23170 85.25099 46.54283 1.000 26.66302 582 GLU A O 1
ATOM 3799 N N . ALA A 1 584 ? 14.97972 84.77598 45.22986 1.000 25.68654 583 ALA A N 1
ATOM 3800 C CA . ALA A 1 584 ? 15.85170 84.50800 46.35987 1.000 28.52506 583 ALA A CA 1
ATOM 3801 C C . ALA A 1 584 ? 17.18670 85.22201 46.21888 1.000 29.28995 583 ALA A C 1
ATOM 3802 O O . ALA A 1 584 ? 17.23170 86.45101 46.16786 1.000 28.86142 583 ALA A O 1
ATOM 3804 N N . LEU A 1 585 ? 18.28571 84.47701 46.23391 1.000 25.49594 584 LEU A N 1
ATOM 3805 C CA . LEU A 1 585 ? 19.64171 85.01601 46.08292 1.000 28.14572 584 LEU A CA 1
ATOM 3806 C C . LEU A 1 585 ? 20.00772 85.49299 44.69391 1.000 29.66003 584 LEU A C 1
ATOM 3807 O O . LEU A 1 585 ? 20.53972 86.54399 44.54290 1.000 26.14623 584 LEU A O 1
ATOM 3812 N N . GLU A 1 586 ? 19.67774 84.67698 43.70692 1.000 24.44741 585 GLU A N 1
ATOM 3813 C CA . GLU A 1 586 ? 19.87876 84.96796 42.28192 1.000 27.74854 585 GLU A CA 1
ATOM 3814 C C . GLU A 1 586 ? 21.34176 84.93496 41.86394 1.000 30.03080 585 GLU A C 1
ATOM 3815 O O . GLU A 1 586 ? 21.69978 84.20094 40.93296 1.000 28.80264 585 GLU A O 1
ATOM 3821 N N . ASP A 1 587 ? 22.18675 85.71697 42.53294 1.000 26.63591 586 ASP A N 1
ATOM 3822 C CA . ASP A 1 587 ? 23.54675 86.00797 42.07195 1.000 24.03151 586 ASP A CA 1
ATOM 3823 C C . ASP A 1 587 ? 24.54974 85.59999 43.15197 1.000 31.20200 586 ASP A C 1
ATOM 3824 O O . ASP A 1 587 ? 24.74173 86.32401 44.13696 1.000 32.80678 586 ASP A O 1
ATOM 3829 N N . HIS A 1 588 ? 25.20075 84.44999 42.94300 1.000 28.43599 587 HIS A N 1
ATOM 3830 C CA . HIS A 1 588 ? 26.21274 83.89501 43.86302 1.000 28.05445 587 HIS A CA 1
ATOM 3831 C C . HIS A 1 588 ? 25.63672 83.87603 45.28101 1.000 28.13859 587 HIS A C 1
ATOM 3832 O O . HIS A 1 588 ? 24.54472 83.33403 45.49601 1.000 28.71614 587 HIS A O 1
ATOM 3839 N N . ARG A 1 589 ? 26.31571 84.45805 46.27001 1.000 27.93083 588 ARG A N 1
ATOM 3840 C CA . ARG A 1 589 ? 25.95369 84.29007 47.67201 1.000 28.77144 588 ARG A CA 1
ATOM 3841 C C . ARG A 1 589 ? 25.98667 85.65208 48.34699 1.000 33.37331 588 ARG A C 1
ATOM 3842 O O . ARG A 1 589 ? 26.95566 86.00009 49.03600 1.000 37.62992 588 ARG A O 1
ATOM 3850 N N . PRO A 1 590 ? 24.94567 86.46307 48.14996 1.000 30.91732 589 PRO A N 1
ATOM 3851 C CA . PRO A 1 590 ? 24.95666 87.82008 48.71494 1.000 28.69984 589 PRO A CA 1
ATOM 3852 C C . PRO A 1 590 ? 24.74564 87.84310 50.22194 1.000 32.64437 589 PRO A C 1
ATOM 3853 O O . PRO A 1 590 ? 25.14663 88.81311 50.87193 1.000 30.11787 589 PRO A O 1
ATOM 3865 N N . LEU A 1 592 ? 23.59660 84.95915 53.90397 1.000 32.32736 591 LEU A N 1
ATOM 3866 C CA . LEU A 1 592 ? 23.23860 83.62316 54.35498 1.000 29.46056 591 LEU A CA 1
ATOM 3867 C C . LEU A 1 592 ? 21.80861 83.31015 53.95397 1.000 28.57936 591 LEU A C 1
ATOM 3868 O O . LEU A 1 592 ? 20.95861 84.19614 53.81495 1.000 29.70428 591 LEU A O 1
ATOM 3873 N N . GLY A 1 593 ? 21.54762 82.03114 53.77699 1.000 25.11311 592 GLY A N 1
ATOM 3874 C CA . GLY A 1 593 ? 20.22462 81.56813 53.40898 1.000 24.75452 592 GLY A CA 1
ATOM 3875 C C . GLY A 1 593 ? 20.30864 80.47512 52.36700 1.000 26.57407 592 GLY A C 1
ATOM 3876 O O . GLY A 1 593 ? 21.27965 80.35811 51.61801 1.000 25.85594 592 GLY A O 1
ATOM 3877 N N . ASP A 1 594 ? 19.27065 79.65611 52.32499 1.000 22.42206 593 ASP A N 1
ATOM 3878 C CA . ASP A 1 594 ? 19.13066 78.61209 51.33101 1.000 24.95694 593 ASP A CA 1
ATOM 3879 C C . ASP A 1 594 ? 18.09968 79.04707 50.29699 1.000 25.29120 593 ASP A C 1
ATOM 3880 O O . ASP A 1 594 ? 16.96867 79.37207 50.65797 1.000 29.16704 593 ASP A O 1
ATOM 3885 N N . ASP A 1 595 ? 18.47369 79.01606 49.01499 1.000 27.81134 594 ASP A N 1
ATOM 3886 C CA . ASP A 1 595 ? 17.58670 79.60304 48.01097 1.000 27.65883 594 ASP A CA 1
ATOM 3887 C C . ASP A 1 595 ? 16.42771 78.69802 47.59897 1.000 25.99338 594 ASP A C 1
ATOM 3888 O O . ASP A 1 595 ? 15.56272 79.15201 46.84595 1.000 32.09450 594 ASP A O 1
ATOM 3901 N N . ALA A 1 597 ? 14.76468 77.05606 50.35198 1.000 22.41625 596 ALA A N 1
ATOM 3902 C CA . ALA A 1 597 ? 13.95467 77.33808 51.53196 1.000 23.30624 596 ALA A CA 1
ATOM 3903 C C . ALA A 1 597 ? 13.35366 78.73207 51.44093 1.000 23.00727 596 ALA A C 1
ATOM 3904 O O . ALA A 1 597 ? 12.18266 78.94307 51.76191 1.000 26.45573 596 ALA A O 1
ATOM 3914 N N . ARG A 1 599 ? 12.25969 80.24103 49.02989 1.000 22.15948 598 ARG A N 1
ATOM 3915 C CA . ARG A 1 599 ? 11.15170 80.32401 48.08788 1.000 23.26262 598 ARG A CA 1
ATOM 3916 C C . ARG A 1 599 ? 10.05470 79.30501 48.36088 1.000 26.45069 598 ARG A C 1
ATOM 3917 O O . ARG A 1 599 ? 9.02971 79.31999 47.67687 1.000 22.67201 598 ARG A O 1
ATOM 3925 N N . SER A 1 600 ? 10.22169 78.46203 49.37690 1.000 26.15393 599 SER A N 1
ATOM 3926 C CA . SER A 1 600 ? 9.32869 77.33203 49.60190 1.000 27.92331 599 SER A CA 1
ATOM 3927 C C . SER A 1 600 ? 7.93768 77.76003 50.05288 1.000 26.44513 599 SER A C 1
ATOM 3928 O O . SER A 1 600 ? 6.98269 76.99102 49.91788 1.000 28.84301 599 SER A O 1
ATOM 3931 N N . HIS A 1 601 ? 7.81967 78.95004 50.62386 1.000 24.58278 600 HIS A N 1
ATOM 3932 C CA . HIS A 1 601 ? 6.55066 79.48604 51.10483 1.000 27.55800 600 HIS A CA 1
ATOM 3933 C C . HIS A 1 601 ? 5.82267 80.31902 50.06481 1.000 25.67313 600 HIS A C 1
ATOM 3934 O O . HIS A 1 601 ? 4.64467 80.63402 50.25579 1.000 29.17032 600 HIS A O 1
ATOM 3941 N N . ALA A 1 602 ? 6.50069 80.69700 48.99381 1.000 21.88927 601 ALA A N 1
ATOM 3942 C CA . ALA A 1 602 ? 5.89870 81.57599 48.00879 1.000 20.47399 601 ALA A CA 1
ATOM 3943 C C . ALA A 1 602 ? 4.95071 80.78597 47.12079 1.000 22.21208 601 ALA A C 1
ATOM 3944 O O . ALA A 1 602 ? 5.10072 79.57797 46.93381 1.000 26.41465 601 ALA A O 1
ATOM 3946 N N . ASP A 1 603 ? 3.94971 81.47796 46.59177 1.000 21.71043 602 ASP A N 1
ATOM 3947 C CA . ASP A 1 603 ? 3.02973 80.84794 45.64876 1.000 22.36280 602 ASP A CA 1
ATOM 3948 C C . ASP A 1 603 ? 3.70375 80.57792 44.31778 1.000 23.25621 602 ASP A C 1
ATOM 3949 O O . ASP A 1 603 ? 3.38776 79.59391 43.64079 1.000 26.34205 602 ASP A O 1
ATOM 3954 N N . ILE A 1 604 ? 4.60875 81.46692 43.91577 1.000 18.60767 603 ILE A N 1
ATOM 3955 C CA . ILE A 1 604 ? 5.29177 81.31790 42.63979 1.000 21.44752 603 ILE A CA 1
ATOM 3956 C C . ILE A 1 604 ? 6.78676 81.52491 42.85280 1.000 24.86686 603 ILE A C 1
ATOM 3957 O O . ILE A 1 604 ? 7.26376 82.67091 42.90479 1.000 26.37553 603 ILE A O 1
ATOM 3962 N N . PRO A 1 605 ? 7.54977 80.44792 43.01883 1.000 24.94571 604 PRO A N 1
ATOM 3963 C CA . PRO A 1 605 ? 9.00676 80.57792 43.07385 1.000 25.88532 604 PRO A CA 1
ATOM 3964 C C . PRO A 1 605 ? 9.51278 81.21590 41.79484 1.000 26.46227 604 PRO A C 1
ATOM 3965 O O . PRO A 1 605 ? 9.00579 80.94489 40.70784 1.000 23.03586 604 PRO A O 1
ATOM 3977 N N . ALA A 1 607 ? 12.92380 83.11588 39.57386 1.000 19.79004 606 ALA A N 1
ATOM 3978 C CA . ALA A 1 607 ? 14.34980 83.24589 39.31387 1.000 21.25602 606 ALA A CA 1
ATOM 3979 C C . ALA A 1 607 ? 14.51981 84.32687 38.24786 1.000 24.76149 606 ALA A C 1
ATOM 3980 O O . ALA A 1 607 ? 13.62181 85.13986 38.00884 1.000 24.37627 606 ALA A O 1
ATOM 3982 N N . ALA A 1 608 ? 15.68682 84.35187 37.60487 1.000 23.26882 607 ALA A N 1
ATOM 3983 C CA . ALA A 1 608 ? 16.00783 85.36385 36.60486 1.000 27.24209 607 ALA A CA 1
ATOM 3984 C C . ALA A 1 608 ? 16.87684 84.74184 35.51188 1.000 31.50935 607 ALA A C 1
ATOM 3985 O O . ALA A 1 608 ? 17.57185 83.74384 35.73491 1.000 29.61675 607 ALA A O 1
ATOM 3987 N N . LEU A 1 609 ? 16.83186 85.34082 34.32187 1.000 26.24691 608 LEU A N 1
ATOM 3988 C CA . LEU A 1 609 ? 17.78487 85.00881 33.26189 1.000 24.14040 608 LEU A CA 1
ATOM 3989 C C . LEU A 1 609 ? 18.07588 86.24679 32.43488 1.000 26.58266 608 LEU A C 1
ATOM 3990 O O . LEU A 1 609 ? 17.14888 86.88978 31.94185 1.000 34.08887 608 LEU A O 1
ATOM 3995 N N . TRP A 1 610 ? 19.35888 86.56080 32.28189 1.000 24.26714 609 TRP A N 1
ATOM 3996 C CA . TRP A 1 610 ? 19.80389 87.67479 31.45988 1.000 25.94714 609 TRP A CA 1
ATOM 3997 C C . TRP A 1 610 ? 20.11191 87.19677 30.03989 1.000 28.19657 609 TRP A C 1
ATOM 3998 O O . TRP A 1 610 ? 20.46591 86.03776 29.81691 1.000 35.58679 609 TRP A O 1
ATOM 4009 N N . THR A 1 611 ? 19.95191 88.09775 29.07287 1.000 24.86948 610 THR A N 1
ATOM 4010 C CA . THR A 1 611 ? 20.42493 87.80073 27.73488 1.000 21.68322 610 THR A CA 1
ATOM 4011 C C . THR A 1 611 ? 21.93793 87.62574 27.76190 1.000 27.49782 610 THR A C 1
ATOM 4012 O O . THR A 1 611 ? 22.64092 88.14175 28.63791 1.000 29.11189 610 THR A O 1
ATOM 4016 N N . PHE A 1 612 ? 22.43795 86.86873 26.79192 1.000 29.76289 611 PHE A N 1
ATOM 4017 C CA . PHE A 1 612 ? 23.86095 86.57573 26.73695 1.000 32.57351 611 PHE A CA 1
ATOM 4018 C C . PHE A 1 612 ? 24.25697 86.32671 25.28896 1.000 36.52325 611 PHE A C 1
ATOM 4019 O O . PHE A 1 612 ? 23.44898 85.85069 24.48395 1.000 38.39551 611 PHE A O 1
ATOM 4027 N N . ASN A 1 613 ? 25.50997 86.63771 24.96997 1.000 34.38023 612 ASN A N 1
ATOM 4028 C CA . ASN A 1 613 ? 26.06699 86.24969 23.67898 1.000 40.44410 612 ASN A CA 1
ATOM 4029 C C . ASN A 1 613 ? 26.24400 84.73669 23.59501 1.000 40.59184 612 ASN A C 1
ATOM 4030 O O . ASN A 1 613 ? 26.66399 84.08371 24.55802 1.000 42.29110 612 ASN A O 1
ATOM 4035 N N . ARG A 1 614 ? 25.92002 84.17667 22.42701 1.000 42.90943 613 ARG A N 1
ATOM 4036 C CA . ARG A 1 614 ? 26.02903 82.73367 22.24503 1.000 43.93975 613 ARG A CA 1
ATOM 4037 C C . ARG A 1 614 ? 27.44202 82.25068 22.53506 1.000 41.50168 613 ARG A C 1
ATOM 4038 O O . ARG A 1 614 ? 27.62702 81.19869 23.15508 1.000 46.14721 613 ARG A O 1
ATOM 4046 N N . ASP A 1 615 ? 28.44703 83.01768 22.10006 1.000 45.05623 614 ASP A N 1
ATOM 4047 C CA . ASP A 1 615 ? 29.84202 82.75569 22.45408 1.000 54.62561 614 ASP A CA 1
ATOM 4048 C C . ASP A 1 615 ? 30.01201 82.51771 23.94909 1.000 55.48191 614 ASP A C 1
ATOM 4049 O O . ASP A 1 615 ? 30.69300 81.57872 24.37211 1.000 60.99124 614 ASP A O 1
ATOM 4054 N N . GLU A 1 616 ? 29.41999 83.38872 24.76507 1.000 54.17226 615 GLU A N 1
ATOM 4055 C CA . GLU A 1 616 ? 29.77697 83.43375 26.17507 1.000 54.38038 615 GLU A CA 1
ATOM 4056 C C . GLU A 1 616 ? 28.97397 82.45476 27.01708 1.000 47.27931 615 GLU A C 1
ATOM 4057 O O . GLU A 1 616 ? 29.47995 81.96677 28.03109 1.000 45.92279 615 GLU A O 1
ATOM 4063 N N . GLY A 1 617 ? 27.73697 82.17074 26.62507 1.000 38.01806 616 GLY A N 1
ATOM 4064 C CA . GLY A 1 617 ? 26.85196 81.34975 27.41207 1.000 35.12890 616 GLY A CA 1
ATOM 4065 C C . GLY A 1 617 ? 26.20595 82.13777 28.53305 1.000 36.59398 616 GLY A C 1
ATOM 4066 O O . GLY A 1 617 ? 26.62094 83.24978 28.87103 1.000 34.94990 616 GLY A O 1
ATOM 4067 N N . PRO A 1 618 ? 25.16194 81.57877 29.12204 1.000 34.76560 617 PRO A N 1
ATOM 4068 C CA . PRO A 1 618 ? 24.45292 82.28979 30.19202 1.000 32.10820 617 PRO A CA 1
ATOM 4069 C C . PRO A 1 618 ? 25.31991 82.44181 31.43303 1.000 32.40644 617 PRO A C 1
ATOM 4070 O O . PRO A 1 618 ? 26.31591 81.74482 31.62405 1.000 34.73773 617 PRO A O 1
ATOM 4074 N N . ARG A 1 619 ? 24.92989 83.38482 32.28201 1.000 31.28324 618 ARG A N 1
ATOM 4075 C CA . ARG A 1 619 ? 25.51688 83.45784 33.61302 1.000 28.35560 618 ARG A CA 1
ATOM 4076 C C . ARG A 1 619 ? 25.12387 82.21686 34.39403 1.000 30.52632 618 ARG A C 1
ATOM 4077 O O . ARG A 1 619 ? 23.93487 81.96985 34.61302 1.000 34.17518 618 ARG A O 1
ATOM 4085 N N . GLN A 1 620 ? 26.12487 81.43287 34.79806 1.000 33.35991 619 GLN A N 1
ATOM 4086 C CA . GLN A 1 620 ? 25.86186 80.15487 35.46007 1.000 32.44378 619 GLN A CA 1
ATOM 4087 C C . GLN A 1 620 ? 24.99485 80.33189 36.70306 1.000 29.77356 619 GLN A C 1
ATOM 4088 O O . GLN A 1 620 ? 24.11385 79.50989 36.96706 1.000 30.63749 619 GLN A O 1
ATOM 4094 N N . THR A 1 621 ? 25.20083 81.41490 37.46304 1.000 27.24327 620 THR A N 1
ATOM 4095 C CA . THR A 1 621 ? 24.42282 81.58192 38.68703 1.000 26.45611 620 THR A CA 1
ATOM 4096 C C . THR A 1 621 ? 22.92882 81.63891 38.38901 1.000 25.86163 620 THR A C 1
ATOM 4097 O O . THR A 1 621 ? 22.10681 81.24992 39.23101 1.000 29.38399 620 THR A O 1
ATOM 4101 N N . LEU A 1 622 ? 22.56383 82.09789 37.19400 1.000 28.44996 621 LEU A N 1
ATOM 4102 C CA . LEU A 1 622 ? 21.15984 82.21588 36.81998 1.000 30.30554 621 LEU A CA 1
ATOM 4103 C C . LEU A 1 622 ? 20.57585 80.87787 36.38599 1.000 29.49741 621 LEU A C 1
ATOM 4104 O O . LEU A 1 622 ? 19.36385 80.67986 36.47898 1.000 33.04060 621 LEU A O 1
ATOM 4109 N N . ILE A 1 623 ? 21.41286 79.96886 35.88202 1.000 28.70291 622 ILE A N 1
ATOM 4110 C CA . ILE A 1 623 ? 20.96987 78.59586 35.64203 1.000 21.93256 622 ILE A CA 1
ATOM 4111 C C . ILE A 1 623 ? 20.62485 77.92688 36.97104 1.000 23.83667 622 ILE A C 1
ATOM 4112 O O . ILE A 1 623 ? 19.53985 77.36887 37.14703 1.000 28.36951 622 ILE A O 1
ATOM 4117 N N . ALA A 1 624 ? 21.55284 77.99590 37.93205 1.000 25.54367 623 ALA A N 1
ATOM 4118 C CA . ALA A 1 624 ? 21.28783 77.47392 39.27505 1.000 24.94157 623 ALA A CA 1
ATOM 4119 C C . ALA A 1 624 ? 20.07382 78.14492 39.90503 1.000 25.43136 623 ALA A C 1
ATOM 4120 O O . ALA A 1 624 ? 19.23881 77.47393 40.52103 1.000 28.18272 623 ALA A O 1
ATOM 4122 N N . ASP A 1 625 ? 19.94881 79.46592 39.72701 1.000 25.94396 624 ASP A N 1
ATOM 4123 C CA . ASP A 1 625 ? 18.81480 80.20292 40.28398 1.000 24.44576 624 ASP A CA 1
ATOM 4124 C C . ASP A 1 625 ? 17.49281 79.63391 39.77897 1.000 25.21347 624 ASP A C 1
ATOM 4125 O O . ASP A 1 625 ? 16.56180 79.38392 40.56196 1.000 25.81046 624 ASP A O 1
ATOM 4138 N N . LYS A 1 627 ? 17.02184 76.63988 38.27401 1.000 22.29570 626 LYS A N 1
ATOM 4139 C CA . LYS A 1 627 ? 16.86384 75.22689 38.58903 1.000 27.34423 626 LYS A CA 1
ATOM 4140 C C . LYS A 1 627 ? 16.41583 75.06791 40.03603 1.000 27.06745 626 LYS A C 1
ATOM 4141 O O . LYS A 1 627 ? 15.54883 74.24191 40.34403 1.000 23.46676 626 LYS A O 1
ATOM 4147 N N . GLY A 1 628 ? 16.95481 75.90192 40.92802 1.000 25.59222 627 GLY A N 1
ATOM 4148 C CA . GLY A 1 628 ? 16.46779 75.91494 42.29902 1.000 24.53729 627 GLY A CA 1
ATOM 4149 C C . GLY A 1 628 ? 15.00579 76.28794 42.37699 1.000 25.05477 627 GLY A C 1
ATOM 4150 O O . GLY A 1 628 ? 14.22278 75.64194 43.07399 1.000 24.99450 627 GLY A O 1
ATOM 4151 N N . ALA A 1 629 ? 14.61380 77.34292 41.66897 1.000 28.67973 628 ALA A N 1
ATOM 4152 C CA . ALA A 1 629 ? 13.21779 77.75792 41.72795 1.000 25.45280 628 ALA A CA 1
ATOM 4153 C C . ALA A 1 629 ? 12.30681 76.67991 41.14795 1.000 24.62943 628 ALA A C 1
ATOM 4154 O O . ALA A 1 629 ? 11.22480 76.42091 41.68194 1.000 25.01306 628 ALA A O 1
ATOM 4156 N N . ALA A 1 630 ? 12.72682 76.04189 40.04697 1.000 22.17952 629 ALA A N 1
ATOM 4157 C CA . ALA A 1 630 ? 11.90183 74.98488 39.47497 1.000 23.21790 629 ALA A CA 1
ATOM 4158 C C . ALA A 1 630 ? 11.78783 73.81789 40.44599 1.000 23.35371 629 ALA A C 1
ATOM 4159 O O . ALA A 1 630 ? 10.70383 73.24689 40.61298 1.000 25.81787 629 ALA A O 1
ATOM 4161 N N . SER A 1 631 ? 12.89082 73.46391 41.11401 1.000 23.37564 630 SER A N 1
ATOM 4162 C CA . SER A 1 631 ? 12.84681 72.37092 42.08102 1.000 25.47456 630 SER A CA 1
ATOM 4163 C C . SER A 1 631 ? 11.86280 72.67394 43.20201 1.000 24.08595 630 SER A C 1
ATOM 4164 O O . SER A 1 631 ? 11.11479 71.79394 43.63501 1.000 21.93027 630 SER A O 1
ATOM 4167 N N . VAL A 1 632 ? 11.83878 73.92094 43.67999 1.000 19.12768 631 VAL A N 1
ATOM 4168 C CA . VAL A 1 632 ? 10.88477 74.28996 44.72997 1.000 22.15005 631 VAL A CA 1
ATOM 4169 C C . VAL A 1 632 ? 9.46678 74.00494 44.26195 1.000 22.73823 631 VAL A C 1
ATOM 4170 O O . VAL A 1 632 ? 8.69477 73.30195 44.93396 1.000 22.76460 631 VAL A O 1
ATOM 4174 N N . ALA A 1 633 ? 9.11279 74.52392 43.08294 1.000 24.05649 632 ALA A N 1
ATOM 4175 C CA . ALA A 1 633 ? 7.75080 74.37591 42.58393 1.000 23.11520 632 ALA A CA 1
ATOM 4176 C C . ALA A 1 633 ? 7.37481 72.90991 42.38594 1.000 23.17784 632 ALA A C 1
ATOM 4177 O O . ALA A 1 633 ? 6.21180 72.54190 42.55194 1.000 26.38557 632 ALA A O 1
ATOM 4179 N N . HIS A 1 634 ? 8.33481 72.06990 41.99297 1.000 23.59391 633 HIS A N 1
ATOM 4180 C CA . HIS A 1 634 ? 8.03782 70.64990 41.82099 1.000 24.92315 633 HIS A CA 1
ATOM 4181 C C . HIS A 1 634 ? 7.82481 69.97792 43.17400 1.000 31.35352 633 HIS A C 1
ATOM 4182 O O . HIS A 1 634 ? 6.85881 69.22892 43.36300 1.000 26.46261 633 HIS A O 1
ATOM 4189 N N . LEU A 1 635 ? 8.71579 70.24294 44.12400 1.000 30.43518 634 LEU A N 1
ATOM 4190 C CA . LEU A 1 635 ? 8.65178 69.57596 45.41701 1.000 27.01557 634 LEU A CA 1
ATOM 4191 C C . LEU A 1 635 ? 7.51277 70.10697 46.27999 1.000 29.57596 634 LEU A C 1
ATOM 4192 O O . LEU A 1 635 ? 6.74976 69.31397 46.83899 1.000 26.68275 634 LEU A O 1
ATOM 4197 N N . TYR A 1 636 ? 7.34476 71.43097 46.36997 1.000 29.15468 635 TYR A N 1
ATOM 4198 C CA . TYR A 1 636 ? 6.34775 71.97298 47.28795 1.000 24.80173 635 TYR A CA 1
ATOM 4199 C C . TYR A 1 636 ? 4.99375 72.19396 46.63192 1.000 26.13948 635 TYR A C 1
ATOM 4200 O O . TYR A 1 636 ? 4.06574 72.64397 47.30791 1.000 28.56867 635 TYR A O 1
ATOM 4209 N N . GLY A 1 637 ? 4.85477 71.87294 45.34493 1.000 25.12305 636 GLY A N 1
ATOM 4210 C CA . GLY A 1 637 ? 3.55278 71.82693 44.71191 1.000 24.97393 636 GLY A CA 1
ATOM 4211 C C . GLY A 1 637 ? 3.01378 73.13891 44.18688 1.000 27.23072 636 GLY A C 1
ATOM 4212 O O . GLY A 1 637 ? 1.84479 73.19390 43.79387 1.000 27.09882 636 GLY A O 1
ATOM 4213 N N . GLN A 1 638 ? 3.82078 74.17692 44.11888 1.000 23.19173 637 GLN A N 1
ATOM 4214 C CA . GLN A 1 638 ? 3.38878 75.42791 43.53985 1.000 24.54018 637 GLN A CA 1
ATOM 4215 C C . GLN A 1 638 ? 3.12280 75.24888 42.05185 1.000 25.16354 637 GLN A C 1
ATOM 4216 O O . GLN A 1 638 ? 2.22780 75.82887 41.52483 1.000 22.72601 637 GLN A O 1
ATOM 4222 N N . ASN A 1 639 ? 3.95981 74.44888 41.41088 1.000 26.05079 638 ASN A N 1
ATOM 4223 C CA . ASN A 1 639 ? 3.90183 74.14485 39.98088 1.000 31.21914 638 ASN A CA 1
ATOM 4224 C C . ASN A 1 639 ? 4.34784 75.29384 39.07387 1.000 31.80030 638 ASN A C 1
ATOM 4225 O O . ASN A 1 639 ? 5.07385 75.09783 38.15988 1.000 24.42522 638 ASN A O 1
ATOM 4230 N N . LEU A 1 640 ? 3.88283 76.49084 39.35684 1.000 23.25293 639 LEU A N 1
ATOM 4231 C CA . LEU A 1 640 ? 4.28983 77.64683 38.60683 1.000 24.65794 639 LEU A CA 1
ATOM 4232 C C . LEU A 1 640 ? 5.73383 78.01684 38.93784 1.000 27.75847 639 LEU A C 1
ATOM 4233 O O . LEU A 1 640 ? 6.14381 77.96286 40.04885 1.000 29.14674 639 LEU A O 1
ATOM 4238 N N . VAL A 1 641 ? 6.49384 78.38583 37.94285 1.000 21.53192 640 VAL A N 1
ATOM 4239 C CA . VAL A 1 641 ? 7.88784 78.77984 38.09886 1.000 22.68787 640 VAL A CA 1
ATOM 4240 C C . VAL A 1 641 ? 8.07084 80.05383 37.29784 1.000 26.40292 640 VAL A C 1
ATOM 4241 O O . VAL A 1 641 ? 8.02186 80.02181 36.06084 1.000 25.97414 640 VAL A O 1
ATOM 4245 N N . ALA A 1 642 ? 8.30483 81.16084 37.98283 1.000 25.22196 641 ALA A N 1
ATOM 4246 C CA . ALA A 1 642 ? 8.45483 82.41983 37.27681 1.000 24.89938 641 ALA A CA 1
ATOM 4247 C C . ALA A 1 642 ? 9.92883 82.74183 37.09382 1.000 24.76746 641 ALA A C 1
ATOM 4248 O O . ALA A 1 642 ? 10.79783 82.25885 37.82584 1.000 26.30275 641 ALA A O 1
ATOM 4250 N N . ALA A 1 643 ? 10.20484 83.57182 36.09881 1.000 24.01751 642 ALA A N 1
ATOM 4251 C CA . ALA A 1 643 ? 11.53884 84.12282 35.96382 1.000 23.86262 642 ALA A CA 1
ATOM 4252 C C . ALA A 1 643 ? 11.47584 85.54181 35.42980 1.000 28.50601 642 ALA A C 1
ATOM 4253 O O . ALA A 1 643 ? 10.73585 85.84280 34.49179 1.000 26.67129 642 ALA A O 1
ATOM 4255 N N . GLU A 1 644 ? 12.24083 86.40383 36.07880 1.000 24.96356 643 GLU A N 1
ATOM 4256 C CA . GLU A 1 644 ? 12.61783 87.71082 35.56778 1.000 29.90418 643 GLU A CA 1
ATOM 4257 C C . GLU A 1 644 ? 13.42085 87.50680 34.28380 1.000 29.08722 643 GLU A C 1
ATOM 4258 O O . GLU A 1 644 ? 14.58985 87.11781 34.32782 1.000 32.99394 643 GLU A O 1
ATOM 4264 N N . SER A 1 645 ? 12.79686 87.74878 33.13378 1.000 25.61180 644 SER A N 1
ATOM 4265 C CA . SER A 1 645 ? 13.23588 87.16577 31.86480 1.000 22.37968 644 SER A CA 1
ATOM 4266 C C . SER A 1 645 ? 13.85289 88.21575 30.94979 1.000 30.38729 644 SER A C 1
ATOM 4267 O O . SER A 1 645 ? 13.20189 89.20175 30.59877 1.000 28.02116 644 SER A O 1
ATOM 4278 N N . THR A 1 647 ? 16.60288 90.20076 30.89379 1.000 28.47516 646 THR A N 1
ATOM 4279 C CA . THR A 1 647 ? 17.30287 91.42777 31.21978 1.000 26.18666 646 THR A CA 1
ATOM 4280 C C . THR A 1 647 ? 18.50088 91.57076 30.29680 1.000 28.83922 646 THR A C 1
ATOM 4281 O O . THR A 1 647 ? 19.19989 90.59276 30.00682 1.000 30.73012 646 THR A O 1
ATOM 4285 N N . ALA A 1 648 ? 18.71389 92.78776 29.80878 1.000 33.28628 647 ALA A N 1
ATOM 4286 C CA . ALA A 1 648 ? 19.78890 93.08175 28.88079 1.000 35.88086 647 ALA A CA 1
ATOM 4287 C C . ALA A 1 648 ? 20.49089 94.35276 29.31978 1.000 37.95321 647 ALA A C 1
ATOM 4288 O O . ALA A 1 648 ? 19.86487 95.28376 29.82876 1.000 38.60968 647 ALA A O 1
ATOM 4290 N N . SER A 1 649 ? 21.79489 94.38376 29.10480 1.000 45.12282 648 SER A N 1
ATOM 4291 C CA . SER A 1 649 ? 22.62588 95.50377 29.51179 1.000 45.25329 648 SER A CA 1
ATOM 4292 C C . SER A 1 649 ? 23.31889 96.10875 28.29679 1.000 43.08124 648 SER A C 1
ATOM 4293 O O . SER A 1 649 ? 23.96390 95.39174 27.53081 1.000 46.74237 648 SER A O 1
ATOM 4304 N N . ALA A 1 651 ? 22.39192 97.36870 25.37776 1.000 53.13729 650 ALA A N 1
ATOM 4305 C CA . ALA A 1 651 ? 21.98394 96.91068 24.04776 1.000 49.11792 650 ALA A CA 1
ATOM 4306 C C . ALA A 1 651 ? 20.68494 97.61367 23.67473 1.000 42.34029 650 ALA A C 1
ATOM 4307 O O . ALA A 1 651 ? 19.61995 96.99266 23.58973 1.000 45.06499 650 ALA A O 1
ATOM 4309 N N . PRO A 1 652 ? 20.74594 98.92267 23.43071 1.000 37.80455 651 PRO A N 1
ATOM 4310 C CA . PRO A 1 652 ? 19.52094 99.72966 23.26968 1.000 38.36178 651 PRO A CA 1
ATOM 4311 C C . PRO A 1 652 ? 18.64196 99.26164 22.11768 1.000 34.55007 651 PRO A C 1
ATOM 4312 O O . PRO A 1 652 ? 19.03897 99.30662 20.95268 1.000 30.84665 651 PRO A O 1
ATOM 4316 N N . TRP A 1 653 ? 17.41996 98.84364 22.45467 1.000 36.87677 652 TRP A N 1
ATOM 4317 C CA . TRP A 1 653 ? 16.40097 98.44762 21.47766 1.000 33.20064 652 TRP A CA 1
ATOM 4318 C C . TRP A 1 653 ? 16.94199 97.47160 20.43469 1.000 36.80777 652 TRP A C 1
ATOM 4319 O O . TRP A 1 653 ? 16.43600 97.38658 19.31368 1.000 39.97681 652 TRP A O 1
ATOM 4330 N N . ALA A 1 654 ? 17.93799 96.66961 20.81371 1.000 31.98319 653 ALA A N 1
ATOM 4331 C CA . ALA A 1 654 ? 18.60200 95.77460 19.87273 1.000 42.16618 653 ALA A CA 1
ATOM 4332 C C . ALA A 1 654 ? 18.01801 94.35760 19.87575 1.000 40.99750 653 ALA A C 1
ATOM 4333 O O . ALA A 1 654 ? 18.75401 93.37960 19.70277 1.000 46.07800 653 ALA A O 1
ATOM 4335 N N . PHE A 1 655 ? 16.70801 94.21460 20.03073 1.000 30.99099 654 PHE A N 1
ATOM 4336 C CA . PHE A 1 655 ? 16.11901 92.88359 20.07975 1.000 30.19194 654 PHE A CA 1
ATOM 4337 C C . PHE A 1 655 ? 14.78102 92.84658 19.36573 1.000 31.57841 654 PHE A C 1
ATOM 4338 O O . PHE A 1 655 ? 13.91301 93.69058 19.59071 1.000 29.39254 654 PHE A O 1
ATOM 4346 N N . ALA A 1 656 ? 14.63604 91.85656 18.51374 1.000 34.30245 655 ALA A N 1
ATOM 4347 C CA . ALA A 1 656 ? 13.37305 91.41755 17.96173 1.000 35.71908 655 ALA A CA 1
ATOM 4348 C C . ALA A 1 656 ? 13.18405 89.98356 18.43075 1.000 32.14309 655 ALA A C 1
ATOM 4349 O O . ALA A 1 656 ? 14.13304 89.37357 18.93378 1.000 27.40762 655 ALA A O 1
ATOM 4351 N N . PRO A 1 657 ? 11.98005 89.41555 18.31375 1.000 31.49670 656 PRO A N 1
ATOM 4352 C CA . PRO A 1 657 ? 11.77205 88.04856 18.82877 1.000 32.98825 656 PRO A CA 1
ATOM 4353 C C . PRO A 1 657 ? 12.77206 87.04555 18.28079 1.000 33.52511 656 PRO A C 1
ATOM 4354 O O . PRO A 1 657 ? 13.14505 86.09856 18.98581 1.000 32.59557 656 PRO A O 1
ATOM 4358 N N . LYS A 1 658 ? 13.27007 87.27253 17.08280 1.000 31.02076 657 LYS A N 1
ATOM 4359 C CA . LYS A 1 658 ? 14.24409 86.37853 16.49582 1.000 34.64930 657 LYS A CA 1
ATOM 4360 C C . LYS A 1 658 ? 15.48607 86.30755 17.37984 1.000 29.43999 657 LYS A C 1
ATOM 4361 O O . LYS A 1 658 ? 16.10508 85.30355 17.46086 1.000 31.36984 657 LYS A O 1
ATOM 4367 N N . ASP A 1 659 ? 15.82306 87.39056 18.03983 1.000 30.31116 658 ASP A N 1
ATOM 4368 C CA . ASP A 1 659 ? 16.97805 87.41458 18.92784 1.000 33.64643 658 ASP A CA 1
ATOM 4369 C C . ASP A 1 659 ? 16.67503 86.86860 20.30985 1.000 35.04228 658 ASP A C 1
ATOM 4370 O O . ASP A 1 659 ? 17.60703 86.56062 21.05986 1.000 36.23914 658 ASP A O 1
ATOM 4375 N N . LEU A 1 660 ? 15.40403 86.78760 20.68483 1.000 32.88021 659 LEU A N 1
ATOM 4376 C CA . LEU A 1 660 ? 15.06601 86.42662 22.04683 1.000 34.38428 659 LEU A CA 1
ATOM 4377 C C . LEU A 1 660 ? 14.71902 84.96162 22.21085 1.000 35.87186 659 LEU A C 1
ATOM 4378 O O . LEU A 1 660 ? 14.70800 84.47564 23.33886 1.000 32.70438 659 LEU A O 1
ATOM 4383 N N . LYS A 1 661 ? 14.43303 84.25260 21.12586 1.000 29.38905 660 LYS A N 1
ATOM 4384 C CA . LYS A 1 661 ? 13.85004 82.91860 21.24087 1.000 34.29583 660 LYS A CA 1
ATOM 4385 C C . LYS A 1 661 ? 14.74003 81.98762 22.05890 1.000 35.38662 660 LYS A C 1
ATOM 4386 O O . LYS A 1 661 ? 14.26202 81.28863 22.96190 1.000 31.78154 660 LYS A O 1
ATOM 4392 N N . ARG A 1 662 ? 16.04204 81.96462 21.75092 1.000 31.99000 661 ARG A N 1
ATOM 4393 C CA . ARG A 1 662 ? 16.97203 81.08963 22.45894 1.000 30.17800 661 ARG A CA 1
ATOM 4394 C C . ARG A 1 662 ? 17.01401 81.38066 23.95894 1.000 31.69973 661 ARG A C 1
ATOM 4395 O O . ARG A 1 662 ? 17.30900 80.47467 24.74896 1.000 31.96841 661 ARG A O 1
ATOM 4403 N N . PHE A 1 663 ? 16.73800 82.62966 24.38191 1.000 29.20379 662 PHE A N 1
ATOM 4404 C CA . PHE A 1 663 ? 16.75598 82.92369 25.82091 1.000 26.95545 662 PHE A CA 1
ATOM 4405 C C . PHE A 1 663 ? 15.54697 82.29069 26.51490 1.000 27.36721 662 PHE A C 1
ATOM 4406 O O . PHE A 1 663 ? 15.69996 81.55771 27.49492 1.000 32.37054 662 PHE A O 1
ATOM 4414 N N . ILE A 1 664 ? 14.33998 82.51268 25.97189 1.000 27.61945 663 ILE A N 1
ATOM 4415 C CA . ILE A 1 664 ? 13.11197 81.99668 26.57888 1.000 31.97073 663 ILE A CA 1
ATOM 4416 C C . ILE A 1 664 ? 13.06398 80.48168 26.49590 1.000 31.32214 663 ILE A C 1
ATOM 4417 O O . ILE A 1 664 ? 12.49097 79.82569 27.36790 1.000 28.21943 663 ILE A O 1
ATOM 4422 N N . ASP A 1 665 ? 13.62800 79.90467 25.42692 1.000 25.78015 664 ASP A N 1
ATOM 4423 C CA . ASP A 1 665 ? 13.71900 78.45167 25.32694 1.000 28.16119 664 ASP A CA 1
ATOM 4424 C C . ASP A 1 665 ? 14.63799 77.89769 26.40896 1.000 28.43090 664 ASP A C 1
ATOM 4425 O O . ASP A 1 665 ? 14.36799 76.83769 26.98097 1.000 25.73157 664 ASP A O 1
ATOM 4430 N N . LEU A 1 666 ? 15.70699 78.61870 26.73896 1.000 31.09731 665 LEU A N 1
ATOM 4431 C CA . LEU A 1 666 ? 16.57397 78.17672 27.82098 1.000 25.83198 665 LEU A CA 1
ATOM 4432 C C . LEU A 1 666 ? 15.84696 78.24073 29.16497 1.000 27.79104 665 LEU A C 1
ATOM 4433 O O . LEU A 1 666 ? 15.96995 77.32875 29.98599 1.000 24.96313 665 LEU A O 1
ATOM 4438 N N . GLU A 1 667 ? 15.05995 79.29673 29.39695 1.000 28.71737 666 GLU A N 1
ATOM 4439 C CA . GLU A 1 667 ? 14.24793 79.35175 30.60793 1.000 26.82704 666 GLU A CA 1
ATOM 4440 C C . GLU A 1 667 ? 13.25094 78.20175 30.64594 1.000 32.70629 666 GLU A C 1
ATOM 4441 O O . GLU A 1 667 ? 13.05493 77.55776 31.68895 1.000 29.39460 666 GLU A O 1
ATOM 4447 N N . PHE A 1 668 ? 12.59295 77.94773 29.51293 1.000 26.71297 667 PHE A N 1
ATOM 4448 C CA . PHE A 1 668 ? 11.60896 76.87572 29.44794 1.000 27.54816 667 PHE A CA 1
ATOM 4449 C C . PHE A 1 668 ? 12.23896 75.52273 29.78597 1.000 30.89096 667 PHE A C 1
ATOM 4450 O O . PHE A 1 668 ? 11.71795 74.78274 30.62397 1.000 32.47031 667 PHE A O 1
ATOM 4458 N N . VAL A 1 669 ? 13.37497 75.19072 29.15799 1.000 24.82564 668 VAL A N 1
ATOM 4459 C CA . VAL A 1 669 ? 13.94497 73.85673 29.33902 1.000 23.94512 668 VAL A CA 1
ATOM 4460 C C . VAL A 1 669 ? 14.59695 73.70675 30.71703 1.000 27.61243 668 VAL A C 1
ATOM 4461 O O . VAL A 1 669 ? 14.83595 72.58276 31.16605 1.000 27.46557 668 VAL A O 1
ATOM 4465 N N . THR A 1 670 ? 14.82594 74.81577 31.44401 1.000 25.14269 669 THR A N 1
ATOM 4466 C CA . THR A 1 670 ? 15.32192 74.72479 32.81002 1.000 21.76308 669 THR A CA 1
ATOM 4467 C C . THR A 1 670 ? 14.20391 74.57380 33.83301 1.000 30.15254 669 THR A C 1
ATOM 4468 O O . THR A 1 670 ? 14.48290 74.22682 34.98602 1.000 32.33756 669 THR A O 1
ATOM 4472 N N . GLY A 1 671 ? 12.94691 74.79979 33.44599 1.000 25.91871 670 GLY A N 1
ATOM 4473 C CA . GLY A 1 671 ? 11.81790 74.62280 34.35098 1.000 23.68158 670 GLY A CA 1
ATOM 4474 C C . GLY A 1 671 ? 10.93490 75.84480 34.50895 1.000 23.20525 670 GLY A C 1
ATOM 4475 O O . GLY A 1 671 ? 9.91189 75.76980 35.20193 1.000 20.74931 670 GLY A O 1
ATOM 4476 N N . VAL A 1 672 ? 11.27890 76.98279 33.91293 1.000 21.05404 671 VAL A N 1
ATOM 4477 C CA . VAL A 1 672 ? 10.39789 78.13979 33.95690 1.000 22.82182 671 VAL A CA 1
ATOM 4478 C C . VAL A 1 672 ? 9.15391 77.86677 33.12389 1.000 30.14236 671 VAL A C 1
ATOM 4479 O O . VAL A 1 672 ? 9.22892 77.30975 32.01690 1.000 28.34848 671 VAL A O 1
ATOM 4483 N N . ASN A 1 673 ? 7.98790 78.24177 33.66187 1.000 23.67259 672 ASN A N 1
ATOM 4484 C CA . ASN A 1 673 ? 6.76291 78.18675 32.87285 1.000 22.72502 672 ASN A CA 1
ATOM 4485 C C . ASN A 1 673 ? 5.88590 79.41675 33.07882 1.000 22.02636 672 ASN A C 1
ATOM 4486 O O . ASN A 1 673 ? 4.70490 79.38174 32.72781 1.000 26.83684 672 ASN A O 1
ATOM 4491 N N . ARG A 1 674 ? 6.40389 80.48077 33.68081 1.000 19.18790 673 ARG A N 1
ATOM 4492 C CA . ARG A 1 674 ? 5.72288 81.77876 33.69578 1.000 23.50875 673 ARG A CA 1
ATOM 4493 C C . ARG A 1 674 ? 6.77588 82.85976 33.54278 1.000 22.03841 673 ARG A C 1
ATOM 4494 O O . ARG A 1 674 ? 7.28186 83.40178 34.53678 1.000 23.56536 673 ARG A O 1
ATOM 4502 N N . PRO A 1 675 ? 7.17689 83.16675 32.31378 1.000 24.47988 674 PRO A N 1
ATOM 4503 C CA . PRO A 1 675 ? 8.13889 84.25175 32.12978 1.000 22.31318 674 PRO A CA 1
ATOM 4504 C C . PRO A 1 675 ? 7.53388 85.56975 32.59475 1.000 25.81410 674 PRO A C 1
ATOM 4505 O O . PRO A 1 675 ? 6.33888 85.82975 32.41973 1.000 26.92122 674 PRO A O 1
ATOM 4509 N N . VAL A 1 676 ? 8.35587 86.38077 33.24475 1.000 22.99490 675 VAL A N 1
ATOM 4510 C CA . VAL A 1 676 ? 7.99686 87.74077 33.60872 1.000 24.93070 675 VAL A CA 1
ATOM 4511 C C . VAL A 1 676 ? 9.02986 88.61976 32.91272 1.000 29.58689 675 VAL A C 1
ATOM 4512 O O . VAL A 1 676 ? 10.19186 88.68678 33.33873 1.000 26.99844 675 VAL A O 1
ATOM 4516 N N . ILE A 1 677 ? 8.64887 89.20275 31.80371 1.000 29.00660 676 ILE A N 1
ATOM 4517 C CA . ILE A 1 677 ? 9.59088 89.94074 31.01371 1.000 29.45283 676 ILE A CA 1
ATOM 4518 C C . ILE A 1 677 ? 10.09787 91.21675 31.60169 1.000 25.74910 676 ILE A C 1
ATOM 4519 O O . ILE A 1 677 ? 9.35886 92.05575 31.95067 1.000 23.78185 676 ILE A O 1
ATOM 4524 N N . HIS A 1 678 ? 11.39587 91.31075 31.67671 1.000 24.19675 677 HIS A N 1
ATOM 4525 C CA . HIS A 1 678 ? 12.07686 92.47476 32.13170 1.000 28.55271 677 HIS A CA 1
ATOM 4526 C C . HIS A 1 678 ? 12.49587 93.25475 30.90269 1.000 32.42146 677 HIS A C 1
ATOM 4527 O O . HIS A 1 678 ? 13.40288 92.82074 30.26371 1.000 30.99400 677 HIS A O 1
ATOM 4534 N N . THR A 1 679 ? 11.89887 94.39274 30.56867 1.000 28.67203 678 THR A N 1
ATOM 4535 C CA . THR A 1 679 ? 10.76286 95.01874 31.19764 1.000 29.43820 678 THR A CA 1
ATOM 4536 C C . THR A 1 679 ? 9.91087 95.76073 30.18662 1.000 29.48423 678 THR A C 1
ATOM 4537 O O . THR A 1 679 ? 10.22988 95.88371 29.05262 1.000 31.33969 678 THR A O 1
ATOM 4541 N N . SER A 1 680 ? 8.80986 96.26173 30.68060 1.000 25.92044 679 SER A N 1
ATOM 4542 C CA . SER A 1 680 ? 7.88987 97.03271 29.97057 1.000 26.69565 679 SER A CA 1
ATOM 4543 C C . SER A 1 680 ? 7.75085 98.32073 30.76055 1.000 30.22512 679 SER A C 1
ATOM 4544 O O . SER A 1 680 ? 6.86184 98.47273 31.53654 1.000 29.14214 679 SER A O 1
ATOM 4547 N N . VAL A 1 681 ? 8.66785 99.23973 30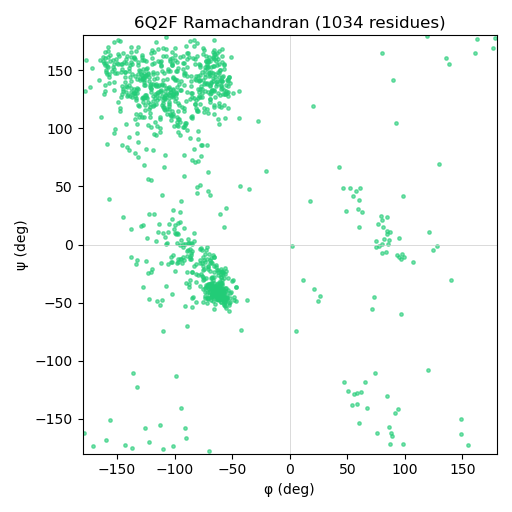.55355 1.000 26.94106 680 VAL A N 1
ATOM 4548 C CA . VAL A 1 681 ? 8.61283 100.53874 31.20153 1.000 29.01723 680 VAL A CA 1
ATOM 4549 C C . VAL A 1 681 ? 7.31084 101.24572 30.82750 1.000 32.86043 680 VAL A C 1
ATOM 4550 O O . VAL A 1 681 ? 6.83885 101.17070 29.68750 1.000 27.74875 680 VAL A O 1
ATOM 4554 N N . HIS A 1 682 ? 6.71682 101.92274 31.80248 1.000 32.86641 681 HIS A N 1
ATOM 4555 C CA . HIS A 1 682 ? 5.48382 102.66673 31.57346 1.000 29.82437 681 HIS A CA 1
ATOM 4556 C C . HIS A 1 682 ? 5.72083 103.83671 30.62844 1.000 32.36098 681 HIS A C 1
ATOM 4557 O O . HIS A 1 682 ? 6.67382 104.60672 30.80944 1.000 31.86498 681 HIS A O 1
ATOM 4564 N N . VAL A 1 683 ? 4.84284 103.97170 29.63443 1.000 26.88872 682 VAL A N 1
ATOM 4565 C CA . VAL A 1 683 ? 4.92785 105.02568 28.62641 1.000 22.95595 682 VAL A CA 1
ATOM 4566 C C . VAL A 1 683 ? 3.94284 106.13068 28.98838 1.000 30.93687 682 VAL A C 1
ATOM 4567 O O . VAL A 1 683 ? 2.72984 105.96967 28.79737 1.000 31.32532 682 VAL A O 1
ATOM 4571 N N . PRO A 1 684 ? 4.40483 107.24469 29.55437 1.000 36.09533 683 PRO A N 1
ATOM 4572 C CA . PRO A 1 684 ? 3.45782 108.27570 30.01834 1.000 32.12080 683 PRO A CA 1
ATOM 4573 C C . PRO A 1 684 ? 2.95083 109.19968 28.92632 1.000 35.45296 683 PRO A C 1
ATOM 4574 O O . PRO A 1 684 ? 1.86182 109.76267 29.09130 1.000 34.38418 683 PRO A O 1
ATOM 4578 N N . VAL A 1 685 ? 3.69684 109.38366 27.83833 1.000 33.46161 684 VAL A N 1
ATOM 4579 C CA . VAL A 1 685 ? 3.31585 110.27564 26.74731 1.000 32.43996 684 VAL A CA 1
ATOM 4580 C C . VAL A 1 685 ? 3.67187 109.58562 25.43632 1.000 37.95361 684 VAL A C 1
ATOM 4581 O O . VAL A 1 685 ? 4.62288 108.80263 25.36735 1.000 38.57307 684 VAL A O 1
ATOM 4585 N N . ASP A 1 686 ? 2.90388 109.87361 24.38831 1.000 39.71178 685 ASP A N 1
ATOM 4586 C CA . ASP A 1 686 ? 3.08290 1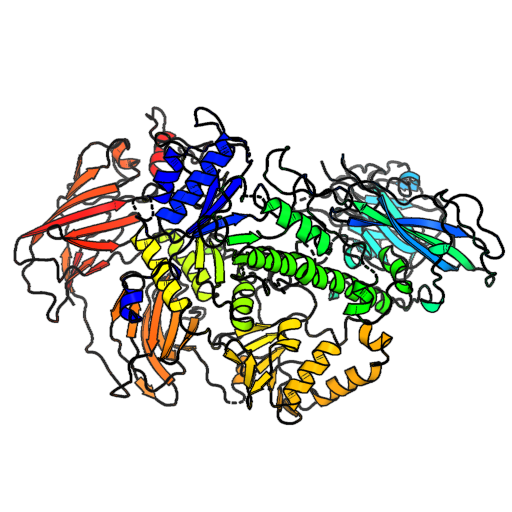09.14359 23.13632 1.000 42.56703 685 ASP A CA 1
ATOM 4587 C C . ASP A 1 686 ? 4.17291 109.72158 22.23333 1.000 38.72338 685 ASP A C 1
ATOM 4588 O O . ASP A 1 686 ? 4.74393 108.96557 21.43935 1.000 38.05810 685 ASP A O 1
ATOM 4593 N N . ASP A 1 687 ? 4.50991 111.01158 22.37131 1.000 35.38368 686 ASP A N 1
ATOM 4594 C CA . ASP A 1 687 ? 5.29892 111.70957 21.34931 1.000 38.81553 686 ASP A CA 1
ATOM 4595 C C . ASP A 1 687 ? 6.75092 111.24857 21.31634 1.000 40.49790 686 ASP A C 1
ATOM 4596 O O . ASP A 1 687 ? 7.36093 111.20056 20.24435 1.000 58.74250 686 ASP A O 1
ATOM 4601 N N . LYS A 1 688 ? 7.32990 110.91459 22.46535 1.000 37.10319 687 LYS A N 1
ATOM 4602 C CA . LYS A 1 688 ? 8.74791 110.57160 22.52337 1.000 41.26706 687 LYS A CA 1
ATOM 4603 C C . LYS A 1 688 ? 8.92192 109.08960 22.19940 1.000 42.90275 687 LYS A C 1
ATOM 4604 O O . LYS A 1 688 ? 8.53091 108.21961 22.98641 1.000 38.93103 687 LYS A O 1
ATOM 4610 N N . LYS A 1 689 ? 9.49093 108.80358 21.02841 1.000 36.72739 688 LYS A N 1
ATOM 4611 C CA . LYS A 1 689 ? 9.70794 107.41157 20.60744 1.000 41.96046 688 LYS A CA 1
ATOM 4612 C C . LYS A 1 689 ? 11.19695 107.17558 20.37546 1.000 38.81277 688 LYS A C 1
ATOM 4613 O O . LYS A 1 689 ? 11.86195 108.02957 19.80545 1.000 39.16047 688 LYS A O 1
ATOM 4619 N N . PRO A 1 690 ? 11.72495 106.02459 20.82448 1.000 31.17819 689 PRO A N 1
ATOM 4620 C CA . PRO A 1 690 ? 11.01094 104.99760 21.57849 1.000 27.98207 689 PRO A CA 1
ATOM 4621 C C . PRO A 1 690 ? 10.76592 105.39162 23.03148 1.000 34.12880 689 PRO A C 1
ATOM 4622 O O . PRO A 1 690 ? 9.99991 104.71762 23.70548 1.000 36.61780 689 PRO A O 1
ATOM 4626 N N . GLY A 1 691 ? 11.38891 106.47463 23.49547 1.000 29.03807 690 GLY A N 1
ATOM 4627 C CA . GLY A 1 691 ? 11.03089 107.01865 24.79646 1.000 31.48313 690 GLY A CA 1
ATOM 4628 C C . GLY A 1 691 ? 11.82488 106.51367 25.99148 1.000 29.10313 690 GLY A C 1
ATOM 4629 O O . GLY A 1 691 ? 13.02988 106.27267 25.89150 1.000 33.27075 690 GLY A O 1
ATOM 4630 N N . LEU A 1 692 ? 11.16686 106.38068 27.14347 1.000 28.89984 691 LEU A N 1
ATOM 4631 C CA . LEU A 1 692 ? 11.86285 106.03271 28.37649 1.000 29.73821 691 LEU A CA 1
ATOM 4632 C C . LEU A 1 692 ? 12.31885 104.57771 28.38451 1.000 33.12799 691 LEU A C 1
ATOM 4633 O O . LEU A 1 692 ? 11.72587 103.71269 27.73552 1.000 35.02168 691 LEU A O 1
ATOM 4638 N N . SER A 1 693 ? 13.37985 104.33072 29.14153 1.000 28.37588 692 SER A N 1
ATOM 4639 C CA . SER A 1 693 ? 13.94685 103.00473 29.31256 1.000 30.60459 692 SER A CA 1
ATOM 4640 C C . SER A 1 693 ? 14.37683 102.92275 30.76857 1.000 38.05305 692 SER A C 1
ATOM 4641 O O . SER A 1 693 ? 14.62682 103.95376 31.39355 1.000 34.70892 692 SER A O 1
ATOM 4644 N N . LEU A 1 694 ? 14.53783 101.72776 31.30159 1.000 32.26788 693 LEU A N 1
ATOM 4645 C CA . LEU A 1 694 ? 14.98181 101.56779 32.67160 1.000 32.16536 693 LEU A CA 1
ATOM 4646 C C . LEU A 1 694 ? 16.47981 101.66679 32.67361 1.000 30.97694 693 LEU A C 1
ATOM 4647 O O . LEU A 1 694 ? 17.15581 100.69879 32.65364 1.000 35.16564 693 LEU A O 1
ATOM 4652 N N . ALA A 1 695 ? 16.97581 102.87979 32.67060 1.000 34.81687 694 ALA A N 1
ATOM 4653 C CA . ALA A 1 695 ? 18.39080 103.14280 32.62662 1.000 38.71504 694 ALA A CA 1
ATOM 4654 C C . ALA A 1 695 ? 19.04582 102.47278 31.41664 1.000 34.18491 694 ALA A C 1
ATOM 4655 O O . ALA A 1 695 ? 18.58284 102.60676 30.34863 1.000 36.19656 694 ALA A O 1
ATOM 4657 N N . ILE A 1 696 ? 20.09882 101.72879 31.62166 1.000 35.45456 695 ILE A N 1
ATOM 4658 C CA . ILE A 1 696 ? 20.81084 101.08978 30.55068 1.000 44.32181 695 ILE A CA 1
ATOM 4659 C C . ILE A 1 696 ? 20.29585 99.70777 30.29469 1.000 42.32049 695 ILE A C 1
ATOM 4660 O O . ILE A 1 696 ? 20.94786 98.92076 29.67072 1.000 39.22265 695 ILE A O 1
ATOM 4665 N N . PHE A 1 697 ? 19.15084 99.36377 30.82768 1.000 34.74264 696 PHE A N 1
ATOM 4666 C CA . PHE A 1 697 ? 18.68685 98.01177 30.65770 1.000 29.80020 696 PHE A CA 1
ATOM 4667 C C . PHE A 1 697 ? 17.51986 97.80175 29.75769 1.000 33.03750 696 PHE A C 1
ATOM 4668 O O . PHE A 1 697 ? 16.65186 98.60575 29.66666 1.000 32.09226 696 PHE A O 1
ATOM 4676 N N . GLY A 1 698 ? 17.52488 96.65774 29.11671 1.000 27.05140 697 GLY A N 1
ATOM 4677 C CA . GLY A 1 698 ? 16.43689 96.22172 28.28870 1.000 28.21477 697 GLY A CA 1
ATOM 4678 C C . GLY A 1 698 ? 15.84888 95.07973 29.10171 1.000 36.35694 697 GLY A C 1
ATOM 4679 O O . GLY A 1 698 ? 16.31687 94.86875 30.16372 1.000 30.47390 697 GLY A O 1
ATOM 4680 N N . GLN A 1 699 ? 14.85789 94.34272 28.63071 1.000 33.70920 698 GLN A N 1
ATOM 4681 C CA . GLN A 1 699 ? 14.18991 94.53070 27.37270 1.000 29.86136 698 GLN A CA 1
ATOM 4682 C C . GLN A 1 699 ? 13.43990 95.82470 27.34867 1.000 38.09055 698 GLN A C 1
ATOM 4683 O O . GLN A 1 699 ? 13.17189 96.40371 28.35065 1.000 29.82085 698 GLN A O 1
ATOM 4689 N N . TYR A 1 700 ? 13.08592 96.23768 26.15865 1.000 32.08796 699 TYR A N 1
ATOM 4690 C CA . TYR A 1 700 ? 12.40692 97.50767 25.90863 1.000 29.40030 699 TYR A CA 1
ATOM 4691 C C . TYR A 1 700 ? 10.96892 97.25166 25.45361 1.000 30.94971 699 TYR A C 1
ATOM 4692 O O . TYR A 1 700 ? 10.45193 97.89764 24.53859 1.000 31.94961 699 TYR A O 1
ATOM 4701 N N . PHE A 1 701 ? 10.30692 96.30166 26.11362 1.000 29.19342 700 PHE A N 1
ATOM 4702 C CA . PHE A 1 701 ? 9.10793 95.64865 25.58061 1.000 30.26281 700 PHE A CA 1
ATOM 4703 C C . PHE A 1 701 ? 7.85392 96.38865 26.04658 1.000 29.04114 700 PHE A C 1
ATOM 4704 O O . PHE A 1 701 ? 7.14291 95.95466 26.94958 1.000 30.37746 700 PHE A O 1
ATOM 4712 N N . ASN A 1 702 ? 7.58092 97.53664 25.41456 1.000 30.49319 701 ASN A N 1
ATOM 4713 C CA . ASN A 1 702 ? 6.37092 98.30264 25.70653 1.000 32.24892 701 ASN A CA 1
ATOM 4714 C C . ASN A 1 702 ? 5.76493 98.78662 24.39052 1.000 30.15601 701 ASN A C 1
ATOM 4715 O O . ASN A 1 702 ? 6.22495 98.42960 23.30053 1.000 27.87752 701 ASN A O 1
ATOM 4720 N N . ARG A 1 703 ? 4.70393 99.59061 24.49049 1.000 29.54187 702 ARG A N 1
ATOM 4721 C CA . ARG A 1 703 ? 3.92494 99.95559 23.31148 1.000 27.70609 702 ARG A CA 1
ATOM 4722 C C . ARG A 1 703 ? 4.67395 100.86858 22.35647 1.000 31.24170 702 ARG A C 1
ATOM 4723 O O . ARG A 1 703 ? 4.21796 101.05656 21.21646 1.000 26.84303 702 ARG A O 1
ATOM 4731 N N . GLN A 1 704 ? 5.78894 101.44859 22.79048 1.000 28.28880 703 GLN A N 1
ATOM 4732 C CA . GLN A 1 704 ? 6.64795 102.23958 21.92348 1.000 29.60239 703 GLN A CA 1
ATOM 4733 C C . GLN A 1 704 ? 7.66496 101.39357 21.16050 1.000 33.20857 703 GLN A C 1
ATOM 4734 O O . GLN A 1 704 ? 8.31497 101.91356 20.25050 1.000 34.29401 703 GLN A O 1
ATOM 4740 N N . GLU A 1 705 ? 7.85196 100.11258 21.52153 1.000 30.79219 704 GLU A N 1
ATOM 4741 C CA . GLU A 1 705 ? 8.74098 99.26157 20.73355 1.000 33.33732 704 GLU A CA 1
ATOM 4742 C C . GLU A 1 705 ? 8.32800 99.30455 19.26354 1.000 35.17568 704 GLU A C 1
ATOM 4743 O O . GLU A 1 705 ? 7.14200 99.40454 18.94253 1.000 32.05667 704 GLU A O 1
ATOM 4749 N N . SER A 1 706 ? 9.31601 99.25854 18.36556 1.000 29.40081 705 SER A N 1
ATOM 4750 C CA . SER A 1 706 ? 9.01803 99.42451 16.94155 1.000 33.92380 705 SER A CA 1
ATOM 4751 C C . SER A 1 706 ? 8.09204 98.32150 16.43356 1.000 38.00051 705 SER A C 1
ATOM 4752 O O . SER A 1 706 ? 7.15405 98.58349 15.67154 1.000 36.35003 705 SER A O 1
ATOM 4755 N N . TRP A 1 707 ? 8.31304 97.08451 16.87458 1.000 30.70775 706 TRP A N 1
ATOM 4756 C CA . TRP A 1 707 ? 7.47605 95.96250 16.47559 1.000 31.02760 706 TRP A CA 1
ATOM 4757 C C . TRP A 1 707 ? 6.37003 95.67151 17.48858 1.000 34.89550 706 TRP A C 1
ATOM 4758 O O . TRP A 1 707 ? 5.80004 94.57051 17.47859 1.000 28.86665 706 TRP A O 1
ATOM 4769 N N . ALA A 1 708 ? 6.04602 96.64452 18.34556 1.000 32.80806 707 ALA A N 1
ATOM 4770 C CA . ALA A 1 708 ? 5.13601 96.38554 19.45755 1.000 23.90058 707 ALA A CA 1
ATOM 4771 C C . ALA A 1 708 ? 3.76101 95.94452 18.97454 1.000 29.63511 707 ALA A C 1
ATOM 4772 O O . ALA A 1 708 ? 3.13901 95.06153 19.57654 1.000 30.69147 707 ALA A O 1
ATOM 4774 N N . GLU A 1 709 ? 3.25202 96.54851 17.89952 1.000 32.74453 708 GLU A N 1
ATOM 4775 C CA . GLU A 1 709 ? 1.93603 96.12549 17.44351 1.000 30.52593 708 GLU A CA 1
ATOM 4776 C C . GLU A 1 709 ? 1.98405 94.81848 16.66353 1.000 31.34796 708 GLU A C 1
ATOM 4777 O O . GLU A 1 709 ? 0.94606 94.35847 16.18353 1.000 30.88251 708 GLU A O 1
ATOM 4791 N N . ALA A 1 711 ? 3.71304 92.08251 18.21360 1.000 31.02121 710 ALA A N 1
ATOM 4792 C CA . ALA A 1 711 ? 4.31403 91.17953 19.19362 1.000 23.67977 710 ALA A CA 1
ATOM 4793 C C . ALA A 1 711 ? 3.39903 90.04353 19.62263 1.000 28.13429 710 ALA A C 1
ATOM 4794 O O . ALA A 1 711 ? 3.85402 89.14255 20.33565 1.000 29.89253 710 ALA A O 1
ATOM 4796 N N . ARG A 1 712 ? 2.12903 90.06752 19.23961 1.000 31.70184 711 ARG A N 1
ATOM 4797 C CA . ARG A 1 712 ? 1.19603 89.03652 19.69261 1.000 26.46303 711 ARG A CA 1
ATOM 4798 C C . ARG A 1 712 ? 1.65004 87.62052 19.33964 1.000 26.81803 711 ARG A C 1
ATOM 4799 O O . ARG A 1 712 ? 1.57004 86.74953 20.22165 1.000 23.90160 711 ARG A O 1
ATOM 4807 N N . PRO A 1 713 ? 2.12806 87.31750 18.11565 1.000 29.55621 712 PRO A N 1
ATOM 4808 C CA . PRO A 1 713 ? 2.59407 85.94450 17.84668 1.000 30.00128 712 PRO A CA 1
ATOM 4809 C C . PRO A 1 713 ? 3.74106 85.52452 18.74370 1.000 28.02929 712 PRO A C 1
ATOM 4810 O O . PRO A 1 713 ? 3.77506 84.37553 19.18072 1.000 29.08574 712 PRO A O 1
ATOM 4814 N N . TRP A 1 714 ? 4.66805 86.43853 19.04570 1.000 26.08981 713 TRP A N 1
ATOM 4815 C CA . TRP A 1 714 ? 5.75304 86.15055 19.98772 1.000 26.56400 713 TRP A CA 1
ATOM 4816 C C . TRP A 1 714 ? 5.20202 85.83457 21.37571 1.000 29.15709 713 TRP A C 1
ATOM 4817 O O . TRP A 1 714 ? 5.57402 84.83258 21.98873 1.000 30.70131 713 TRP A O 1
ATOM 4828 N N . VAL A 1 715 ? 4.28301 86.65957 21.87969 1.000 23.92141 714 VAL A N 1
ATOM 4829 C CA . VAL A 1 715 ? 3.70600 86.39259 23.19469 1.000 24.07464 714 VAL A CA 1
ATOM 4830 C C . VAL A 1 715 ? 2.90700 85.09059 23.16670 1.000 24.30316 714 VAL A C 1
ATOM 4831 O O . VAL A 1 715 ? 2.91400 84.32260 24.13671 1.000 30.03248 714 VAL A O 1
ATOM 4835 N N . ASP A 1 716 ? 2.22502 84.80857 22.04369 1.000 28.39518 715 ASP A N 1
ATOM 4836 C CA . ASP A 1 716 ? 1.49703 83.54656 21.91870 1.000 29.77785 715 ASP A CA 1
ATOM 4837 C C . ASP A 1 716 ? 2.45103 82.36057 21.98973 1.000 33.80801 715 ASP A C 1
ATOM 4838 O O . ASP A 1 716 ? 2.12003 81.30857 22.54174 1.000 26.60255 715 ASP A O 1
ATOM 4843 N N . TYR A 1 717 ? 3.63304 82.50256 21.39975 1.000 29.80741 716 TYR A N 1
ATOM 4844 C CA . TYR A 1 717 ? 4.63404 81.44757 21.47978 1.000 28.26373 716 TYR A CA 1
ATOM 4845 C C . TYR A 1 717 ? 5.02102 81.18859 22.92378 1.000 27.22607 716 TYR A C 1
ATOM 4846 O O . TYR A 1 717 ? 5.12202 80.02760 23.35580 1.000 25.32303 716 TYR A O 1
ATOM 4855 N N . ILE A 1 718 ? 5.21501 82.26160 23.69177 1.000 27.39579 717 ILE A N 1
ATOM 4856 C CA . ILE A 1 718 ? 5.53899 82.11563 25.10678 1.000 26.22151 717 ILE A CA 1
ATOM 4857 C C . ILE A 1 718 ? 4.35598 81.54663 25.87477 1.000 27.30215 717 ILE A C 1
ATOM 4858 O O . ILE A 1 718 ? 4.52198 80.66465 26.72979 1.000 25.69939 717 ILE A O 1
ATOM 4863 N N . ALA A 1 719 ? 3.14399 82.02562 25.57775 1.000 20.96758 718 ALA A N 1
ATOM 4864 C CA . ALA A 1 719 ? 1.96198 81.53363 26.28074 1.000 20.36222 718 ALA A CA 1
ATOM 4865 C C . ALA A 1 719 ? 1.68499 80.06862 25.95876 1.000 26.38777 718 ALA A C 1
ATOM 4866 O O . ALA A 1 719 ? 1.25898 79.30964 26.83376 1.000 27.36056 718 ALA A O 1
ATOM 4868 N N . ARG A 1 720 ? 1.89001 79.65361 24.70377 1.000 29.96489 719 ARG A N 1
ATOM 4869 C CA . ARG A 1 720 ? 1.63202 78.25960 24.35679 1.000 27.38634 719 ARG A CA 1
ATOM 4870 C C . ARG A 1 720 ? 2.65801 77.34361 24.99381 1.000 29.01995 719 ARG A C 1
ATOM 4871 O O . ARG A 1 720 ? 2.32801 76.24762 25.45583 1.000 26.27149 719 ARG A O 1
ATOM 4879 N N . SER A 1 721 ? 3.91701 77.76162 24.99282 1.000 24.19487 720 SER A N 1
ATOM 4880 C CA . SER A 1 721 ? 4.95501 76.96163 25.61685 1.000 28.36366 720 SER A CA 1
ATOM 4881 C C . SER A 1 721 ? 4.70599 76.84666 27.11185 1.000 30.62600 720 SER A C 1
ATOM 4882 O O . SER A 1 721 ? 4.83198 75.76366 27.68987 1.000 26.63691 720 SER A O 1
ATOM 4885 N N . SER A 1 722 ? 4.34297 77.96766 27.74683 1.000 27.04211 721 SER A N 1
ATOM 4886 C CA . SER A 1 722 ? 4.07696 77.97468 29.17982 1.000 21.79669 721 SER A CA 1
ATOM 4887 C C . SER A 1 722 ? 2.91896 77.04869 29.51582 1.000 25.93979 721 SER A C 1
ATOM 4888 O O . SER A 1 722 ? 2.96395 76.32870 30.51483 1.000 28.67566 721 SER A O 1
ATOM 4891 N N . LEU A 1 723 ? 1.86697 77.05867 28.68281 1.000 25.71974 722 LEU A N 1
ATOM 4892 C CA . LEU A 1 723 ? 0.70097 76.21367 28.94081 1.000 23.87877 722 LEU A CA 1
ATOM 4893 C C . LEU A 1 723 ? 1.10597 74.75167 29.08083 1.000 28.41692 722 LEU A C 1
ATOM 4894 O O . LEU A 1 723 ? 0.79696 74.09869 30.09184 1.000 27.28568 722 LEU A O 1
ATOM 4899 N N . LEU A 1 724 ? 1.79999 74.21866 28.06685 1.000 25.61452 723 LEU A N 1
ATOM 4900 C CA . LEU A 1 724 ? 2.21299 72.81666 28.13288 1.000 28.67277 723 LEU A CA 1
ATOM 4901 C C . LEU A 1 724 ? 3.17198 72.58968 29.29389 1.000 27.73434 723 LEU A C 1
ATOM 4902 O O . LEU A 1 724 ? 3.09897 71.55969 29.97991 1.000 25.15184 723 LEU A O 1
ATOM 4907 N N . LEU A 1 725 ? 4.05997 73.56169 29.55389 1.000 21.62604 724 LEU A N 1
ATOM 4908 C CA . LEU A 1 725 ? 5.04296 73.43271 30.61991 1.000 22.29716 724 LEU A CA 1
ATOM 4909 C C . LEU A 1 725 ? 4.44894 73.67073 32.00689 1.000 26.32858 724 LEU A C 1
ATOM 4910 O O . LEU A 1 725 ? 5.14792 73.49875 33.01091 1.000 23.71404 724 LEU A O 1
ATOM 4915 N N . GLN A 1 726 ? 3.17093 74.01273 32.09787 1.000 23.23910 725 GLN A N 1
ATOM 4916 C CA . GLN A 1 726 ? 2.47092 73.98074 33.37986 1.000 19.39075 725 GLN A CA 1
ATOM 4917 C C . GLN A 1 726 ? 1.58492 72.75474 33.53887 1.000 24.47430 725 GLN A C 1
ATOM 4918 O O . GLN A 1 726 ? 1.04791 72.53076 34.62487 1.000 28.11544 725 GLN A O 1
ATOM 4924 N N . THR A 1 727 ? 1.40394 71.98273 32.48088 1.000 26.00678 726 THR A N 1
ATOM 4925 C CA . THR A 1 727 ? 0.41294 70.91672 32.45688 1.000 26.15657 726 THR A CA 1
ATOM 4926 C C . THR A 1 727 ? 0.89494 69.71674 33.26091 1.000 23.46680 726 THR A C 1
ATOM 4927 O O . THR A 1 727 ? 2.07694 69.38074 33.23793 1.000 26.44373 726 THR A O 1
ATOM 4931 N N . GLY A 1 728 ? -0.02807 69.07974 33.98191 1.000 22.08107 727 GLY A N 1
ATOM 4932 C CA . GLY A 1 728 ? 0.33792 67.93776 34.82893 1.000 23.01278 727 GLY A CA 1
ATOM 4933 C C . GLY A 1 728 ? 1.45691 68.28278 35.80194 1.000 27.93614 727 GLY A C 1
ATOM 4934 O O . GLY A 1 728 ? 1.50490 69.37279 36.38192 1.000 29.15982 727 GLY A O 1
ATOM 4935 N N . ARG A 1 729 ? 2.40091 67.35978 35.95497 1.000 27.64989 728 ARG A N 1
ATOM 4936 C CA . ARG A 1 729 ? 3.54490 67.57280 36.82798 1.000 28.21642 728 ARG A CA 1
ATOM 4937 C C . ARG A 1 729 ? 4.83891 67.36680 36.06600 1.000 24.30810 728 ARG A C 1
ATOM 4938 O O . ARG A 1 729 ? 4.90293 66.57478 35.12701 1.000 28.21265 728 ARG A O 1
ATOM 4946 N N . ASN A 1 730 ? 5.87290 68.07181 36.50900 1.000 22.04527 729 ASN A N 1
ATOM 4947 C CA . ASN A 1 730 ? 7.22591 67.71481 36.11702 1.000 26.09759 729 ASN A CA 1
ATOM 4948 C C . ASN A 1 730 ? 7.51791 66.25681 36.43705 1.000 31.24702 729 ASN A C 1
ATOM 4949 O O . ASN A 1 730 ? 7.12390 65.74683 37.48705 1.000 31.62185 729 ASN A O 1
ATOM 4954 N N . VAL A 1 731 ? 8.25193 65.59880 35.54107 1.000 24.49305 730 VAL A N 1
ATOM 4955 C CA . VAL A 1 731 ? 8.77793 64.26081 35.78010 1.000 22.75327 730 VAL A CA 1
ATOM 4956 C C . VAL A 1 731 ? 10.28793 64.35382 35.94912 1.000 28.51843 730 VAL A C 1
ATOM 4957 O O . VAL A 1 731 ? 10.99093 64.82081 35.04612 1.000 27.79878 730 VAL A O 1
ATOM 4961 N N . ALA A 1 732 ? 10.79591 63.85384 37.07613 1.000 28.05733 731 ALA A N 1
ATOM 4962 C CA . ALA A 1 732 ? 12.23291 63.76485 37.30515 1.000 23.94911 731 ALA A CA 1
ATOM 4963 C C . ALA A 1 732 ? 12.51691 62.47786 38.05617 1.000 33.86332 731 ALA A C 1
ATOM 4964 O O . ALA A 1 732 ? 11.71390 62.05987 38.88917 1.000 32.57522 731 ALA A O 1
ATOM 4966 N N . ASP A 1 733 ? 13.64991 61.84686 37.75220 1.000 28.62114 732 ASP A N 1
ATOM 4967 C CA . ASP A 1 733 ? 14.00291 60.58387 38.37822 1.000 25.25879 732 ASP A CA 1
ATOM 4968 C C . ASP A 1 733 ? 14.98789 60.73689 39.52023 1.000 27.06322 732 ASP A C 1
ATOM 4969 O O . ASP A 1 733 ? 15.03889 59.85591 40.38325 1.000 24.36398 732 ASP A O 1
ATOM 4974 N N . VAL A 1 734 ? 15.75689 61.82590 39.55523 1.000 24.81516 733 VAL A N 1
ATOM 4975 C CA . VAL A 1 734 ? 16.83188 61.99692 40.52524 1.000 29.09951 733 VAL A CA 1
ATOM 4976 C C . VAL A 1 734 ? 16.48486 63.17393 41.42622 1.000 36.17630 733 VAL A C 1
ATOM 4977 O O . VAL A 1 734 ? 16.12186 64.25092 40.93919 1.000 31.57912 733 VAL A O 1
ATOM 4981 N N . ALA A 1 735 ? 16.54684 62.95395 42.73922 1.000 32.66171 734 ALA A N 1
ATOM 4982 C CA . ALA A 1 735 ? 16.49683 64.04696 43.70320 1.000 27.39328 734 ALA A CA 1
ATOM 4983 C C . ALA A 1 735 ? 17.93982 64.33898 44.09022 1.000 28.57074 734 ALA A C 1
ATOM 4984 O O . ALA A 1 735 ? 18.58481 63.52999 44.76124 1.000 28.37929 734 ALA A O 1
ATOM 4986 N N . TYR A 1 736 ? 18.45682 65.47997 43.65021 1.000 26.04121 735 TYR A N 1
ATOM 4987 C CA . TYR A 1 736 ? 19.86682 65.79898 43.84922 1.000 24.15872 735 TYR A CA 1
ATOM 4988 C C . TYR A 1 736 ? 19.99180 66.56400 45.16121 1.000 26.80607 735 TYR A C 1
ATOM 4989 O O . TYR A 1 736 ? 19.70179 67.76500 45.22419 1.000 27.15580 735 TYR A O 1
ATOM 4998 N N . PHE A 1 737 ? 20.44178 65.88302 46.20722 1.000 28.48373 736 PHE A N 1
ATOM 4999 C CA . PHE A 1 737 ? 20.66177 66.52304 47.49722 1.000 27.33207 736 PHE A CA 1
ATOM 5000 C C . PHE A 1 737 ? 22.01276 67.21105 47.46422 1.000 31.89487 736 PHE A C 1
ATOM 5001 O O . PHE A 1 737 ? 23.03977 66.55205 47.25725 1.000 30.85027 736 PHE A O 1
ATOM 5009 N N . TYR A 1 738 ? 22.01775 68.52705 47.68820 1.000 27.69965 737 TYR A N 1
ATOM 5010 C CA . TYR A 1 738 ? 23.21675 69.33305 47.51821 1.000 30.47752 737 TYR A CA 1
ATOM 5011 C C . TYR A 1 738 ? 23.84173 69.75308 48.83621 1.000 26.98771 737 TYR A C 1
ATOM 5012 O O . TYR A 1 738 ? 24.75173 70.58808 48.84621 1.000 30.22283 737 TYR A O 1
ATOM 5021 N N . GLY A 1 739 ? 23.39672 69.18109 49.94021 1.000 25.58812 738 GLY A N 1
ATOM 5022 C CA . GLY A 1 739 ? 24.07671 69.40611 51.19922 1.000 27.90202 738 GLY A CA 1
ATOM 5023 C C . GLY A 1 739 ? 23.43069 70.46012 52.07119 1.000 26.06649 738 GLY A C 1
ATOM 5024 O O . GLY A 1 739 ? 22.30869 70.93112 51.85517 1.000 27.66904 738 GLY A O 1
ATOM 5025 N N . GLU A 1 740 ? 24.13867 70.79414 53.14720 1.000 30.52384 739 GLU A N 1
ATOM 5026 C CA . GLU A 1 740 ? 23.65966 71.78016 54.11317 1.000 41.17745 739 GLU A CA 1
ATOM 5027 C C . GLU A 1 740 ? 24.49265 73.05916 54.17817 1.000 45.31683 739 GLU A C 1
ATOM 5028 O O . GLU A 1 740 ? 24.31364 73.86817 55.08815 1.000 56.11785 739 GLU A O 1
ATOM 5034 N N . GLU A 1 741 ? 25.40666 73.24415 53.23117 1.000 39.07315 740 GLU A N 1
ATOM 5035 C CA . GLU A 1 741 ? 26.26066 74.42915 53.25217 1.000 21.06353 740 GLU A CA 1
ATOM 5036 C C . GLU A 1 741 ? 25.79966 75.55814 52.31814 1.000 30.05707 740 GLU A C 1
ATOM 5037 O O . GLU A 1 741 ? 24.75466 76.16714 52.54312 1.000 29.41779 740 GLU A O 1
ATOM 5043 N N . ALA A 1 742 ? 26.58368 75.83312 51.27815 1.000 20.96586 741 ALA A N 1
ATOM 5044 C CA . ALA A 1 742 ? 26.27368 76.89711 50.32913 1.000 32.13465 741 ALA A CA 1
ATOM 5045 C C . ALA A 1 742 ? 25.02970 76.63809 49.48512 1.000 37.60038 741 ALA A C 1
ATOM 5046 O O . ALA A 1 742 ? 24.75771 75.50508 49.08513 1.000 40.38882 741 ALA A O 1
ATOM 5048 N N . PRO A 1 743 ? 24.28270 77.70408 49.21509 1.000 34.28382 742 PRO A N 1
ATOM 5049 C CA . PRO A 1 743 ? 23.07271 77.62007 48.39908 1.000 25.55770 742 PRO A CA 1
ATOM 5050 C C . PRO A 1 743 ? 23.42573 77.22904 46.96509 1.000 26.38935 742 PRO A C 1
ATOM 5051 O O . PRO A 1 743 ? 24.58573 77.10804 46.58910 1.000 26.49920 742 PRO A O 1
ATOM 5055 N N . LEU A 1 744 ? 22.38574 77.04103 46.15608 1.000 22.49723 743 LEU A N 1
ATOM 5056 C CA . LEU A 1 744 ? 22.58876 76.58201 44.78409 1.000 21.46899 743 LEU A CA 1
ATOM 5057 C C . LEU A 1 744 ? 23.29876 77.64200 43.94208 1.000 27.18881 743 LEU A C 1
ATOM 5058 O O . LEU A 1 744 ? 24.21978 77.32299 43.17710 1.000 27.46296 743 LEU A O 1
ATOM 5063 N N . THR A 1 745 ? 22.90676 78.91600 44.08705 1.000 22.21761 744 THR A N 1
ATOM 5064 C CA . THR A 1 745 ? 23.62976 79.97299 43.38305 1.000 27.18587 744 THR A CA 1
ATOM 5065 C C . THR A 1 745 ? 25.03775 80.14200 43.92406 1.000 32.37134 744 THR A C 1
ATOM 5066 O O . THR A 1 745 ? 25.86176 80.78700 43.27506 1.000 33.79614 744 THR A O 1
ATOM 5070 N N . GLY A 1 746 ? 25.31874 79.59502 45.10407 1.000 28.29937 745 GLY A N 1
ATOM 5071 C CA . GLY A 1 746 ? 26.66273 79.58604 45.64209 1.000 26.45352 745 GLY A CA 1
ATOM 5072 C C . GLY A 1 746 ? 27.45075 78.40603 45.11712 1.000 28.58542 745 GLY A C 1
ATOM 5073 O O . GLY A 1 746 ? 28.53475 78.58303 44.55413 1.000 29.03045 745 GLY A O 1
ATOM 5074 N N . LEU A 1 747 ? 26.90375 77.19303 45.27513 1.000 27.42416 746 LEU A N 1
ATOM 5075 C CA . LEU A 1 747 ? 27.60876 76.00603 44.80016 1.000 29.96281 746 LEU A CA 1
ATOM 5076 C C . LEU A 1 747 ? 27.90978 76.11001 43.31316 1.000 28.80217 746 LEU A C 1
ATOM 5077 O O . LEU A 1 747 ? 28.99779 75.74100 42.86018 1.000 30.29968 746 LEU A O 1
ATOM 5082 N N . TYR A 1 748 ? 26.95579 76.62399 42.54414 1.000 29.17759 747 TYR A N 1
ATOM 5083 C CA . TYR A 1 748 ? 27.00181 76.57497 41.09414 1.000 29.57542 747 TYR A CA 1
ATOM 5084 C C . TYR A 1 748 ? 26.93581 77.97896 40.49312 1.000 27.22517 747 TYR A C 1
ATOM 5085 O O . TYR A 1 748 ? 26.49482 78.16094 39.35811 1.000 31.66763 747 TYR A O 1
ATOM 5094 N N . GLY A 1 749 ? 27.38679 78.97597 41.26411 1.000 30.72769 748 GLY A N 1
ATOM 5095 C CA . GLY A 1 749 ? 27.40979 80.35696 40.80409 1.000 32.35224 748 GLY A CA 1
ATOM 5096 C C . GLY A 1 749 ? 28.40581 80.60195 39.69610 1.000 32.63021 748 GLY A C 1
ATOM 5097 O O . GLY A 1 749 ? 28.17782 81.47194 38.85108 1.000 33.98185 748 GLY A O 1
ATOM 5098 N N . ASP A 1 750 ? 29.48681 79.82696 39.66412 1.000 32.01231 749 ASP A N 1
ATOM 5099 C CA . ASP A 1 750 ? 30.52282 79.95394 38.64814 1.000 39.41757 749 ASP A CA 1
ATOM 5100 C C . ASP A 1 750 ? 30.62684 78.71893 37.77316 1.000 44.44080 749 ASP A C 1
ATOM 5101 O O . ASP A 1 750 ? 30.65986 78.83491 36.54016 1.000 41.96946 749 ASP A O 1
ATOM 5106 N N . GLU A 1 751 ? 30.68084 77.53894 38.38018 1.000 35.40809 750 GLU A N 1
ATOM 5107 C CA . GLU A 1 751 ? 30.75785 76.29393 37.65020 1.000 38.59561 750 GLU A CA 1
ATOM 5108 C C . GLU A 1 751 ? 29.43085 75.56593 37.74619 1.000 37.35227 750 GLU A C 1
ATOM 5109 O O . GLU A 1 751 ? 28.91284 75.38694 38.85719 1.000 40.78133 750 GLU A O 1
ATOM 5115 N N . PRO A 1 752 ? 28.84487 75.14691 36.62819 1.000 33.69841 751 PRO A N 1
ATOM 5116 C CA . PRO A 1 752 ? 27.57487 74.42490 36.70118 1.000 36.20897 751 PRO A CA 1
ATOM 5117 C C . PRO A 1 752 ? 27.75187 73.07691 37.37921 1.000 35.95789 751 PRO A C 1
ATOM 5118 O O . PRO A 1 752 ? 28.85287 72.54092 37.48823 1.000 33.52162 751 PRO A O 1
ATOM 5122 N N . VAL A 1 753 ? 26.64187 72.53692 37.85820 1.000 31.43144 752 VAL A N 1
ATOM 5123 C CA . VAL A 1 753 ? 26.66586 71.22793 38.49622 1.000 32.10249 752 VAL A CA 1
ATOM 5124 C C . VAL A 1 753 ? 27.24088 70.22191 37.49225 1.000 37.27788 752 VAL A C 1
ATOM 5125 O O . VAL A 1 753 ? 26.74990 70.09189 36.36224 1.000 34.80495 752 VAL A O 1
ATOM 5129 N N . ALA A 1 754 ? 28.35188 69.57692 37.85227 1.000 30.09653 753 ALA A N 1
ATOM 5130 C CA . ALA A 1 754 ? 29.01489 68.65691 36.92729 1.000 34.62685 753 ALA A CA 1
ATOM 5131 C C . ALA A 1 754 ? 28.56990 67.22191 37.12931 1.000 33.97940 753 ALA A C 1
ATOM 5132 O O . ALA A 1 754 ? 29.03691 66.33690 36.41533 1.000 38.23245 753 ALA A O 1
ATOM 5134 N N . ASP A 1 755 ? 27.61289 67.02492 38.02130 1.000 40.16427 754 ASP A N 1
ATOM 5135 C CA . ASP A 1 755 ? 27.32188 65.79593 38.74732 1.000 46.42018 754 ASP A CA 1
ATOM 5136 C C . ASP A 1 755 ? 26.00289 65.16492 38.34131 1.000 42.93463 754 ASP A C 1
ATOM 5137 O O . ASP A 1 755 ? 25.74289 64.01193 38.70732 1.000 35.29352 754 ASP A O 1
ATOM 5142 N N . ALA A 1 756 ? 25.16090 65.91891 37.66529 1.000 35.32987 755 ALA A N 1
ATOM 5143 C CA . ALA A 1 756 ? 23.76090 65.68690 37.40227 1.000 31.62512 755 ALA A CA 1
ATOM 5144 C C . ALA A 1 756 ? 23.57492 64.74988 36.22028 1.000 34.50218 755 ALA A C 1
ATOM 5145 O O . ALA A 1 756 ? 24.43793 64.64687 35.35230 1.000 35.68276 755 ALA A O 1
ATOM 5147 N N . PRO A 1 757 ? 22.44592 64.05887 36.15328 1.000 34.01714 756 PRO A N 1
ATOM 5148 C CA . PRO A 1 757 ? 22.17494 63.21185 34.98829 1.000 32.19251 756 PRO A CA 1
ATOM 5149 C C . PRO A 1 757 ? 21.89896 64.05383 33.74327 1.000 34.81732 756 PRO A C 1
ATOM 5150 O O . PRO A 1 757 ? 21.60195 65.25183 33.80825 1.000 30.97117 756 PRO A O 1
ATOM 5154 N N . VAL A 1 758 ? 22.01597 63.41481 32.58428 1.000 34.89675 757 VAL A N 1
ATOM 5155 C CA . VAL A 1 758 ? 21.71499 64.04679 31.30427 1.000 38.97389 757 VAL A CA 1
ATOM 5156 C C . VAL A 1 758 ? 20.46500 63.44878 30.66526 1.000 32.65670 757 VAL A C 1
ATOM 5157 O O . VAL A 1 758 ? 19.57800 64.17377 30.21524 1.000 31.74891 757 VAL A O 1
ATOM 5161 N N . ARG A 1 759 ? 20.38100 62.12278 30.62528 1.000 30.18920 758 ARG A N 1
ATOM 5162 C CA . ARG A 1 759 ? 19.28202 61.40576 29.99228 1.000 34.11944 758 ARG A CA 1
ATOM 5163 C C . ARG A 1 759 ? 18.11300 61.18477 30.93827 1.000 34.73674 758 ARG A C 1
ATOM 5164 O O . ARG A 1 759 ? 17.10201 60.59676 30.53326 1.000 31.48537 758 ARG A O 1
ATOM 5172 N N . TYR A 1 760 ? 18.22899 61.67779 32.17026 1.000 27.42310 759 TYR A N 1
ATOM 5173 C CA . TYR A 1 760 ? 17.17997 61.66380 33.17125 1.000 31.95643 759 TYR A CA 1
ATOM 5174 C C . TYR A 1 760 ? 17.01496 63.07481 33.72622 1.000 30.46077 759 TYR A C 1
ATOM 5175 O O . TYR A 1 760 ? 17.99295 63.81382 33.85723 1.000 27.17517 759 TYR A O 1
ATOM 5184 N N . ALA A 1 761 ? 15.78695 63.44881 34.06720 1.000 29.10401 760 ALA A N 1
ATOM 5185 C CA . ALA A 1 761 ? 15.58294 64.75682 34.67018 1.000 28.68362 760 ALA A CA 1
ATOM 5186 C C . ALA A 1 761 ? 15.84092 64.69584 36.17418 1.000 34.31754 760 ALA A C 1
ATOM 5187 O O . ALA A 1 761 ? 15.82892 63.62685 36.79020 1.000 30.44936 760 ALA A O 1
ATOM 5189 N N . TYR A 1 762 ? 16.08491 65.86385 36.76317 1.000 28.19123 761 TYR A N 1
ATOM 5190 C CA . TYR A 1 762 ? 16.38589 65.92288 38.18217 1.000 27.34392 761 TYR A CA 1
ATOM 5191 C C . TYR A 1 762 ? 15.84688 67.20788 38.78914 1.000 29.08905 761 TYR A C 1
ATOM 5192 O O . TYR A 1 762 ? 15.62588 68.20987 38.09913 1.000 27.85222 761 TYR A O 1
ATOM 5201 N N . ASP A 1 763 ? 15.59986 67.12590 40.09614 1.000 28.78510 762 ASP A N 1
ATOM 5202 C CA . AS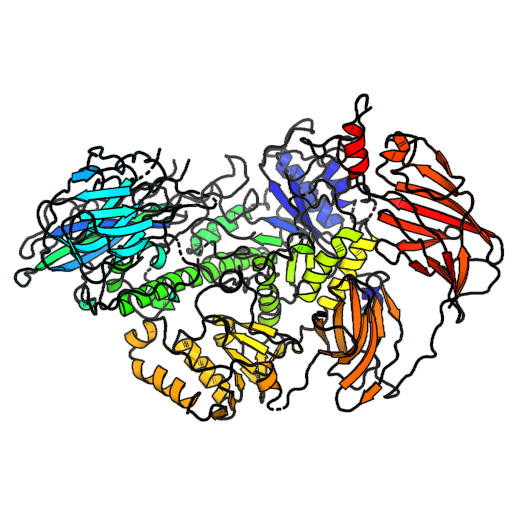P A 1 763 ? 15.30084 68.24992 40.96812 1.000 28.98124 762 ASP A CA 1
ATOM 5203 C C . ASP A 1 763 ? 16.38383 68.32494 42.03513 1.000 30.96176 762 ASP A C 1
ATOM 5204 O O . ASP A 1 763 ? 16.93083 67.29595 42.45616 1.000 26.67805 762 ASP A O 1
ATOM 5209 N N . TYR A 1 764 ? 16.68682 69.53395 42.48712 1.000 29.87246 763 TYR A N 1
ATOM 5210 C CA . TYR A 1 764 ? 17.45080 69.67097 43.71513 1.000 22.36239 763 TYR A CA 1
ATOM 5211 C C . TYR A 1 764 ? 16.52279 69.48198 44.90812 1.000 24.27431 763 TYR A C 1
ATOM 5212 O O . TYR A 1 764 ? 15.35179 69.87798 44.87110 1.000 23.82312 763 TYR A O 1
ATOM 5221 N N . ILE A 1 765 ? 17.04878 68.87300 45.97313 1.000 24.88496 764 ILE A N 1
ATOM 5222 C CA . ILE A 1 765 ? 16.36476 68.81302 47.26313 1.000 26.58003 764 ILE A CA 1
ATOM 5223 C C . ILE A 1 765 ? 17.32174 69.34504 48.31413 1.000 25.38884 764 ILE A C 1
ATOM 5224 O O . ILE A 1 765 ? 18.52274 69.04604 48.28015 1.000 21.30257 764 ILE A O 1
ATOM 5229 N N . ASN A 1 766 ? 16.80173 70.16305 49.22311 1.000 26.20601 765 ASN A N 1
ATOM 5230 C CA . ASN A 1 766 ? 17.56371 70.69307 50.33611 1.000 27.43594 765 ASN A CA 1
ATOM 5231 C C . ASN A 1 766 ? 17.22270 69.91109 51.60112 1.000 32.33089 765 ASN A C 1
ATOM 5232 O O . ASN A 1 766 ? 16.51470 68.89309 51.56713 1.000 29.41197 765 ASN A O 1
ATOM 5237 N N . PHE A 1 767 ? 17.74268 70.37211 52.74012 1.000 33.45836 766 PHE A N 1
ATOM 5238 C CA . PHE A 1 767 ? 17.52767 69.64113 53.98413 1.000 24.37366 766 PHE A CA 1
ATOM 5239 C C . PHE A 1 767 ? 16.04166 69.53113 54.30411 1.000 25.31469 766 PHE A C 1
ATOM 5240 O O . PHE A 1 767 ? 15.56166 68.44913 54.66012 1.000 27.66480 766 PHE A O 1
ATOM 5248 N N . ASN A 1 768 ? 15.28866 70.62512 54.15608 1.000 19.71214 767 ASN A N 1
ATOM 5249 C CA . ASN A 1 768 ? 13.86166 70.58812 54.48807 1.000 23.74451 767 ASN A CA 1
ATOM 5250 C C . ASN A 1 768 ? 13.11267 69.60710 53.59607 1.000 26.55934 767 ASN A C 1
ATOM 5251 O O . ASN A 1 768 ? 12.28667 68.82311 54.07307 1.000 31.28905 767 ASN A O 1
ATOM 5256 N N . ALA A 1 769 ? 13.35469 69.66808 52.28707 1.000 24.31380 768 ALA A N 1
ATOM 5257 C CA . ALA A 1 769 ? 12.70971 68.72107 51.38708 1.000 22.92164 768 ALA A CA 1
ATOM 5258 C C . ALA A 1 769 ? 13.09471 67.29008 51.74411 1.000 25.56008 768 ALA A C 1
ATOM 5259 O O . ALA A 1 769 ? 12.23371 66.41507 51.81811 1.000 26.91969 768 ALA A O 1
ATOM 5261 N N . LEU A 1 770 ? 14.38170 67.03908 51.98113 1.000 30.01644 769 LEU A N 1
ATOM 5262 C CA . LEU A 1 770 ? 14.81671 65.69709 52.36515 1.000 25.97053 769 LEU A CA 1
ATOM 5263 C C . LEU A 1 770 ? 14.06169 65.19611 53.59215 1.000 33.93991 769 LEU A C 1
ATOM 5264 O O . LEU A 1 770 ? 13.55870 64.06411 53.60916 1.000 30.60854 769 LEU A O 1
ATOM 5269 N N . THR A 1 771 ? 13.93667 66.04112 54.61414 1.000 27.45620 770 THR A N 1
ATOM 5270 C CA . THR A 1 771 ? 13.47966 65.58414 55.92214 1.000 29.86484 770 THR A CA 1
ATOM 5271 C C . THR A 1 771 ? 11.98366 65.75214 56.16412 1.000 30.68239 770 THR A C 1
ATOM 5272 O O . THR A 1 771 ? 11.47265 65.18515 57.13712 1.000 30.14316 770 THR A O 1
ATOM 5276 N N . GLU A 1 772 ? 11.26766 66.49812 55.32110 1.000 29.69194 771 GLU A N 1
ATOM 5277 C CA . GLU A 1 772 ? 9.85766 66.78112 55.56307 1.000 30.25911 771 GLU A CA 1
ATOM 5278 C C . GLU A 1 772 ? 8.92268 66.35110 54.44507 1.000 33.97247 771 GLU A C 1
ATOM 5279 O O . GLU A 1 772 ? 7.73567 66.14110 54.71106 1.000 40.37386 771 GLU A O 1
ATOM 5285 N N . LEU A 1 773 ? 9.40369 66.24108 53.20708 1.000 24.95393 772 LEU A N 1
ATOM 5286 C CA . LEU A 1 773 ? 8.53471 65.98006 52.06507 1.000 25.43446 772 LEU A CA 1
ATOM 5287 C C . LEU A 1 773 ? 8.57772 64.52905 51.59909 1.000 29.89444 772 LEU A C 1
ATOM 5288 O O . LEU A 1 773 ? 7.53673 63.95104 51.28009 1.000 36.25047 772 LEU A O 1
ATOM 5293 N N . LEU A 1 774 ? 9.77472 63.94606 51.54212 1.000 25.39176 773 LEU A N 1
ATOM 5294 C CA . LEU A 1 774 ? 9.97974 62.68305 50.86014 1.000 29.54435 773 LEU A CA 1
ATOM 5295 C C . LEU A 1 774 ? 9.52073 61.53106 51.73715 1.000 30.92992 773 LEU A C 1
ATOM 5296 O O . LEU A 1 774 ? 9.83972 61.47508 52.92616 1.000 28.00918 773 LEU A O 1
ATOM 5301 N N . ALA A 1 775 ? 8.76874 60.61505 51.13415 1.000 29.84216 774 ALA A N 1
ATOM 5302 C CA . ALA A 1 775 ? 8.30074 59.41506 51.79717 1.000 26.22680 774 ALA A CA 1
ATOM 5303 C C . ALA A 1 775 ? 8.52276 58.22804 50.87719 1.000 29.58071 774 ALA A C 1
ATOM 5304 O O . ALA A 1 775 ? 8.67177 58.38502 49.66319 1.000 31.04877 774 ALA A O 1
ATOM 5306 N N . ASN A 1 776 ? 8.54275 57.03205 51.47021 1.000 30.29173 775 ASN A N 1
ATOM 5307 C CA . ASN A 1 776 ? 8.71077 55.81604 50.68423 1.000 32.93607 775 ASN A CA 1
ATOM 5308 C C . ASN A 1 776 ? 7.43678 55.49202 49.91222 1.000 30.35581 775 ASN A C 1
ATOM 5309 O O . ASN A 1 776 ? 6.32777 55.61103 50.43320 1.000 30.11715 775 ASN A O 1
ATOM 5314 N N . ASP A 1 777 ? 7.59380 55.07100 48.66323 1.000 29.22433 776 ASP A N 1
ATOM 5315 C CA . ASP A 1 777 ? 6.50081 54.42699 47.92922 1.000 31.62494 776 ASP A CA 1
ATOM 5316 C C . ASP A 1 777 ? 7.16483 53.28698 47.16325 1.000 32.14294 776 ASP A C 1
ATOM 5317 O O . ASP A 1 777 ? 7.67184 53.47496 46.04425 1.000 33.54799 776 ASP A O 1
ATOM 5322 N N . GLY A 1 778 ? 7.17582 52.12199 47.78027 1.000 37.14430 777 GLY A N 1
ATOM 5323 C CA . GLY A 1 778 ? 7.87383 50.99498 47.20129 1.000 34.40333 777 GLY A CA 1
ATOM 5324 C C . GLY A 1 778 ? 9.35283 51.29699 47.16731 1.000 32.14808 777 GLY A C 1
ATOM 5325 O O . GLY A 1 778 ? 9.99682 51.49001 48.20231 1.000 32.62103 777 GLY A O 1
ATOM 5326 N N . GLU A 1 779 ? 9.91285 51.33397 45.96531 1.000 26.74082 778 GLU A N 1
ATOM 5327 C CA . GLU A 1 779 ? 11.32185 51.64898 45.80333 1.000 31.49422 778 GLU A CA 1
ATOM 5328 C C . GLU A 1 779 ? 11.54385 53.12897 45.51231 1.000 32.65153 778 GLU A C 1
ATOM 5329 O O . GLU A 1 779 ? 12.69485 53.55297 45.38732 1.000 34.13258 778 GLU A O 1
ATOM 5335 N N . ASP A 1 780 ? 10.46685 53.91397 45.43428 1.000 25.51630 779 ASP A N 1
ATOM 5336 C CA . ASP A 1 780 ? 10.49884 55.31696 45.04426 1.000 26.96484 779 ASP A CA 1
ATOM 5337 C C . ASP A 1 780 ? 10.43882 56.22798 46.26525 1.000 27.48510 779 ASP A C 1
ATOM 5338 O O . ASP A 1 780 ? 10.03081 55.82799 47.35525 1.000 32.56010 779 ASP A O 1
ATOM 5343 N N . LEU A 1 781 ? 10.80482 57.48598 46.04923 1.000 28.92749 780 LEU A N 1
ATOM 5344 C CA . LEU A 1 781 ? 10.57681 58.54599 47.02021 1.000 28.45090 780 LEU A CA 1
ATOM 5345 C C . LEU A 1 781 ? 9.57881 59.51998 46.42618 1.000 28.92983 780 LEU A C 1
ATOM 5346 O O . LEU A 1 781 ? 9.78082 60.02296 45.31018 1.000 28.42917 780 LEU A O 1
ATOM 5351 N N . VAL A 1 782 ? 8.50380 59.77598 47.15716 1.000 25.95291 781 VAL A N 1
ATOM 5352 C CA . VAL A 1 782 ? 7.46280 60.65397 46.65614 1.000 29.07153 781 VAL A CA 1
ATOM 5353 C C . VAL A 1 782 ? 7.24878 61.78699 47.64112 1.000 29.39930 781 VAL A C 1
ATOM 5354 O O . VAL A 1 782 ? 7.49477 61.65901 48.84612 1.000 28.76664 781 VAL A O 1
ATOM 5358 N N . ALA A 1 783 ? 6.80379 62.90898 47.09709 1.000 25.05887 782 ALA A N 1
ATOM 5359 C CA . ALA A 1 783 ? 6.41977 64.10999 47.80807 1.000 24.91979 782 ALA A CA 1
ATOM 5360 C C . ALA A 1 783 ? 4.91977 64.30298 47.65405 1.000 26.67465 782 ALA A C 1
ATOM 5361 O O . ALA A 1 783 ? 4.31779 63.77296 46.71705 1.000 29.08797 782 ALA A O 1
ATOM 5363 N N . PRO A 1 784 ? 4.26976 65.03599 48.56203 1.000 30.82624 783 PRO A N 1
ATOM 5364 C CA . PRO A 1 784 ? 2.81776 65.24998 48.41400 1.000 32.16739 783 PRO A CA 1
ATOM 5365 C C . PRO A 1 784 ? 2.42277 65.89896 47.09299 1.000 32.70347 783 PRO A C 1
ATOM 5366 O O . PRO A 1 784 ? 1.29078 65.71295 46.63798 1.000 35.89100 783 PRO A O 1
ATOM 5370 N N . SER A 1 785 ? 3.32678 66.62795 46.45099 1.000 31.24367 784 SER A N 1
ATOM 5371 C CA . SER A 1 785 ? 3.00979 67.23993 45.16698 1.000 31.24395 784 SER A CA 1
ATOM 5372 C C . SER A 1 785 ? 2.85281 66.20491 44.05599 1.000 34.20105 784 SER A C 1
ATOM 5373 O O . SER A 1 785 ? 2.33482 66.53089 42.98398 1.000 38.91917 784 SER A O 1
ATOM 5376 N N . GLY A 1 786 ? 3.31181 64.98092 44.27302 1.000 27.29481 785 GLY A N 1
ATOM 5377 C CA . GLY A 1 786 ? 3.37583 64.00290 43.20503 1.000 25.94878 785 GLY A CA 1
ATOM 5378 C C . GLY A 1 786 ? 4.74884 63.85590 42.59305 1.000 26.86579 785 GLY A C 1
ATOM 5379 O O . GLY A 1 786 ? 4.95985 62.93089 41.80007 1.000 30.23958 785 GLY A O 1
ATOM 5380 N N . ALA A 1 787 ? 5.68383 64.75091 42.91705 1.000 23.36010 786 ALA A N 1
ATOM 5381 C CA . ALA A 1 787 ? 7.06784 64.50691 42.56307 1.000 23.19624 786 ALA A CA 1
ATOM 5382 C C . ALA A 1 787 ? 7.45884 63.12092 43.05410 1.000 28.12836 786 ALA A C 1
ATOM 5383 O O . ALA A 1 787 ? 7.06483 62.69993 44.14710 1.000 24.16502 786 ALA A O 1
ATOM 5385 N N . ARG A 1 788 ? 8.20385 62.39591 42.22412 1.000 28.15032 787 ARG A N 1
ATOM 5386 C CA . ARG A 1 788 ? 8.45785 60.97991 42.45715 1.000 26.19553 787 ARG A CA 1
ATOM 5387 C C . ARG A 1 788 ? 9.82886 60.65191 41.89417 1.000 29.91788 787 ARG A C 1
ATOM 5388 O O . ARG A 1 788 ? 10.06788 60.83689 40.69917 1.000 29.87385 787 ARG A O 1
ATOM 5396 N N . TYR A 1 789 ? 10.71685 60.13492 42.73419 1.000 26.11178 788 TYR A N 1
ATOM 5397 C CA . TYR A 1 789 ? 12.09586 59.90692 42.34121 1.000 27.74441 788 TYR A CA 1
ATOM 5398 C C . TYR A 1 789 ? 12.49286 58.45193 42.56824 1.000 28.80282 788 TYR A C 1
ATOM 5399 O O . TYR A 1 789 ? 12.07585 57.81894 43.55124 1.000 29.90095 788 TYR A O 1
ATOM 5408 N N . LYS A 1 790 ? 13.35388 57.96192 41.66726 1.000 24.88039 789 LYS A N 1
ATOM 5409 C CA . LYS A 1 790 ? 13.96788 56.64892 41.81128 1.000 30.96909 789 LYS A CA 1
ATOM 5410 C C . LYS A 1 790 ? 15.07587 56.64594 42.85030 1.000 30.94277 789 LYS A C 1
ATOM 5411 O O . LYS A 1 790 ? 15.35286 55.59596 43.43832 1.000 25.84425 789 LYS A O 1
ATOM 5417 N N . THR A 1 791 ? 15.72386 57.78395 43.08829 1.000 27.35536 790 THR A N 1
ATOM 5418 C CA . THR A 1 791 ? 16.87985 57.78897 43.97330 1.000 28.59801 790 THR A CA 1
ATOM 5419 C C . THR A 1 791 ? 17.17784 59.20298 44.44829 1.000 31.68452 790 THR A C 1
ATOM 5420 O O . THR A 1 791 ? 16.77884 60.19197 43.82227 1.000 25.62935 790 THR A O 1
ATOM 5424 N N . ILE A 1 792 ? 17.88082 59.27500 45.57129 1.000 26.04565 791 ILE A N 1
ATOM 5425 C CA . ILE A 1 792 ? 18.52081 60.48701 46.05328 1.000 32.66352 791 ILE A CA 1
ATOM 5426 C C . ILE A 1 792 ? 19.97182 60.40401 45.63030 1.000 33.57095 791 ILE A C 1
ATOM 5427 O O . ILE A 1 792 ? 20.60182 59.35201 45.77233 1.000 37.93037 791 ILE A O 1
ATOM 5432 N N . TYR A 1 793 ? 20.50682 61.49600 45.11629 1.000 28.56313 792 TYR A N 1
ATOM 5433 C CA . TYR A 1 793 ? 21.92382 61.58000 44.79531 1.000 25.03976 792 TYR A CA 1
ATOM 5434 C C . TYR A 1 793 ? 22.60680 62.50902 45.79231 1.000 27.29610 792 TYR A C 1
ATOM 5435 O O . TYR A 1 793 ? 22.10980 63.60402 46.05528 1.000 29.30019 792 TYR A O 1
ATOM 5444 N N . LEU A 1 794 ? 23.73980 62.07204 46.34733 1.000 26.18302 793 LEU A N 1
ATOM 5445 C CA . LEU A 1 794 ? 24.46378 62.89405 47.32032 1.000 30.88387 793 LEU A CA 1
ATOM 5446 C C . LEU A 1 794 ? 25.48379 63.72505 46.56132 1.000 32.63602 793 LEU A C 1
ATOM 5447 O O . LEU A 1 794 ? 26.54780 63.23105 46.19035 1.000 31.58169 793 LEU A O 1
ATOM 5452 N N . GLY A 1 795 ? 25.15779 64.99404 46.33230 1.000 29.87169 794 GLY A N 1
ATOM 5453 C CA . GLY A 1 795 ? 26.05279 65.88203 45.61530 1.000 30.30259 794 GLY A CA 1
ATOM 5454 C C . GLY A 1 795 ? 26.33578 67.13905 46.40728 1.000 33.02052 794 GLY A C 1
ATOM 5455 O O . GLY A 1 795 ? 26.18776 67.14307 47.63628 1.000 25.93027 794 GLY A O 1
ATOM 5456 N N . GLY A 1 796 ? 26.74378 68.20304 45.71727 1.000 30.38058 795 GLY A N 1
ATOM 5457 C CA . GLY A 1 796 ? 26.94077 69.47805 46.38625 1.000 28.07743 795 GLY A CA 1
ATOM 5458 C C . GLY A 1 796 ? 27.95575 69.36707 47.50527 1.000 30.66486 795 GLY A C 1
ATOM 5459 O O . GLY A 1 796 ? 29.06176 68.85407 47.32029 1.000 35.70833 795 GLY A O 1
ATOM 5460 N N . SER A 1 797 ? 27.56774 69.83109 48.69326 1.000 27.66939 796 SER A N 1
ATOM 5461 C CA . SER A 1 797 ? 28.44572 69.81911 49.85327 1.000 27.90706 796 SER A CA 1
ATOM 5462 C C . SER A 1 797 ? 28.12071 68.68012 50.81528 1.000 31.24008 796 SER A C 1
ATOM 5463 O O . SER A 1 797 ? 28.46970 68.75714 51.99728 1.000 30.14000 796 SER A O 1
ATOM 5466 N N . SER A 1 798 ? 27.46272 67.63011 50.33429 1.000 35.56474 797 SER A N 1
ATOM 5467 C CA . SER A 1 798 ? 26.88672 66.64013 51.23530 1.000 38.73672 797 SER A CA 1
ATOM 5468 C C . SER A 1 798 ? 27.91771 65.69814 51.83433 1.000 33.42718 797 SER A C 1
ATOM 5469 O O . SER A 1 798 ? 27.55670 64.89015 52.69633 1.000 36.24809 797 SER A O 1
ATOM 5472 N N . SER A 1 799 ? 29.18572 65.78814 51.43034 1.000 31.08144 798 SER A N 1
ATOM 5473 C CA . SER A 1 799 ? 30.22971 65.10215 52.18436 1.000 38.38128 798 SER A CA 1
ATOM 5474 C C . SER A 1 799 ? 30.28169 65.56318 53.64136 1.000 40.10566 798 SER A C 1
ATOM 5475 O O . SER A 1 799 ? 30.79668 64.83319 54.49338 1.000 39.93397 798 SER A O 1
ATOM 5478 N N . HIS A 1 800 ? 29.77868 66.75518 53.95033 1.000 34.45259 799 HIS A N 1
ATOM 5479 C CA . HIS A 1 800 ? 29.51366 67.15020 55.32432 1.000 32.66939 799 HIS A CA 1
ATOM 5480 C C . HIS A 1 800 ? 28.01466 67.02220 55.53331 1.000 33.92814 799 HIS A C 1
ATOM 5481 O O . HIS A 1 800 ? 27.23066 67.72118 54.88528 1.000 31.64143 799 HIS A O 1
ATOM 5496 N N . THR A 1 802 ? 24.79062 66.37023 58.51327 1.000 28.13406 801 THR A N 1
ATOM 5497 C CA . THR A 1 802 ? 24.38960 66.43825 59.89827 1.000 36.68266 801 THR A CA 1
ATOM 5498 C C . THR A 1 802 ? 23.70760 65.12525 60.31428 1.000 38.14025 801 THR A C 1
ATOM 5499 O O . THR A 1 802 ? 23.22562 64.34324 59.47929 1.000 30.59597 801 THR A O 1
ATOM 5503 N N . LEU A 1 803 ? 23.71359 64.85627 61.62028 1.000 34.82497 802 LEU A N 1
ATOM 5504 C CA . LEU A 1 803 ? 23.05959 63.64528 62.09829 1.000 37.85140 802 LEU A CA 1
ATOM 5505 C C . LEU A 1 803 ? 21.58559 63.65327 61.72327 1.000 34.43130 802 LEU A C 1
ATOM 5506 O O . LEU A 1 803 ? 21.04260 62.63426 61.29128 1.000 33.23817 802 LEU A O 1
ATOM 5511 N N . ALA A 1 804 ? 20.93359 64.80927 61.85625 1.000 27.04397 803 ALA A N 1
ATOM 5512 C CA . ALA A 1 804 ? 19.52259 64.93325 61.50623 1.000 31.52976 803 ALA A CA 1
ATOM 5513 C C . ALA A 1 804 ? 19.27361 64.55523 60.04923 1.000 34.87641 803 ALA A C 1
ATOM 5514 O O . ALA A 1 804 ? 18.30262 63.86022 59.73423 1.000 35.92880 803 ALA A O 1
ATOM 5516 N N . ALA A 1 805 ? 20.12662 65.02422 59.13623 1.000 27.17216 804 ALA A N 1
ATOM 5517 C CA . ALA A 1 805 ? 19.96364 64.63520 57.74124 1.000 25.70758 804 ALA A CA 1
ATOM 5518 C C . ALA A 1 805 ? 20.24965 63.15620 57.57726 1.000 27.55958 804 ALA A C 1
ATOM 5519 O O . ALA A 1 805 ? 19.52166 62.44918 56.87727 1.000 30.70302 804 ALA A O 1
ATOM 5521 N N . LEU A 1 806 ? 21.31964 62.67221 58.21129 1.000 27.15482 805 LEU A N 1
ATOM 5522 C CA . LEU A 1 806 ? 21.70965 61.27521 58.03431 1.000 27.43697 805 LEU A CA 1
ATOM 5523 C C . LEU A 1 806 ? 20.63465 60.33921 58.56931 1.000 29.52690 805 LEU A C 1
ATOM 5524 O O . LEU A 1 806 ? 20.34466 59.29420 57.96433 1.000 31.95897 805 LEU A O 1
ATOM 5529 N N . ARG A 1 807 ? 20.01963 60.71523 59.69530 1.000 28.23901 806 ARG A N 1
ATOM 5530 C CA . ARG A 1 807 ? 18.91763 59.94423 60.25630 1.000 35.90342 806 ARG A CA 1
ATOM 5531 C C . ARG A 1 807 ? 17.79464 59.77921 59.24529 1.000 33.00240 806 ARG A C 1
ATOM 5532 O O . ARG A 1 807 ? 17.28265 58.67421 59.03330 1.000 34.88214 806 ARG A O 1
ATOM 5540 N N . LYS A 1 808 ? 17.37464 60.88720 58.63626 1.000 33.59172 807 LYS A N 1
ATOM 5541 C CA . LYS A 1 808 ? 16.27666 60.81718 57.68525 1.000 35.71048 807 LYS A CA 1
ATOM 5542 C C . LYS A 1 808 ? 16.67168 60.00716 56.46427 1.000 32.62020 807 LYS A C 1
ATOM 5543 O O . LYS A 1 808 ? 15.88069 59.21015 55.94827 1.000 34.42026 807 LYS A O 1
ATOM 5549 N N . LEU A 1 809 ? 17.90168 60.18616 55.99928 1.000 30.68855 808 LEU A N 1
ATOM 5550 C CA . LEU A 1 809 ? 18.36570 59.45015 54.83230 1.000 30.97106 808 LEU A CA 1
ATOM 5551 C C . LEU A 1 809 ? 18.40770 57.95615 55.12232 1.000 35.17026 808 LEU A C 1
ATOM 5552 O O . LEU A 1 809 ? 17.91372 57.14514 54.32933 1.000 32.36279 808 LEU A O 1
ATOM 5557 N N . ALA A 1 810 ? 18.97069 57.57917 56.27434 1.000 32.59330 809 ALA A N 1
ATOM 5558 C CA . ALA A 1 810 ? 18.97569 56.17718 56.67636 1.000 29.99537 809 ALA A CA 1
ATOM 5559 C C . ALA A 1 810 ? 17.56269 55.63317 56.79535 1.000 33.33978 809 ALA A C 1
ATOM 5560 O O . ALA A 1 810 ? 17.29770 54.49317 56.40036 1.000 32.59821 809 ALA A O 1
ATOM 5562 N N . ALA A 1 811 ? 16.63968 56.42418 57.34732 1.000 29.51682 810 ALA A N 1
ATOM 5563 C CA . ALA A 1 811 ? 15.28468 55.91817 57.53131 1.000 31.18052 810 ALA A CA 1
ATOM 5564 C C . ALA A 1 811 ? 14.60170 55.69315 56.18331 1.000 36.06846 810 ALA A C 1
ATOM 5565 O O . ALA A 1 811 ? 13.86870 54.71115 56.00331 1.000 35.71482 810 ALA A O 1
ATOM 5567 N N . LEU A 1 812 ? 14.84071 56.58114 55.21530 1.000 30.87610 811 LEU A N 1
ATOM 5568 C CA . LEU A 1 812 ? 14.24972 56.38311 53.89729 1.000 30.86070 811 LEU A CA 1
ATOM 5569 C C . LEU A 1 812 ? 14.84874 55.16111 53.21232 1.000 31.80529 811 LEU A C 1
ATOM 5570 O O . LEU A 1 812 ? 14.11775 54.35109 52.63432 1.000 33.94345 811 LEU A O 1
ATOM 5575 N N . VAL A 1 813 ? 16.17774 55.02111 53.26534 1.000 28.44255 812 VAL A N 1
ATOM 5576 C CA . VAL A 1 813 ? 16.84575 53.81911 52.76437 1.000 32.69935 812 VAL A CA 1
ATOM 5577 C C . VAL A 1 813 ? 16.23475 52.57111 53.39138 1.000 34.84447 812 VAL A C 1
ATOM 5578 O O . VAL A 1 813 ? 15.73776 51.68310 52.68839 1.000 37.96950 812 VAL A O 1
ATOM 5582 N N . VAL A 1 814 ? 16.24273 52.49414 54.73138 1.000 31.59939 813 VAL A N 1
ATOM 5583 C CA . VAL A 1 814 ? 15.70873 51.30714 55.40939 1.000 32.35329 813 VAL A CA 1
ATOM 5584 C C . VAL A 1 814 ? 14.23873 51.09013 55.04337 1.000 36.81128 813 VAL A C 1
ATOM 5585 O O . VAL A 1 814 ? 13.76074 49.95113 54.97039 1.000 33.35494 813 VAL A O 1
ATOM 5589 N N . GLY A 1 815 ? 13.50873 52.17812 54.76435 1.000 28.50096 814 GLY A N 1
ATOM 5590 C CA . GLY A 1 815 ? 12.12074 52.07311 54.34433 1.000 30.21095 814 GLY A CA 1
ATOM 5591 C C . GLY A 1 815 ? 11.92576 51.68109 52.88434 1.000 37.51513 814 GLY A C 1
ATOM 5592 O O . GLY A 1 815 ? 10.77676 51.52908 52.45632 1.000 35.66969 814 GLY A O 1
ATOM 5593 N N . GLY A 1 816 ? 13.00677 51.55308 52.11635 1.000 27.62633 815 GLY A N 1
ATOM 5594 C CA . GLY A 1 816 ? 12.93579 51.00506 50.76536 1.000 30.14741 815 GLY A CA 1
ATOM 5595 C C . GLY A 1 816 ? 13.56580 51.84004 49.66035 1.000 36.63532 815 GLY A C 1
ATOM 5596 O O . GLY A 1 816 ? 13.55982 51.42503 48.49936 1.000 34.42247 815 GLY A O 1
ATOM 5597 N N . ALA A 1 817 ? 14.10979 53.01205 49.98934 1.000 30.47361 816 ALA A N 1
ATOM 5598 C CA . ALA A 1 817 ? 14.61180 53.91904 48.96734 1.000 29.88143 816 ALA A CA 1
ATOM 5599 C C . ALA A 1 817 ? 16.06181 53.61304 48.60436 1.000 29.11623 816 ALA A C 1
ATOM 5600 O O . ALA A 1 817 ? 16.80480 52.97905 49.35438 1.000 34.53453 816 ALA A O 1
ATOM 5602 N N . THR A 1 818 ? 16.46382 54.11702 47.44736 1.000 30.11477 817 THR A N 1
ATOM 5603 C CA . THR A 1 818 ? 17.82883 54.00702 46.95238 1.000 33.54195 817 THR A CA 1
ATOM 5604 C C . THR A 1 818 ? 18.54582 55.34203 47.08936 1.000 35.46348 817 THR A C 1
ATOM 5605 O O . THR A 1 818 ? 17.98482 56.39302 46.75334 1.000 34.07161 817 THR A O 1
ATOM 5609 N N . VAL A 1 819 ? 19.77981 55.29604 47.58138 1.000 36.47677 818 VAL A N 1
ATOM 5610 C CA . VAL A 1 819 ? 20.65181 56.46104 47.66737 1.000 35.64123 818 VAL A CA 1
ATOM 5611 C C . VAL A 1 819 ? 21.89782 56.17504 46.84840 1.000 35.80726 818 VAL A C 1
ATOM 5612 O O . VAL A 1 819 ? 22.49582 55.10004 46.96742 1.000 36.88707 818 VAL A O 1
ATOM 5616 N N . VAL A 1 820 ? 22.26782 57.12702 45.99639 1.000 30.36165 819 VAL A N 1
ATOM 5617 C CA . VAL A 1 820 ? 23.49984 57.06802 45.22040 1.000 34.84675 819 VAL A CA 1
ATOM 5618 C C . VAL A 1 820 ? 24.43482 58.13303 45.76640 1.000 33.82914 819 VAL A C 1
ATOM 5619 O O . VAL A 1 820 ? 24.11782 59.33103 45.71738 1.000 32.35740 819 VAL A O 1
ATOM 5623 N N . GLY A 1 821 ? 25.57982 57.70704 46.26842 1.000 30.13665 820 GLY A N 1
ATOM 5624 C CA . GLY A 1 821 ? 26.55481 58.64605 46.77742 1.000 30.23299 820 GLY A CA 1
ATOM 5625 C C . GLY A 1 821 ? 27.53080 57.96907 47.70244 1.000 32.58261 820 GLY A C 1
ATOM 5626 O O . GLY A 1 821 ? 27.30680 56.86608 48.19846 1.000 35.69973 820 GLY A O 1
ATOM 5627 N N . LYS A 1 822 ? 28.62879 58.66508 47.95644 1.000 41.94591 821 LYS A N 1
ATOM 5628 C CA . LYS A 1 822 ? 29.64478 58.16210 48.85847 1.000 42.55157 821 LYS A CA 1
ATOM 5629 C C . LYS A 1 822 ? 29.39576 58.67312 50.27145 1.000 38.31276 821 LYS A C 1
ATOM 5630 O O . LYS A 1 822 ? 28.72476 59.69412 50.49143 1.000 35.89264 821 LYS A O 1
ATOM 5636 N N . ALA A 1 823 ? 29.92075 57.92214 51.23447 1.000 36.79318 822 ALA A N 1
ATOM 5637 C CA . ALA A 1 823 ? 29.66673 58.21116 52.63446 1.000 36.76125 822 ALA A CA 1
ATOM 5638 C C . ALA A 1 823 ? 30.14972 59.61617 52.99145 1.000 35.51806 822 ALA A C 1
ATOM 5639 O O . ALA A 1 823 ? 31.25173 60.01317 52.59546 1.000 42.01675 822 ALA A O 1
ATOM 5641 N N . PRO A 1 824 ? 29.36871 60.38518 53.74743 1.000 37.54378 823 PRO A N 1
ATOM 5642 C CA . PRO A 1 824 ? 29.87370 61.66319 54.25341 1.000 32.94742 823 PRO A CA 1
ATOM 5643 C C . PRO A 1 824 ? 31.04369 61.43520 55.19643 1.000 34.06634 823 PRO A C 1
ATOM 5644 O O . PRO A 1 824 ? 31.20568 60.35421 55.76645 1.000 36.73974 823 PRO A O 1
ATOM 5648 N N . ILE A 1 825 ? 31.86568 62.47021 55.35443 1.000 36.97287 824 ILE A N 1
ATOM 5649 C CA . ILE A 1 825 ? 33.09167 62.34023 56.12845 1.000 34.04156 824 ILE A CA 1
ATOM 5650 C C . ILE A 1 825 ? 32.99565 63.01025 57.49443 1.000 38.62524 824 ILE A C 1
ATOM 5651 O O . ILE A 1 825 ? 33.82364 62.71527 58.36645 1.000 42.48157 824 ILE A O 1
ATOM 5656 N N . ALA A 1 826 ? 32.02364 63.89225 57.71141 1.000 35.58812 825 ALA A N 1
ATOM 5657 C CA . ALA A 1 826 ? 31.93062 64.57727 58.99739 1.000 33.74975 825 ALA A CA 1
ATOM 5658 C C . ALA A 1 826 ? 30.55962 65.22226 59.13137 1.000 34.42010 825 ALA A C 1
ATOM 5659 O O . ALA A 1 826 ? 29.86863 65.45725 58.13835 1.000 38.13010 825 ALA A O 1
ATOM 5661 N N . THR A 1 827 ? 30.13460 65.52428 60.50236 1.000 32.21182 826 THR A N 1
ATOM 5662 C CA . THR A 1 827 ? 29.05560 66.49628 60.55933 1.000 32.27017 826 THR A CA 1
ATOM 5663 C C . THR A 1 827 ? 29.63259 67.90328 60.66931 1.000 32.34994 826 THR A C 1
ATOM 5664 O O . THR A 1 827 ? 30.69558 68.09330 61.26832 1.000 32.46103 826 THR A O 1
ATOM 5668 N N . PRO A 1 828 ? 28.94659 68.89527 60.09229 1.000 35.61085 827 PRO A N 1
ATOM 5669 C CA . PRO A 1 828 ? 29.35758 70.29828 60.28527 1.000 30.58652 827 PRO A CA 1
ATOM 5670 C C . PRO A 1 828 ? 28.81656 70.94029 61.55325 1.000 32.96003 827 PRO A C 1
ATOM 5671 O O . PRO A 1 828 ? 29.17855 72.09030 61.84424 1.000 31.03806 827 PRO A O 1
ATOM 5675 N N . SER A 1 829 ? 27.95556 70.24830 62.29525 1.000 32.09884 828 SER A N 1
ATOM 5676 C CA . SER A 1 829 ? 27.19954 70.82332 63.40024 1.000 32.34436 828 SER A CA 1
ATOM 5677 C C . SER A 1 829 ? 27.65452 70.24234 64.73825 1.000 35.77393 828 SER A C 1
ATOM 5678 O O . SER A 1 829 ? 28.19553 69.13834 64.80628 1.000 37.86516 828 SER A O 1
ATOM 5681 N N . ASN A 1 830 ? 27.44351 71.02036 65.80924 1.000 30.24746 829 ASN A N 1
ATOM 5682 C CA . ASN A 1 830 ? 27.65749 70.58238 67.18825 1.000 31.91700 829 ASN A CA 1
ATOM 5683 C C . ASN A 1 830 ? 26.42549 69.92138 67.79124 1.000 39.02981 829 ASN A C 1
ATOM 5684 O O . ASN A 1 830 ? 26.49447 69.44540 68.93325 1.000 39.91427 829 ASN A O 1
ATOM 5689 N N . THR A 1 831 ? 25.29950 69.90437 67.06923 1.000 32.19736 830 THR A N 1
ATOM 5690 C CA . THR A 1 831 ? 24.04649 69.43637 67.65522 1.000 36.04060 830 THR A CA 1
ATOM 5691 C C . THR A 1 831 ? 24.18149 68.01738 68.20524 1.000 42.43608 830 THR A C 1
ATOM 5692 O O . THR A 1 831 ? 23.82548 67.74740 69.36124 1.000 42.37055 830 THR A O 1
ATOM 5696 N N . SER A 1 832 ? 24.72950 67.10237 67.40526 1.000 39.19308 831 SER A N 1
ATOM 5697 C CA . SER A 1 832 ? 24.79850 65.71838 67.85528 1.000 41.24747 831 SER A CA 1
ATOM 5698 C C . SER A 1 832 ? 25.78249 65.55040 69.01130 1.000 43.70640 831 SER A C 1
ATOM 5699 O O . SER A 1 832 ? 25.51748 64.76641 69.93231 1.000 46.49476 831 SER A O 1
ATOM 5702 N N . ALA A 1 833 ? 26.90049 66.28140 69.01530 1.000 37.69078 832 ALA A N 1
ATOM 5703 C CA . ALA A 1 833 ? 27.80347 66.18843 70.15932 1.000 41.58275 832 ALA A CA 1
ATOM 5704 C C . ALA A 1 833 ? 27.15345 66.76244 71.41830 1.000 45.08275 832 ALA A C 1
ATOM 5705 O O . ALA A 1 833 ? 27.25444 66.17846 72.50531 1.000 43.06725 832 ALA A O 1
ATOM 5707 N N . GLN A 1 834 ? 26.45245 67.90044 71.28027 1.000 45.94068 833 GLN A N 1
ATOM 5708 C CA . GLN A 1 834 ? 25.82743 68.53745 72.43925 1.000 45.70649 833 GLN A CA 1
ATOM 5709 C C . GLN A 1 834 ? 24.67943 67.70446 72.99625 1.000 39.63022 833 GLN A C 1
ATOM 5710 O O . GLN A 1 834 ? 24.43441 67.72547 74.20425 1.000 46.20763 833 GLN A O 1
ATOM 5716 N N . GLU A 1 835 ? 23.95044 66.98944 72.14125 1.000 39.12434 834 GLU A N 1
ATOM 5717 C CA . GLU A 1 835 ? 22.84644 66.15644 72.59025 1.000 35.43091 834 GLU A CA 1
ATOM 5718 C C . GLU A 1 835 ? 23.29144 64.74845 72.96628 1.000 45.36921 834 GLU A C 1
ATOM 5719 O O . GLU A 1 835 ? 22.44644 63.93845 73.35228 1.000 50.68238 834 GLU A O 1
ATOM 5725 N N . GLY A 1 836 ? 24.58844 64.44145 72.87430 1.000 45.99203 835 GLY A N 1
ATOM 5726 C CA . GLY A 1 836 ? 25.08644 63.13446 73.26333 1.000 47.42050 835 GLY A CA 1
ATOM 5727 C C . GLY A 1 836 ? 24.89946 62.02645 72.24934 1.000 54.90558 835 GLY A C 1
ATOM 5728 O O . GLY A 1 836 ? 24.92646 60.85045 72.62836 1.000 62.62075 835 GLY A O 1
ATOM 5729 N N . ASP A 1 837 ? 24.71048 62.37442 70.98234 1.000 50.03440 836 ASP A N 1
ATOM 5730 C CA . ASP A 1 837 ? 24.48749 61.41041 69.90435 1.000 55.52728 836 ASP A CA 1
ATOM 5731 C C . ASP A 1 837 ? 25.70051 61.12940 69.03037 1.000 65.90062 836 ASP A C 1
ATOM 5732 O O . ASP A 1 837 ? 25.61852 60.81338 67.86837 1.000 65.27428 836 ASP A O 1
ATOM 5737 N N . LEU A 1 838 ? 26.84550 61.24941 69.62738 1.000 83.80171 837 LEU A N 1
ATOM 5738 C CA . LEU A 1 838 ? 28.11551 60.99141 68.97740 1.000 90.59756 837 LEU A CA 1
ATOM 5739 C C . LEU A 1 838 ? 28.09953 59.74639 68.10042 1.000 84.42459 837 LEU A C 1
ATOM 5740 O O . LEU A 1 838 ? 28.08954 59.80537 66.87542 1.000 82.73111 837 LEU A O 1
ATOM 5745 N N . THR A 1 839 ? 28.10552 58.62040 68.78244 1.000 60.76995 838 THR A N 1
ATOM 5746 C CA . THR A 1 839 ? 28.09853 57.29240 68.23246 1.000 50.07039 838 THR A CA 1
ATOM 5747 C C . THR A 1 839 ? 27.12155 56.96337 67.11945 1.000 41.89662 838 THR A C 1
ATOM 5748 O O . THR A 1 839 ? 27.42856 56.20836 66.26247 1.000 42.14720 838 THR A O 1
ATOM 5752 N N . GLU A 1 840 ? 25.94155 57.51337 67.16943 1.000 38.05621 839 GLU A N 1
ATOM 5753 C CA . GLU A 1 840 ? 24.88156 57.19235 66.22042 1.000 37.99010 839 GLU A CA 1
ATOM 5754 C C . GLU A 1 840 ? 25.23158 57.62133 64.79842 1.000 44.53731 839 GLU A C 1
ATOM 5755 O O . GLU A 1 840 ? 24.92659 56.90231 63.83642 1.000 39.75032 839 GLU A O 1
ATOM 5761 N N . TRP A 1 841 ? 25.87657 58.78033 64.64441 1.000 42.97228 840 TRP A N 1
ATOM 5762 C CA . TRP A 1 841 ? 26.28659 59.23731 63.31740 1.000 34.73067 840 TRP A CA 1
ATOM 5763 C C . TRP A 1 841 ? 27.18260 58.20131 62.65443 1.000 36.89997 840 TRP A C 1
ATOM 5764 O O . TRP A 1 841 ? 26.95462 57.81229 61.50344 1.000 39.71482 840 TRP A O 1
ATOM 5775 N N . SER A 1 842 ? 28.19160 57.71832 63.38845 1.000 37.42877 841 SER A N 1
ATOM 5776 C CA . SER A 1 842 ? 29.10861 56.71832 62.84748 1.000 47.22121 841 SER A CA 1
ATOM 5777 C C . SER A 1 842 ? 28.40362 55.39431 62.57149 1.000 44.46475 841 SER A C 1
ATOM 5778 O O . SER A 1 842 ? 28.72463 54.70730 61.59651 1.000 46.33156 841 SER A O 1
ATOM 5781 N N . SER A 1 843 ? 27.46261 55.00232 63.43049 1.000 41.60435 842 SER A N 1
ATOM 5782 C CA . SER A 1 843 ? 26.74861 53.74931 63.20050 1.000 46.28453 842 SER A CA 1
ATOM 5783 C C . SER A 1 843 ? 25.93863 53.82429 61.91548 1.000 39.80194 842 SER A C 1
ATOM 5784 O O . SER A 1 843 ? 25.90865 52.87328 61.12750 1.000 41.71167 842 SER A O 1
ATOM 5787 N N . LEU A 1 844 ? 25.26663 54.95428 61.69546 1.000 31.21207 843 LEU A N 1
ATOM 5788 C CA . LEU A 1 844 ? 24.44964 55.10026 60.50245 1.000 34.64547 843 LEU A CA 1
ATOM 5789 C C . LEU A 1 844 ? 25.31866 55.11524 59.25446 1.000 36.27194 843 LEU A C 1
ATOM 5790 O O . LEU A 1 844 ? 24.95468 54.51923 58.23646 1.000 43.38812 843 LEU A O 1
ATOM 5795 N N . VAL A 1 845 ? 26.47666 55.78125 59.31446 1.000 34.00822 844 VAL A N 1
ATOM 5796 C CA . VAL A 1 845 ? 27.37567 55.73824 58.16747 1.000 36.91980 844 VAL A CA 1
ATOM 5797 C C . VAL A 1 845 ? 27.81968 54.30523 57.91150 1.000 38.45068 844 VAL A C 1
ATOM 5798 O O . VAL A 1 845 ? 27.80170 53.83422 56.77051 1.000 39.41184 844 VAL A O 1
ATOM 5802 N N . ALA A 1 846 ? 28.18967 53.57325 58.96952 1.000 36.35253 845 ALA A N 1
ATOM 5803 C CA . ALA A 1 846 ? 28.62168 52.19125 58.77355 1.000 39.95813 845 ALA A CA 1
ATOM 5804 C C . ALA A 1 846 ? 27.50069 51.33324 58.19554 1.000 37.53730 845 ALA A C 1
ATOM 5805 O O . ALA A 1 846 ? 27.76470 50.42923 57.40556 1.000 40.91791 845 ALA A O 1
ATOM 5807 N N . ARG A 1 847 ? 26.24368 51.61624 58.54752 1.000 42.47492 846 ARG A N 1
ATOM 5808 C CA . ARG A 1 847 ? 25.14569 50.79622 58.03952 1.000 41.98823 846 ARG A CA 1
ATOM 5809 C C . ARG A 1 847 ? 24.87171 51.08120 56.56751 1.000 47.72800 846 ARG A C 1
ATOM 5810 O O . ARG A 1 847 ? 24.68273 50.14919 55.77453 1.000 50.28439 846 ARG A O 1
ATOM 5818 N N . LEU A 1 848 ? 24.83971 52.35619 56.17749 1.000 41.77566 847 LEU A N 1
ATOM 5819 C CA . LEU A 1 848 ? 24.53073 52.66317 54.78748 1.000 38.02814 847 LEU A CA 1
ATOM 5820 C C . LEU A 1 848 ? 25.71774 52.41316 53.87550 1.000 36.73159 847 LEU A C 1
ATOM 5821 O O . LEU A 1 848 ? 25.52576 52.18014 52.67951 1.000 36.37426 847 LEU A O 1
ATOM 5826 N N . TRP A 1 849 ? 26.93373 52.47618 54.40652 1.000 34.66640 848 TRP A N 1
ATOM 5827 C CA . TRP A 1 849 ? 28.15275 52.31617 53.61154 1.000 39.60236 848 TRP A CA 1
ATOM 5828 C C . TRP A 1 849 ? 29.02274 51.23918 54.24157 1.000 45.29589 848 TRP A C 1
ATOM 5829 O O . TRP A 1 849 ? 30.10673 51.52519 54.76358 1.000 45.83756 848 TRP A O 1
ATOM 5840 N N . PRO A 1 850 ? 28.57575 49.97718 54.20358 1.000 42.11226 849 PRO A N 1
ATOM 5841 C CA . PRO A 1 850 ? 29.31674 48.91419 54.91261 1.000 40.44514 849 PRO A CA 1
ATOM 5842 C C . PRO A 1 850 ? 30.63475 48.55519 54.26563 1.000 40.27991 849 PRO A C 1
ATOM 5843 O O . PRO A 1 850 ? 31.49975 47.98220 54.94265 1.000 41.85387 849 PRO A O 1
ATOM 5847 N N . GLY A 1 851 ? 30.81277 48.85917 52.98463 1.000 44.03962 850 GLY A N 1
ATOM 5848 C CA . GLY A 1 851 ? 32.08678 48.66816 52.32465 1.000 45.20605 850 GLY A CA 1
ATOM 5849 C C . GLY A 1 851 ? 31.96180 48.13514 50.91465 1.000 49.64646 850 GLY A C 1
ATOM 5850 O O . GLY A 1 851 ? 32.79581 48.43513 50.05266 1.000 52.95306 850 GLY A O 1
ATOM 5851 N N . SER A 1 852 ? 30.91281 47.34813 50.65965 1.000 49.88625 851 SER A N 1
ATOM 5852 C CA . SER A 1 852 ? 30.77982 46.69311 49.36266 1.000 43.94437 851 SER A CA 1
ATOM 5853 C C . SER A 1 852 ? 30.66284 47.68809 48.21964 1.000 50.73691 851 SER A C 1
ATOM 5854 O O . SER A 1 852 ? 30.97685 47.33608 47.07665 1.000 50.52440 851 SER A O 1
ATOM 5857 N N . GLY A 1 853 ? 30.21283 48.91310 48.49662 1.000 49.34095 852 GLY A N 1
ATOM 5858 C CA . GLY A 1 853 ? 29.99084 49.88908 47.44760 1.000 44.71217 852 GLY A CA 1
ATOM 5859 C C . GLY A 1 853 ? 28.65185 49.78306 46.74758 1.000 50.79126 852 GLY A C 1
ATOM 5860 O O . GLY A 1 853 ? 28.33085 50.64305 45.91457 1.000 49.18852 852 GLY A O 1
ATOM 5861 N N . ASP A 1 854 ? 27.86485 48.75306 47.05059 1.000 48.74998 853 ASP A N 1
ATOM 5862 C CA . ASP A 1 854 ? 26.50685 48.59205 46.53457 1.000 44.59952 853 ASP A CA 1
ATOM 5863 C C . ASP A 1 854 ? 25.78785 47.64206 47.47958 1.000 46.72835 853 ASP A C 1
ATOM 5864 O O . ASP A 1 854 ? 25.76485 46.42806 47.26060 1.000 48.12357 853 ASP A O 1
ATOM 5869 N N . ALA A 1 855 ? 25.21183 48.19008 48.53756 1.000 43.27520 854 ALA A N 1
ATOM 5870 C CA . ALA A 1 855 ? 24.69582 47.39709 49.63657 1.000 46.14078 854 ALA A CA 1
ATOM 5871 C C . ALA A 1 855 ? 23.17882 47.48909 49.72855 1.000 49.36488 854 ALA A C 1
ATOM 5872 O O . ALA A 1 855 ? 22.59181 48.57308 49.58752 1.000 51.66458 854 ALA A O 1
ATOM 5874 N N . ARG A 1 856 ? 22.55482 46.33609 49.96456 1.000 45.41414 855 ARG A N 1
ATOM 5875 C CA . ARG A 1 856 ? 21.17181 46.28109 50.40654 1.000 42.57465 855 ARG A CA 1
ATOM 5876 C C . ARG A 1 856 ? 21.13779 46.64211 51.88453 1.000 39.85958 855 ARG A C 1
ATOM 5877 O O . ARG A 1 856 ? 21.86978 46.06613 52.69555 1.000 38.93140 855 ARG A O 1
ATOM 5885 N N . VAL A 1 857 ? 20.30878 47.62211 52.22951 1.000 43.66205 856 VAL A N 1
ATOM 5886 C CA . VAL A 1 857 ? 20.28876 48.23713 53.55050 1.000 43.94648 856 VAL A CA 1
ATOM 5887 C C . VAL A 1 857 ? 18.82376 48.33613 53.94048 1.000 36.49512 856 VAL A C 1
ATOM 5888 O O . VAL A 1 857 ? 18.08776 49.16312 53.37846 1.000 33.56126 856 VAL A O 1
ATOM 5892 N N . GLY A 1 858 ? 18.39975 47.51215 54.89549 1.000 38.01683 857 GLY A N 1
ATOM 5893 C CA . GLY A 1 858 ? 16.97875 47.40314 55.14347 1.000 36.76947 857 GLY A CA 1
ATOM 5894 C C . GLY A 1 858 ? 16.28876 46.95812 53.87547 1.000 39.16386 857 GLY A C 1
ATOM 5895 O O . GLY A 1 858 ? 16.77678 46.08511 53.15349 1.000 31.40448 857 GLY A O 1
ATOM 5896 N N . LYS A 1 859 ? 15.15277 47.57211 53.57144 1.000 38.01671 858 LYS A N 1
ATOM 5897 C CA . LYS A 1 859 ? 14.49178 47.23509 52.32044 1.000 36.79944 858 LYS A CA 1
ATOM 5898 C C . LYS A 1 859 ? 15.01680 48.04107 51.13543 1.000 37.52427 858 LYS A C 1
ATOM 5899 O O . LYS A 1 859 ? 14.52581 47.85005 50.02243 1.000 38.44670 858 LYS A O 1
ATOM 5905 N N . GLY A 1 860 ? 16.00479 48.91608 51.33743 1.000 35.23301 859 GLY A N 1
ATOM 5906 C CA . GLY A 1 860 ? 16.49280 49.79707 50.30242 1.000 32.46859 859 GLY A CA 1
ATOM 5907 C C . GLY A 1 860 ? 17.90681 49.47807 49.86045 1.000 31.95537 859 GLY A C 1
ATOM 5908 O O . GLY A 1 860 ? 18.40581 48.35407 50.01547 1.000 31.22864 859 GLY A O 1
ATOM 5909 N N . ARG A 1 861 ? 18.58081 50.49706 49.32744 1.000 33.07323 860 ARG A N 1
ATOM 5910 C CA . ARG A 1 861 ? 19.83882 50.25506 48.63846 1.000 36.69672 860 ARG A CA 1
ATOM 5911 C C . ARG A 1 861 ? 20.67681 51.52106 48.61745 1.000 31.06077 860 ARG A C 1
ATOM 5912 O O . ARG A 1 861 ? 20.15781 52.61205 48.39943 1.000 31.32867 860 ARG A O 1
ATOM 5920 N N . VAL A 1 862 ? 21.97381 51.36607 48.83947 1.000 30.72021 861 VAL A N 1
ATOM 5921 C CA . VAL A 1 862 ? 22.92981 52.46507 48.82547 1.000 34.75491 861 VAL A CA 1
ATOM 5922 C C . VAL A 1 862 ? 24.02282 52.08806 47.84049 1.000 34.98935 861 VAL A C 1
ATOM 5923 O O . VAL A 1 862 ? 24.75382 51.11207 48.06051 1.000 33.47354 861 VAL A O 1
ATOM 5927 N N . ILE A 1 863 ? 24.14183 52.85804 46.76348 1.000 32.30499 862 ILE A N 1
ATOM 5928 C CA . ILE A 1 863 ? 25.16985 52.66003 45.74749 1.000 32.08620 862 ILE A CA 1
ATOM 5929 C C . ILE A 1 863 ? 26.24684 53.72104 45.97349 1.000 35.28877 862 ILE A C 1
ATOM 5930 O O . ILE A 1 863 ? 26.01184 54.91504 45.76347 1.000 36.50428 862 ILE A O 1
ATOM 5935 N N . ALA A 1 864 ? 27.43084 53.29005 46.40951 1.000 40.75536 863 ALA A N 1
ATOM 5936 C CA . ALA A 1 864 ? 28.50783 54.20006 46.79951 1.000 39.84698 863 ALA A CA 1
ATOM 5937 C C . ALA A 1 864 ? 29.25684 54.66005 45.55151 1.000 34.13245 863 ALA A C 1
ATOM 5938 O O . ALA A 1 864 ? 30.39985 54.29605 45.28454 1.000 45.76571 863 ALA A O 1
ATOM 5940 N N . SER A 1 865 ? 28.57085 55.49603 44.79049 1.000 34.99890 864 SER A N 1
ATOM 5941 C CA . SER A 1 865 ? 29.05386 55.96301 43.50549 1.000 39.93373 864 SER A CA 1
ATOM 5942 C C . SER A 1 865 ? 28.75086 57.44501 43.37846 1.000 40.27667 864 SER A C 1
ATOM 5943 O O . SER A 1 865 ? 27.85985 57.97702 44.04944 1.000 39.57156 864 SER A O 1
ATOM 5946 N N . GLN A 1 866 ? 29.52487 58.11200 42.52246 1.000 37.85503 865 GLN A N 1
ATOM 5947 C CA . GLN A 1 866 ? 29.25387 59.48099 42.10144 1.000 37.97324 865 GLN A CA 1
ATOM 5948 C C . GLN A 1 866 ? 29.01889 59.52697 40.59044 1.000 42.63812 865 GLN A C 1
ATOM 5949 O O . GLN A 1 866 ? 29.24089 60.54996 39.93942 1.000 40.66944 865 GLN A O 1
ATOM 5955 N N . ASP A 1 867 ? 28.56290 58.40596 40.03045 1.000 41.55387 866 ASP A N 1
ATOM 5956 C CA . ASP A 1 867 ? 28.22192 58.25093 38.61745 1.000 40.42090 866 ASP A CA 1
ATOM 5957 C C . ASP A 1 867 ? 26.72392 57.95693 38.55043 1.000 38.00233 866 ASP A C 1
ATOM 5958 O O . ASP A 1 867 ? 26.30492 56.80293 38.64744 1.000 37.75145 866 ASP A O 1
ATOM 5963 N N . ILE A 1 868 ? 25.91292 58.99892 38.36340 1.000 34.08960 867 ILE A N 1
ATOM 5964 C CA . ILE A 1 868 ? 24.47591 58.84392 38.57839 1.000 35.43979 867 ILE A CA 1
ATOM 5965 C C . ILE A 1 868 ? 23.85693 57.96590 37.49639 1.000 32.76815 867 ILE A C 1
ATOM 5966 O O . ILE A 1 868 ? 22.97093 57.15090 37.77139 1.000 31.49295 867 ILE A O 1
ATOM 5971 N N . GLU A 1 869 ? 24.30395 58.10488 36.25440 1.000 33.61167 868 GLU A N 1
ATOM 5972 C CA . GLU A 1 869 ? 23.65796 57.33786 35.19640 1.000 35.60695 868 GLU A CA 1
ATOM 5973 C C . GLU A 1 869 ? 24.07497 55.87386 35.23043 1.000 41.12002 868 GLU A C 1
ATOM 5974 O O . GLU A 1 869 ? 23.28798 54.99185 34.86343 1.000 39.38063 868 GLU A O 1
ATOM 5980 N N . SER A 1 870 ? 25.29097 55.58888 35.68345 1.000 39.28323 869 SER A N 1
ATOM 5981 C CA . SER A 1 870 ? 25.68297 54.19588 35.82348 1.000 40.88318 869 SER A CA 1
ATOM 5982 C C . SER A 1 870 ? 24.97696 53.54690 37.01048 1.000 40.45476 869 SER A C 1
ATOM 5983 O O . SER A 1 870 ? 24.70296 52.34289 36.98849 1.000 42.02659 869 SER A O 1
ATOM 5986 N N . ALA A 1 871 ? 24.63294 54.32891 38.03246 1.000 37.18184 870 ALA A N 1
ATOM 5987 C CA . ALA A 1 871 ? 23.85593 53.76392 39.12646 1.000 38.45078 870 ALA A CA 1
ATOM 5988 C C . ALA A 1 871 ? 22.41293 53.52891 38.69844 1.000 38.43927 870 ALA A C 1
ATOM 5989 O O . ALA A 1 871 ? 21.82093 52.49591 39.03645 1.000 38.54881 870 ALA A O 1
ATOM 5991 N N . LEU A 1 872 ? 21.83294 54.47090 37.94542 1.000 35.26691 871 LEU A N 1
ATOM 5992 C CA . LEU A 1 872 ? 20.48495 54.26188 37.42441 1.000 25.52168 871 LEU A CA 1
ATOM 5993 C C . LEU A 1 872 ? 20.43897 53.04087 36.50943 1.000 37.18092 871 LEU A C 1
ATOM 5994 O O . LEU A 1 872 ? 19.45797 52.28186 36.50642 1.000 36.80803 871 LEU A O 1
ATOM 5999 N N . GLN A 1 873 ? 21.49698 52.83186 35.73244 1.000 37.23076 872 GLN A N 1
ATOM 6000 C CA . GLN A 1 873 ? 21.59299 51.62285 34.92646 1.000 38.74110 872 GLN A CA 1
ATOM 6001 C C . GLN A 1 873 ? 21.58099 50.38186 35.81348 1.000 42.39729 872 GLN A C 1
ATOM 6002 O O . GLN A 1 873 ? 20.86599 49.41085 35.53249 1.000 40.01033 872 GLN A O 1
ATOM 6008 N N . ALA A 1 874 ? 22.33597 50.41288 36.91649 1.000 36.84415 873 ALA A N 1
ATOM 6009 C CA . ALA A 1 874 ? 22.36796 49.26290 37.81751 1.000 38.16790 873 ALA A CA 1
ATOM 6010 C C . ALA A 1 874 ? 21.07196 49.07490 38.59050 1.000 41.03662 873 ALA A C 1
ATOM 6011 O O . ALA A 1 874 ? 20.90995 48.03991 39.24451 1.000 45.25999 873 ALA A O 1
ATOM 6021 N N . ASP A 1 876 ? 18.30198 49.29987 36.88146 1.000 34.30937 875 ASP A N 1
ATOM 6022 C CA . ASP A 1 876 ? 17.44499 48.93284 35.75645 1.000 42.64970 875 ASP A CA 1
ATOM 6023 C C . ASP A 1 876 ? 16.42099 50.03084 35.46742 1.000 42.85111 875 ASP A C 1
ATOM 6024 O O . ASP A 1 876 ? 15.26200 49.75883 35.15441 1.000 45.71160 875 ASP A O 1
ATOM 6029 N N . VAL A 1 877 ? 16.84799 51.28784 35.58141 1.000 40.32303 876 VAL A N 1
ATOM 6030 C CA . VAL A 1 877 ? 16.00398 52.42783 35.24538 1.000 39.71286 876 VAL A CA 1
ATOM 6031 C C . VAL A 1 877 ? 16.43000 52.93481 33.87537 1.000 35.76708 876 VAL A C 1
ATOM 6032 O O . VAL A 1 877 ? 17.52100 53.49381 33.72338 1.000 34.36222 876 VAL A O 1
ATOM 6036 N N . ALA A 1 878 ? 15.56301 52.75079 32.88137 1.000 31.56290 877 ALA A N 1
ATOM 6037 C CA . ALA A 1 878 ? 15.88203 53.14877 31.51736 1.000 36.69135 877 ALA A CA 1
ATOM 6038 C C . ALA A 1 878 ? 15.95503 54.67577 31.39934 1.000 38.10330 877 ALA A C 1
ATOM 6039 O O . ALA A 1 878 ? 15.25201 55.39578 32.10832 1.000 43.13966 877 ALA A O 1
ATOM 6041 N N . PRO A 1 879 ? 16.80003 55.18376 30.50334 1.000 35.71631 878 PRO A N 1
ATOM 6042 C CA . PRO A 1 879 ? 16.83303 56.63176 30.24132 1.000 30.52429 878 PRO A CA 1
ATOM 6043 C C . PRO A 1 879 ? 15.45703 57.17074 29.88930 1.000 30.85672 878 PRO A C 1
ATOM 6044 O O . PRO A 1 879 ? 14.68405 56.53173 29.17430 1.000 34.01889 878 PRO A O 1
ATOM 6048 N N . ASP A 1 880 ? 15.15602 58.37075 30.39127 1.000 30.28213 879 ASP A N 1
ATOM 6049 C CA . ASP A 1 880 ? 13.89002 59.00174 30.04325 1.000 27.96722 879 ASP A CA 1
ATOM 6050 C C . ASP A 1 880 ? 13.92904 59.55672 28.62924 1.000 31.15850 879 ASP A C 1
ATOM 6051 O O . ASP A 1 880 ? 13.00605 59.32470 27.83223 1.000 32.31656 879 ASP A O 1
ATOM 6056 N N . PHE A 1 881 ? 14.97704 60.31472 28.30024 1.000 31.06216 880 PHE A N 1
ATOM 6057 C CA . PHE A 1 881 ? 15.12506 60.86670 26.96023 1.000 33.72399 880 PHE A CA 1
ATOM 6058 C C . PHE A 1 881 ? 16.57206 60.73570 26.53325 1.000 33.07203 880 PHE A C 1
ATOM 6059 O O . PHE A 1 881 ? 17.48505 61.11071 27.27126 1.000 32.56980 880 PHE A O 1
ATOM 6067 N N . THR A 1 882 ? 16.77408 60.21068 25.33527 1.000 28.77867 881 THR A N 1
ATOM 6068 C CA . THR A 1 882 ? 18.09409 60.17667 24.73128 1.000 29.84359 881 THR A CA 1
ATOM 6069 C C . THR A 1 882 ? 17.91011 60.18465 23.22228 1.000 35.21689 881 THR A C 1
ATOM 6070 O O . THR A 1 882 ? 16.78712 60.11764 22.71827 1.000 40.43068 881 THR A O 1
ATOM 6074 N N . PHE A 1 883 ? 19.02312 60.27764 22.49829 1.000 31.87808 882 PHE A N 1
ATOM 6075 C CA . PHE A 1 883 ? 18.93114 60.46762 21.05729 1.000 33.52250 882 PHE A CA 1
ATOM 6076 C C . PHE A 1 883 ? 20.22715 60.05962 20.37231 1.000 39.19485 882 PHE A C 1
ATOM 6077 O O . PHE A 1 883 ? 21.31814 60.19863 20.93632 1.000 38.41448 882 PHE A O 1
ATOM 6085 N N . THR A 1 884 ? 20.08916 59.57360 19.13832 1.000 44.09058 883 THR A N 1
ATOM 6086 C CA . THR A 1 884 ? 21.21618 59.27559 18.26934 1.000 43.75509 883 THR A CA 1
ATOM 6087 C C . THR A 1 884 ? 21.10719 60.11257 17.00232 1.000 42.31276 883 THR A C 1
ATOM 6088 O O . THR A 1 884 ? 20.04919 60.66656 16.69630 1.000 38.74764 883 THR A O 1
ATOM 6092 N N . GLY A 1 885 ? 22.21120 60.17756 16.26034 1.000 43.32252 884 GLY A N 1
ATOM 6093 C CA . GLY A 1 885 ? 22.24821 60.83054 14.96433 1.000 37.26782 884 GLY A CA 1
ATOM 6094 C C . GLY A 1 885 ? 22.71321 62.27254 14.95231 1.000 46.94142 884 GLY A C 1
ATOM 6095 O O . GLY A 1 885 ? 22.65522 62.90752 13.90030 1.000 46.42416 884 GLY A O 1
ATOM 6096 N N . ALA A 1 886 ? 23.15919 62.80956 16.08331 1.000 47.53003 885 ALA A N 1
ATOM 6097 C CA . ALA A 1 886 ? 23.72618 64.14456 16.15129 1.000 49.64363 885 ALA A CA 1
ATOM 6098 C C . ALA A 1 886 ? 25.22118 64.05057 16.40832 1.000 57.51126 885 ALA A C 1
ATOM 6099 O O . ALA A 1 886 ? 25.72518 63.03058 16.88034 1.000 58.23280 885 ALA A O 1
ATOM 6101 N N . ASP A 1 887 ? 25.91818 65.14957 16.12631 1.000 68.02352 886 ASP A N 1
ATOM 6102 C CA . ASP A 1 887 ? 27.34418 65.23658 16.41232 1.000 79.10235 886 ASP A CA 1
ATOM 6103 C C . ASP A 1 887 ? 27.60016 65.13261 17.91333 1.000 86.01860 886 ASP A C 1
ATOM 6104 O O . ASP A 1 887 ? 26.69415 65.25762 18.74132 1.000 86.17604 886 ASP A O 1
ATOM 6109 N N . ALA A 1 888 ? 28.85815 64.87962 18.26735 1.000 86.85830 887 ALA A N 1
ATOM 6110 C CA . ALA A 1 888 ? 29.23014 64.91764 19.67235 1.000 81.36358 887 ALA A CA 1
ATOM 6111 C C . ALA A 1 888 ? 29.19012 66.35765 20.16033 1.000 73.90173 887 ALA A C 1
ATOM 6112 O O . ALA A 1 888 ? 29.44313 67.29964 19.40332 1.000 76.31339 887 ALA A O 1
ATOM 6114 N N . GLY A 1 889 ? 28.84811 66.52567 21.43632 1.000 68.14122 888 GLY A N 1
ATOM 6115 C CA . GLY A 1 889 ? 28.67309 67.84268 22.01830 1.000 58.41020 888 GLY A CA 1
ATOM 6116 C C . GLY A 1 889 ? 27.34709 68.50867 21.72627 1.000 51.67211 888 GLY A C 1
ATOM 6117 O O . GLY A 1 889 ? 27.07208 69.57567 22.28925 1.000 56.38319 888 GLY A O 1
ATOM 6118 N N . VAL A 1 890 ? 26.51811 67.93165 20.85927 1.000 39.75947 889 VAL A N 1
ATOM 6119 C CA . VAL A 1 890 ? 25.19911 68.50364 20.61525 1.000 38.71243 889 VAL A CA 1
ATOM 6120 C C . VAL A 1 890 ? 24.35409 68.29666 21.86124 1.000 44.41146 889 VAL A C 1
ATOM 6121 O O . VAL A 1 890 ? 24.22009 67.17266 22.36125 1.000 45.97724 889 VAL A O 1
ATOM 6125 N N . LYS A 1 891 ? 23.80708 69.38366 22.38921 1.000 49.25505 890 LYS A N 1
ATOM 6126 C CA . LYS A 1 891 ? 22.94007 69.31168 23.55020 1.000 39.43783 890 LYS A CA 1
ATOM 6127 C C . LYS A 1 891 ? 21.51007 69.45266 23.07518 1.000 36.30416 890 LYS A C 1
ATOM 6128 O O . LYS A 1 891 ? 21.19508 70.36865 22.30816 1.000 36.03710 890 LYS A O 1
ATOM 6134 N N . ILE A 1 892 ? 20.65307 68.54867 23.52919 1.000 32.65813 891 ILE A N 1
ATOM 6135 C CA . ILE A 1 892 ? 19.21407 68.68766 23.34916 1.000 32.00610 891 ILE A CA 1
ATOM 6136 C C . ILE A 1 892 ? 18.57205 68.42568 24.70416 1.000 32.90470 891 ILE A C 1
ATOM 6137 O O . ILE A 1 892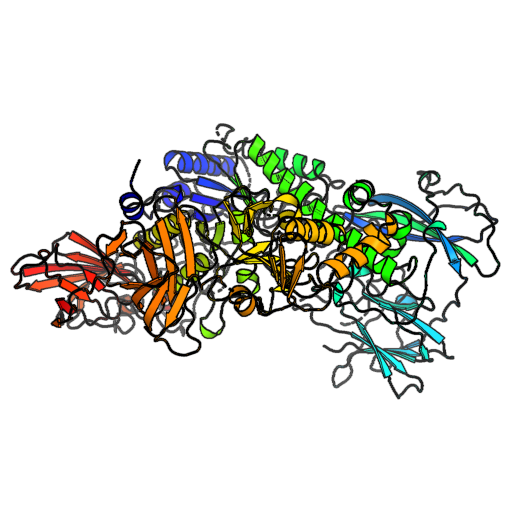 ? 18.01906 67.33768 24.92517 1.000 32.49440 891 ILE A O 1
ATOM 6142 N N . PRO A 1 893 ? 18.64204 69.37269 25.64115 1.000 33.53700 892 PRO A N 1
ATOM 6143 C CA . PRO A 1 893 ? 18.05702 69.14071 26.97314 1.000 28.02191 892 PRO A CA 1
ATOM 6144 C C . PRO A 1 893 ? 16.54802 69.02070 26.85512 1.000 29.29459 892 PRO A C 1
ATOM 6145 O O . PRO A 1 893 ? 15.95304 69.33868 25.82511 1.000 29.42279 892 PRO A O 1
ATOM 6149 N N . PHE A 1 894 ? 15.90801 68.55972 27.92512 1.000 29.95720 893 PHE A N 1
ATOM 6150 C CA . PHE A 1 894 ? 14.49502 68.24671 27.79111 1.000 26.62432 893 PHE A CA 1
ATOM 6151 C C . PHE A 1 894 ? 13.77300 68.46972 29.10710 1.000 29.17821 893 PHE A C 1
ATOM 6152 O O . PHE A 1 894 ? 14.36498 68.39274 30.19111 1.000 25.07499 893 PHE A O 1
ATOM 6160 N N . VAL A 1 895 ? 12.46700 68.71272 28.98508 1.000 27.98162 894 VAL A N 1
ATOM 6161 C CA . VAL A 1 895 ? 11.53098 68.65773 30.09707 1.000 24.92982 894 VAL A CA 1
ATOM 6162 C C . VAL A 1 895 ? 10.51399 67.57072 29.79907 1.000 28.43730 894 VAL A C 1
ATOM 6163 O O . VAL A 1 895 ? 10.09001 67.39370 28.63907 1.000 22.68934 894 VAL A O 1
ATOM 6167 N N . HIS A 1 896 ? 10.11698 66.85774 30.85207 1.000 24.54391 895 HIS A N 1
ATOM 6168 C CA . HIS A 1 896 ? 9.11899 65.79873 30.79008 1.000 29.66930 895 HIS A CA 1
ATOM 6169 C C . HIS A 1 896 ? 7.99497 66.18374 31.73106 1.000 30.23854 895 HIS A C 1
ATOM 6170 O O . HIS A 1 896 ? 8.21696 66.32476 32.93806 1.000 25.47056 895 HIS A O 1
ATOM 6177 N N . ARG A 1 897 ? 6.79998 66.35873 31.18204 1.000 24.87670 896 ARG A N 1
ATOM 6178 C CA . ARG A 1 897 ? 5.59197 66.63273 31.94602 1.000 21.23506 896 ARG A CA 1
ATOM 6179 C C . ARG A 1 897 ? 4.66897 65.42673 31.86803 1.000 24.91951 896 ARG A C 1
ATOM 6180 O O . ARG A 1 897 ? 4.66499 64.70571 30.86704 1.000 23.79679 896 ARG A O 1
ATOM 6188 N N . ARG A 1 898 ? 3.88896 65.19674 32.91902 1.000 21.18089 897 ARG A N 1
ATOM 6189 C CA . ARG A 1 898 ? 3.00297 64.04174 32.92203 1.000 28.69717 897 ARG A CA 1
ATOM 6190 C C . ARG A 1 898 ? 1.67196 64.34974 33.58900 1.000 28.95117 897 ARG A C 1
ATOM 6191 O O . ARG A 1 898 ? 1.60494 65.00976 34.62899 1.000 29.30647 897 ARG A O 1
ATOM 6199 N N . ASP A 1 899 ? 0.63297 63.81273 32.96600 1.000 31.08404 898 ASP A N 1
ATOM 6200 C CA . ASP A 1 899 ? -0.77204 63.97673 33.27498 1.000 45.13301 898 ASP A CA 1
ATOM 6201 C C . ASP A 1 899 ? -1.39103 62.58973 33.28399 1.000 38.15988 898 ASP A C 1
ATOM 6202 O O . ASP A 1 899 ? -0.78402 61.63172 32.81301 1.000 27.47662 898 ASP A O 1
ATOM 6207 N N . GLY A 1 900 ? -2.63904 62.49873 33.74498 1.000 32.10858 899 GLY A N 1
ATOM 6208 C CA . GLY A 1 900 ? -3.39103 61.26572 33.57299 1.000 28.69724 899 GLY A CA 1
ATOM 6209 C C . GLY A 1 900 ? -3.65301 60.93070 32.10899 1.000 41.81140 899 GLY A C 1
ATOM 6210 O O . GLY A 1 900 ? -3.92800 59.77069 31.77500 1.000 43.07051 899 GLY A O 1
ATOM 6211 N N . LYS A 1 901 ? -3.55100 61.92768 31.22397 1.000 30.12706 900 LYS A N 1
ATOM 6212 C CA . LYS A 1 901 ? -3.83098 61.73966 29.80997 1.000 30.31363 900 LYS A CA 1
ATOM 6213 C C . LYS A 1 901 ? -2.58897 61.43165 28.97699 1.000 32.71469 900 LYS A C 1
ATOM 6214 O O . LYS A 1 901 ? -2.73295 61.01163 27.82200 1.000 34.78426 900 LYS A O 1
ATOM 6220 N N . GLY A 1 902 ? -1.38798 61.61067 29.52001 1.000 27.43790 901 GLY A N 1
ATOM 6221 C CA . GLY A 1 902 ? -0.19197 61.16666 28.82603 1.000 27.28714 901 GLY A CA 1
ATOM 6222 C C . GLY A 1 902 ? 1.01102 62.04167 29.12803 1.000 23.55803 901 GLY A C 1
ATOM 6223 O O . GLY A 1 902 ? 1.04601 62.77069 30.10802 1.000 25.65407 901 GLY A O 1
ATOM 6224 N N . GLU A 1 903 ? 2.02304 61.91866 28.27005 1.000 26.20306 902 GLU A N 1
ATOM 6225 C CA . GLU A 1 903 ? 3.31303 62.56167 28.46605 1.000 23.70250 902 GLU A CA 1
ATOM 6226 C C . GLU A 1 903 ? 3.46604 63.74366 27.51904 1.000 33.15502 902 GLU A C 1
ATOM 6227 O O . GLU A 1 903 ? 2.91305 63.75164 26.41903 1.000 32.48661 902 GLU A O 1
ATOM 6233 N N . ILE A 1 904 ? 4.23703 64.73267 27.95803 1.000 28.59606 903 ILE A N 1
ATOM 6234 C CA . ILE A 1 904 ? 4.66803 65.83466 27.11302 1.000 25.98322 903 ILE A CA 1
ATOM 6235 C C . ILE A 1 904 ? 6.16803 65.97766 27.30104 1.000 24.52406 903 ILE A C 1
ATOM 6236 O O . ILE A 1 904 ? 6.62702 66.19568 28.42504 1.000 29.48770 903 ILE A O 1
ATOM 6241 N N . TYR A 1 905 ? 6.93205 65.81665 26.21605 1.000 24.90326 904 TYR A N 1
ATOM 6242 C CA . TYR A 1 905 ? 8.35904 66.10466 26.23206 1.000 23.43255 904 TYR A CA 1
ATOM 6243 C C . TYR A 1 905 ? 8.61305 67.41865 25.52505 1.000 31.89025 904 TYR A C 1
ATOM 6244 O O . TYR A 1 905 ? 8.05206 67.67863 24.46104 1.000 32.93060 904 TYR A O 1
ATOM 6253 N N . TYR A 1 906 ? 9.43004 68.25766 26.14604 1.000 29.56644 905 TYR A N 1
ATOM 6254 C CA . TYR A 1 906 ? 9.87304 69.51265 25.56303 1.000 26.17923 905 TYR A CA 1
ATOM 6255 C C . TYR A 1 906 ? 11.34004 69.36165 25.22505 1.000 27.76333 905 TYR A C 1
ATOM 6256 O O . TYR A 1 906 ? 12.13003 69.01967 26.10207 1.000 31.55954 905 TYR A O 1
ATOM 6265 N N . LEU A 1 907 ? 11.69706 69.63064 23.96705 1.000 25.63959 906 LEU A N 1
ATOM 6266 C CA . LEU A 1 907 ? 13.06007 69.49463 23.46607 1.000 29.74351 906 LEU A CA 1
ATOM 6267 C C . LEU A 1 907 ? 13.54307 70.82663 22.89806 1.000 33.82252 906 LEU A C 1
ATOM 6268 O O . LEU A 1 907 ? 12.78707 71.53161 22.21304 1.000 30.78762 906 LEU A O 1
ATOM 6273 N N . VAL A 1 908 ? 14.81406 71.15764 23.13707 1.000 31.72951 907 VAL A N 1
ATOM 6274 C CA . VAL A 1 908 ? 15.41607 72.35363 22.54906 1.000 29.98693 907 VAL A CA 1
ATOM 6275 C C . VAL A 1 908 ? 16.75408 71.98063 21.93808 1.000 35.35157 907 VAL A C 1
ATOM 6276 O O . VAL A 1 908 ? 17.65707 71.52864 22.65210 1.000 32.00001 907 VAL A O 1
ATOM 6280 N N . ASN A 1 909 ? 16.89109 72.19261 20.62908 1.000 33.99280 908 ASN A N 1
ATOM 6281 C CA . ASN A 1 909 ? 18.17510 72.02660 19.95510 1.000 33.36391 908 ASN A CA 1
ATOM 6282 C C . ASN A 1 909 ? 19.00109 73.27661 20.21609 1.000 39.17631 908 ASN A C 1
ATOM 6283 O O . ASN A 1 909 ? 18.86010 74.29360 19.53507 1.000 38.25346 908 ASN A O 1
ATOM 6288 N N . GLN A 1 910 ? 19.88908 73.19863 21.20510 1.000 37.07679 909 GLN A N 1
ATOM 6289 C CA . GLN A 1 910 ? 20.69807 74.35464 21.57710 1.000 39.68585 909 GLN A CA 1
ATOM 6290 C C . GLN A 1 910 ? 21.89608 74.54363 20.65911 1.000 41.82091 909 GLN A C 1
ATOM 6291 O O . GLN A 1 910 ? 23.02907 74.69264 21.13212 1.000 42.12009 909 GLN A O 1
ATOM 6297 N N . GLN A 1 911 ? 21.65410 74.52361 19.36611 1.000 37.47573 910 GLN A N 1
ATOM 6298 C CA . GLN A 1 911 ? 22.72311 74.71560 18.42012 1.000 42.75201 910 GLN A CA 1
ATOM 6299 C C . GLN A 1 911 ? 22.23212 75.42857 17.19110 1.000 43.16647 910 GLN A C 1
ATOM 6300 O O . GLN A 1 911 ? 21.10813 75.25456 16.80609 1.000 42.65165 910 GLN A O 1
ATOM 6306 N N . GLU A 1 912 ? 23.08613 76.22257 16.56810 1.000 44.61182 911 GLU A N 1
ATOM 6307 C CA . GLU A 1 912 ? 22.70314 76.85855 15.31208 1.000 45.59066 911 GLU A CA 1
ATOM 6308 C C . GLU A 1 912 ? 22.49716 75.82953 14.20710 1.000 41.98684 911 GLU A C 1
ATOM 6309 O O . GLU A 1 912 ? 21.62817 76.01951 13.35108 1.000 43.66330 911 GLU A O 1
ATOM 6315 N N . ALA A 1 913 ? 23.25916 74.73853 14.21412 1.000 42.15519 912 ALA A N 1
ATOM 6316 C CA . ALA A 1 913 ? 23.14018 73.72352 13.17114 1.000 46.91858 912 ALA A CA 1
ATOM 6317 C C . ALA A 1 913 ? 21.89718 72.86451 13.37513 1.000 46.43586 912 ALA A C 1
ATOM 6318 O O . ALA A 1 913 ? 21.65317 72.35053 14.47014 1.000 50.50236 912 ALA A O 1
ATOM 6320 N N . ALA A 1 914 ? 21.12320 72.70649 12.30713 1.000 38.64019 913 ALA A N 1
ATOM 6321 C CA . ALA A 1 914 ? 20.00920 71.77449 12.31113 1.000 40.15213 913 ALA A CA 1
ATOM 6322 C C . ALA A 1 914 ? 20.49920 70.36950 12.65016 1.000 42.86169 913 ALA A C 1
ATOM 6323 O O . ALA A 1 914 ? 21.64721 70.00850 12.38418 1.000 41.68454 913 ALA A O 1
ATOM 6325 N N . GLN A 1 915 ? 19.61720 69.57550 13.25516 1.000 41.91451 914 GLN A N 1
ATOM 6326 C CA . GLN A 1 915 ? 19.91020 68.19251 13.60518 1.000 36.52362 914 GLN A CA 1
ATOM 6327 C C . GLN A 1 915 ? 18.81321 67.28550 13.07318 1.000 38.50009 914 GLN A C 1
ATOM 6328 O O . GLN A 1 915 ? 17.63121 67.64549 13.08116 1.000 38.53056 914 GLN A O 1
ATOM 6334 N N . SER A 1 916 ? 19.22222 66.10449 12.61521 1.000 39.63433 915 SER A N 1
ATOM 6335 C CA . SER A 1 916 ? 18.33423 65.00448 12.25821 1.000 41.13654 915 SER A CA 1
ATOM 6336 C C . SER A 1 916 ? 18.66422 63.86650 13.20923 1.000 37.36207 915 SER A C 1
ATOM 6337 O O . SER A 1 916 ? 19.70723 63.22450 13.06626 1.000 47.57700 915 SER A O 1
ATOM 6340 N N . ILE A 1 917 ? 17.79521 63.62151 14.18323 1.000 35.20675 916 ILE A N 1
ATOM 6341 C CA . ILE A 1 917 ? 18.09320 62.64253 15.21624 1.000 38.70312 916 ILE A CA 1
ATOM 6342 C C . ILE A 1 917 ? 17.05221 61.53152 15.19325 1.000 41.99056 916 ILE A C 1
ATOM 6343 O O . ILE A 1 917 ? 15.99922 61.63651 14.56623 1.000 36.00875 916 ILE A O 1
ATOM 6348 N N . GLU A 1 918 ? 17.36020 60.45753 15.91327 1.000 43.40537 917 GLU A N 1
ATOM 6349 C CA . GLU A 1 918 ? 16.36320 59.48954 16.34227 1.000 38.74249 917 GLU A CA 1
ATOM 6350 C C . GLU A 1 918 ? 16.19418 59.68756 17.83927 1.000 38.51658 917 GLU A C 1
ATOM 6351 O O . GLU A 1 918 ? 17.14917 59.50257 18.60428 1.000 33.82932 917 GLU A O 1
ATOM 6357 N N . ALA A 1 919 ? 15.00017 60.10356 18.24624 1.000 37.94224 918 ALA A N 1
ATOM 6358 C CA . ALA A 1 919 ? 14.73215 60.47458 19.63023 1.000 39.84973 918 ALA A CA 1
ATOM 6359 C C . ALA A 1 919 ? 14.06215 59.30759 20.34324 1.000 41.57211 918 ALA A C 1
ATOM 6360 O O . ALA A 1 919 ? 13.09816 58.73358 19.82024 1.000 41.77512 918 ALA A O 1
ATOM 6362 N N . HIS A 1 920 ? 14.58314 58.95761 21.52726 1.000 32.45370 919 HIS A N 1
ATOM 6363 C CA . HIS A 1 920 ? 14.12213 57.81962 22.32727 1.000 35.13392 919 HIS A CA 1
ATOM 6364 C C . HIS A 1 920 ? 13.43111 58.33764 23.57525 1.000 27.62547 919 HIS A C 1
ATOM 6365 O O . HIS A 1 920 ? 14.05510 59.02865 24.38225 1.000 33.08450 919 HIS A O 1
ATOM 6372 N N . PHE A 1 921 ? 12.15711 57.99263 23.73924 1.000 29.58409 920 PHE A N 1
ATOM 6373 C CA . PHE A 1 921 ? 11.37709 58.41665 24.89122 1.000 29.84766 920 PHE A CA 1
ATOM 6374 C C . PHE A 1 921 ? 10.96409 57.18266 25.67924 1.000 35.41011 920 PHE A C 1
ATOM 6375 O O . PHE A 1 921 ? 10.57010 56.16065 25.09025 1.000 33.22169 920 PHE A O 1
ATOM 6383 N N . ARG A 1 922 ? 11.07307 57.27368 27.00824 1.000 33.71570 921 ARG A N 1
ATOM 6384 C CA . ARG A 1 922 ? 10.66006 56.18169 27.88925 1.000 30.92711 921 ARG A CA 1
ATOM 6385 C C . ARG A 1 922 ? 9.14106 56.23669 28.05123 1.000 27.97103 921 ARG A C 1
ATOM 6386 O O . ARG A 1 922 ? 8.59305 56.62670 29.08221 1.000 28.35175 921 ARG A O 1
ATOM 6394 N N . VAL A 1 923 ? 8.44508 55.86467 26.97822 1.000 27.10012 922 VAL A N 1
ATOM 6395 C CA . VAL A 1 923 ? 6.98808 55.85566 26.97821 1.000 26.81639 922 VAL A CA 1
ATOM 6396 C C . VAL A 1 923 ? 6.53710 54.86264 25.92322 1.000 36.55595 922 VAL A C 1
ATOM 6397 O O . VAL A 1 923 ? 7.25811 54.55663 24.97423 1.000 37.34316 922 VAL A O 1
ATOM 6401 N N . THR A 1 924 ? 5.30810 54.39264 26.08721 1.000 30.14638 923 THR A N 1
ATOM 6402 C CA . THR A 1 924 ? 4.77111 53.27863 25.34822 1.000 38.57044 923 THR A CA 1
ATOM 6403 C C . THR A 1 924 ? 3.26211 53.47762 25.24619 1.000 26.62153 923 THR A C 1
ATOM 6404 O O . THR A 1 924 ? 2.67910 54.23663 26.01418 1.000 26.61333 923 THR A O 1
ATOM 6408 N N . GLY A 1 925 ? 2.62913 52.82160 24.27620 1.000 28.95336 924 GLY A N 1
ATOM 6409 C CA . GLY A 1 925 ? 1.17713 52.88759 24.19218 1.000 28.72957 924 GLY A CA 1
ATOM 6410 C C . GLY A 1 925 ? 0.57113 54.18258 23.65915 1.000 38.80216 924 GLY A C 1
ATOM 6411 O O . GLY A 1 925 ? -0.66187 54.29958 23.61513 1.000 32.22443 924 GLY A O 1
ATOM 6412 N N . LYS A 1 926 ? 1.38413 55.15358 23.23814 1.000 33.29589 925 LYS A N 1
ATOM 6413 C CA . LYS A 1 926 ? 0.88013 56.44857 22.79512 1.000 33.08426 925 LYS A CA 1
ATOM 6414 C C . LYS A 1 926 ? 1.42115 56.77755 21.40912 1.000 38.55626 925 LYS A C 1
ATOM 6415 O O . LYS A 1 926 ? 2.58715 56.51255 21.11414 1.000 40.55445 925 LYS A O 1
ATOM 6421 N N . GLN A 1 927 ? 0.59616 57.37754 20.55810 1.000 36.72128 926 GLN A N 1
ATOM 6422 C CA . GLN A 1 927 ? 1.12717 57.81452 19.27810 1.000 35.94821 926 GLN A CA 1
ATOM 6423 C C . GLN A 1 927 ? 1.59016 59.24952 19.39608 1.000 33.52932 926 GLN A C 1
ATOM 6424 O O . GLN A 1 927 ? 0.76916 60.13852 19.66306 1.000 31.34237 926 GLN A O 1
ATOM 6430 N N . PRO A 1 928 ? 2.88016 59.50952 19.25710 1.000 32.73976 927 PRO A N 1
ATOM 6431 C CA . PRO A 1 928 ? 3.38915 60.86053 19.48908 1.000 29.26284 927 PRO A CA 1
ATOM 6432 C C . PRO A 1 928 ? 2.89916 61.80651 18.41606 1.000 37.80228 927 PRO A C 1
ATOM 6433 O O . PRO A 1 928 ? 2.59518 61.39749 17.29906 1.000 33.99236 927 PRO A O 1
ATOM 6437 N N . GLU A 1 929 ? 2.79915 63.08152 18.78504 1.000 34.25188 928 GLU A N 1
ATOM 6438 C CA . GLU A 1 929 ? 2.56016 64.16050 17.84002 1.000 39.40450 928 GLU A CA 1
ATOM 6439 C C . GLU A 1 929 ? 3.46615 65.32351 18.20201 1.000 38.61369 928 GLU A C 1
ATOM 6440 O O . GLU A 1 929 ? 3.77114 65.54253 19.38101 1.000 31.75228 928 GLU A O 1
ATOM 6446 N N . LEU A 1 930 ? 3.91216 66.05650 17.18101 1.000 34.19833 929 LEU A N 1
ATOM 6447 C CA . LEU A 1 930 ? 4.60815 67.31450 17.43100 1.000 32.55959 929 LEU A CA 1
ATOM 6448 C C . LEU A 1 930 ? 3.60215 68.43950 17.61197 1.000 37.04990 929 LEU A C 1
ATOM 6449 O O . LEU A 1 930 ? 2.69916 68.60949 16.78595 1.000 41.72724 929 LEU A O 1
ATOM 6454 N N . TRP A 1 931 ? 3.76613 69.21852 18.68296 1.000 33.76989 930 TRP A N 1
ATOM 6455 C CA . TRP A 1 931 ? 2.98312 70.42852 18.90493 1.000 27.31476 930 TRP A CA 1
ATOM 6456 C C . TRP A 1 931 ? 3.89012 71.63852 18.76592 1.000 29.13080 930 TRP A C 1
ATOM 6457 O O . TRP A 1 931 ? 4.95011 71.69654 19.38793 1.000 31.97843 930 TRP A O 1
ATOM 6468 N N . HIS A 1 932 ? 3.48113 72.59551 17.93490 1.000 28.09577 931 HIS A N 1
ATOM 6469 C CA . HIS A 1 932 ? 4.32512 73.73451 17.60989 1.000 33.31115 931 HIS A CA 1
ATOM 6470 C C . HIS A 1 932 ? 3.80711 74.97451 18.31487 1.000 28.66176 931 HIS A C 1
ATOM 6471 O O . HIS A 1 932 ? 2.67911 75.40350 18.03484 1.000 27.24399 931 HIS A O 1
ATOM 6478 N N . PRO A 1 933 ? 4.56610 75.58453 19.22587 1.000 30.09466 932 PRO A N 1
ATOM 6479 C CA . PRO A 1 933 ? 4.05108 76.79354 19.89984 1.000 32.55594 932 PRO A CA 1
ATOM 6480 C C . PRO A 1 933 ? 3.97309 78.01253 18.99482 1.000 35.32614 932 PRO A C 1
ATOM 6481 O O . PRO A 1 933 ? 3.25108 78.96053 19.34080 1.000 30.97225 932 PRO A O 1
ATOM 6485 N N . GLU A 1 934 ? 4.69910 78.03551 17.86583 1.000 29.93823 933 GLU A N 1
ATOM 6486 C CA . GLU A 1 934 ? 4.56811 79.14750 16.92381 1.000 30.70061 933 GLU A CA 1
ATOM 6487 C C . GLU A 1 934 ? 3.13512 79.28748 16.44879 1.000 33.05021 933 GLU A C 1
ATOM 6488 O O . GLU A 1 934 ? 2.64311 80.40148 16.25677 1.000 34.29501 933 GLU A O 1
ATOM 6494 N N . THR A 1 935 ? 2.45412 78.16648 16.23580 1.000 33.15867 934 THR A N 1
ATOM 6495 C CA . THR A 1 935 ? 1.18113 78.15146 15.53478 1.000 31.04474 934 THR A CA 1
ATOM 6496 C C . THR A 1 935 ? 0.03512 77.61847 16.36278 1.000 31.11191 934 THR A C 1
ATOM 6497 O O . THR A 1 935 ? -1.12087 77.88746 16.01976 1.000 37.74213 934 THR A O 1
ATOM 6501 N N . GLY A 1 936 ? 0.30911 76.85449 17.41579 1.000 28.01205 935 GLY A N 1
ATOM 6502 C CA . GLY A 1 936 ? -0.76389 76.22849 18.15579 1.000 25.83764 935 GLY A CA 1
ATOM 6503 C C . GLY A 1 936 ? -1.34788 75.02548 17.46880 1.000 33.97720 935 GLY A C 1
ATOM 6504 O O . GLY A 1 936 ? -2.45688 74.60848 17.81379 1.000 37.67105 935 GLY A O 1
ATOM 6505 N N . LYS A 1 937 ? -0.62786 74.45347 16.50482 1.000 28.82842 936 LYS A N 1
ATOM 6506 C CA . LYS A 1 937 ? -1.07585 73.30145 15.74283 1.000 37.88884 936 LYS A CA 1
ATOM 6507 C C . LYS A 1 937 ? -0.23385 72.08046 16.08786 1.000 44.98218 936 LYS A C 1
ATOM 6508 O O . LYS A 1 937 ? 0.91515 72.19447 16.53087 1.000 36.31117 936 LYS A O 1
ATOM 6514 N N . SER A 1 938 ? -0.83384 70.91146 15.90587 1.000 43.88815 937 SER A N 1
ATOM 6515 C CA . SER A 1 938 ? -0.14884 69.64646 16.07890 1.000 37.77902 937 SER A CA 1
ATOM 6516 C C . SER A 1 938 ? -0.00182 68.96544 14.72491 1.000 50.42073 937 SER A C 1
ATOM 6517 O O . SER A 1 938 ? -0.74381 69.23042 13.77590 1.000 58.09652 937 SER A O 1
ATOM 6520 N N . GLU A 1 939 ? 0.96819 68.06844 14.65294 1.000 50.79296 938 GLU A N 1
ATOM 6521 C CA . GLU A 1 939 ? 1.37021 67.45443 13.41295 1.000 48.75430 938 GLU A CA 1
ATOM 6522 C C . GLU A 1 939 ? 1.70821 65.99943 13.70598 1.000 45.85672 938 GLU A C 1
ATOM 6523 O O . GLU A 1 939 ? 2.34420 65.71045 14.73199 1.000 36.22173 938 GLU A O 1
ATOM 6529 N N . PRO A 1 940 ? 1.26322 65.07342 12.86199 1.000 50.22873 939 PRO A N 1
ATOM 6530 C CA . PRO A 1 940 ? 1.60423 63.66542 13.05801 1.000 49.51383 939 PRO A CA 1
ATOM 6531 C C . PRO A 1 940 ? 3.05923 63.40942 12.70004 1.000 48.13075 939 PRO A C 1
ATOM 6532 O O . PRO A 1 940 ? 3.69124 64.15941 11.95603 1.000 46.09954 939 PRO A O 1
ATOM 6536 N N . ILE A 1 941 ? 3.58723 62.31643 13.25206 1.000 39.40921 940 ILE A N 1
ATOM 6537 C CA . ILE A 1 941 ? 5.00223 62.00444 13.13008 1.000 34.01148 940 ILE A CA 1
ATOM 6538 C C . ILE A 1 941 ? 5.14724 60.48744 13.05511 1.000 41.31963 940 ILE A C 1
ATOM 6539 O O . ILE A 1 941 ? 4.29924 59.74244 13.55011 1.000 45.22410 940 ILE A O 1
ATOM 6544 N N . SER A 1 942 ? 6.19125 60.03243 12.37113 1.000 42.17909 941 SER A N 1
ATOM 6545 C CA . SER A 1 942 ? 6.50726 58.61243 12.31816 1.000 37.76246 941 SER A CA 1
ATOM 6546 C C . SER A 1 942 ? 7.09324 58.16046 13.64817 1.000 43.09061 941 SER A C 1
ATOM 6547 O O . SER A 1 942 ? 7.73523 58.93947 14.35017 1.000 41.23334 941 SER A O 1
ATOM 6550 N N . TYR A 1 943 ? 6.87024 56.89246 13.99319 1.000 37.73760 942 TYR A N 1
ATOM 6551 C CA . TYR A 1 943 ? 7.36623 56.39248 15.26620 1.000 37.12437 942 TYR A CA 1
ATOM 6552 C C . TYR A 1 943 ? 7.38524 54.87148 15.24923 1.000 41.24080 942 TYR A C 1
ATOM 6553 O O . TYR A 1 943 ? 6.69725 54.22947 14.45223 1.000 40.90101 942 TYR A O 1
ATOM 6562 N N . ARG A 1 944 ? 8.15723 54.30750 16.17925 1.000 42.23902 943 ARG A N 1
ATOM 6563 C CA . ARG A 1 944 ? 8.16723 52.87650 16.44927 1.000 41.44617 943 ARG A CA 1
ATOM 6564 C C . ARG A 1 944 ? 8.17821 52.66753 17.95227 1.000 34.69005 943 ARG A C 1
ATOM 6565 O O . ARG A 1 944 ? 9.00820 53.25654 18.65927 1.000 36.14350 943 ARG A O 1
ATOM 6573 N N . ILE A 1 945 ? 7.22921 51.87153 18.43927 1.000 37.73801 944 ILE A N 1
ATOM 6574 C CA . ILE A 1 945 ? 7.14219 51.52555 19.85228 1.000 34.45199 944 ILE A CA 1
ATOM 6575 C C . ILE A 1 945 ? 7.70619 50.12656 20.00230 1.000 32.90043 944 ILE A C 1
ATOM 6576 O O . ILE A 1 945 ? 7.32221 49.21454 19.26531 1.000 42.59460 944 ILE A O 1
ATOM 6581 N N . SER A 1 946 ? 8.63818 49.96258 20.93232 1.000 36.89620 945 SER A N 1
ATOM 6582 C CA . SER A 1 946 ? 9.37119 48.71458 21.02035 1.000 40.90197 945 SER A CA 1
ATOM 6583 C C . SER A 1 946 ? 10.25917 48.71360 22.25036 1.000 45.36418 945 SER A C 1
ATOM 6584 O O . SER A 1 946 ? 10.95016 49.69861 22.52435 1.000 44.37341 945 SER A O 1
ATOM 6587 N N . GLY A 1 947 ? 10.26116 47.59961 22.97538 1.000 42.25233 946 GLY A N 1
ATOM 6588 C CA . GLY A 1 947 ? 11.16915 47.42164 24.09039 1.000 31.39771 946 GLY A CA 1
ATOM 6589 C C . GLY A 1 947 ? 11.11013 48.50765 25.14037 1.000 33.46673 946 GLY A C 1
ATOM 6590 O O . GLY A 1 947 ? 12.15812 48.92466 25.64538 1.000 37.41836 946 GLY A O 1
ATOM 6591 N N . GLY A 1 948 ? 9.91013 48.96865 25.49535 1.000 35.99215 947 GLY A N 1
ATOM 6592 C CA . GLY A 1 948 ? 9.79011 49.92467 26.58334 1.000 32.97159 947 GLY A CA 1
ATOM 6593 C C . GLY A 1 948 ? 10.05111 51.36466 26.20432 1.000 34.24217 947 GLY A C 1
ATOM 6594 O O . GLY A 1 948 ? 10.06409 52.22968 27.08230 1.000 39.00003 947 GLY A O 1
ATOM 6595 N N . GLU A 1 949 ? 10.25912 51.65564 24.92131 1.000 35.96642 948 GLU A N 1
ATOM 6596 C CA . GLU A 1 949 ? 10.53112 53.01464 24.47830 1.000 30.97512 948 GLU A CA 1
ATOM 6597 C C . GLU A 1 949 ? 9.82214 53.28162 23.15928 1.000 34.59983 948 GLU A C 1
ATOM 6598 O O . GLU A 1 949 ? 9.41715 52.36260 22.45029 1.000 36.32698 948 GLU A O 1
ATOM 6604 N N . THR A 1 950 ? 9.68314 54.56061 22.83926 1.000 38.21362 949 THR A N 1
ATOM 6605 C CA . THR A 1 950 ? 9.20515 55.00659 21.54225 1.000 37.67449 949 THR A CA 1
ATOM 6606 C C . THR A 1 950 ? 10.35416 55.73258 20.86025 1.000 38.23893 949 THR A C 1
ATOM 6607 O O . THR A 1 950 ? 11.00115 56.58359 21.47425 1.000 29.85422 949 THR A O 1
ATOM 6611 N N . VAL A 1 951 ? 10.61218 55.38856 19.61726 1.000 32.52322 950 VAL A N 1
ATOM 6612 C CA . VAL A 1 951 ? 11.66318 56.01056 18.84526 1.000 40.29785 950 VAL A CA 1
ATOM 6613 C C . VAL A 1 951 ? 11.02419 56.87154 17.77324 1.000 47.16886 950 VAL A C 1
ATOM 6614 O O . VAL A 1 951 ? 10.19021 56.42852 17.03224 1.000 36.91797 950 VAL A O 1
ATOM 6618 N N . VAL A 1 952 ? 11.41719 58.12854 17.72423 1.000 43.03782 951 VAL A N 1
ATOM 6619 C CA . VAL A 1 952 ? 10.83720 59.04752 16.78221 1.000 35.76830 951 VAL A CA 1
ATOM 6620 C C . VAL A 1 952 ? 11.88420 59.74051 15.98521 1.000 40.25974 951 VAL A C 1
ATOM 6621 O O . VAL A 1 952 ? 12.76020 60.32252 16.54921 1.000 37.90880 951 VAL A O 1
ATOM 6625 N N . PRO A 1 953 ? 11.81522 59.71349 14.67021 1.000 34.83172 952 PRO A N 1
ATOM 6626 C CA . PRO A 1 953 ? 12.81923 60.44448 13.90521 1.000 35.05136 952 PRO A CA 1
ATOM 6627 C C . PRO A 1 953 ? 12.43422 61.92248 13.92418 1.000 34.98960 952 PRO A C 1
ATOM 6628 O O . PRO A 1 953 ? 11.33023 62.25047 13.60816 1.000 41.53242 952 PRO A O 1
ATOM 6632 N N . LEU A 1 954 ? 13.34621 62.78349 14.30018 1.000 33.83315 953 LEU A N 1
ATOM 6633 C CA . LEU A 1 954 ? 13.05521 64.20449 14.41915 1.000 37.08774 953 LEU A CA 1
ATOM 6634 C C . LEU A 1 954 ? 14.03921 65.00348 13.59115 1.000 36.89675 953 LEU A C 1
ATOM 6635 O O . LEU A 1 954 ? 15.24222 64.72349 13.59318 1.000 45.21328 953 LEU A O 1
ATOM 6640 N N . HIS A 1 955 ? 13.52422 66.00247 12.89713 1.000 37.36759 954 HIS A N 1
ATOM 6641 C CA . HIS A 1 955 ? 14.36722 67.04447 12.34613 1.000 38.07771 954 HIS A CA 1
ATOM 6642 C C . HIS A 1 955 ? 14.16921 68.27648 13.20411 1.000 40.21288 954 HIS A C 1
ATOM 6643 O O . HIS A 1 955 ? 13.03320 68.68348 13.45708 1.000 47.87824 954 HIS A O 1
ATOM 6650 N N . LEU A 1 956 ? 15.26520 68.86049 13.65311 1.000 38.96854 955 LEU A N 1
ATOM 6651 C CA . LEU A 1 956 ? 15.21318 70.06850 14.45809 1.000 40.49135 955 LEU A CA 1
ATOM 6652 C C . LEU A 1 956 ? 15.99719 71.15649 13.74108 1.000 39.60943 955 LEU A C 1
ATOM 6653 O O . LEU A 1 956 ? 17.18519 70.98049 13.45810 1.000 35.27022 955 LEU A O 1
ATOM 6658 N N . ASP A 1 957 ? 15.33019 72.26049 13.42106 1.000 35.92857 956 ASP A N 1
ATOM 6659 C CA . ASP A 1 957 ? 16.06319 73.40648 12.91105 1.000 38.45694 956 ASP A CA 1
ATOM 6660 C C . ASP A 1 957 ? 16.98817 73.93250 14.00405 1.000 42.09903 956 ASP A C 1
ATOM 6661 O O . ASP A 1 957 ? 16.84116 73.60652 15.19006 1.000 45.38506 956 ASP A O 1
ATOM 6666 N N . GLY A 1 958 ? 17.95417 74.75350 13.59905 1.000 36.67186 957 GLY A N 1
ATOM 6667 C CA . GLY A 1 958 ? 18.77816 75.42252 14.58805 1.000 40.16007 957 GLY A CA 1
ATOM 6668 C C . GLY A 1 958 ? 17.92614 76.17053 15.60103 1.000 38.09559 957 GLY A C 1
ATOM 6669 O O . GLY A 1 958 ? 16.99614 76.89052 15.22301 1.000 37.27139 957 GLY A O 1
ATOM 6670 N N . ASP A 1 959 ? 18.20112 75.97555 16.88804 1.000 32.28861 958 ASP A N 1
ATOM 6671 C CA . ASP A 1 959 ? 17.44911 76.61257 17.97102 1.000 39.45326 958 ASP A CA 1
ATOM 6672 C C . ASP A 1 959 ? 15.96611 76.24256 17.96000 1.000 39.79761 958 ASP A C 1
ATOM 6673 O O . ASP A 1 959 ? 15.15610 76.90957 18.61098 1.000 36.28830 958 ASP A O 1
ATOM 6678 N N . GLU A 1 960 ? 15.56112 75.20555 17.23502 1.000 37.51545 959 GLU A N 1
ATOM 6679 C CA . GLU A 1 960 ? 14.16012 74.82654 17.29300 1.000 37.88919 959 GLU A CA 1
ATOM 6680 C C . GLU A 1 960 ? 13.81611 74.25956 18.66701 1.000 40.53919 959 GLU A C 1
ATOM 6681 O O . GLU A 1 960 ? 14.59610 73.51957 19.27803 1.000 30.66540 959 GLU A O 1
ATOM 6687 N N . ALA A 1 961 ? 12.64010 74.63256 19.14599 1.000 30.39188 960 ALA A N 1
ATOM 6688 C CA . ALA A 1 961 ? 12.02009 74.07758 20.32699 1.000 27.40964 960 ALA A CA 1
ATOM 6689 C C . ALA A 1 961 ? 10.71110 73.44157 19.90198 1.000 30.46436 960 ALA A C 1
ATOM 6690 O O . ALA A 1 961 ? 9.97610 74.01755 19.10296 1.000 36.66027 960 ALA A O 1
ATOM 6692 N N . VAL A 1 962 ? 10.40009 72.26558 20.44299 1.000 30.82517 961 VAL A N 1
ATOM 6693 C CA . VAL A 1 962 ? 9.19710 71.57456 20.00999 1.000 34.09313 961 VAL A CA 1
ATOM 6694 C C . VAL A 1 962 ? 8.70609 70.67258 21.12300 1.000 30.84429 961 VAL A C 1
ATOM 6695 O O . VAL A 1 962 ? 9.48008 70.20259 21.95901 1.000 28.50030 961 VAL A O 1
ATOM 6699 N N . PHE A 1 963 ? 7.40409 70.43257 21.12798 1.000 30.14984 962 PHE A N 1
ATOM 6700 C CA . PHE A 1 963 ? 6.80508 69.51359 22.07099 1.000 29.08199 962 PHE A CA 1
ATOM 6701 C C . PHE A 1 963 ? 6.51110 68.20257 21.35601 1.000 34.24222 962 PHE A C 1
ATOM 6702 O O . PHE A 1 963 ? 5.91711 68.19955 20.27000 1.000 31.26824 962 PHE A O 1
ATOM 6710 N N . VAL A 1 964 ? 6.98210 67.10458 21.93003 1.000 30.10747 963 VAL A N 1
ATOM 6711 C CA . VAL A 1 964 ? 6.62911 65.76558 21.46905 1.000 28.58820 963 VAL A CA 1
ATOM 6712 C C . VAL A 1 964 ? 5.61610 65.24659 22.47804 1.000 32.47693 963 VAL A C 1
ATOM 6713 O O . VAL A 1 964 ? 5.93508 65.01861 23.65005 1.000 29.86523 963 VAL A O 1
ATOM 6717 N N . VAL A 1 965 ? 4.37410 65.11857 22.04003 1.000 32.79947 964 VAL A N 1
ATOM 6718 C CA . VAL A 1 965 ? 3.23309 64.89858 22.91702 1.000 32.85074 964 VAL A CA 1
ATOM 6719 C C . VAL A 1 965 ? 2.75810 63.46158 22.74903 1.000 34.78878 964 VAL A C 1
ATOM 6720 O O . VAL A 1 965 ? 2.51912 63.00856 21.62204 1.000 32.81116 964 VAL A O 1
ATOM 6724 N N . PHE A 1 966 ? 2.61109 62.75460 23.87204 1.000 27.74004 965 PHE A N 1
ATOM 6725 C CA . PHE A 1 966 ? 2.19109 61.34759 23.90106 1.000 30.87587 965 PHE A CA 1
ATOM 6726 C C . PHE A 1 966 ? 0.88409 61.24660 24.67404 1.000 31.79300 965 PHE A C 1
ATOM 6727 O O . PHE A 1 966 ? 0.87907 60.87962 25.85105 1.000 30.00773 965 PHE A O 1
ATOM 6735 N N . ARG A 1 967 ? -0.22691 61.53559 24.01002 1.000 27.05661 966 ARG A N 1
ATOM 6736 C CA . ARG A 1 967 ? -1.50092 61.50559 24.71001 1.000 32.19153 966 ARG A CA 1
ATOM 6737 C C . ARG A 1 967 ? -2.52990 60.64558 23.99701 1.000 33.95390 966 ARG A C 1
ATOM 6738 O O . ARG A 1 967 ? -3.35191 59.99458 24.65201 1.000 35.44998 966 ARG A O 1
ATOM 6746 N N . LYS A 1 968 ? -2.51689 60.66056 22.66201 1.000 29.96069 967 LYS A N 1
ATOM 6747 C CA . LYS A 1 968 ? -3.40387 59.79554 21.90101 1.000 32.96170 967 LYS A CA 1
ATOM 6748 C C . LYS A 1 968 ? -2.98787 58.33754 22.06704 1.000 32.45762 967 LYS A C 1
ATOM 6749 O O . LYS A 1 968 ? -1.81486 57.99555 21.90706 1.000 34.40019 967 LYS A O 1
ATOM 6755 N N . ALA A 1 969 ? -3.94887 57.47755 22.39204 1.000 33.00592 968 ALA A N 1
ATOM 6756 C CA . ALA A 1 969 ? -3.67386 56.04255 22.45506 1.000 43.25722 968 ALA A CA 1
ATOM 6757 C C . ALA A 1 969 ? -3.18884 55.53153 21.10408 1.000 47.37073 968 ALA A C 1
ATOM 6758 O O . ALA A 1 969 ? -3.75783 55.84951 20.06407 1.000 43.82319 968 ALA A O 1
ATOM 6760 N N . ALA A 1 970 ? -2.12184 54.74253 21.12710 1.000 45.95809 969 ALA A N 1
ATOM 6761 C CA . ALA A 1 970 ? -1.53382 54.20552 19.90912 1.000 44.21013 969 ALA A CA 1
ATOM 6762 C C . ALA A 1 970 ? -2.41281 53.08250 19.36113 1.000 44.71302 969 ALA A C 1
ATOM 6763 O O . ALA A 1 970 ? -2.62782 52.07551 20.03714 1.000 43.97242 969 ALA A O 1
ATOM 6765 N N . ALA A 1 971 ? -2.94780 53.26648 18.15112 1.000 46.58291 970 ALA A N 1
ATOM 6766 C CA . ALA A 1 971 ? -3.64278 52.16947 17.48112 1.000 47.62874 970 ALA A CA 1
ATOM 6767 C C . ALA A 1 971 ? -2.66777 51.09647 17.01815 1.000 53.20187 970 ALA A C 1
ATOM 6768 O O . ALA A 1 971 ? -2.92277 49.90147 17.19617 1.000 54.74399 970 ALA A O 1
ATOM 6770 N N . ARG A 1 972 ? -1.56677 51.50546 16.40116 1.000 59.74780 971 ARG A N 1
ATOM 6771 C CA . ARG A 1 972 ? -0.49476 50.61846 15.98219 1.000 58.91226 971 ARG A CA 1
ATOM 6772 C C . ARG A 1 972 ? 0.75323 50.95748 16.78120 1.000 44.91546 971 ARG A C 1
ATOM 6773 O O . ARG A 1 972 ? 0.91222 52.07949 17.26719 1.000 43.99595 971 ARG A O 1
ATOM 6781 N N . ASP A 1 973 ? 1.66823 49.99748 16.86323 1.000 42.72559 972 ASP A N 1
ATOM 6782 C CA . ASP A 1 973 ? 2.94423 50.23650 17.51624 1.000 48.82827 972 ASP A CA 1
ATOM 6783 C C . ASP A 1 973 ? 4.00423 50.82149 16.59025 1.000 49.37115 972 ASP A C 1
ATOM 6784 O O . ASP A 1 973 ? 5.04423 51.28150 17.08225 1.000 48.95160 972 ASP A O 1
ATOM 6789 N N . ARG A 1 974 ? 3.76325 50.84747 15.27924 1.000 43.23596 973 ARG A N 1
ATOM 6790 C CA . ARG A 1 974 ? 4.69026 51.46646 14.34024 1.000 41.89563 973 ARG A CA 1
ATOM 6791 C C . ARG A 1 974 ? 3.91127 52.19144 13.25222 1.000 45.74986 973 ARG A C 1
ATOM 6792 O O . ARG A 1 974 ? 3.01328 51.61142 12.63922 1.000 47.50308 973 ARG A O 1
ATOM 6800 N N . VAL A 1 975 ? 4.24627 53.46243 13.03121 1.000 41.92618 974 VAL A N 1
ATOM 6801 C CA . VAL A 1 975 ? 3.74228 54.23141 11.89819 1.000 41.98482 974 VAL A CA 1
ATOM 6802 C C . VAL A 1 975 ? 4.93929 54.83941 11.18620 1.000 43.26424 974 VAL A C 1
ATOM 6803 O O . VAL A 1 975 ? 5.77228 55.50042 11.81820 1.000 41.39294 974 VAL A O 1
ATOM 6807 N N . THR A 1 976 ? 5.03531 54.59439 9.87820 1.000 43.13496 975 THR A N 1
ATOM 6808 C CA . THR A 1 976 ? 6.00332 55.23438 8.99320 1.000 43.56255 975 THR A CA 1
ATOM 6809 C C . THR A 1 976 ? 5.20132 56.11436 8.04818 1.000 43.18116 975 THR A C 1
ATOM 6810 O O . THR A 1 976 ? 4.49134 55.60034 7.18318 1.000 46.80273 975 THR A O 1
ATOM 6814 N N . LEU A 1 977 ? 5.27932 57.42936 8.23016 1.000 45.53088 976 LEU A N 1
ATOM 6815 C CA . LEU A 1 977 ? 4.53932 58.32435 7.35314 1.000 42.45038 976 LEU A CA 1
ATOM 6816 C C . LEU A 1 977 ? 5.20334 58.37633 5.99014 1.000 51.83217 976 LEU A C 1
ATOM 6817 O O . LEU A 1 977 ? 6.42834 58.26433 5.87116 1.000 53.26302 976 LEU A O 1
ATOM 6822 N N . ALA A 1 978 ? 4.38435 58.54231 4.95813 1.000 57.54331 977 ALA A N 1
ATOM 6823 C CA . ALA A 1 978 ? 4.91937 58.73629 3.62313 1.000 63.72985 977 ALA A CA 1
ATOM 6824 C C . ALA A 1 978 ? 5.90137 59.89729 3.63813 1.000 63.00879 977 ALA A C 1
ATOM 6825 O O . ALA A 1 978 ? 5.61335 60.95830 4.19111 1.000 56.09869 977 ALA A O 1
ATOM 6827 N N . ARG A 1 979 ? 7.08537 59.66729 3.07315 1.000 78.52729 978 ARG A N 1
ATOM 6828 C CA . ARG A 1 979 ? 8.07137 60.73429 2.96414 1.000 87.78829 978 ARG A CA 1
ATOM 6829 C C . ARG A 1 979 ? 7.47938 61.91528 2.20112 1.000 91.10746 978 ARG A C 1
ATOM 6830 O O . ARG A 1 979 ? 6.83439 61.75126 1.16011 1.000 88.91263 978 ARG A O 1
ATOM 6832 N N . GLN A 1 980 ? 7.67136 63.11029 2.74610 1.000 90.86437 979 GLN A N 1
ATOM 6833 C CA . GLN A 1 980 ? 7.17837 64.33628 2.13808 1.000 95.58543 979 GLN A CA 1
ATOM 6834 C C . GLN A 1 980 ? 8.36137 65.05427 1.50708 1.000 86.90003 979 GLN A C 1
ATOM 6835 O O . GLN A 1 980 ? 9.33636 65.37829 2.19709 1.000 84.43915 979 GLN A O 1
ATOM 6841 N N . GLY A 1 981 ? 8.28639 65.27925 0.20008 1.000 81.98902 980 GLY A N 1
ATOM 6842 C CA . GLY A 1 981 ? 9.30039 66.05024 -0.47892 1.000 83.05460 980 GLY A CA 1
ATOM 6843 C C . GLY A 1 981 ? 8.95739 67.53124 -0.55195 1.000 81.44658 980 GLY A C 1
ATOM 6844 O O . GLY A 1 981 ? 7.79738 67.92324 -0.45497 1.000 81.25191 980 GLY A O 1
ATOM 6845 N N . GLU A 1 982 ? 9.99539 68.34924 -0.69995 1.000 80.49821 981 GLU A N 1
ATOM 6846 C CA . GLU A 1 982 ? 9.85538 69.78124 -0.92497 1.000 74.23253 981 GLU A CA 1
ATOM 6847 C C . GLU A 1 982 ? 10.06940 70.06922 -2.40198 1.000 65.19262 981 GLU A C 1
ATOM 6848 O O . GLU A 1 982 ? 10.90141 69.43021 -3.05396 1.000 66.17366 981 GLU A O 1
ATOM 6854 N N . ARG A 1 983 ? 9.33240 71.03921 -2.92900 1.000 64.84832 982 ARG A N 1
ATOM 6855 C CA . ARG A 1 983 ? 9.52342 71.41818 -4.32200 1.000 68.49284 982 ARG A CA 1
ATOM 6856 C C . ARG A 1 983 ? 9.24542 72.90218 -4.48303 1.000 69.30038 982 ARG A C 1
ATOM 6857 O O . ARG A 1 983 ? 8.11041 73.34618 -4.27505 1.000 67.09485 982 ARG A O 1
ATOM 6865 N N . ALA A 1 984 ? 10.28342 73.65618 -4.84203 1.000 77.60639 983 ALA A N 1
ATOM 6866 C CA . ALA A 1 984 ? 10.10242 75.05117 -5.21905 1.000 77.84278 983 ALA A CA 1
ATOM 6867 C C . ALA A 1 984 ? 9.21843 75.13915 -6.45307 1.000 61.38178 983 ALA A C 1
ATOM 6868 O O . ALA A 1 984 ? 9.43445 74.43814 -7.43805 1.000 64.43093 983 ALA A O 1
ATOM 6870 N N . VAL A 1 985 ? 8.19943 75.98715 -6.37209 1.000 61.87072 984 VAL A N 1
ATOM 6871 C CA . VAL A 1 985 ? 7.21144 76.14513 -7.42611 1.000 64.99710 984 VAL A CA 1
ATOM 6872 C C . VAL A 1 985 ? 7.38845 77.46812 -8.16013 1.000 60.98350 984 VAL A C 1
ATOM 6873 O O . VAL A 1 985 ? 7.19846 77.54310 -9.38013 1.000 67.54019 984 VAL A O 1
ATOM 6877 N N . ALA A 1 986 ? 7.77743 78.51313 -7.43314 1.000 58.65097 985 ALA A N 1
ATOM 6878 C CA . ALA A 1 986 ? 8.08043 79.80712 -8.01815 1.000 55.19436 985 ALA A CA 1
ATOM 6879 C C . ALA A 1 986 ? 8.90342 80.60514 -7.02116 1.000 48.50916 985 ALA A C 1
ATOM 6880 O O . ALA A 1 986 ? 8.86640 80.34816 -5.81115 1.000 44.04821 985 ALA A O 1
ATOM 6882 N N . THR A 1 987 ? 9.66142 81.56013 -7.55016 1.000 48.62237 986 THR A N 1
ATOM 6883 C CA . THR A 1 987 ? 10.31041 82.58415 -6.74917 1.000 52.62731 986 THR A CA 1
ATOM 6884 C C . THR A 1 987 ? 9.57740 83.88914 -7.00820 1.000 54.89815 986 THR A C 1
ATOM 6885 O O . THR A 1 987 ? 9.43142 84.30212 -8.16421 1.000 52.19407 986 THR A O 1
ATOM 6889 N N . LEU A 1 988 ? 9.10939 84.54916 -5.96921 1.000 51.88641 987 LEU A N 1
ATOM 6890 C CA . LEU A 1 988 ? 8.42538 85.79715 -6.16724 1.000 50.71384 987 LEU A CA 1
ATOM 6891 C C . LEU A 1 988 ? 9.43738 86.91315 -6.25225 1.000 53.76346 987 LEU A C 1
ATOM 6892 O O . LEU A 1 988 ? 9.59237 87.67717 -5.34826 1.000 45.29405 987 LEU A O 1
ATOM 6897 N N . ASP A 1 989 ? 10.13439 86.95614 -7.36924 1.000 51.06560 988 ASP A N 1
ATOM 6898 C CA . ASP A 1 989 ? 11.12539 87.95714 -7.68124 1.000 63.10360 988 ASP A CA 1
ATOM 6899 C C . ASP A 1 989 ? 10.33540 89.03712 -8.38527 1.000 71.64193 988 ASP A C 1
ATOM 6900 O O . ASP A 1 989 ? 9.12440 89.02212 -8.32528 1.000 79.18366 988 ASP A O 1
ATOM 6905 N N . GLY A 1 990 ? 10.99940 89.96612 -9.04227 1.000 61.55406 989 GLY A N 1
ATOM 6906 C CA . GLY A 1 990 ? 10.27241 91.01410 -9.70830 1.000 59.73453 989 GLY A CA 1
ATOM 6907 C C . GLY A 1 990 ? 10.00039 92.17712 -8.79632 1.000 62.81121 989 GLY A C 1
ATOM 6908 O O . GLY A 1 990 ? 10.63538 92.32814 -7.77732 1.000 52.92296 989 GLY A O 1
ATOM 6909 N N . ALA A 1 991 ? 9.05239 92.99911 -9.19735 1.000 51.89187 990 ALA A N 1
ATOM 6910 C CA . ALA A 1 991 ? 8.75338 94.25212 -8.51337 1.000 51.39609 990 ALA A CA 1
ATOM 6911 C C . ALA A 1 991 ? 7.84836 94.06413 -7.30038 1.000 48.69194 990 ALA A C 1
ATOM 6912 O O . ALA A 1 991 ? 6.91437 93.26413 -7.32138 1.000 56.04447 990 ALA A O 1
ATOM 6914 N N . TRP A 1 992 ? 8.12135 94.83615 -6.25039 1.000 46.28936 991 TRP A N 1
ATOM 6915 C CA . TRP A 1 992 ? 7.25433 94.90216 -5.08540 1.000 43.18605 991 TRP A CA 1
ATOM 6916 C C . TRP A 1 992 ? 6.91032 96.34917 -4.77943 1.000 47.36446 991 TRP A C 1
ATOM 6917 O O . TRP A 1 992 ? 7.75132 97.23817 -4.92743 1.000 45.58418 991 TRP A O 1
ATOM 6928 N N . GLN A 1 993 ? 5.67331 96.57017 -4.33945 1.000 51.91796 992 GLN A N 1
ATOM 6929 C CA . GLN A 1 993 ? 5.29630 97.83518 -3.73047 1.000 46.95599 992 GLN A CA 1
ATOM 6930 C C . GLN A 1 993 ? 5.64728 97.77820 -2.25447 1.000 50.48903 992 GLN A C 1
ATOM 6931 O O . GLN A 1 993 ? 5.40728 96.76021 -1.59145 1.000 46.43512 992 GLN A O 1
ATOM 6937 N N . VAL A 1 994 ? 6.22727 98.85921 -1.74448 1.000 46.15735 993 VAL A N 1
ATOM 6938 C CA . VAL A 1 994 ? 6.54125 98.98623 -0.33047 1.000 45.84843 993 VAL A CA 1
ATOM 6939 C C . VAL A 1 994 ? 5.93324 100.27624 0.19150 1.000 46.72753 993 VAL A C 1
ATOM 6940 O O . VAL A 1 994 ? 6.20624 101.35023 -0.34951 1.000 48.46216 993 VAL A O 1
ATOM 6944 N N . ALA A 1 995 ? 5.14223 100.17425 1.26049 1.000 41.10152 994 ALA A N 1
ATOM 6945 C CA . ALA A 1 995 ? 4.58521 101.34426 1.91946 1.000 43.89706 994 ALA A CA 1
ATOM 6946 C C . ALA A 1 995 ? 5.13919 101.40629 3.33047 1.000 41.80235 994 ALA A C 1
ATOM 6947 O O . ALA A 1 995 ? 5.20619 100.38430 4.01349 1.000 41.67414 994 ALA A O 1
ATOM 6949 N N . PHE A 1 996 ? 5.53518 102.59829 3.75846 1.000 39.27222 995 PHE A N 1
ATOM 6950 C CA . PHE A 1 996 ? 6.20717 102.76832 5.03346 1.000 36.01771 995 PHE A CA 1
ATOM 6951 C C . PHE A 1 996 ? 5.29415 103.42633 6.05544 1.000 38.08383 995 PHE A C 1
ATOM 6952 O O . PHE A 1 996 ? 4.59015 104.39232 5.75442 1.000 40.73392 995 PHE A O 1
ATOM 6960 N N . GLN A 1 997 ? 5.29714 102.86535 7.26145 1.000 36.36283 996 GLN A N 1
ATOM 6961 C CA . GLN A 1 997 ? 4.64312 103.48236 8.40743 1.000 41.65003 996 GLN A CA 1
ATOM 6962 C C . GLN A 1 997 ? 4.93811 104.97637 8.48341 1.000 46.22211 996 GLN A C 1
ATOM 6963 O O . GLN A 1 997 ? 6.09211 105.40537 8.38742 1.000 37.74676 996 GLN A O 1
ATOM 6969 N N . ALA A 1 998 ? 3.88011 105.76136 8.67639 1.000 42.10023 997 ALA A N 1
ATOM 6970 C CA . ALA A 1 998 ? 3.98710 107.20936 8.62236 1.000 47.08559 997 ALA A CA 1
ATOM 6971 C C . ALA A 1 998 ? 4.73808 107.74339 9.84037 1.000 42.56171 997 ALA A C 1
ATOM 6972 O O . ALA A 1 998 ? 4.82807 107.09040 10.88738 1.000 43.08301 997 ALA A O 1
ATOM 6974 N N . ASP A 1 999 ? 5.30508 108.93939 9.67235 1.000 53.46722 998 ASP A N 1
ATOM 6975 C CA . ASP A 1 999 ? 6.00306 109.65141 10.74835 1.000 55.05750 998 ASP A CA 1
ATOM 6976 C C . ASP A 1 999 ? 7.18306 108.84142 11.26838 1.000 51.65442 998 ASP A C 1
ATOM 6977 O O . ASP A 1 999 ? 7.46804 108.80444 12.46539 1.000 56.15103 998 ASP A O 1
ATOM 6982 N N . ARG A 1 1000 ? 7.87607 108.18041 10.34940 1.000 47.09563 999 ARG A N 1
ATOM 6983 C CA . ARG A 1 1000 ? 9.05007 107.39042 10.68943 1.000 47.13818 999 ARG A CA 1
ATOM 6984 C C . ARG A 1 1000 ? 10.24108 107.78741 9.83144 1.000 40.79620 999 ARG A C 1
ATOM 6985 O O . ARG A 1 1000 ? 11.22309 107.04241 9.75946 1.000 43.39520 999 ARG A O 1
ATOM 6993 N N . GLY A 1 1001 ? 10.17209 108.95040 9.18342 1.000 39.74179 1000 GLY A N 1
ATOM 6994 C CA . GLY A 1 1001 ? 11.27009 109.42139 8.37143 1.000 36.28399 1000 GLY A CA 1
ATOM 6995 C C . GLY A 1 1001 ? 11.36112 108.80337 6.99644 1.000 46.41792 1000 GLY A C 1
ATOM 6996 O O . GLY A 1 1001 ? 12.27312 109.14836 6.24444 1.000 42.42535 1000 GLY A O 1
ATOM 6997 N N . ALA A 1 1002 ? 10.45612 107.91536 6.63344 1.000 46.74539 1001 ALA A N 1
ATOM 6998 C CA . ALA A 1 1002 ? 10.49814 107.30434 5.31645 1.000 42.15353 1001 ALA A CA 1
ATOM 6999 C C . ALA A 1 1002 ? 9.46515 107.92532 4.38942 1.000 42.72047 1001 ALA A C 1
ATOM 7000 O O . ALA A 1 1002 ? 8.45914 108.47032 4.84940 1.000 48.15432 1001 ALA A O 1
ATOM 7002 N N . PRO A 1 1003 ? 9.66617 107.85130 3.07143 1.000 45.01152 1002 PRO A N 1
ATOM 7003 C CA . PRO A 1 1003 ? 8.61018 108.28828 2.15441 1.000 42.31211 1002 PRO A CA 1
ATOM 7004 C C . PRO A 1 1003 ? 7.38318 107.40428 2.30241 1.000 44.68191 1002 PRO A C 1
ATOM 7005 O O . PRO A 1 1003 ? 7.44618 106.30129 2.84542 1.000 41.49420 1002 PRO A O 1
ATOM 7009 N N . ALA A 1 1004 ? 6.24719 107.91827 1.83238 1.000 42.52577 1003 ALA A N 1
ATOM 7010 C CA . ALA A 1 1004 ? 4.99719 107.17126 1.93038 1.000 49.86675 1003 ALA A CA 1
ATOM 7011 C C . ALA A 1 1004 ? 5.12520 105.78125 1.30840 1.000 47.62617 1003 ALA A C 1
ATOM 7012 O O . ALA A 1 1004 ? 4.67720 104.78926 1.89041 1.000 48.85990 1003 ALA A O 1
ATOM 7014 N N . SER A 1 1005 ? 5.73022 105.69524 0.12541 1.000 48.56009 1004 SER A N 1
ATOM 7015 C CA . SER A 1 1005 ? 5.89423 104.42623 -0.56857 1.000 51.69449 1004 SER A CA 1
ATOM 7016 C C . SER A 1 1005 ? 7.04124 104.53322 -1.56155 1.000 60.49496 1004 SER A C 1
ATOM 7017 O O . SER A 1 1005 ? 7.46225 105.62721 -1.94657 1.000 55.32435 1004 SER A O 1
ATOM 7020 N N . ILE A 1 1006 ? 7.54526 103.36521 -1.96853 1.000 58.74185 1005 ILE A N 1
ATOM 7021 C CA . ILE A 1 1006 ? 8.51027 103.23720 -3.05251 1.000 56.79036 1005 ILE A CA 1
ATOM 7022 C C . ILE A 1 1006 ? 8.10529 102.03219 -3.88950 1.000 58.57088 1005 ILE A C 1
ATOM 7023 O O . ILE A 1 1006 ? 7.21928 101.26019 -3.52150 1.000 52.69092 1005 ILE A O 1
ATOM 7028 N N . GLU A 1 1007 ? 8.76330 101.89017 -5.03349 1.000 61.65749 1006 GLU A N 1
ATOM 7029 C CA . GLU A 1 1007 ? 8.73932 100.67116 -5.82247 1.000 65.21256 1006 GLU A CA 1
ATOM 7030 C C . GLU A 1 1007 ? 10.14632 100.10216 -5.84544 1.000 60.50928 1006 GLU A C 1
ATOM 7031 O O . GLU A 1 1007 ? 11.11432 100.83116 -6.08644 1.000 60.23888 1006 GLU A O 1
ATOM 7037 N N . LEU A 1 1008 ? 10.25932 98.81917 -5.54742 1.000 53.64409 1007 LEU A N 1
ATOM 7038 C CA . LEU A 1 1008 ? 11.52233 98.11117 -5.64539 1.000 51.34807 1007 LEU A CA 1
ATOM 7039 C C . LEU A 1 1008 ? 11.47135 97.24715 -6.89338 1.000 52.72963 1007 LEU A C 1
ATOM 7040 O O . LEU A 1 1008 ? 10.60435 96.37715 -7.01438 1.000 61.15006 1007 LEU A O 1
ATOM 7045 N N . ALA A 1 1009 ? 12.38036 97.50714 -7.83237 1.000 56.62804 1008 ALA A N 1
ATOM 7046 C CA . ALA A 1 1009 ? 12.53637 96.59012 -8.95636 1.000 54.97718 1008 ALA A CA 1
ATOM 7047 C C . ALA A 1 1009 ? 12.92037 95.20613 -8.46933 1.000 52.70393 1008 ALA A C 1
ATOM 7048 O O . ALA A 1 1009 ? 12.61239 94.20412 -9.12232 1.000 55.08961 1008 ALA A O 1
ATOM 7050 N N . ARG A 1 1010 ? 13.53536 95.13916 -7.29632 1.000 59.52031 1009 ARG A N 1
ATOM 7051 C CA . ARG A 1 1010 ? 14.07536 93.90917 -6.75230 1.000 52.08929 1009 ARG A CA 1
ATOM 7052 C C . ARG A 1 1010 ? 14.06434 94.01719 -5.23630 1.000 52.50498 1009 ARG A C 1
ATOM 7053 O O . ARG A 1 1010 ? 14.38633 95.07520 -4.69031 1.000 56.92032 1009 ARG A O 1
ATOM 7061 N N . LEU A 1 1011 ? 13.70833 92.92320 -4.56429 1.000 52.49530 1010 LEU A N 1
ATOM 7062 C CA . LEU A 1 1011 ? 13.83631 92.89022 -3.11528 1.000 55.18885 1010 LEU A CA 1
ATOM 7063 C C . LEU A 1 1011 ? 15.27931 93.19923 -2.75727 1.000 49.39580 1010 LEU A C 1
ATOM 7064 O O . LEU A 1 1011 ? 16.20432 92.61623 -3.33025 1.000 45.06747 1010 LEU A O 1
ATOM 7069 N N . GLU A 1 1012 ? 15.47229 94.14425 -1.84428 1.000 44.15756 1011 GLU A N 1
ATOM 7070 C CA . GLU A 1 1012 ? 16.79728 94.54826 -1.39227 1.000 48.03152 1011 GLU A CA 1
ATOM 7071 C C . GLU A 1 1012 ? 16.75026 94.85528 0.09772 1.000 51.06628 1011 GLU A C 1
ATOM 7072 O O . GLU A 1 1012 ? 15.71626 95.30429 0.60870 1.000 46.14185 1011 GLU A O 1
ATOM 7078 N N . PRO A 1 1013 ? 17.84626 94.62330 0.82174 1.000 46.45316 1012 PRO A N 1
ATOM 7079 C CA . PRO A 1 1013 ? 17.88724 95.04232 2.23074 1.000 45.84375 1012 PRO A CA 1
ATOM 7080 C C . PRO A 1 1013 ? 17.73223 96.55132 2.30171 1.000 46.49266 1012 PRO A C 1
ATOM 7081 O O . PRO A 1 1013 ? 18.50623 97.29432 1.69771 1.000 43.56421 1012 PRO A O 1
ATOM 7085 N N . LEU A 1 1014 ? 16.69822 97.00233 3.02569 1.000 49.28434 1013 LEU A N 1
ATOM 7086 C CA . LEU A 1 1014 ? 16.41221 98.43333 3.10366 1.000 47.94716 1013 LEU A CA 1
ATOM 7087 C C . LEU A 1 1014 ? 17.58920 99.21034 3.67467 1.000 45.38260 1013 LEU A C 1
ATOM 7088 O O . LEU A 1 1014 ? 17.83020 100.35034 3.27065 1.000 49.44840 1013 LEU A O 1
ATOM 7093 N N . ASP A 1 1015 ? 18.34619 98.61236 4.59269 1.000 46.92593 1014 ASP A N 1
ATOM 7094 C CA . ASP A 1 1015 ? 19.49118 99.30038 5.17869 1.000 50.52229 1014 ASP A CA 1
ATOM 7095 C C . ASP A 1 1015 ? 20.60619 99.57636 4.17770 1.000 50.89711 1014 ASP A C 1
ATOM 7096 O O . ASP A 1 1015 ? 21.53818 100.31337 4.50770 1.000 52.97560 1014 ASP A O 1
ATOM 7101 N N . LYS A 1 1016 ? 20.55421 99.00035 2.97871 1.000 51.95279 1015 LYS A N 1
ATOM 7102 C CA . LYS A 1 1016 ? 21.50622 99.33133 1.93072 1.000 55.96609 1015 LYS A CA 1
ATOM 7103 C C . LYS A 1 1016 ? 20.94623 100.35532 0.94769 1.000 55.92695 1015 LYS A C 1
ATOM 7104 O O . LYS A 1 1016 ? 21.56824 100.61930 -0.08430 1.000 50.81037 1015 LYS A O 1
ATOM 7110 N N . SER A 1 1017 ? 19.80622 100.96232 1.25667 1.000 52.98605 1016 SER A N 1
ATOM 7111 C CA . SER A 1 1017 ? 19.17523 101.86730 0.30865 1.000 47.47177 1016 SER A CA 1
ATOM 7112 C C . SER A 1 1017 ? 19.97223 103.15830 0.15064 1.000 54.73070 1016 SER A C 1
ATOM 7113 O O . SER A 1 1017 ? 20.61721 103.64332 1.08864 1.000 56.12497 1016 SER A O 1
ATOM 7116 N N . ALA A 1 1018 ? 19.90724 103.71528 -1.06537 1.000 53.24529 1017 ALA A N 1
ATOM 7117 C CA . ALA A 1 1018 ? 20.45224 105.03928 -1.32939 1.000 55.94055 1017 ALA A CA 1
ATOM 7118 C C . ALA A 1 1018 ? 19.67223 106.12029 -0.58841 1.000 61.52424 1017 ALA A C 1
ATOM 7119 O O . ALA A 1 1018 ? 20.24222 107.15229 -0.21442 1.000 65.63921 1017 ALA A O 1
ATOM 7121 N N . ASP A 1 1019 ? 18.38122 105.90628 -0.37143 1.000 58.18250 1018 ASP A N 1
ATOM 7122 C CA . ASP A 1 1019 ? 17.54321 106.89429 0.29955 1.000 57.27410 1018 ASP A CA 1
ATOM 7123 C C . ASP A 1 1019 ? 17.71919 106.78331 1.80955 1.000 55.37609 1018 ASP A C 1
ATOM 7124 O O . ASP A 1 1019 ? 17.38719 105.73832 2.38256 1.000 50.63010 1018 ASP A O 1
ATOM 7129 N N . PRO A 1 1020 ? 18.22118 107.82533 2.48754 1.000 51.41878 1019 PRO A N 1
ATOM 7130 C CA . PRO A 1 1020 ? 18.40316 107.73735 3.94754 1.000 48.27530 1019 PRO A CA 1
ATOM 7131 C C . PRO A 1 1020 ? 17.11615 107.49336 4.71953 1.000 49.19342 1019 PRO A C 1
ATOM 7132 O O . PRO A 1 1020 ? 17.15914 106.85737 5.78054 1.000 47.78299 1019 PRO A O 1
ATOM 7136 N N . GLY A 1 1021 ? 15.97315 107.98635 4.23451 1.000 43.97159 1020 GLY A N 1
ATOM 7137 C CA . GLY A 1 1021 ? 14.71915 107.71735 4.91850 1.000 38.92530 1020 GLY A CA 1
ATOM 7138 C C . GLY A 1 1021 ? 14.30715 106.25935 4.85551 1.000 43.74390 1020 GLY A C 1
ATOM 7139 O O . GLY A 1 1021 ? 13.60614 105.77236 5.75251 1.000 36.86019 1020 GLY A O 1
ATOM 7140 N N . VAL A 1 1022 ? 14.72917 105.54633 3.80253 1.000 43.55332 1021 VAL A N 1
ATOM 7141 C CA . VAL A 1 1022 ? 14.52118 104.10133 3.72855 1.000 41.45091 1021 VAL A CA 1
ATOM 7142 C C . VAL A 1 1022 ? 15.62717 103.36435 4.47658 1.000 38.72524 1021 VAL A C 1
ATOM 7143 O O . VAL A 1 1022 ? 15.36216 102.44036 5.25459 1.000 46.67112 1021 VAL A O 1
ATOM 7147 N N . LYS A 1 1023 ? 16.87917 103.78535 4.26159 1.000 45.24392 1022 LYS A N 1
ATOM 7148 C CA . LYS A 1 1023 ? 18.03417 103.14536 4.88661 1.000 42.25994 1022 LYS A CA 1
ATOM 7149 C C . LYS A 1 1023 ? 17.86415 103.02839 6.39761 1.000 47.29135 1022 LYS A C 1
ATOM 7150 O O . LYS A 1 1023 ? 18.12714 101.97440 6.98963 1.000 45.09970 1022 LYS A O 1
ATOM 7156 N N . TYR A 1 1024 ? 17.42713 104.11040 7.03759 1.000 43.44438 1023 TYR A N 1
ATOM 7157 C CA . TYR A 1 1024 ? 17.37212 104.18342 8.48559 1.000 41.63010 1023 TYR A CA 1
ATOM 7158 C C . TYR A 1 1024 ? 15.97711 103.92442 9.02557 1.000 41.51340 1023 TYR A C 1
ATOM 7159 O O . TYR A 1 1024 ? 15.70709 104.22644 10.18456 1.000 39.92816 1023 TYR A O 1
ATOM 7168 N N . PHE A 1 1025 ? 15.09112 103.35540 8.21957 1.000 46.95608 1024 PHE A N 1
ATOM 7169 C CA . PHE A 1 1025 ? 13.71512 103.17140 8.65255 1.000 39.93032 1024 PHE A CA 1
ATOM 7170 C C . PHE A 1 1025 ? 13.62511 102.15142 9.78757 1.000 38.70205 1024 PHE A C 1
ATOM 7171 O O . PHE A 1 1025 ? 14.22411 101.07442 9.73059 1.000 34.57298 1024 PHE A O 1
ATOM 7179 N N . SER A 1 1026 ? 12.87909 102.51944 10.83055 1.000 34.87719 1025 SER A N 1
ATOM 7180 C CA . SER A 1 1026 ? 12.46708 101.62345 11.90656 1.000 33.45232 1025 SER A CA 1
ATOM 7181 C C . SER A 1 1026 ? 10.94908 101.67345 11.98554 1.000 34.75413 1025 SER A C 1
ATOM 7182 O O . SER A 1 1026 ? 10.36907 102.75744 12.10552 1.000 35.45268 1025 SER A O 1
ATOM 7185 N N . GLY A 1 1027 ? 10.30809 100.52344 11.91455 1.000 33.58062 1026 GLY A N 1
ATOM 7186 C CA . GLY A 1 1027 ? 8.86009 100.49444 11.97053 1.000 37.85260 1026 GLY A CA 1
ATOM 7187 C C . GLY A 1 1027 ? 8.33010 99.33542 11.14254 1.000 39.13504 1026 GLY A C 1
ATOM 7188 O O . GLY A 1 1027 ? 8.99111 98.30642 11.00257 1.000 36.70207 1026 GLY A O 1
ATOM 7189 N N . ILE A 1 1028 ? 7.13411 99.52441 10.59353 1.000 34.22829 1027 ILE A N 1
ATOM 7190 C CA . ILE A 1 1028 ? 6.47112 98.49239 9.79953 1.000 32.36111 1027 ILE A CA 1
ATOM 7191 C C . ILE A 1 1028 ? 6.47514 98.93037 8.34253 1.000 36.13740 1027 ILE A C 1
ATOM 7192 O O . ILE A 1 1028 ? 5.87814 99.95436 7.99050 1.000 38.85312 1027 ILE A O 1
ATOM 7197 N N . ALA A 1 1029 ? 7.15915 98.16536 7.49855 1.000 35.84858 1028 ALA A N 1
ATOM 7198 C CA . ALA A 1 1029 ? 7.11017 98.35534 6.05354 1.000 40.98732 1028 ALA A CA 1
ATOM 7199 C C . ALA A 1 1029 ? 6.17818 97.30532 5.45755 1.000 45.33239 1028 ALA A C 1
ATOM 7200 O O . ALA A 1 1029 ? 6.31919 96.11033 5.74457 1.000 42.75618 1028 ALA A O 1
ATOM 7202 N N . THR A 1 1030 ? 5.22719 97.75031 4.63553 1.000 38.68134 1029 THR A N 1
ATOM 7203 C CA . THR A 1 1030 ? 4.20820 96.87029 4.06753 1.000 40.60822 1029 THR A CA 1
ATOM 7204 C C . THR A 1 1030 ? 4.54622 96.57827 2.60654 1.000 40.48033 1029 THR A C 1
ATOM 7205 O O . THR A 1 1030 ? 4.49123 97.47426 1.75252 1.000 41.10415 1029 THR A O 1
ATOM 7209 N N . TYR A 1 1031 ? 4.90123 95.32927 2.32456 1.000 38.63095 1030 TYR A N 1
ATOM 7210 C CA . TYR A 1 1031 ? 5.23225 94.90525 0.97357 1.000 37.80758 1030 TYR A CA 1
ATOM 7211 C C . TYR A 1 1031 ? 4.00226 94.32223 0.29357 1.000 41.81257 1030 TYR A C 1
ATOM 7212 O O . TYR A 1 1031 ? 3.23826 93.56824 0.90157 1.000 46.15776 1030 TYR A O 1
ATOM 7221 N N . SER A 1 1032 ? 3.85128 94.63821 -0.98744 1.000 38.41264 1031 SER A N 1
ATOM 7222 C CA . SER A 1 1032 ? 2.61929 94.43220 -1.73945 1.000 44.62593 1031 SER A CA 1
ATOM 7223 C C . SER A 1 1032 ? 2.97331 93.88318 -3.10644 1.000 53.08174 1031 SER A C 1
ATOM 7224 O O . SER A 1 1032 ? 3.94032 94.33917 -3.72543 1.000 47.27350 1031 SER A O 1
ATOM 7227 N N . ARG A 1 1033 ? 2.16332 92.94117 -3.58744 1.000 58.13918 1032 ARG A N 1
ATOM 7228 C CA . ARG A 1 1033 ? 2.43534 92.22315 -4.82642 1.000 57.62188 1032 ARG A CA 1
ATOM 7229 C C . ARG A 1 1033 ? 1.26735 91.28214 -5.08742 1.000 62.29777 1032 ARG A C 1
ATOM 7230 O O . ARG A 1 1033 ? 0.52434 90.92115 -4.16343 1.000 62.56793 1032 ARG A O 1
ATOM 7238 N N . ASN A 1 1034 ? 1.11536 90.88912 -6.35242 1.000 56.70169 1033 ASN A N 1
ATOM 7239 C CA . ASN A 1 1034 ? 0.25637 89.78411 -6.76341 1.000 52.14244 1033 ASN A CA 1
ATOM 7240 C C . ASN A 1 1034 ? 1.10639 88.59010 -7.17538 1.000 49.28643 1033 ASN A C 1
ATOM 7241 O O . ASN A 1 1034 ? 2.29839 88.72111 -7.45837 1.000 52.39024 1033 ASN A O 1
ATOM 7246 N N . PHE A 1 1035 ? 0.47339 87.41710 -7.21237 1.000 41.51934 1034 PHE A N 1
ATOM 7247 C CA . PHE A 1 1035 ? 1.15140 86.20610 -7.64334 1.000 43.06117 1034 PHE A CA 1
ATOM 7248 C C . PHE A 1 1035 ? 0.11341 85.17509 -8.06834 1.000 45.93303 1034 PHE A C 1
ATOM 7249 O O . PHE A 1 1035 ? -1.01160 85.16309 -7.56336 1.000 48.82534 1034 PHE A O 1
ATOM 7257 N N . ARG A 1 1036 ? 0.50243 84.32407 -9.01432 1.000 43.67381 1035 ARG A N 1
ATOM 7258 C CA . ARG A 1 1036 ? -0.39556 83.34706 -9.61432 1.000 46.80768 1035 ARG A CA 1
ATOM 7259 C C . ARG A 1 1036 ? -0.21956 81.98007 -8.96530 1.000 48.29082 1035 ARG A C 1
ATOM 7260 O O . ARG A 1 1036 ? 0.89843 81.56708 -8.64128 1.000 50.55351 1035 ARG A O 1
ATOM 7268 N N . VAL A 1 1037 ? -1.33856 81.28407 -8.78230 1.000 43.99576 1036 VAL A N 1
ATOM 7269 C CA . VAL A 1 1037 ? -1.37256 79.94208 -8.21728 1.000 46.86726 1036 VAL A CA 1
ATOM 7270 C C . VAL A 1 1037 ? -2.11555 79.05406 -9.20728 1.000 51.53616 1036 VAL A C 1
ATOM 7271 O O . VAL A 1 1037 ? -3.20754 79.40905 -9.66629 1.000 51.64012 1036 VAL A O 1
ATOM 7275 N N . THR A 1 1038 ? -1.51054 77.92706 -9.56625 1.000 54.05851 1037 THR A N 1
ATOM 7276 C CA . THR A 1 1038 ? -2.16252 76.98304 -10.46624 1.000 49.61880 1037 THR A CA 1
ATOM 7277 C C . THR A 1 1038 ? -2.27453 75.61305 -9.81822 1.000 59.81657 1037 THR A C 1
ATOM 7278 O O . THR A 1 1038 ? -1.78051 74.62704 -10.36620 1.000 78.65786 1037 THR A O 1
ATOM 7282 N N . GLY A 1 1039 ? -2.89654 75.53806 -8.65323 1.000 71.21189 1038 GLY A N 1
ATOM 7283 C CA . GLY A 1 1039 ? -3.05254 74.26607 -7.97421 1.000 64.56216 1038 GLY A CA 1
ATOM 7284 C C . GLY A 1 1039 ? -4.21156 74.35408 -7.01023 1.000 65.03672 1038 GLY A C 1
ATOM 7285 O O . GLY A 1 1039 ? -4.72657 75.43509 -6.71625 1.000 70.18445 1038 GLY A O 1
ATOM 7286 N N . LYS A 1 1040 ? -4.63456 73.18209 -6.54522 1.000 62.32483 1039 LYS A N 1
ATOM 7287 C CA . LYS A 1 1040 ? -5.57557 73.07410 -5.44023 1.000 64.89982 1039 LYS A CA 1
ATOM 7288 C C . LYS A 1 1040 ? -4.78159 72.63413 -4.21921 1.000 66.93656 1039 LYS A C 1
ATOM 7289 O O . LYS A 1 1040 ? -3.91358 71.75913 -4.31718 1.000 66.89414 1039 LYS A O 1
ATOM 7295 N N . TYR A 1 1041 ? -5.04260 73.26614 -3.08422 1.000 67.71585 1040 TYR A N 1
ATOM 7296 C CA . TYR A 1 1041 ? -4.24162 73.03816 -1.89421 1.000 66.21728 1040 TYR A CA 1
ATOM 7297 C C . TYR A 1 1041 ? -5.14563 72.82918 -0.69322 1.000 81.39968 1040 TYR A C 1
ATOM 7298 O O . TYR A 1 1041 ? -6.34463 73.11617 -0.73124 1.000 84.07898 1040 TYR A O 1
ATOM 7307 N N . GLY A 1 1042 ? -4.53964 72.33020 0.38480 1.000 90.06010 1041 GLY A N 1
ATOM 7308 C CA . GLY A 1 1042 ? -5.26266 71.93521 1.57480 1.000 92.93495 1041 GLY A CA 1
ATOM 7309 C C . GLY A 1 1042 ? -5.54565 70.44421 1.58981 1.000 95.50355 1041 GLY A C 1
ATOM 7310 O O . GLY A 1 1042 ? -5.09166 69.71523 2.47983 1.000 91.21730 1041 GLY A O 1
ATOM 7311 N N . GLU A 1 1043 ? -6.27764 69.98119 0.57981 1.000 101.91704 1042 GLU A N 1
ATOM 7312 C CA . GLU A 1 1043 ? -6.73063 68.59819 0.51083 1.000 108.06639 1042 GLU A CA 1
ATOM 7313 C C . GLU A 1 1043 ? -5.60062 67.61519 0.22286 1.000 108.31238 1042 GLU A C 1
ATOM 7314 O O . GLU A 1 1043 ? -5.62561 66.92418 -0.80213 1.000 111.83965 1042 GLU A O 1
ATOM 7320 N N . GLY A 1 1044 ? -4.61563 67.52621 1.12287 1.000 107.41810 1043 GLY A N 1
ATOM 7321 C CA . GLY A 1 1044 ? -3.54163 66.55921 0.99890 1.000 106.46809 1043 GLY A CA 1
ATOM 7322 C C . GLY A 1 1044 ? -2.26462 67.08921 0.37891 1.000 104.64349 1043 GLY A C 1
ATOM 7323 O O . GLY A 1 1044 ? -1.25462 66.37121 0.37193 1.000 101.03933 1043 GLY A O 1
ATOM 7324 N N . ARG A 1 1045 ? -2.28062 68.31120 -0.15011 1.000 101.67047 1044 ARG A N 1
ATOM 7325 C CA . ARG A 1 1045 ? -1.08862 68.97320 -0.65810 1.000 92.11940 1044 ARG A CA 1
ATOM 7326 C C . ARG A 1 1045 ? -1.06863 70.39221 -0.11313 1.000 84.09941 1044 ARG A C 1
ATOM 7327 O O . ARG A 1 1045 ? -2.04063 71.13520 -0.27715 1.000 86.50595 1044 ARG A O 1
ATOM 7335 N N . SER A 1 1046 ? 0.01736 70.76022 0.55188 1.000 77.29441 1045 SER A N 1
ATOM 7336 C CA . SER A 1 1046 ? 0.13435 72.08323 1.14186 1.000 69.75614 1045 SER A CA 1
ATOM 7337 C C . SER A 1 1046 ? 1.04335 72.96122 0.29286 1.000 62.17181 1045 SER A C 1
ATOM 7338 O O . SER A 1 1046 ? 1.86437 72.47821 -0.49112 1.000 57.72023 1045 SER A O 1
ATOM 7341 N N . LEU A 1 1047 ? 0.87035 74.26822 0.46084 1.000 54.03607 1046 LEU A N 1
ATOM 7342 C CA . LEU A 1 1047 ? 1.65735 75.27422 -0.24017 1.000 47.52426 1046 LEU A CA 1
ATOM 7343 C C . LEU A 1 1047 ? 2.24833 76.18923 0.81683 1.000 48.94259 1046 LEU A C 1
ATOM 7344 O O . LEU A 1 1047 ? 1.50332 76.80324 1.58881 1.000 45.23133 1046 LEU A O 1
ATOM 7349 N N . TRP A 1 1048 ? 3.57433 76.26924 0.86484 1.000 46.13306 1047 TRP A N 1
ATOM 7350 C CA . TRP A 1 1048 ? 4.26732 77.10326 1.83684 1.000 38.54349 1047 TRP A CA 1
ATOM 7351 C C . TRP A 1 1048 ? 4.84232 78.33225 1.15083 1.000 37.83301 1047 TRP A C 1
ATOM 7352 O O . TRP A 1 1048 ? 5.29134 78.26823 -0.00317 1.000 39.45739 1047 TRP A O 1
ATOM 7363 N N . LEU A 1 1049 ? 4.78731 79.45526 1.85781 1.000 42.04732 1048 LEU A N 1
ATOM 7364 C CA . LEU A 1 1049 ? 5.46131 80.68426 1.46780 1.000 38.31225 1048 LEU A CA 1
ATOM 7365 C C . LEU A 1 1049 ? 6.71929 80.81228 2.31781 1.000 37.79324 1048 LEU A C 1
ATOM 7366 O O . LEU A 1 1049 ? 6.63228 80.94630 3.54481 1.000 39.59367 1048 LEU A O 1
ATOM 7371 N N . ASP A 1 1050 ? 7.88230 80.75327 1.67983 1.000 43.51984 1049 ASP A N 1
ATOM 7372 C CA . ASP A 1 1050 ? 9.14429 80.92229 2.38484 1.000 43.75299 1049 ASP A CA 1
ATOM 7373 C C . ASP A 1 1050 ? 9.67729 82.31029 2.07183 1.000 37.01116 1049 ASP A C 1
ATOM 7374 O O . ASP A 1 1050 ? 9.87530 82.64627 0.90483 1.000 40.88215 1049 ASP A O 1
ATOM 7379 N N . LEU A 1 1051 ? 9.90227 83.11130 3.11082 1.000 39.58267 1050 LEU A N 1
ATOM 7380 C CA . LEU A 1 1051 ? 10.29327 84.50630 2.93480 1.000 43.81958 1050 LEU A CA 1
ATOM 7381 C C . LEU A 1 1051 ? 11.79627 84.71431 2.83682 1.000 42.31566 1050 LEU A C 1
ATOM 7382 O O . LEU A 1 1051 ? 12.22927 85.84330 2.58881 1.000 38.48859 1050 LEU A O 1
ATOM 7387 N N . GLY A 1 1052 ? 12.60127 83.67531 3.03584 1.000 42.98892 1051 GLY A N 1
ATOM 7388 C CA . GLY A 1 1052 ? 14.04127 83.88832 3.03986 1.000 46.17662 1051 GLY A CA 1
ATOM 7389 C C . GLY A 1 1052 ? 14.46625 84.72734 4.23285 1.000 40.94246 1051 GLY A C 1
ATOM 7390 O O . GLY A 1 1052 ? 13.95224 84.57535 5.34285 1.000 39.09148 1051 GLY A O 1
ATOM 7391 N N . ARG A 1 1053 ? 15.41825 85.62334 4.01085 1.000 40.85627 1052 ARG A N 1
ATOM 7392 C CA . ARG A 1 1053 ? 15.88123 86.48836 5.08484 1.000 41.27506 1052 ARG A CA 1
ATOM 7393 C C . ARG A 1 1053 ? 14.85323 87.58236 5.32381 1.000 37.26227 1052 ARG A C 1
ATOM 7394 O O . ARG A 1 1053 ? 14.35924 88.19534 4.37280 1.000 40.76468 1052 ARG A O 1
ATOM 7402 N N . VAL A 1 1054 ? 14.53921 87.82038 6.58481 1.000 43.02433 1053 VAL A N 1
ATOM 7403 C CA . VAL A 1 1054 ? 13.57720 88.81538 7.00178 1.000 41.78090 1053 VAL A CA 1
ATOM 7404 C C . VAL A 1 1054 ? 14.12618 89.58240 8.18377 1.000 36.33695 1053 VAL A C 1
ATOM 7405 O O . VAL A 1 1054 ? 14.56217 89.00242 9.12079 1.000 36.16605 1053 VAL A O 1
ATOM 7409 N N . GLY A 1 1055 ? 14.08418 90.89540 8.11675 1.000 33.47003 1054 GLY A N 1
ATOM 7410 C CA . GLY A 1 1055 ? 14.54816 91.73642 9.18974 1.000 38.44326 1054 GLY A CA 1
ATOM 7411 C C . GLY A 1 1055 ? 13.41515 92.56742 9.73272 1.000 32.38266 1054 GLY A C 1
ATOM 7412 O O . GLY A 1 1055 ? 13.11915 93.57241 9.18670 1.000 36.40309 1054 GLY A O 1
ATOM 7413 N N . ASP A 1 1056 ? 12.74614 92.14743 10.78771 1.000 34.71497 1055 ASP A N 1
ATOM 7414 C CA . ASP A 1 1056 ? 13.04813 90.96345 11.54174 1.000 35.10619 1055 ASP A CA 1
ATOM 7415 C C . ASP A 1 1056 ? 11.90113 89.97644 11.69974 1.000 40.14460 1055 ASP A C 1
ATOM 7416 O O . ASP A 1 1056 ? 12.12813 88.86945 12.09476 1.000 34.71585 1055 ASP A O 1
ATOM 7421 N N . LEU A 1 1057 ? 10.68314 90.39544 11.40771 1.000 32.89124 1056 LEU A N 1
ATOM 7422 C CA . LEU A 1 1057 ? 9.52114 89.55343 11.49371 1.000 34.59066 1056 LEU A CA 1
ATOM 7423 C C . LEU A 1 1057 ? 8.55415 90.02941 10.47669 1.000 38.03585 1056 LEU A C 1
ATOM 7424 O O . LEU A 1 1057 ? 8.60715 91.14341 10.08668 1.000 36.44941 1056 LEU A O 1
ATOM 7429 N N . ALA A 1 1058 ? 7.66316 89.16640 10.04669 1.000 32.44320 1057 ALA A N 1
ATOM 7430 C CA . ALA A 1 1058 ? 6.71017 89.52038 9.04968 1.000 32.65256 1057 ALA A CA 1
ATOM 7431 C C . ALA A 1 1058 ? 5.35817 88.89238 9.16267 1.000 39.18534 1057 ALA A C 1
ATOM 7432 O O . ALA A 1 1058 ? 5.21717 87.71738 9.26569 1.000 31.38666 1057 ALA A O 1
ATOM 7434 N N . GLN A 1 1059 ? 4.35017 89.72237 9.10164 1.000 33.94361 1058 GLN A N 1
ATOM 7435 C CA . GLN A 1 1059 ? 2.97217 89.24737 9.12663 1.000 31.34139 1058 GLN A CA 1
ATOM 7436 C C . GLN A 1 1059 ? 2.47219 89.20134 7.68463 1.000 28.03482 1058 GLN A C 1
ATOM 7437 O O . GLN A 1 1059 ? 2.62519 90.17633 6.94961 1.000 30.84436 1058 GLN A O 1
ATOM 7443 N N . VAL A 1 1060 ? 1.89120 88.06933 7.27764 1.000 29.70616 1059 VAL A N 1
ATOM 7444 C CA . VAL A 1 1060 ? 1.56022 87.81031 5.87964 1.000 31.98176 1059 VAL A CA 1
ATOM 7445 C C . VAL A 1 1060 ? 0.05422 87.66530 5.72262 1.000 34.16694 1059 VAL A C 1
ATOM 7446 O O . VAL A 1 1060 ? -0.57979 86.88031 6.43762 1.000 33.16864 1059 VAL A O 1
ATOM 7450 N N . SER A 1 1061 ? -0.50677 88.40028 4.76760 1.000 36.63476 1060 SER A N 1
ATOM 7451 C CA . SER A 1 1061 ? -1.90376 88.29827 4.37458 1.000 36.83498 1060 SER A CA 1
ATOM 7452 C C . SER A 1 1061 ? -1.98274 87.88425 2.91159 1.000 37.19753 1060 SER A C 1
ATOM 7453 O O . SER A 1 1061 ? -1.35773 88.51124 2.04959 1.000 39.35742 1060 SER A O 1
ATOM 7456 N N . VAL A 1 1062 ? -2.74774 86.83124 2.63860 1.000 37.01295 1061 VAL A N 1
ATOM 7457 C CA . VAL A 1 1062 ? -2.95272 86.31522 1.28860 1.000 35.28652 1061 VAL A CA 1
ATOM 7458 C C . VAL A 1 1062 ? -4.43171 86.47621 0.96058 1.000 36.73684 1061 VAL A C 1
ATOM 7459 O O . VAL A 1 1062 ? -5.28672 85.94122 1.67458 1.000 47.72763 1061 VAL A O 1
ATOM 7463 N N . ASN A 1 1063 ? -4.73270 87.21319 -0.10344 1.000 39.16157 1062 ASN A N 1
ATOM 7464 C CA . ASN A 1 1063 ? -6.10670 87.60718 -0.43046 1.000 43.44101 1062 ASN A CA 1
ATOM 7465 C C . ASN A 1 1063 ? -6.82672 88.13720 0.80752 1.000 43.82684 1062 ASN A C 1
ATOM 7466 O O . ASN A 1 1063 ? -7.93772 87.71420 1.13451 1.000 43.67889 1062 ASN A O 1
ATOM 7471 N N . GLY A 1 1064 ? -6.15773 89.04321 1.52152 1.000 39.31762 1063 GLY A N 1
ATOM 7472 C CA . GLY A 1 1064 ? -6.72375 89.66023 2.70450 1.000 40.48656 1063 GLY A CA 1
ATOM 7473 C C . GLY A 1 1064 ? -6.77876 88.78524 3.94051 1.000 46.59999 1063 GLY A C 1
ATOM 7474 O O . GLY A 1 1064 ? -7.22878 89.25526 4.98950 1.000 47.27014 1063 GLY A O 1
ATOM 7475 N N . VAL A 1 1065 ? -6.35175 87.53025 3.85554 1.000 44.89174 1064 VAL A N 1
ATOM 7476 C CA . VAL A 1 1065 ? -6.43576 86.59726 4.96855 1.000 46.02476 1064 VAL A CA 1
ATOM 7477 C C . VAL A 1 1065 ? -5.07977 86.53228 5.65157 1.000 44.84025 1064 VAL A C 1
ATOM 7478 O O . VAL A 1 1065 ? -4.06276 86.24527 5.00859 1.000 41.63172 1064 VAL A O 1
ATOM 7482 N N . ASP A 1 1066 ? -5.07479 86.76230 6.96057 1.000 38.05138 1065 ASP A N 1
ATOM 7483 C CA . ASP A 1 1066 ? -3.86580 86.65232 7.77058 1.000 34.07941 1065 ASP A CA 1
ATOM 7484 C C . ASP A 1 1066 ? -3.48380 85.18832 7.90761 1.000 35.16358 1065 ASP A C 1
ATOM 7485 O O . ASP A 1 1066 ? -4.18580 84.41833 8.57361 1.000 40.49119 1065 ASP A O 1
ATOM 7490 N N . VAL A 1 1067 ? -2.35679 84.79732 7.31763 1.000 39.47136 1066 VAL A N 1
ATOM 7491 C CA . VAL A 1 1067 ? -1.91278 83.41232 7.38666 1.000 36.66742 1066 VAL A CA 1
ATOM 7492 C C . VAL A 1 1067 ? -0.88880 83.19534 8.49568 1.000 35.26020 1066 VAL A C 1
ATOM 7493 O O . VAL A 1 1067 ? -0.30379 82.11534 8.59170 1.000 39.38211 1066 VAL A O 1
ATOM 7497 N N . GLY A 1 1068 ? -0.67081 84.18936 9.34066 1.000 33.81304 1067 GLY A N 1
ATOM 7498 C CA . GLY A 1 1068 ? 0.28217 84.09538 10.42568 1.000 27.31922 1067 GLY A CA 1
ATOM 7499 C C . GLY A 1 1068 ? 1.36817 85.13838 10.27468 1.000 36.75921 1067 GLY A C 1
ATOM 7500 O O . GLY A 1 1068 ? 1.37018 85.94536 9.34066 1.000 29.01131 1067 GLY A O 1
ATOM 7501 N N . THR A 1 1069 ? 2.28316 85.14040 11.24069 1.000 36.19020 1068 THR A N 1
ATOM 7502 C CA . THR A 1 1069 ? 3.46316 85.98140 11.11869 1.000 44.80260 1068 THR A CA 1
ATOM 7503 C C . THR A 1 1069 ? 4.70816 85.18041 11.46372 1.000 38.61963 1068 THR A C 1
ATOM 7504 O O . THR A 1 1069 ? 4.72915 84.42743 12.44073 1.000 37.13325 1068 THR A O 1
ATOM 7508 N N . ALA A 1 1070 ? 5.71317 85.30940 10.60273 1.000 36.60519 1069 ALA A N 1
ATOM 7509 C CA . ALA A 1 1070 ? 6.97117 84.59641 10.72776 1.000 30.44301 1069 ALA A CA 1
ATOM 7510 C C . ALA A 1 1070 ? 7.95816 85.52342 11.42476 1.000 33.54211 1069 ALA A C 1
ATOM 7511 O O . ALA A 1 1070 ? 8.22816 86.63242 10.93774 1.000 30.45166 1069 ALA A O 1
ATOM 7513 N N . TRP A 1 1071 ? 8.46814 85.09144 12.58477 1.000 32.68197 1070 TRP A N 1
ATOM 7514 C CA . TRP A 1 1071 ? 9.35813 85.93746 13.36477 1.000 34.36818 1070 TRP A CA 1
ATOM 7515 C C . TRP A 1 1071 ? 10.70513 85.29847 13.66879 1.000 35.27936 1070 TRP A C 1
ATOM 7516 O O . TRP A 1 1071 ? 11.50612 85.90349 14.38580 1.000 34.45038 1070 TRP A O 1
ATOM 7527 N N . HIS A 1 1072 ? 10.99614 84.11546 13.12182 1.000 34.66029 1071 HIS A N 1
ATOM 7528 C CA . HIS A 1 1072 ? 12.32614 83.53747 13.24484 1.000 32.02183 1071 HIS A CA 1
ATOM 7529 C C . HIS A 1 1072 ? 12.52916 82.56945 12.08786 1.000 30.48437 1071 HIS A C 1
ATOM 7530 O O . HIS A 1 1072 ? 11.57017 82.14344 11.44186 1.000 34.29823 1071 HIS A O 1
ATOM 7537 N N . ALA A 1 1073 ? 13.78616 82.22245 11.83588 1.000 31.52646 1072 ALA A N 1
ATOM 7538 C CA . ALA A 1 1073 ? 14.11918 81.39044 10.69590 1.000 37.28901 1072 ALA A CA 1
ATOM 7539 C C . ALA A 1 1073 ? 13.88218 79.91544 11.03292 1.000 39.56875 1072 ALA A C 1
ATOM 7540 O O . ALA A 1 1073 ? 14.13317 79.49746 12.15693 1.000 40.73459 1072 ALA A O 1
ATOM 7542 N N . PRO A 1 1074 ? 13.36620 79.13443 10.06193 1.000 36.14472 1073 PRO A N 1
ATOM 7543 C CA . PRO A 1 1074 ? 12.99122 79.61340 8.72491 1.000 35.56127 1073 PRO A CA 1
ATOM 7544 C C . PRO A 1 1074 ? 11.65421 80.35040 8.69488 1.000 40.05598 1073 PRO A C 1
ATOM 7545 O O . PRO A 1 1074 ? 10.65321 79.89240 9.25488 1.000 35.85049 1073 PRO A O 1
ATOM 7549 N N . TYR A 1 1075 ? 11.65322 81.50139 8.01787 1.000 33.32781 1074 TYR A N 1
ATOM 7550 C CA . TYR A 1 1075 ? 10.48022 82.35838 7.89284 1.000 34.58163 1074 TYR A CA 1
ATOM 7551 C C . TYR A 1 1075 ? 9.56023 81.74136 6.85384 1.000 37.71893 1074 TYR A C 1
ATOM 7552 O O . TYR A 1 1075 ? 9.58525 82.09734 5.67483 1.000 41.84090 1074 TYR A O 1
ATOM 7561 N N . ARG A 1 1076 ? 8.71723 80.81936 7.29784 1.000 42.99200 1075 ARG A N 1
ATOM 7562 C CA . ARG A 1 1076 ? 7.91624 80.04334 6.36984 1.000 48.20437 1075 ARG A CA 1
ATOM 7563 C C . ARG A 1 1076 ? 6.51024 79.92135 6.92582 1.000 40.48876 1075 ARG A C 1
ATOM 7564 O O . ARG A 1 1076 ? 6.34022 79.65037 8.11383 1.000 40.56913 1075 ARG A O 1
ATOM 7572 N N . LEU A 1 1077 ? 5.51025 80.12433 6.07681 1.000 38.57180 1076 LEU A N 1
ATOM 7573 C CA . LEU A 1 1077 ? 4.11724 80.05133 6.48679 1.000 37.52094 1076 LEU A CA 1
ATOM 7574 C C . LEU A 1 1077 ? 3.32426 79.19431 5.50879 1.000 39.66414 1076 LEU A C 1
ATOM 7575 O O . LEU A 1 1077 ? 3.57528 79.20629 4.30180 1.000 43.89584 1076 LEU A O 1
ATOM 7580 N N . ASP A 1 1078 ? 2.33326 78.48832 6.04579 1.000 42.82402 1077 ASP A N 1
ATOM 7581 C CA . ASP A 1 1078 ? 1.45527 77.62530 5.26379 1.000 40.28886 1077 ASP A CA 1
ATOM 7582 C C . ASP A 1 1078 ? 0.32427 78.46029 4.67577 1.000 38.87820 1077 ASP A C 1
ATOM 7583 O O . ASP A 1 1078 ? -0.56174 78.91129 5.40175 1.000 40.73319 1077 ASP A O 1
ATOM 7588 N N . ILE A 1 1079 ? 0.32729 78.65627 3.36076 1.000 31.18473 1078 ILE A N 1
ATOM 7589 C CA . ILE A 1 1079 ? -0.69371 79.47025 2.71174 1.000 35.98354 1078 ILE A CA 1
ATOM 7590 C C . ILE A 1 1079 ? -1.68469 78.64323 1.90174 1.000 36.21074 1078 ILE A C 1
ATOM 7591 O O . ILE A 1 1079 ? -2.63169 79.21222 1.34072 1.000 41.43947 1078 ILE A O 1
ATOM 7596 N N . GLY A 1 1080 ? -1.53069 77.31723 1.87276 1.000 42.28434 1079 GLY A N 1
ATOM 7597 C CA . GLY A 1 1080 ? -2.35767 76.47922 1.01076 1.000 49.70390 1079 GLY A CA 1
ATOM 7598 C C . GLY A 1 1080 ? -3.85367 76.72521 1.12174 1.000 51.33631 1079 GLY A C 1
ATOM 7599 O O . GLY A 1 1080 ? -4.58166 76.57419 0.13873 1.000 53.04835 1079 GLY A O 1
ATOM 7600 N N . LYS A 1 1081 ? -4.33169 77.11923 2.30373 1.000 45.24087 1080 LYS A N 1
ATOM 7601 C CA . LYS A 1 1081 ? -5.75569 77.32423 2.54270 1.000 45.13270 1080 LYS A CA 1
ATOM 7602 C C . LYS A 1 1081 ? -6.23269 78.70422 2.13568 1.000 49.26288 1080 LYS A C 1
ATOM 7603 O O . LYS A 1 1081 ? -7.42669 78.88121 1.86366 1.000 52.06779 1080 LYS A O 1
ATOM 7609 N N . ALA A 1 1082 ? -5.33670 79.68222 2.08367 1.000 43.39821 1081 ALA A N 1
ATOM 7610 C CA . ALA A 1 1082 ? -5.73770 81.04322 1.78365 1.000 45.00824 1081 ALA A CA 1
ATOM 7611 C C . ALA A 1 1082 ? -5.64268 81.39719 0.30364 1.000 41.91586 1081 ALA A C 1
ATOM 7612 O O . ALA A 1 1082 ? -6.21168 82.41318 -0.10238 1.000 45.00945 1081 ALA A O 1
ATOM 7614 N N . VAL A 1 1083 ? -4.93567 80.60618 -0.50834 1.000 45.37930 1082 VAL A N 1
ATOM 7615 C CA . VAL A 1 1083 ? -4.76265 80.96216 -1.91734 1.000 47.87704 1082 VAL A CA 1
ATOM 7616 C C . VAL A 1 1083 ? -6.00064 80.56914 -2.71535 1.000 45.81700 1082 VAL A C 1
ATOM 7617 O O . VAL A 1 1083 ? -6.81764 79.73415 -2.30735 1.000 53.14189 1082 VAL A O 1
ATOM 7621 N N . ARG A 1 1084 ? -6.10563 81.15813 -3.89636 1.000 47.50307 1083 ARG A N 1
ATOM 7622 C CA . ARG A 1 1084 ? -7.15261 80.85311 -4.85237 1.000 44.60020 1083 ARG A CA 1
ATOM 7623 C C . ARG A 1 1084 ? -6.50459 80.55409 -6.19436 1.000 49.93585 1083 ARG A C 1
ATOM 7624 O O . ARG A 1 1084 ? -5.36059 80.94309 -6.45335 1.000 47.44997 1083 ARG A O 1
ATOM 7632 N N . LYS A 1 1085 ? -7.26458 79.93607 -7.06936 1.000 51.30490 1084 LYS A N 1
ATOM 7633 C CA . LYS A 1 1085 ? -6.80656 79.64905 -8.39935 1.000 56.73058 1084 LYS A CA 1
ATOM 7634 C C . LYS A 1 1085 ? -6.60156 80.96204 -9.14936 1.000 51.34509 1084 LYS A C 1
ATOM 7635 O O . LYS A 1 1085 ? -7.44056 81.79704 -9.14239 1.000 50.03633 1084 LYS A O 1
ATOM 7641 N N . GLY A 1 1086 ? -5.48855 81.13104 -9.81135 1.000 47.82335 1085 GLY A N 1
ATOM 7642 C CA . GLY A 1 1086 ? -5.24154 82.35703 -10.55437 1.000 43.75656 1085 GLY A CA 1
ATOM 7643 C C . GLY A 1 1086 ? -4.47756 83.41104 -9.77837 1.000 44.26907 1085 GLY A C 1
ATOM 7644 O O . GLY A 1 1086 ? -3.56057 83.09006 -9.01936 1.000 41.94668 1085 GLY A O 1
ATOM 7645 N N . GLN A 1 1087 ? -4.84056 84.67804 -9.95740 1.000 47.00144 1086 GLN A N 1
ATOM 7646 C CA . GLN A 1 1087 ? -4.11757 85.75605 -9.30641 1.000 47.87205 1086 GLN A CA 1
ATOM 7647 C C . GLN A 1 1087 ? -4.50759 85.86607 -7.83941 1.000 46.44280 1086 GLN A C 1
ATOM 7648 O O . GLN A 1 1087 ? -5.69060 85.80007 -7.48743 1.000 48.66877 1086 GLN A O 1
ATOM 7654 N N . ASN A 1 1088 ? -3.49561 86.03909 -6.98940 1.000 42.02151 1087 ASN A N 1
ATOM 7655 C CA . ASN A 1 1088 ? -3.64463 86.18711 -5.54841 1.000 42.42532 1087 ASN A CA 1
ATOM 7656 C C . ASN A 1 1088 ? -2.95564 87.47012 -5.11042 1.000 47.34840 1087 ASN A C 1
ATOM 7657 O O . ASN A 1 1088 ? -1.90063 87.82712 -5.64341 1.000 44.46619 1087 ASN A O 1
ATOM 7662 N N . THR A 1 1089 ? -3.53365 88.15513 -4.12444 1.000 41.33208 1088 THR A N 1
ATOM 7663 C CA . THR A 1 1089 ? -2.89066 89.32714 -3.56145 1.000 44.19591 1088 THR A CA 1
ATOM 7664 C C . THR A 1 1089 ? -2.04168 88.88517 -2.37943 1.000 42.17658 1088 THR A C 1
ATOM 7665 O O . THR A 1 1089 ? -2.38468 87.93518 -1.66842 1.000 44.09611 1088 THR A O 1
ATOM 7669 N N . LEU A 1 1090 ? -0.91568 89.56417 -2.20042 1.000 37.23994 1089 LEU A N 1
ATOM 7670 C CA . LEU A 1 1090 ? 0.05630 89.25319 -1.16241 1.000 34.85144 1089 LEU A CA 1
ATOM 7671 C C . LEU A 1 1090 ? 0.43729 90.56421 -0.49542 1.000 44.96219 1089 LEU A C 1
ATOM 7672 O O . LEU A 1 1090 ? 0.82329 91.51820 -1.17843 1.000 39.07989 1089 LEU A O 1
ATOM 7677 N N . GLU A 1 1091 ? 0.31027 90.61623 0.82758 1.000 42.76618 1090 GLU A N 1
ATOM 7678 C CA . GLU A 1 1091 ? 0.74326 91.76524 1.61556 1.000 41.88651 1090 GLU A CA 1
ATOM 7679 C C . GLU A 1 1091 ? 1.54224 91.24726 2.79458 1.000 40.00097 1090 GLU A C 1
ATOM 7680 O O . GLU A 1 1091 ? 1.09524 90.33427 3.49359 1.000 38.45563 1090 GLU A O 1
ATOM 7686 N N . ILE A 1 1092 ? 2.72424 91.81727 2.99959 1.000 35.61681 1091 ILE A N 1
ATOM 7687 C CA . ILE A 1 1092 ? 3.67023 91.33529 3.99161 1.000 36.00123 1091 ILE A CA 1
ATOM 7688 C C . ILE A 1 1092 ? 4.10421 92.53330 4.81560 1.000 37.06907 1091 ILE A C 1
ATOM 7689 O O . ILE A 1 1092 ? 4.77122 93.43730 4.29759 1.000 33.25013 1091 ILE A O 1
ATOM 7694 N N . ARG A 1 1093 ? 3.71520 92.55632 6.09359 1.000 33.95510 1092 ARG A N 1
ATOM 7695 C CA . ARG A 1 1093 ? 4.04018 93.66934 6.96558 1.000 33.79801 1092 ARG A CA 1
ATOM 7696 C C . ARG A 1 1093 ? 5.28817 93.27836 7.74360 1.000 36.99397 1092 ARG A C 1
ATOM 7697 O O . ARG A 1 1093 ? 5.24016 92.37637 8.59761 1.000 32.78869 1092 ARG A O 1
ATOM 7705 N N . VAL A 1 1094 ? 6.42017 93.89635 7.40360 1.000 36.39908 1093 VAL A N 1
ATOM 7706 C CA . VAL A 1 1094 ? 7.69717 93.59637 8.04063 1.000 36.19651 1093 VAL A CA 1
ATOM 7707 C C . VAL A 1 1094 ? 8.00615 94.67439 9.06361 1.000 35.35069 1093 VAL A C 1
ATOM 7708 O O . VAL A 1 1094 ? 7.99615 95.87038 8.74359 1.000 35.28321 1093 VAL A O 1
ATOM 7712 N N . ALA A 1 1095 ? 8.29213 94.24741 10.28662 1.000 31.41787 1094 ALA A N 1
ATOM 7713 C CA . ALA A 1 1095 ? 8.72612 95.11743 11.36662 1.000 35.32055 1094 ALA A CA 1
ATOM 7714 C C . ALA A 1 1095 ? 10.19411 94.84244 11.66464 1.000 34.32596 1094 ALA A C 1
ATOM 7715 O O . ALA A 1 1095 ? 10.63412 93.68444 11.63466 1.000 32.80691 1094 ALA A O 1
ATOM 7717 N N . ASN A 1 1096 ? 10.95010 95.89744 11.96163 1.000 30.84642 1095 ASN A N 1
ATOM 7718 C CA . ASN A 1 1096 ? 12.32810 95.75646 12.41865 1.000 30.64946 1095 ASN A CA 1
ATOM 7719 C C . ASN A 1 1096 ? 12.44908 96.42548 13.78964 1.000 34.54639 1095 ASN A C 1
ATOM 7720 O O . ASN A 1 1096 ? 11.44507 96.79349 14.40062 1.000 35.68803 1095 ASN A O 1
ATOM 7725 N N . THR A 1 1097 ? 13.68307 96.57749 14.26866 1.000 36.56578 1096 THR A N 1
ATOM 7726 C CA . THR A 1 1097 ? 13.95005 97.23351 15.54465 1.000 36.48807 1096 THR A CA 1
ATOM 7727 C C . THR A 1 1097 ? 14.15705 98.73851 15.34463 1.000 37.74350 1096 THR A C 1
ATOM 7728 O O . THR A 1 1097 ? 14.27706 99.23849 14.22462 1.000 41.04021 1096 THR A O 1
ATOM 7732 N N . TRP A 1 1098 ? 14.21503 99.46053 16.46762 1.000 38.13848 1097 TRP A N 1
ATOM 7733 C CA . TRP A 1 1098 ? 14.51503 100.89053 16.44760 1.000 33.10875 1097 TRP A CA 1
ATOM 7734 C C . TRP A 1 1098 ? 15.96403 101.20553 16.13261 1.000 32.68946 1097 TRP A C 1
ATOM 7735 O O . TRP A 1 1098 ? 16.29402 102.39253 16.02360 1.000 35.61151 1097 TRP A O 1
ATOM 7746 N N . VAL A 1 1099 ? 16.82603 100.19653 15.99564 1.000 36.62581 1098 VAL A N 1
ATOM 7747 C CA . VAL A 1 1099 ? 18.26803 100.44154 15.95666 1.000 38.38106 1098 VAL A CA 1
ATOM 7748 C C . VAL A 1 1099 ? 18.63004 101.38652 14.81265 1.000 42.22395 1098 VAL A C 1
ATOM 7749 O O . VAL A 1 1099 ? 19.40804 102.33553 14.98364 1.000 46.04134 1098 VAL A O 1
ATOM 7753 N N . ASN A 1 1100 ? 18.07606 101.13350 13.62564 1.000 42.89720 1099 ASN A N 1
ATOM 7754 C CA . ASN A 1 1100 ? 18.53407 101.83048 12.43264 1.000 41.31062 1099 ASN A CA 1
ATOM 7755 C C . ASN A 1 1100 ? 18.09707 103.29048 12.44861 1.000 40.45704 1099 ASN A C 1
ATOM 7756 O O . ASN A 1 1100 ? 18.86407 104.17348 12.06161 1.000 47.07350 1099 ASN A O 1
ATOM 7761 N N . ARG A 1 1101 ? 16.86306 103.56548 12.88059 1.000 34.36029 1100 ARG A N 1
ATOM 7762 C CA . ARG A 1 1101 ? 16.40805 104.95248 12.99156 1.000 39.72044 1100 ARG A CA 1
ATOM 7763 C C . ARG A 1 1101 ? 17.14904 105.69950 14.09256 1.000 42.05462 1100 ARG A C 1
ATOM 7764 O O . ARG A 1 1101 ? 17.29303 106.92450 14.01954 1.000 39.65169 1100 ARG A O 1
ATOM 7772 N N . LEU A 1 1102 ? 17.58903 104.98452 15.12858 1.000 38.42695 1101 LEU A N 1
ATOM 7773 C CA . LEU A 1 1102 ? 18.43601 105.59354 16.14458 1.000 32.05666 1101 LEU A CA 1
ATOM 7774 C C . LEU A 1 1102 ? 19.78302 105.97154 15.55059 1.000 39.60674 1101 LEU A C 1
ATOM 7775 O O . LEU A 1 1102 ? 20.26801 107.08954 15.74358 1.000 48.69677 1101 LEU A O 1
ATOM 7780 N N . ILE A 1 1103 ? 20.40703 105.03953 14.82661 1.000 44.93201 1102 ILE A N 1
ATOM 7781 C CA . ILE A 1 1103 ? 21.64504 105.36952 14.13162 1.000 45.86435 1102 ILE A CA 1
ATOM 7782 C C . ILE A 1 1103 ? 21.41204 106.49851 13.13760 1.000 44.47144 1102 ILE A C 1
ATOM 7783 O O . ILE A 1 1103 ? 22.18904 107.45751 13.07260 1.000 48.40422 1102 ILE A O 1
ATOM 7788 N N . GLY A 1 1104 ? 20.31806 106.42349 12.37859 1.000 44.69627 1103 GLY A N 1
ATOM 7789 C CA . GLY A 1 1104 ? 20.03006 107.46147 11.40257 1.000 43.19751 1103 GLY A CA 1
ATOM 7790 C C . GLY A 1 1104 ? 19.93405 108.84048 12.01855 1.000 46.96001 1103 GLY A C 1
ATOM 7791 O O . GLY A 1 1104 ? 20.24705 109.83747 11.36854 1.000 45.61073 1103 GLY A O 1
ATOM 7792 N N . ASP A 1 1105 ? 19.52403 108.91950 13.28754 1.000 50.91105 1104 ASP A N 1
ATOM 7793 C CA . ASP A 1 1105 ? 19.37602 110.21151 13.94852 1.000 50.05937 1104 ASP A CA 1
ATOM 7794 C C . ASP A 1 1105 ? 20.70201 110.79452 14.40153 1.000 51.69499 1104 ASP A C 1
ATOM 7795 O O . ASP A 1 1105 ? 20.75600 111.98053 14.7415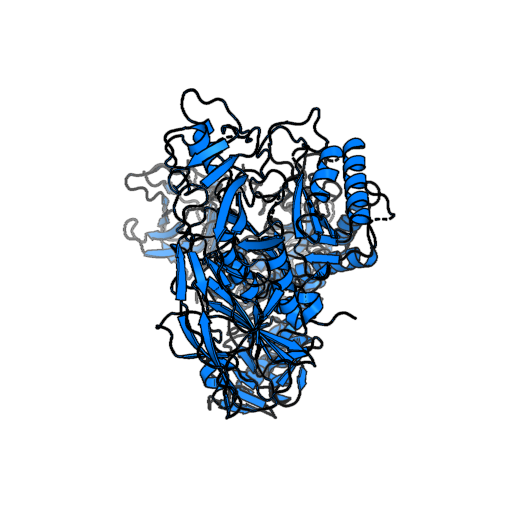1 1.000 56.12567 1104 ASP A O 1
ATOM 7800 N N . GLN A 1 1106 ? 21.76601 109.99853 14.41755 1.000 53.19596 1105 GLN A N 1
ATOM 7801 C CA . GLN A 1 1106 ? 23.09901 110.49354 14.72456 1.000 52.59045 1105 GLN A CA 1
ATOM 7802 C C . GLN A 1 1106 ? 23.82402 111.04352 13.50856 1.000 55.29218 1105 GLN A C 1
ATOM 7803 O O . GLN A 1 1106 ? 24.91602 111.60053 13.66157 1.000 63.39937 1105 GLN A O 1
ATOM 7809 N N . GLN A 1 1107 ? 23.25704 110.89150 12.31656 1.000 54.05991 1106 GLN A N 1
ATOM 7810 C CA . GLN A 1 1107 ? 23.94405 111.32449 11.10756 1.000 57.92399 1106 GLN A CA 1
ATOM 7811 C C . GLN A 1 1107 ? 23.92705 112.84548 11.01554 1.000 66.40717 1106 GLN A C 1
ATOM 7812 O O . GLN A 1 1107 ? 22.95504 113.49449 11.40851 1.000 65.10442 1106 GLN A O 1
ATOM 7818 N N . GLU A 1 1108 ? 25.02205 113.41048 10.50554 1.000 70.44924 1107 GLU A N 1
ATOM 7819 C CA . GLU A 1 1108 ? 25.09305 114.85148 10.29352 1.000 69.43517 1107 GLU A CA 1
ATOM 7820 C C . GLU A 1 1108 ? 23.94006 115.31446 9.41450 1.000 70.60060 1107 GLU A C 1
ATOM 7821 O O . GLU A 1 1108 ? 23.68007 114.73744 8.35350 1.000 69.63250 1107 GLU A O 1
ATOM 7827 N N . GLY A 1 1109 ? 23.23505 116.34746 9.87347 1.000 74.34498 1108 GLY A N 1
ATOM 7828 C CA . GLY A 1 1109 ? 22.10705 116.89745 9.14945 1.000 78.65762 1108 GLY A CA 1
ATOM 7829 C C . GLY A 1 1109 ? 20.78905 116.21345 9.41344 1.000 78.12119 1108 GLY A C 1
ATOM 7830 O O . GLY A 1 1109 ? 19.78206 116.58143 8.79342 1.000 82.70133 1108 GLY A O 1
ATOM 7831 N N . ALA A 1 1110 ? 20.75804 115.24546 10.32246 1.000 71.44696 1109 ALA A N 1
ATOM 7832 C CA . ALA A 1 1110 ? 19.57505 114.41846 10.50446 1.000 64.36350 1109 ALA A CA 1
ATOM 7833 C C . ALA A 1 1110 ? 18.40704 115.20746 11.08043 1.000 60.75634 1109 ALA A C 1
ATOM 7834 O O . ALA A 1 1110 ? 18.55202 115.93448 12.06542 1.000 61.38697 1109 ALA A O 1
ATOM 7836 N N . GLN A 1 1111 ? 17.24204 115.04045 10.45642 1.000 60.88896 1110 GLN A N 1
ATOM 7837 C CA . GLN A 1 1111 ? 15.96003 115.39045 11.05739 1.000 68.89360 1110 GLN A CA 1
ATOM 7838 C C . GLN A 1 1111 ? 15.57203 114.26447 12.00841 1.000 61.68769 1110 GLN A C 1
ATOM 7839 O O . GLN A 1 1111 ? 15.33204 113.13446 11.57142 1.000 62.22593 1110 GLN A O 1
ATOM 7845 N N . LYS A 1 1112 ? 15.51501 114.56549 13.29940 1.000 58.09571 1111 LYS A N 1
ATOM 7846 C CA . LYS A 1 1112 ? 15.47700 113.53550 14.33242 1.000 59.55184 1111 LYS A CA 1
ATOM 7847 C C . LYS A 1 1112 ? 14.06800 113.00450 14.54041 1.000 51.49096 1111 LYS A C 1
ATOM 7848 O O . LYS A 1 1112 ? 13.15599 113.75550 14.88438 1.000 57.85702 1111 LYS A O 1
ATOM 7854 N N . ILE A 1 1113 ? 13.90901 111.70349 14.34642 1.000 43.67866 1112 ILE A N 1
ATOM 7855 C CA . ILE A 1 1113 ? 12.64401 111.02649 14.59742 1.000 48.20510 1112 ILE A CA 1
ATOM 7856 C C . ILE A 1 1113 ? 12.54099 110.58052 16.05042 1.000 49.73896 1112 ILE A C 1
ATOM 7857 O O . ILE A 1 1113 ? 11.46298 110.63552 16.64741 1.000 46.53306 1112 ILE A O 1
ATOM 7862 N N . THR A 1 1114 ? 13.65198 110.14353 16.63944 1.000 44.11426 1113 THR A N 1
ATOM 7863 C CA . THR A 1 1114 ? 13.61297 109.44355 17.91146 1.000 45.17792 1113 THR A CA 1
ATOM 7864 C C . THR A 1 1114 ? 13.95895 110.36657 19.06845 1.000 41.71618 1113 THR A C 1
ATOM 7865 O O . THR A 1 1114 ? 14.59695 111.40757 18.90044 1.000 40.83664 1113 THR A O 1
ATOM 7869 N N . TRP A 1 1115 ? 13.52194 109.94459 20.25245 1.000 37.67247 1114 TRP A N 1
ATOM 7870 C CA . TRP A 1 1115 ? 13.94592 110.49261 21.53244 1.000 33.94427 1114 TRP A CA 1
ATOM 7871 C C . TRP A 1 1115 ? 14.25991 109.33962 22.47447 1.000 36.09883 1114 TRP A C 1
ATOM 7872 O O . TRP A 1 1115 ? 13.46491 108.39662 22.59447 1.000 37.01930 1114 TRP A O 1
ATOM 7883 N N . THR A 1 1116 ? 15.43090 109.40064 23.11048 1.000 35.75100 1115 THR A N 1
ATOM 7884 C CA . THR A 1 1116 ? 15.79189 108.52766 24.21950 1.000 34.67957 1115 THR A CA 1
ATOM 7885 C C . THR A 1 1116 ? 16.42787 109.39668 25.29449 1.000 40.30172 1115 THR A C 1
ATOM 7886 O O . THR A 1 1116 ? 16.90687 110.49567 25.01448 1.000 38.86475 1115 THR A O 1
ATOM 7890 N N . ALA A 1 1117 ? 16.46286 108.87170 26.52750 1.000 51.24296 1116 ALA A N 1
ATOM 7891 C CA . ALA A 1 1117 ? 17.01184 109.62772 27.65050 1.000 49.11339 1116 ALA A CA 1
ATOM 7892 C C . ALA A 1 1117 ? 18.50684 109.88072 27.48251 1.000 56.13522 1116 ALA A C 1
ATOM 7893 O O . ALA A 1 1117 ? 18.97084 111.01772 27.62650 1.000 56.30709 1116 ALA A O 1
ATOM 7903 N N . PRO A 1 1119 ? 22.21888 108.80270 25.06158 1.000 63.28725 1118 PRO A N 1
ATOM 7904 C CA . PRO A 1 1119 ? 22.53190 108.38768 23.68959 1.000 62.33966 1118 PRO A CA 1
ATOM 7905 C C . PRO A 1 1119 ? 22.69091 106.87768 23.59861 1.000 54.44876 1118 PRO A C 1
ATOM 7906 O O . PRO A 1 1119 ? 23.07690 106.20669 24.55763 1.000 56.90803 1118 PRO A O 1
ATOM 7910 N N . THR A 1 1120 ? 22.34692 106.33966 22.43262 1.000 47.96276 1119 THR A N 1
ATOM 7911 C CA . THR A 1 1120 ? 22.30893 104.89665 22.23664 1.000 45.31820 1119 THR A CA 1
ATOM 7912 C C . THR A 1 1120 ? 23.37495 104.40864 21.26866 1.000 50.00664 1119 THR A C 1
ATOM 7913 O O . THR A 1 1120 ? 24.13595 103.49465 21.59569 1.000 61.23447 1119 THR A O 1
ATOM 7917 N N . TYR A 1 1121 ? 23.46196 104.99662 20.08365 1.000 45.24934 1120 TYR A N 1
ATOM 7918 C CA . TYR A 1 1121 ? 24.41598 104.54361 19.08467 1.000 42.65608 1120 TYR A CA 1
ATOM 7919 C C . TYR A 1 1121 ? 25.21798 105.70861 18.54166 1.000 49.60456 1120 TYR A C 1
ATOM 7920 O O . TYR A 1 1121 ? 24.73597 106.83860 18.47164 1.000 54.56824 1120 TYR A O 1
ATOM 7929 N N . ARG A 1 1122 ? 26.45498 105.40961 18.16669 1.000 55.94566 1121 ARG A N 1
ATOM 7930 C CA . ARG A 1 1122 ? 27.27499 106.33360 17.40268 1.000 54.08217 1121 ARG A CA 1
ATOM 7931 C C . ARG A 1 1122 ? 26.86501 106.29257 15.93768 1.000 57.11155 1121 ARG A C 1
ATOM 7932 O O . ARG A 1 1122 ? 26.31402 105.30156 15.45569 1.000 58.93135 1121 ARG A O 1
ATOM 7940 N N . ALA A 1 1123 ? 27.13801 107.38456 15.22466 1.000 52.41319 1122 ALA A N 1
ATOM 7941 C CA . ALA A 1 1123 ? 26.86503 107.40154 13.79466 1.000 53.39139 1122 ALA A CA 1
ATOM 7942 C C . ALA A 1 1123 ? 27.64105 106.31753 13.05969 1.000 55.09696 1122 ALA A C 1
ATOM 7943 O O . ALA A 1 1123 ? 27.24206 105.92851 11.95969 1.000 51.35620 1122 ALA A O 1
ATOM 7945 N N . ASP A 1 1124 ? 28.73504 105.82755 13.66071 1.000 64.55948 1123 ASP A N 1
ATOM 7946 C CA . ASP A 1 1124 ? 29.48505 104.69454 13.11874 1.000 67.16768 1123 ASP A CA 1
ATOM 7947 C C . ASP A 1 1124 ? 28.62606 103.44854 12.98874 1.000 56.86223 1123 ASP A C 1
ATOM 7948 O O . ASP A 1 1124 ? 28.84907 102.63552 12.08376 1.000 57.41038 1123 ASP A O 1
ATOM 7953 N N . ALA A 1 1125 ? 27.68605 103.26255 13.92274 1.000 53.41808 1124 ALA A N 1
ATOM 7954 C CA . ALA A 1 1125 ? 27.19005 101.94455 14.28475 1.000 48.14036 1124 ALA A CA 1
ATOM 7955 C C . ALA A 1 1125 ? 26.70807 101.19553 13.04875 1.000 49.56609 1124 ALA A C 1
ATOM 7956 O O . ALA A 1 1125 ? 26.07508 101.79951 12.16974 1.000 46.21685 1124 ALA A O 1
ATOM 7958 N N . PRO A 1 1126 ? 27.03308 99.91553 12.92178 1.000 47.46533 1125 PRO A N 1
ATOM 7959 C CA . PRO A 1 1126 ? 26.56009 99.14651 11.76878 1.000 50.56030 1125 PRO A CA 1
ATOM 7960 C C . PRO A 1 1126 ? 25.05409 98.93750 11.85477 1.000 44.99886 1125 PRO A C 1
ATOM 7961 O O . PRO A 1 1126 ? 24.51008 98.65052 12.92577 1.000 44.29788 1125 PRO A O 1
ATOM 7965 N N . LEU A 1 1127 ? 24.37611 99.10648 10.71976 1.000 39.32985 1126 LEU A N 1
ATOM 7966 C CA . LEU A 1 1127 ? 22.93311 98.90548 10.68774 1.000 46.08783 1126 LEU A CA 1
ATOM 7967 C C . LEU A 1 1127 ? 22.57811 97.42148 10.78576 1.000 40.69132 1126 LEU A C 1
ATOM 7968 O O . LEU A 1 1127 ? 23.38512 96.54247 10.49078 1.000 44.50648 1126 LEU A O 1
ATOM 7973 N N . ARG A 1 1128 ? 21.33411 97.14948 11.23175 1.000 37.44588 1127 ARG A N 1
ATOM 7974 C CA . ARG A 1 1128 ? 20.85112 95.77547 11.18776 1.000 38.09235 1127 ARG A CA 1
ATOM 7975 C C . ARG A 1 1128 ? 20.17113 95.50945 9.84576 1.000 41.99015 1127 ARG A C 1
ATOM 7976 O O . ARG A 1 1128 ? 19.53914 96.40644 9.28474 1.000 44.54874 1127 ARG A O 1
ATOM 7984 N N . PRO A 1 1129 ? 20.27315 94.30644 9.28978 1.000 45.21564 1128 PRO A N 1
ATOM 7985 C CA . PRO A 1 1129 ? 19.53316 94.01642 8.05677 1.000 46.62093 1128 PRO A CA 1
ATOM 7986 C C . PRO A 1 1129 ? 18.05316 94.30742 8.27475 1.000 37.19025 1128 PRO A C 1
ATOM 7987 O O . PRO A 1 1129 ? 17.49315 93.98843 9.32575 1.000 38.87230 1128 PRO A O 1
ATOM 7991 N N . SER A 1 1130 ? 17.43117 94.94740 7.28373 1.000 37.63001 1129 SER A N 1
ATOM 7992 C CA . SER A 1 1130 ? 16.08717 95.47840 7.44171 1.000 39.41336 1129 SER A CA 1
ATOM 7993 C C . SER A 1 1130 ? 15.19818 95.09537 6.26070 1.000 39.23582 1129 SER A C 1
ATOM 7994 O O . SER A 1 1130 ? 15.64720 95.07336 5.10771 1.000 35.63437 1129 SER A O 1
ATOM 7997 N N . GLY A 1 1131 ? 13.93018 94.80937 6.55769 1.000 36.46092 1130 GLY A N 1
ATOM 7998 C CA . GLY A 1 1131 ? 12.90919 94.59935 5.54868 1.000 35.25236 1130 GLY A CA 1
ATOM 7999 C C . GLY A 1 1131 ? 12.80021 93.16535 5.07770 1.000 41.64911 1130 GLY A C 1
ATOM 8000 O O . GLY A 1 1131 ? 13.28520 92.21036 5.70572 1.000 42.43626 1130 GLY A O 1
ATOM 8001 N N . LEU A 1 1132 ? 12.11522 93.02132 3.94169 1.000 41.39098 1131 LEU A N 1
ATOM 8002 C CA . LEU A 1 1132 ? 11.90324 91.72631 3.29871 1.000 42.27576 1131 LEU A CA 1
ATOM 8003 C C . LEU A 1 1132 ? 13.07125 91.49730 2.34673 1.000 41.63905 1131 LEU A C 1
ATOM 8004 O O . LEU A 1 1132 ? 13.08726 92.01929 1.23272 1.000 45.13150 1131 LEU A O 1
ATOM 8009 N N . ILE A 1 1133 ? 14.05925 90.72331 2.78575 1.000 40.75047 1132 ILE A N 1
ATOM 8010 C CA . ILE A 1 1133 ? 15.25526 90.53031 1.97777 1.000 40.26873 1132 ILE A CA 1
ATOM 8011 C C . ILE A 1 1133 ? 15.09628 89.36529 0.99279 1.000 38.84070 1132 ILE A C 1
ATOM 8012 O O . ILE A 1 1133 ? 15.63729 89.40828 -0.11121 1.000 43.12729 1132 ILE A O 1
ATOM 8017 N N . GLY A 1 1134 ? 14.36527 88.32129 1.36980 1.000 38.73410 1133 GLY A N 1
ATOM 8018 C CA . GLY A 1 1134 ? 14.16629 87.18128 0.49681 1.000 42.20684 1133 GLY A CA 1
ATOM 8019 C C . GLY A 1 1134 ? 15.33030 86.21528 0.34484 1.000 46.28302 1133 GLY A C 1
ATOM 8020 O O . GLY A 1 1134 ? 16.24829 86.19230 1.17185 1.000 44.17094 1133 GLY A O 1
ATOM 8021 N N . PRO A 1 1135 ? 15.29631 85.38927 -0.71815 1.000 43.73801 1134 PRO A N 1
ATOM 8022 C CA . PRO A 1 1135 ? 14.23633 85.37424 -1.73216 1.000 42.43123 1134 PRO A CA 1
ATOM 8023 C C . PRO A 1 1135 ? 12.92032 84.79825 -1.19817 1.000 48.88663 1134 PRO A C 1
ATOM 8024 O O . PRO A 1 1135 ? 12.91631 84.00126 -0.24616 1.000 45.85167 1134 PRO A O 1
ATOM 8028 N N . VAL A 1 1136 ? 11.81233 85.23723 -1.78519 1.000 48.23565 1135 VAL A N 1
ATOM 8029 C CA . VAL A 1 1136 ? 10.48233 84.78123 -1.40820 1.000 48.26642 1135 VAL A CA 1
ATOM 8030 C C . VAL A 1 1136 ? 10.08434 83.67322 -2.37419 1.000 54.38843 1135 VAL A C 1
ATOM 8031 O O . VAL A 1 1136 ? 10.03836 83.88920 -3.59419 1.000 46.15816 1135 VAL A O 1
ATOM 8035 N N . ARG A 1 1137 ? 9.78434 82.49122 -1.83517 1.000 49.65808 1136 ARG A N 1
ATOM 8036 C CA . ARG A 1 1137 ? 9.54436 81.31321 -2.65616 1.000 52.12642 1136 ARG A CA 1
ATOM 8037 C C . ARG A 1 1137 ? 8.24435 80.63121 -2.26216 1.000 48.99969 1136 ARG A C 1
ATOM 8038 O O . ARG A 1 1137 ? 7.87034 80.60323 -1.08217 1.000 51.46063 1136 ARG A O 1
ATOM 8046 N N . LEU A 1 1138 ? 7.55237 80.10619 -3.26517 1.000 47.26003 1137 LEU A N 1
ATOM 8047 C CA . LEU A 1 1138 ? 6.42737 79.20919 -3.06117 1.000 45.86299 1137 LEU A CA 1
ATOM 8048 C C . LEU A 1 1138 ? 6.94338 77.78519 -3.14414 1.000 52.13961 1137 LEU A C 1
ATOM 8049 O O . LEU A 1 1138 ? 7.69739 77.44218 -4.06112 1.000 49.57816 1137 LEU A O 1
ATOM 8054 N N . ILE A 1 1139 ? 6.53737 76.95621 -2.18213 1.000 47.63092 1138 ILE A N 1
ATOM 8055 C CA . ILE A 1 1139 ? 7.06337 75.60521 -2.03510 1.000 50.67146 1138 ILE A CA 1
ATOM 8056 C C . ILE A 1 1139 ? 5.91137 74.63321 -1.80910 1.000 52.15056 1138 ILE A C 1
ATOM 8057 O O . ILE A 1 1139 ? 5.10336 74.82122 -0.89111 1.000 40.88997 1138 ILE A O 1
ATOM 8062 N N . GLU A 1 1140 ? 5.86339 73.57920 -2.60209 1.000 52.64192 1139 GLU A N 1
ATOM 8063 C CA . GLU A 1 1140 ? 4.85439 72.55819 -2.46608 1.000 60.87210 1139 GLU A CA 1
ATOM 8064 C C . GLU A 1 1140 ? 5.40139 71.28021 -1.85306 1.000 66.93232 1139 GLU A C 1
ATOM 8065 O O . GLU A 1 1140 ? 6.54239 70.94021 -2.03504 1.000 61.88990 1139 GLU A O 1
ATOM 8071 N N . GLU A 1 1141 ? 4.55838 70.56921 -1.12706 1.000 78.32560 1140 GLU A N 1
ATOM 8072 C CA . GLU A 1 1141 ? 4.92338 69.28122 -0.53603 1.000 84.44333 1140 GLU A CA 1
ATOM 8073 C C . GLU A 1 1141 ? 4.62440 68.12621 -1.49102 1.000 89.25829 1140 GLU A C 1
ATOM 8074 O O . GLU A 1 1141 ? 5.50141 67.64920 -2.21600 1.000 93.21382 1140 GLU A O 1
#

B-factor: mean 43.46, std 19.17, range [14.94, 150.97]

Sequence (1036 aa):
EPSLEQAFKDPPSSARPRVWWHWNGNITKDGIRKDLEWKRVGIGGLQNFDANLQTPQIVDHRLVYTPEWKDAFRFAAHEADRLDLELAIAASPGWSETGGPWVKPQDGLKKLVWSETTLAGGQRFVGRLASPPGTTGPFQTLHPPVGVSYAGEVGVLAFPVPDIASLPVPRALDGAGNVLAGKALVDADIAGGVTLARVDGKAPLLRLDYQRPVTVRSATVFVPNVRGAAFAGTLESSQDGKTWTPIKALELSNVPTTISFAPVEAAHFRLVLNPPIVGQFELHSDALVDRYETKAGFVSRDYYALVGPHDNVTGVDPDSVIDLTDKLKADGTLDWAAPKLPAGQHWRVLRLGYSLLGTTNHPAPPEATGLEVDKFDGEAVREYLEHYIGYKDAAGPDVGKRGVRALLTDSIEVGEANWTPRLEQFQRLRGYDARPWLPALTGTLVGTREQSDRFLYDYRRTLADLLASEHYGTVADVAHENDLKVYGEALEDHRPLGDDARSHADIPAALWTFNRDEGPRQTLIADKGAASVAHLYGQNLVAAESTASAPWAFAPKDLKRFIDLEFVTGVNRPVIHTSVHVPVDDKKPGLSLAIFGQYFNRQESWAEARPWVDYIARSSLLLQTGRNVADVAYFYGEEAPLTGLYGDEPVADAPVRYAYDYINFNALTELLANDGEDLVAPSGARYKTIYLGGSSSHTLAALRKLAALVVGGATVVGKAPIATPSNTSAQEGDLTEWSSLVARLWPGSGDARVGKGRVIASQDIESALQADVAPDFTFTGADAGVKIPFVHRRDGKGEIYYLVNQQEAAQSIEAHFRVTGKQPELWHPETGKSEPISYRISGGETVVPLHLDGDEAVFVVFRKAAARDRVTLARQGERAVATLDGAWQVAFQADRGAPASIELARLEPLDKSADPGVKYFSGIATYSRNFRVTGKYGEGRSLWLDLGRVGDLAQVSVNGVDVGTAWHAPYRLDIGKAVRKGQNTLEIRVANTWVNRLIGDQQEGAQKITWTAPTYRADAPLRPSGLIGPVRLIEE

Organism: NCBI:txid702113

Solvent-accessible surface area: 40220 Å² total